Protein AF-A0A914UT90-F1 (afdb_monomer_lite)

Sequence (923 aa):
MPDKTVYLDHAGAAQPSAGQMEAVLGDLRHNLPTNPHSSHTSSRRTHDLVEQARIRVLSHFHITADEYEVIFTSGATSAFHLLADCFDFGARPSPPVSFSNQLPLAPQTFAYLNDSHTSVVGMREVVRERCGAIACLGAEQLEQSVDLSSTASESNNNNRTASLFVLTGQSNFCGRKYPLQWIEKIRRCCLGEDKWFVCLDASAWVSTSDLDLSEWQPDFVCLSFYKMFGYPTGVGALLVKRSSGCMLHKKYFGGGSVQVALPATDFFTPKPQLSDRFEDGTIDFYGVLALSKGFDDLTSFGGAMEINERTFRLAKCAFDCLSKLKHGNGRPVVEIYCHSKDFGDCRTQGAIVNFNFLRDDGSYVGYVEVDKMGELYSIELRTGCFCNQGACQNYLSLSEDDVKNNFELGKVCGDMRDLIDGRPVGSVRISFGRQSTFSDLHRFLSMVYDCFVTDPEVPFSALVLSWNVPELNECASDNSIATRSAGQCGNQIGAKFWEVISDEHGIDPTGAYAGDSDLQLERINVYYNEASGGKYVPRAVLVDLEPGTMDSVRAGPFGQLFRPDNFVFGQSGAGNNWAKGHYTEGAELVDNVLDVVRKEAESCDCLQGFQMTHSLGGGTGSGMGTLLISKIREEYPDRIMNTFSVVPSPKVSDTVVEPYNATLSVHQLVENTDETFCIDNEALYDICFRTLKLTTPTYGDLNHLVSMTMSGVTTCLRFPGQLNADLRKLAVNMVPFPRLHFFMPGFAPLTSRGSQQYRALTVPELTQQMFDAKNMMAACDPRHGRYLTVAAIFRGRMSMKEVDEQMLNVQNKNSSYFVEWIPNNVKTAVCDIPPRGVKMAATFIGNSTAIQELFKRISEQFTAMFRRKAFLHWYTGEGMDEMEFTEAESNMNDLVSEYQQYQDATADEEGEFEGDHHDQDVE

pLDDT: mean 83.71, std 11.98, range [28.41, 96.62]

Organism: NCBI:txid2011161

Foldseek 3Di:
DPPAFQEFVLLVFAAADPQLVVVLVVCVVVADQDFLVDDDPSNVVLVVLLVVLQQVVQVLQVHGPQFKGKAKFQFLLRLLVQCLQFFAQDDWDDDDAEEDQDFLDDRQEEEEELLDFLSSVVSCVSCRRHGRYYYYYYLVRLVVLLVVQPDDDDDDDDRAGEYEYEYEQARSAAQFGRDLVVQVSQQVRCSDSHGYAYEYACASVLLQAGHHCVVRPGQWYWYGLRSNRNPDNRIIIIMGGPVNLVRTHDPDAAPQQWPDDDPVDPDTHGDPDSNSNSDHDGDPSSRSSSSVSSQVVCVVLVHNVNSLVVLLVLQQLLVLLQQPDDAPVRHRQKDWQHPDPHSDDSNGGGSKTWIWGAAPVRFTDFVLVVCVLCVVLSYHWDKFASSRQSSLCVSLVPDPVNVVVCVVVPDDGPDRCQDDPRGGRMIIMGGDGSPDALLSSLSVVVSCCVPRHHPDPDDPLVSQVVSVDVRNPCSVQFEAEQEEAKEQLSLLLVLLLCVQLCVLLQAALQQARPDDDPLSVSNLNHQWDQDPPRGTAGSYAYEFQDPVSLVVSCPDRNNSRYDPLRYQYHHDHQQQALLCQAFNSLVVRLVSNVVSVVVSVVVGPHYQAYEYEAEQRGRTRQNSVLNNLVVCCVVPVPHAAEYEYEQDDVVVDPDLCRLLSNLLRLLSCLPRHLAYEYFYPVLLVLLCCPAQVDVDDDVVSSSNLSSQLVCQVCVLNSGPFPPNQRPVNCSVLQPPDRRLRYKWKFKPDSHHPVCQVPDDDDLLNQLVRLQQCSRTSQNFNLVVFAFAAKEKEKEADDDVVVNVVNVVVCCVVPVLRYAPQDPPRYHYIYYHRHRPPDRMMMMMITSILRCLVSLVVSLVSLCVCVVVCHPVCVNVVSPDDNVSSVVSSVSSVVSNVVSVVSRPDDPVPVVPPVPDPDPPDDD

Structure (mmCIF, N/CA/C/O backbone):
data_AF-A0A914UT90-F1
#
_entry.id   AF-A0A914UT90-F1
#
loop_
_atom_site.group_PDB
_atom_site.id
_atom_site.type_symbol
_atom_site.label_atom_id
_atom_site.label_alt_id
_atom_site.label_comp_id
_atom_site.label_asym_id
_atom_site.label_entity_id
_atom_site.label_seq_id
_atom_site.pdbx_PDB_ins_code
_atom_site.Cartn_x
_atom_site.Cartn_y
_atom_site.Cartn_z
_atom_site.occupancy
_atom_site.B_iso_or_equiv
_atom_site.auth_seq_id
_atom_site.auth_comp_id
_atom_site.auth_asym_id
_atom_site.auth_atom_id
_atom_site.pdbx_PDB_model_num
ATOM 1 N N . MET A 1 1 ? 10.209 -6.446 -5.199 1.00 36.94 1 MET A N 1
ATOM 2 C CA . MET A 1 1 ? 10.759 -5.067 -5.240 1.00 36.94 1 MET A CA 1
ATOM 3 C C . MET A 1 1 ? 10.796 -4.574 -3.795 1.00 36.94 1 MET A C 1
ATOM 5 O O . MET A 1 1 ? 10.138 -5.207 -2.984 1.00 36.94 1 MET A O 1
ATOM 9 N N . PRO A 1 2 ? 11.578 -3.559 -3.394 1.00 35.53 2 PRO A N 1
ATOM 10 C CA . PRO A 1 2 ? 11.474 -3.041 -2.029 1.00 35.53 2 PRO A CA 1
ATOM 11 C C . PRO A 1 2 ? 10.103 -2.349 -1.870 1.00 35.53 2 PRO A C 1
ATOM 13 O O . PRO A 1 2 ? 9.896 -1.250 -2.370 1.00 35.53 2 PRO A O 1
ATOM 16 N N . ASP A 1 3 ? 9.148 -3.033 -1.234 1.00 46.34 3 ASP A N 1
ATOM 17 C CA . ASP A 1 3 ? 7.686 -2.821 -1.328 1.00 46.34 3 ASP A CA 1
ATOM 18 C C . ASP A 1 3 ? 7.112 -1.532 -0.687 1.00 46.34 3 ASP A C 1
ATOM 20 O O . ASP A 1 3 ? 5.924 -1.470 -0.374 1.00 46.34 3 ASP A O 1
ATOM 24 N N . LYS A 1 4 ? 7.905 -0.472 -0.469 1.00 60.62 4 LYS A N 1
ATOM 25 C CA . LYS A 1 4 ? 7.402 0.768 0.171 1.00 60.62 4 LYS A CA 1
ATOM 26 C C . LYS A 1 4 ? 7.870 2.091 -0.440 1.00 60.62 4 LYS A C 1
ATOM 28 O O . LYS A 1 4 ? 7.368 3.129 0.005 1.00 60.62 4 LYS A O 1
ATOM 33 N N . THR A 1 5 ? 8.766 2.077 -1.428 1.00 80.75 5 THR A N 1
ATOM 34 C CA . THR A 1 5 ? 9.313 3.305 -2.028 1.00 80.75 5 THR A CA 1
ATOM 35 C C . THR A 1 5 ? 8.537 3.701 -3.281 1.00 80.75 5 THR A C 1
ATOM 37 O O . THR A 1 5 ? 8.431 2.920 -4.225 1.00 80.75 5 THR A O 1
ATOM 40 N N . VAL A 1 6 ? 8.016 4.928 -3.305 1.00 89.44 6 VAL A N 1
ATOM 41 C CA . VAL A 1 6 ? 7.332 5.493 -4.473 1.00 89.44 6 VAL A CA 1
ATOM 42 C C . VAL A 1 6 ? 8.379 6.053 -5.433 1.00 89.44 6 VAL A C 1
ATOM 44 O O . VAL A 1 6 ? 9.064 7.019 -5.108 1.00 89.44 6 VAL A O 1
ATOM 47 N N . TYR A 1 7 ? 8.500 5.464 -6.621 1.00 91.69 7 TYR A N 1
ATOM 48 C CA . TYR A 1 7 ? 9.466 5.891 -7.635 1.00 91.69 7 TYR A CA 1
ATOM 49 C C . TYR A 1 7 ? 8.805 6.778 -8.698 1.00 91.69 7 TYR A C 1
ATOM 51 O O . TYR A 1 7 ? 7.939 6.316 -9.438 1.00 91.69 7 TYR A O 1
ATOM 59 N N . LEU A 1 8 ? 9.222 8.046 -8.808 1.00 92.38 8 LEU A N 1
ATOM 60 C CA . LEU A 1 8 ? 8.668 9.016 -9.769 1.00 92.38 8 LEU A CA 1
ATOM 61 C C . LEU A 1 8 ? 9.712 9.545 -10.773 1.00 92.38 8 LEU A C 1
ATOM 63 O O . LEU A 1 8 ? 9.494 10.579 -11.406 1.00 92.38 8 LEU A O 1
ATOM 67 N N . ASP A 1 9 ? 10.831 8.842 -10.989 1.00 91.75 9 ASP A N 1
ATOM 68 C CA . ASP A 1 9 ? 11.857 9.195 -11.994 1.00 91.75 9 ASP A CA 1
ATOM 69 C C . ASP A 1 9 ? 11.862 8.275 -13.237 1.00 91.75 9 ASP A C 1
ATOM 71 O O . ASP A 1 9 ? 12.894 8.005 -13.857 1.00 91.75 9 ASP A O 1
ATOM 75 N N . HIS A 1 10 ? 10.684 7.821 -13.670 1.00 89.81 10 HIS A N 1
ATOM 76 C CA . HIS A 1 10 ? 10.537 6.941 -14.835 1.00 89.81 10 HIS A CA 1
ATOM 77 C C . HIS A 1 10 ? 11.060 7.523 -16.166 1.00 89.81 10 HIS A C 1
ATOM 79 O O . HIS A 1 10 ? 11.460 6.766 -17.052 1.00 89.81 10 HIS A O 1
ATOM 85 N N . ALA A 1 11 ? 11.112 8.850 -16.329 1.00 86.62 11 ALA A N 1
ATOM 86 C CA . ALA A 1 11 ? 11.722 9.490 -17.503 1.00 86.62 11 ALA A CA 1
ATOM 87 C C . ALA A 1 11 ? 13.264 9.442 -17.481 1.00 86.62 11 ALA A C 1
ATOM 89 O O . ALA A 1 11 ? 13.919 9.547 -18.529 1.00 86.62 11 ALA A O 1
ATOM 90 N N . GLY A 1 12 ? 13.859 9.325 -16.288 1.00 84.31 12 GLY A N 1
ATOM 91 C CA . GLY A 1 12 ? 15.286 9.097 -16.087 1.00 84.31 12 GLY A CA 1
ATOM 92 C C . GLY A 1 12 ? 15.659 7.666 -16.455 1.00 84.31 12 GLY A C 1
ATOM 93 O O . GLY A 1 12 ? 16.461 7.464 -17.376 1.00 84.31 12 GLY A O 1
ATOM 94 N N . ALA A 1 13 ? 15.032 6.703 -15.780 1.00 88.88 13 ALA A N 1
ATOM 95 C CA . ALA A 1 13 ? 15.135 5.271 -16.039 1.00 88.88 13 ALA A CA 1
ATOM 96 C C . ALA A 1 13 ? 13.816 4.574 -15.678 1.00 88.88 13 ALA A C 1
ATOM 98 O O . ALA A 1 13 ? 13.234 4.842 -14.633 1.00 88.88 13 ALA A O 1
ATOM 99 N N . ALA A 1 14 ? 13.347 3.647 -16.513 1.00 89.94 14 ALA A N 1
ATOM 100 C CA . ALA A 1 14 ? 12.237 2.793 -16.105 1.00 89.94 14 ALA A CA 1
ATOM 101 C C . ALA A 1 14 ? 12.732 1.735 -15.103 1.00 89.94 14 ALA A C 1
ATOM 103 O O . ALA A 1 14 ? 13.918 1.410 -15.066 1.00 89.94 14 ALA A O 1
ATOM 104 N N . GLN A 1 15 ? 11.820 1.172 -14.312 1.00 89.50 15 GLN A N 1
ATOM 105 C CA . GLN A 1 15 ? 12.127 0.044 -13.436 1.00 89.50 15 GLN A CA 1
ATOM 106 C C . GLN A 1 15 ? 11.770 -1.275 -14.145 1.00 89.50 15 GLN A C 1
ATOM 108 O O . GLN A 1 15 ? 10.734 -1.341 -14.825 1.00 89.50 15 GLN A O 1
ATOM 113 N N . PRO A 1 16 ? 12.612 -2.320 -14.036 1.00 89.81 16 PRO A N 1
ATOM 114 C CA . PRO A 1 16 ? 12.264 -3.645 -14.538 1.00 89.81 16 PRO A CA 1
ATOM 115 C C . PRO A 1 16 ? 11.086 -4.219 -13.749 1.00 89.81 16 PRO A C 1
ATOM 117 O O . PRO A 1 16 ? 10.901 -3.887 -12.584 1.00 89.81 16 PRO A O 1
ATOM 120 N N . SER A 1 17 ? 10.252 -5.064 -14.352 1.00 88.62 17 SER A N 1
ATOM 121 C CA . SER A 1 17 ? 9.228 -5.784 -13.580 1.00 88.62 17 SER A CA 1
ATOM 122 C C . SER A 1 17 ? 9.832 -7.043 -12.949 1.00 88.62 17 SER A C 1
ATOM 124 O O . SER A 1 17 ? 10.814 -7.593 -13.457 1.00 88.62 17 SER A O 1
ATOM 126 N N . ALA A 1 18 ? 9.243 -7.531 -11.852 1.00 86.62 18 ALA A N 1
ATOM 127 C CA . ALA A 1 18 ? 9.652 -8.810 -11.265 1.00 86.62 18 ALA A CA 1
ATOM 128 C C . ALA A 1 18 ? 9.520 -9.952 -12.290 1.00 86.62 18 ALA A C 1
ATOM 130 O O . ALA A 1 18 ? 10.467 -10.709 -12.497 1.00 86.62 18 ALA A O 1
ATOM 131 N N . GLY A 1 19 ? 8.403 -9.980 -13.030 1.00 87.06 19 GLY A N 1
ATOM 132 C CA . GLY A 1 19 ? 8.163 -10.957 -14.093 1.00 87.06 19 GLY A CA 1
ATOM 133 C C . GLY A 1 19 ? 9.192 -10.893 -15.226 1.00 87.06 19 GLY A C 1
ATOM 134 O O . GLY A 1 19 ? 9.641 -11.933 -15.707 1.00 87.06 19 GLY A O 1
ATOM 135 N N . GLN A 1 20 ? 9.639 -9.694 -15.619 1.00 90.56 20 GLN A N 1
ATOM 136 C CA . GLN A 1 20 ? 10.713 -9.537 -16.602 1.00 90.56 20 GLN A CA 1
ATOM 137 C C . GLN A 1 20 ? 12.015 -10.171 -16.097 1.00 90.56 20 GLN A C 1
ATOM 139 O O . GLN A 1 20 ? 12.656 -10.929 -16.828 1.00 90.56 20 GLN A O 1
ATOM 144 N N . MET A 1 21 ? 12.410 -9.875 -14.857 1.00 93.00 21 MET A N 1
ATOM 145 C CA . MET A 1 21 ? 13.659 -10.379 -14.278 1.00 93.00 21 MET A CA 1
ATOM 146 C C . MET A 1 21 ? 13.640 -11.901 -14.123 1.00 93.00 21 MET A C 1
ATOM 148 O O . MET A 1 21 ? 14.617 -12.568 -14.468 1.00 93.00 21 MET A O 1
ATOM 152 N N . GLU A 1 22 ? 12.523 -12.463 -13.667 1.00 92.50 22 GLU A N 1
ATOM 153 C CA . GLU A 1 22 ? 12.333 -13.910 -13.563 1.00 92.50 22 GLU A CA 1
ATOM 154 C C . GLU A 1 22 ? 12.383 -14.595 -14.929 1.00 92.50 22 GLU A C 1
ATOM 156 O O . GLU A 1 22 ? 13.056 -15.617 -15.076 1.00 92.50 22 GLU A O 1
ATOM 161 N N . ALA A 1 23 ? 11.749 -14.013 -15.952 1.00 89.62 23 ALA A N 1
ATOM 162 C CA . ALA A 1 23 ? 11.784 -14.544 -17.312 1.00 89.62 23 ALA A CA 1
ATOM 163 C C . ALA A 1 23 ? 13.202 -14.526 -17.903 1.00 89.62 23 ALA A C 1
ATOM 165 O O . ALA A 1 23 ? 13.629 -15.508 -18.512 1.00 89.62 23 ALA A O 1
ATOM 166 N N . VAL A 1 24 ? 13.958 -13.443 -17.692 1.00 90.75 24 VAL A N 1
ATOM 167 C CA . VAL A 1 24 ? 15.362 -13.349 -18.124 1.00 90.75 24 VAL A CA 1
ATOM 168 C C . VAL A 1 24 ? 16.219 -14.391 -17.403 1.00 90.75 24 VAL A C 1
ATOM 170 O O . VAL A 1 24 ? 16.972 -15.120 -18.048 1.00 90.75 24 VAL A O 1
ATOM 173 N N . LEU A 1 25 ? 16.094 -14.514 -16.079 1.00 90.81 25 LEU A N 1
ATOM 174 C CA . LEU A 1 25 ? 16.826 -15.518 -15.299 1.00 90.81 25 LEU A CA 1
ATOM 175 C C . LEU A 1 25 ? 16.455 -16.945 -15.717 1.00 90.81 25 LEU A C 1
ATOM 177 O O . LEU A 1 25 ? 17.329 -17.810 -15.798 1.00 90.81 25 LEU A O 1
ATOM 181 N N . GLY A 1 26 ? 15.181 -17.187 -16.019 1.00 89.94 26 GLY A N 1
ATOM 182 C CA . GLY A 1 26 ? 14.694 -18.437 -16.588 1.00 89.94 26 GLY A CA 1
ATOM 183 C C . GLY A 1 26 ? 15.395 -18.762 -17.904 1.00 89.94 26 GLY A C 1
ATOM 184 O O . GLY A 1 26 ? 15.975 -19.841 -18.036 1.00 89.94 26 GLY A O 1
ATOM 185 N N . ASP A 1 27 ? 15.428 -17.824 -18.848 1.00 86.06 27 ASP A N 1
ATOM 186 C CA . ASP A 1 27 ? 16.092 -18.016 -20.141 1.00 86.06 27 ASP A CA 1
ATOM 187 C C . ASP A 1 27 ? 17.595 -18.281 -19.992 1.00 86.06 27 ASP A C 1
ATOM 189 O O . ASP A 1 27 ? 18.132 -19.152 -20.682 1.00 86.06 27 ASP A O 1
ATOM 193 N N . LEU A 1 28 ? 18.269 -17.591 -19.068 1.00 87.25 28 LEU A N 1
ATOM 194 C CA . LEU A 1 28 ? 19.699 -17.781 -18.794 1.00 87.25 28 LEU A CA 1
ATOM 195 C C . LEU A 1 28 ? 20.014 -19.117 -18.109 1.00 87.25 28 LEU A C 1
ATOM 197 O O . LEU A 1 28 ? 21.109 -19.645 -18.282 1.00 87.25 28 LEU A O 1
ATOM 201 N N . ARG A 1 29 ? 19.076 -19.691 -17.347 1.00 87.06 29 ARG A N 1
ATOM 202 C CA . ARG A 1 29 ? 19.236 -21.031 -16.752 1.00 87.06 29 ARG A CA 1
ATOM 203 C C . ARG A 1 29 ? 19.098 -22.148 -17.786 1.00 87.06 29 ARG A C 1
ATOM 205 O O . ARG A 1 29 ? 19.764 -23.172 -17.662 1.00 87.06 29 ARG A O 1
ATOM 212 N N . HIS A 1 30 ? 18.235 -21.970 -18.787 1.00 84.00 30 HIS A N 1
ATOM 213 C CA . HIS A 1 30 ? 17.925 -23.009 -19.777 1.00 84.00 30 HIS A CA 1
ATOM 214 C C . HIS A 1 30 ? 18.772 -22.915 -21.051 1.00 84.00 30 HIS A C 1
ATOM 216 O O . HIS A 1 30 ? 18.966 -23.917 -21.745 1.00 84.00 30 HIS A O 1
ATOM 222 N N . ASN A 1 31 ? 19.284 -21.728 -21.375 1.00 81.50 31 ASN A N 1
ATOM 223 C CA . ASN A 1 31 ? 20.125 -21.497 -22.542 1.00 81.50 31 ASN A CA 1
ATOM 224 C C . ASN A 1 31 ? 21.563 -21.196 -22.114 1.00 81.50 31 ASN A C 1
ATOM 226 O O . ASN A 1 31 ? 21.791 -20.482 -21.149 1.00 81.50 31 ASN A O 1
ATOM 230 N N . LEU A 1 32 ? 22.539 -21.700 -22.876 1.00 84.62 32 LEU A N 1
ATOM 231 C CA . LEU A 1 32 ? 23.955 -21.359 -22.714 1.00 84.62 32 LEU A CA 1
ATOM 232 C C . LEU A 1 32 ? 24.364 -20.347 -23.800 1.00 84.62 32 LEU A C 1
ATOM 234 O O . LEU A 1 32 ? 24.865 -20.767 -24.851 1.00 84.62 32 LEU A O 1
ATOM 238 N N . PRO A 1 33 ? 24.110 -19.037 -23.613 1.00 83.94 33 PRO A N 1
ATOM 239 C CA . PRO A 1 33 ? 24.566 -18.019 -24.546 1.00 83.94 33 PRO A CA 1
ATOM 240 C C . PRO A 1 33 ? 26.097 -17.927 -24.521 1.00 83.94 33 PRO A C 1
ATOM 242 O O . PRO A 1 33 ? 26.738 -17.959 -23.472 1.00 83.94 33 PRO A O 1
ATOM 245 N N . THR A 1 34 ? 26.701 -17.856 -25.702 1.00 86.94 34 THR A N 1
ATOM 246 C CA . THR A 1 34 ? 28.160 -17.856 -25.890 1.00 86.94 34 THR A CA 1
ATOM 247 C C . THR A 1 34 ? 28.546 -16.817 -26.932 1.00 86.94 34 THR A C 1
ATOM 249 O O . THR A 1 34 ? 27.683 -16.331 -27.654 1.00 86.94 34 THR A O 1
ATOM 252 N N . ASN A 1 35 ? 29.836 -16.478 -27.038 1.00 84.81 35 ASN A N 1
ATOM 253 C CA . ASN A 1 35 ? 30.290 -15.470 -27.999 1.00 84.81 35 ASN A CA 1
ATOM 254 C C . ASN A 1 35 ? 29.766 -15.789 -29.423 1.00 84.81 35 ASN A C 1
ATOM 256 O O . ASN A 1 35 ? 30.079 -16.872 -29.929 1.00 84.81 35 ASN A O 1
ATOM 260 N N . PRO A 1 36 ? 28.999 -14.887 -30.070 1.00 81.00 36 PRO A N 1
ATOM 261 C CA . PRO A 1 36 ? 28.383 -15.127 -31.380 1.00 81.00 36 PRO A CA 1
ATOM 262 C C . PRO A 1 36 ? 29.390 -15.240 -32.538 1.00 81.00 36 PRO A C 1
ATOM 264 O O . PRO A 1 36 ? 29.026 -15.700 -33.614 1.00 81.00 36 PRO A O 1
ATOM 267 N N . HIS A 1 37 ? 30.658 -14.867 -32.332 1.00 78.19 37 HIS A N 1
ATOM 268 C CA . HIS A 1 37 ? 31.711 -14.963 -33.354 1.00 78.19 37 HIS A CA 1
ATOM 269 C C . HIS A 1 37 ? 32.397 -16.341 -33.419 1.00 78.19 37 HIS A C 1
ATOM 271 O O . HIS A 1 37 ? 33.259 -16.573 -34.269 1.00 78.19 37 HIS A O 1
ATOM 277 N N . SER A 1 38 ? 32.042 -17.266 -32.524 1.00 81.88 38 SER A N 1
ATOM 278 C CA . SER A 1 38 ? 32.576 -18.632 -32.493 1.00 81.88 38 SER A CA 1
ATOM 279 C C . SER A 1 38 ? 31.866 -19.568 -33.487 1.00 81.88 38 SER A C 1
ATOM 281 O O . SER A 1 38 ? 30.810 -19.276 -34.035 1.00 81.88 38 SER A O 1
ATOM 283 N N . SER A 1 39 ? 32.437 -20.750 -33.749 1.00 79.69 39 SER A N 1
ATOM 284 C CA . SER A 1 39 ? 31.909 -21.671 -34.779 1.00 79.69 39 SER A CA 1
ATOM 285 C C . SER A 1 39 ? 31.053 -22.831 -34.246 1.00 79.69 39 SER A C 1
ATOM 287 O O . SER A 1 39 ? 30.520 -23.608 -35.042 1.00 79.69 39 SER A O 1
ATOM 289 N N . HIS A 1 40 ? 30.936 -22.987 -32.923 1.00 84.81 40 HIS A N 1
ATOM 290 C CA . HIS A 1 40 ? 30.215 -24.098 -32.289 1.00 84.81 40 HIS A CA 1
ATOM 291 C C . HIS A 1 40 ? 28.695 -23.866 -32.229 1.00 84.81 40 HIS A C 1
ATOM 293 O O . HIS A 1 40 ? 28.205 -22.750 -32.389 1.00 84.81 40 HIS A O 1
ATOM 299 N N . THR A 1 41 ? 27.929 -24.931 -31.983 1.00 85.00 41 THR A N 1
ATOM 300 C CA . THR A 1 41 ? 26.453 -24.930 -32.027 1.00 85.00 41 THR A CA 1
ATOM 301 C C . THR A 1 41 ? 25.816 -23.885 -31.111 1.00 85.00 41 THR A C 1
ATOM 303 O O . THR A 1 41 ? 24.931 -23.157 -31.554 1.00 85.00 41 THR A O 1
ATOM 306 N N . SER A 1 42 ? 26.300 -23.745 -29.872 1.00 83.56 42 SER A N 1
ATOM 307 C CA . SER A 1 42 ? 25.795 -22.729 -28.934 1.00 83.56 42 SER A CA 1
ATOM 308 C C . SER A 1 42 ? 26.012 -21.295 -29.426 1.00 83.56 42 SER A C 1
ATOM 310 O O . SER A 1 42 ? 25.175 -20.439 -29.170 1.00 83.56 42 SER A O 1
ATOM 312 N N . SER A 1 43 ? 27.089 -21.044 -30.177 1.00 87.00 43 SER A N 1
ATOM 313 C CA . SER A 1 43 ? 27.412 -19.719 -30.713 1.00 87.00 43 SER A CA 1
ATOM 314 C C . SER A 1 43 ? 26.479 -19.335 -31.858 1.00 87.00 43 SER A C 1
ATOM 316 O O . SER A 1 43 ? 25.915 -18.245 -31.844 1.00 87.00 43 SER A O 1
ATOM 318 N N . ARG A 1 44 ? 26.202 -20.276 -32.776 1.00 86.88 44 ARG A N 1
ATOM 319 C CA . ARG A 1 44 ? 25.188 -20.085 -33.829 1.00 86.88 44 ARG A CA 1
ATOM 320 C C . ARG A 1 44 ? 23.814 -19.798 -33.236 1.00 86.88 44 ARG A C 1
ATOM 322 O O . ARG A 1 44 ? 23.150 -18.872 -33.669 1.00 86.88 44 ARG A O 1
ATOM 329 N N . ARG A 1 45 ? 23.436 -20.524 -32.179 1.00 87.06 45 ARG A N 1
ATOM 330 C CA . ARG A 1 45 ? 22.179 -20.273 -31.467 1.00 87.06 45 ARG A CA 1
ATOM 331 C C . ARG A 1 45 ? 22.139 -18.876 -30.840 1.00 87.06 45 ARG A C 1
ATOM 333 O O . ARG A 1 45 ? 21.102 -18.231 -30.891 1.00 87.06 45 ARG A O 1
ATOM 340 N N . THR A 1 46 ? 23.241 -18.398 -30.254 1.00 88.88 46 THR A N 1
ATOM 341 C CA . THR A 1 46 ? 23.316 -17.018 -29.740 1.00 88.88 46 THR A CA 1
ATOM 342 C C . THR A 1 46 ? 23.193 -15.991 -30.864 1.00 88.88 46 THR A C 1
ATOM 344 O O . THR A 1 46 ? 22.461 -15.023 -30.701 1.00 88.88 46 THR A O 1
ATOM 347 N N . HIS A 1 47 ? 23.839 -16.219 -32.010 1.00 88.69 47 HIS A N 1
ATOM 348 C CA . HIS A 1 47 ? 23.696 -15.366 -33.190 1.00 88.69 47 HIS A CA 1
ATOM 349 C C . HIS A 1 47 ? 22.241 -15.315 -33.690 1.00 88.69 47 HIS A C 1
ATOM 351 O O . HIS A 1 47 ? 21.698 -14.227 -33.856 1.00 88.69 47 HIS A O 1
ATOM 357 N N . ASP A 1 48 ? 21.575 -16.467 -33.822 1.00 89.50 48 ASP A N 1
ATOM 358 C CA . ASP A 1 48 ? 20.171 -16.539 -34.248 1.00 89.50 48 ASP A CA 1
ATOM 359 C C . ASP A 1 48 ? 19.241 -15.773 -33.293 1.00 89.50 48 ASP A C 1
ATOM 361 O O . ASP A 1 48 ? 18.335 -15.068 -33.732 1.00 89.50 48 ASP A O 1
ATOM 365 N N . LEU A 1 49 ? 19.470 -15.880 -31.980 1.00 89.69 49 LEU A N 1
ATOM 366 C CA . LEU A 1 49 ? 18.678 -15.165 -30.977 1.00 89.69 49 LEU A CA 1
ATOM 367 C C . LEU A 1 49 ? 18.925 -13.644 -31.001 1.00 89.69 49 LEU A C 1
ATOM 369 O O . LEU A 1 49 ? 17.995 -12.872 -30.777 1.00 89.69 49 LEU A O 1
ATOM 373 N N . VAL A 1 50 ? 20.151 -13.201 -31.296 1.00 90.88 50 VAL A N 1
ATOM 374 C CA . VAL A 1 50 ? 20.471 -11.776 -31.498 1.00 90.88 50 VAL A CA 1
ATOM 375 C C . VAL A 1 50 ? 19.742 -11.229 -32.726 1.00 90.88 50 VAL A C 1
ATOM 377 O O . VAL A 1 50 ? 19.144 -10.156 -32.657 1.00 90.88 50 VAL A O 1
ATOM 380 N N . GLU A 1 51 ? 19.728 -11.970 -33.834 1.00 90.56 51 GLU A N 1
ATOM 381 C CA . GLU A 1 51 ? 18.997 -11.562 -35.039 1.00 90.56 51 GLU A CA 1
ATOM 382 C C . GLU A 1 51 ? 17.478 -11.561 -34.813 1.00 90.56 51 GLU A C 1
ATOM 384 O O . GLU A 1 51 ? 16.785 -10.638 -35.245 1.00 90.56 51 GLU A O 1
ATOM 389 N N . GLN A 1 52 ? 16.949 -12.521 -34.047 1.00 91.50 52 GLN A N 1
ATOM 390 C CA . GLN A 1 52 ? 15.552 -12.489 -33.598 1.00 91.50 52 GLN A CA 1
ATOM 391 C C . GLN A 1 52 ? 15.248 -11.238 -32.767 1.00 91.50 52 GLN A C 1
ATOM 393 O O . GLN A 1 52 ? 14.212 -10.608 -32.982 1.00 91.50 52 GLN A O 1
ATOM 398 N N . ALA A 1 53 ? 16.153 -10.831 -31.871 1.00 92.56 53 ALA A N 1
ATOM 399 C CA . ALA A 1 53 ? 15.998 -9.598 -31.104 1.00 92.56 53 ALA A CA 1
ATOM 400 C C . ALA A 1 53 ? 15.985 -8.355 -32.014 1.00 92.56 53 ALA A C 1
ATOM 402 O O . ALA A 1 53 ? 15.152 -7.472 -31.813 1.00 92.56 53 ALA A O 1
ATOM 403 N N . ARG A 1 54 ? 16.821 -8.290 -33.065 1.00 93.25 54 ARG A N 1
ATOM 404 C CA . ARG A 1 54 ? 16.758 -7.196 -34.062 1.00 93.25 54 ARG A CA 1
ATOM 405 C C . ARG A 1 54 ? 15.411 -7.142 -34.768 1.00 93.25 54 ARG A C 1
ATOM 407 O O . ARG A 1 54 ? 14.820 -6.070 -34.872 1.00 93.25 54 ARG A O 1
ATOM 414 N N . ILE A 1 55 ? 14.914 -8.288 -35.234 1.00 93.56 55 ILE A N 1
ATOM 415 C CA . ILE A 1 55 ? 13.607 -8.377 -35.898 1.00 93.56 55 ILE A CA 1
ATOM 416 C C . ILE A 1 55 ? 12.498 -7.948 -34.935 1.00 93.56 55 ILE A C 1
ATOM 418 O O . ILE A 1 55 ? 11.594 -7.217 -35.333 1.00 93.56 55 ILE A O 1
ATOM 422 N N . ARG A 1 56 ? 12.582 -8.337 -33.657 1.00 93.81 56 ARG A N 1
ATOM 423 C CA . ARG A 1 56 ? 11.625 -7.927 -32.623 1.00 93.81 56 ARG A CA 1
ATOM 424 C C . ARG A 1 56 ? 11.618 -6.412 -32.415 1.00 93.81 56 ARG A C 1
ATOM 426 O O . ARG A 1 56 ? 10.534 -5.840 -32.335 1.00 93.81 56 ARG A O 1
ATOM 433 N N . VAL A 1 57 ? 12.790 -5.770 -32.381 1.00 94.25 57 VAL A N 1
ATOM 434 C CA . VAL A 1 57 ? 12.920 -4.302 -32.301 1.00 94.25 57 VAL A CA 1
ATOM 435 C C . VAL A 1 57 ? 12.270 -3.632 -33.512 1.00 94.25 57 VAL A C 1
ATOM 437 O O . VAL A 1 57 ? 11.471 -2.719 -33.340 1.00 94.25 57 VAL A O 1
ATOM 440 N N . LEU A 1 58 ? 12.558 -4.098 -34.731 1.00 93.81 58 LEU A N 1
ATOM 441 C CA . LEU A 1 58 ? 11.958 -3.545 -35.953 1.00 93.81 58 LEU A CA 1
ATOM 442 C C . LEU A 1 58 ? 10.433 -3.723 -35.972 1.00 93.81 58 LEU A C 1
ATOM 444 O O . LEU A 1 58 ? 9.699 -2.777 -36.246 1.00 93.81 58 LEU A O 1
ATOM 448 N N . SER A 1 59 ? 9.957 -4.910 -35.592 1.00 92.44 59 SER A N 1
ATOM 449 C CA . SER A 1 59 ? 8.529 -5.215 -35.503 1.00 92.44 59 SER A CA 1
ATOM 450 C C . SER A 1 59 ? 7.803 -4.342 -34.483 1.00 92.44 59 SER A C 1
ATOM 452 O O . SER A 1 59 ? 6.636 -4.038 -34.705 1.00 92.44 59 SER A O 1
ATOM 454 N N . HIS A 1 60 ? 8.453 -3.957 -33.381 1.00 91.94 60 HIS A N 1
ATOM 455 C CA . HIS A 1 60 ? 7.862 -3.055 -32.391 1.00 91.94 60 HIS A CA 1
ATOM 456 C C . HIS A 1 60 ? 7.602 -1.657 -32.967 1.00 91.94 60 HIS A C 1
ATOM 458 O O . HIS A 1 60 ? 6.606 -1.042 -32.620 1.00 91.94 60 HIS A O 1
ATOM 464 N N . PHE A 1 61 ? 8.452 -1.191 -33.886 1.00 93.00 61 PHE A N 1
ATOM 465 C CA . PHE A 1 61 ? 8.294 0.096 -34.571 1.00 93.00 61 PHE A CA 1
ATOM 466 C C . PHE A 1 61 ? 7.578 -0.014 -35.930 1.00 93.00 61 PHE A C 1
ATOM 468 O O . PHE A 1 61 ? 7.690 0.893 -36.755 1.00 93.00 61 PHE A O 1
ATOM 475 N N . HIS A 1 62 ? 6.865 -1.120 -36.175 1.00 91.62 62 HIS A N 1
ATOM 476 C CA . HIS A 1 62 ? 6.072 -1.372 -37.388 1.00 91.62 62 HIS A CA 1
ATOM 477 C C . HIS A 1 62 ? 6.862 -1.356 -38.711 1.00 91.62 62 HIS A C 1
ATOM 479 O O . HIS A 1 62 ? 6.313 -1.062 -39.770 1.00 91.62 62 HIS A O 1
ATOM 485 N N . ILE A 1 63 ? 8.148 -1.709 -38.673 1.00 92.69 63 ILE A N 1
ATOM 486 C CA . ILE A 1 63 ? 9.049 -1.683 -39.837 1.00 92.69 63 ILE A CA 1
ATOM 487 C C . ILE A 1 63 ? 9.718 -3.035 -40.076 1.00 92.69 63 ILE A C 1
ATOM 489 O O . ILE A 1 63 ? 9.768 -3.906 -39.205 1.00 92.69 63 ILE A O 1
ATOM 493 N N . THR A 1 64 ? 10.257 -3.210 -41.282 1.00 91.62 64 THR A N 1
ATOM 494 C CA . THR A 1 64 ? 10.938 -4.448 -41.694 1.00 91.62 64 THR A CA 1
ATOM 495 C C . THR A 1 64 ? 12.447 -4.269 -41.858 1.00 91.62 64 THR A C 1
ATOM 497 O O . THR A 1 64 ? 12.960 -3.157 -42.005 1.00 91.62 64 THR A O 1
ATOM 500 N N . ALA A 1 65 ? 13.172 -5.392 -41.886 1.00 87.81 65 ALA A N 1
ATOM 501 C CA . ALA A 1 65 ? 14.617 -5.416 -42.121 1.00 87.81 65 ALA A CA 1
ATOM 502 C C . ALA A 1 65 ? 15.023 -4.932 -43.527 1.00 87.81 65 ALA A C 1
ATOM 504 O O . ALA A 1 65 ? 16.207 -4.685 -43.764 1.00 87.81 65 ALA A O 1
ATOM 505 N N . ASP A 1 66 ? 14.071 -4.783 -44.453 1.00 87.25 66 ASP A N 1
ATOM 506 C CA . ASP A 1 66 ? 14.295 -4.225 -45.791 1.00 87.25 66 ASP A CA 1
ATOM 507 C C . ASP A 1 66 ? 14.271 -2.688 -45.795 1.00 87.25 66 ASP A C 1
ATOM 509 O O . ASP A 1 66 ? 14.843 -2.055 -46.682 1.00 87.25 66 ASP A O 1
ATOM 513 N N . GLU A 1 67 ? 13.658 -2.065 -44.788 1.00 89.56 67 GLU A N 1
ATOM 514 C CA . GLU A 1 67 ? 13.503 -0.609 -44.705 1.00 89.56 67 GLU A CA 1
ATOM 515 C C . GLU A 1 67 ? 14.555 0.023 -43.795 1.00 89.56 67 GLU A C 1
ATOM 517 O O . GLU A 1 67 ? 15.186 1.022 -44.164 1.00 89.56 67 GLU A O 1
ATOM 522 N N . TYR A 1 68 ? 14.786 -0.586 -42.631 1.00 93.56 68 TYR A N 1
ATOM 523 C CA . TYR A 1 68 ? 15.741 -0.118 -41.632 1.00 93.56 68 TYR A CA 1
ATOM 524 C C . TYR A 1 68 ? 16.649 -1.238 -41.151 1.00 93.56 68 TYR A C 1
ATOM 526 O O . TYR A 1 68 ? 16.307 -2.419 -41.158 1.00 93.56 68 TYR A O 1
ATOM 534 N N . GLU A 1 69 ? 17.816 -0.829 -40.673 1.00 93.06 69 GLU A N 1
ATOM 535 C CA . GLU A 1 69 ? 18.789 -1.703 -40.043 1.00 93.06 69 GLU A CA 1
ATOM 536 C C . GLU A 1 69 ? 19.072 -1.225 -38.615 1.00 93.06 69 GLU A C 1
ATOM 538 O O . GLU A 1 69 ? 19.222 -0.026 -38.368 1.00 93.06 69 GLU A O 1
ATOM 543 N N . VAL A 1 70 ? 19.113 -2.168 -37.670 1.00 94.75 70 VAL A N 1
ATOM 544 C CA . VAL A 1 70 ? 19.374 -1.905 -36.248 1.00 94.75 70 VAL A CA 1
ATOM 545 C C . VAL A 1 70 ? 20.871 -2.027 -35.995 1.00 94.75 70 VAL A C 1
ATOM 547 O O . VAL A 1 70 ? 21.434 -3.092 -36.243 1.00 94.75 70 VAL A O 1
ATOM 550 N N . ILE A 1 71 ? 21.497 -0.982 -35.458 1.00 93.69 71 ILE A N 1
ATOM 551 C CA . ILE A 1 71 ? 22.849 -1.038 -34.885 1.00 93.69 71 ILE A CA 1
ATOM 552 C C . ILE A 1 71 ? 22.711 -0.950 -33.366 1.00 93.69 71 ILE A C 1
ATOM 554 O O . ILE A 1 71 ? 22.232 0.065 -32.855 1.00 93.69 71 ILE A O 1
ATOM 558 N N . PHE A 1 72 ? 23.131 -1.984 -32.639 1.00 94.69 72 PHE A N 1
ATOM 559 C CA . PHE A 1 72 ? 23.154 -1.947 -31.180 1.00 94.69 72 PHE A CA 1
ATOM 560 C C . PHE A 1 72 ? 24.301 -1.066 -30.686 1.00 94.69 72 PHE A C 1
ATOM 562 O O . PHE A 1 72 ? 25.439 -1.153 -31.145 1.00 94.69 72 PHE A O 1
ATOM 569 N N . THR A 1 73 ? 23.996 -0.207 -29.724 1.00 93.00 73 THR A N 1
ATOM 570 C CA . THR A 1 73 ? 24.954 0.696 -29.081 1.00 93.00 73 THR A CA 1
ATOM 571 C C . THR A 1 73 ? 24.827 0.568 -27.569 1.00 93.00 73 THR A C 1
ATOM 573 O O . THR A 1 73 ? 23.899 -0.066 -27.073 1.00 93.00 73 THR A O 1
ATOM 576 N N . SER A 1 74 ? 25.712 1.205 -26.798 1.00 89.56 74 SER A N 1
ATOM 577 C CA . SER A 1 74 ? 25.570 1.204 -25.336 1.00 89.56 74 SER A CA 1
ATOM 578 C C . SER A 1 74 ? 24.438 2.112 -24.811 1.00 89.56 74 SER A C 1
ATOM 580 O O . SER A 1 74 ? 24.231 2.223 -23.604 1.00 89.56 74 SER A O 1
ATOM 582 N N . GLY A 1 75 ? 23.717 2.800 -25.706 1.00 91.12 75 GLY A N 1
ATOM 583 C CA . GLY A 1 75 ? 22.662 3.765 -25.391 1.00 91.12 75 GLY A CA 1
ATOM 584 C C . GLY A 1 75 ? 22.514 4.851 -26.464 1.00 91.12 75 GLY A C 1
ATOM 585 O O . GLY A 1 75 ? 23.341 4.975 -27.372 1.00 91.12 75 GLY A O 1
ATOM 586 N N . ALA A 1 76 ? 21.496 5.701 -26.323 1.00 90.12 76 ALA A N 1
ATOM 587 C CA . ALA A 1 76 ? 21.232 6.812 -27.240 1.00 90.12 76 ALA A CA 1
ATOM 588 C C . ALA A 1 76 ? 22.417 7.787 -27.374 1.00 90.12 76 ALA A C 1
ATOM 590 O O . ALA A 1 76 ? 22.734 8.217 -28.476 1.00 90.12 76 ALA A O 1
ATOM 591 N N . THR A 1 77 ? 23.133 8.094 -26.285 1.00 91.50 77 THR A N 1
ATOM 592 C CA . THR A 1 77 ? 24.329 8.960 -26.332 1.00 91.50 77 THR A CA 1
ATOM 593 C C . THR A 1 77 ? 25.408 8.397 -27.257 1.00 91.50 77 THR A C 1
ATOM 595 O O . THR A 1 77 ? 25.966 9.132 -28.070 1.00 91.50 77 THR A O 1
ATOM 598 N N . SER A 1 78 ? 25.663 7.090 -27.186 1.00 91.19 78 SER A N 1
ATOM 599 C CA . SER A 1 78 ? 26.624 6.421 -28.065 1.00 91.19 78 SER A CA 1
ATOM 600 C C . SER A 1 78 ? 26.126 6.356 -29.507 1.00 91.19 78 SER A C 1
ATOM 602 O O . SER A 1 78 ? 26.928 6.493 -30.426 1.00 91.19 78 SER A O 1
ATOM 604 N N . ALA A 1 79 ? 24.813 6.218 -29.720 1.00 93.69 79 ALA A N 1
ATOM 605 C CA . ALA A 1 79 ? 24.207 6.313 -31.049 1.00 93.69 79 ALA A CA 1
ATOM 606 C C . ALA A 1 79 ? 24.379 7.713 -31.668 1.00 93.69 79 ALA A C 1
ATOM 608 O O . ALA A 1 79 ? 24.795 7.817 -32.821 1.00 93.69 79 ALA A O 1
ATOM 609 N N . PHE A 1 80 ? 24.155 8.786 -30.899 1.00 93.94 80 PHE A N 1
ATOM 610 C CA . PHE A 1 80 ? 24.405 10.161 -31.350 1.00 93.94 80 PHE A CA 1
ATOM 611 C C . PHE A 1 80 ? 25.874 10.403 -31.677 1.00 93.94 80 PHE A C 1
ATOM 613 O O . PHE A 1 80 ? 26.178 10.989 -32.713 1.00 93.94 80 PHE A O 1
ATOM 620 N N . HIS A 1 81 ? 26.783 9.932 -30.822 1.00 92.06 81 HIS A N 1
ATOM 621 C CA . HIS A 1 81 ? 28.217 10.049 -31.068 1.00 92.06 81 HIS A CA 1
ATOM 622 C C . HIS A 1 81 ? 28.629 9.301 -32.343 1.00 92.06 81 HIS A C 1
ATOM 624 O O . HIS A 1 81 ? 29.333 9.858 -33.182 1.00 92.06 81 HIS A O 1
ATOM 630 N N . LEU A 1 82 ? 28.150 8.065 -32.522 1.00 91.25 82 LEU A N 1
ATOM 631 C CA . LEU A 1 82 ? 28.414 7.260 -33.715 1.00 91.25 82 LEU A CA 1
ATOM 632 C C . LEU A 1 82 ? 27.902 7.947 -34.986 1.00 91.25 82 LEU A C 1
ATOM 634 O O . LEU A 1 82 ? 28.624 8.014 -35.980 1.00 91.25 82 LEU A O 1
ATOM 638 N N . LEU A 1 83 ? 26.683 8.491 -34.945 1.00 92.44 83 LEU A N 1
ATOM 639 C CA . LEU A 1 83 ? 26.105 9.239 -36.057 1.00 92.44 83 LEU A CA 1
ATOM 640 C C . LEU A 1 83 ? 26.923 10.499 -36.368 1.00 92.44 83 LEU A C 1
ATOM 642 O O . LEU A 1 83 ? 27.273 10.719 -37.524 1.00 92.44 83 LEU A O 1
ATOM 646 N N . ALA A 1 84 ? 27.271 11.295 -35.354 1.00 90.06 84 ALA A N 1
ATOM 647 C CA . ALA A 1 84 ? 28.073 12.508 -35.521 1.00 90.06 84 ALA A CA 1
ATOM 648 C C . ALA A 1 84 ? 29.460 12.219 -36.115 1.00 90.06 84 ALA A C 1
ATOM 650 O O . ALA A 1 84 ? 29.943 12.972 -36.960 1.00 90.06 84 ALA A O 1
ATOM 651 N N . ASP A 1 85 ? 30.096 11.125 -35.692 1.00 89.25 85 ASP A N 1
ATOM 652 C CA . ASP A 1 85 ? 31.424 10.742 -36.169 1.00 89.25 85 ASP A CA 1
ATOM 653 C C . ASP A 1 85 ? 31.402 10.134 -37.579 1.00 89.25 85 ASP A C 1
ATOM 655 O O . ASP A 1 85 ? 32.383 10.242 -38.315 1.00 89.25 85 ASP A O 1
ATOM 659 N N . CYS A 1 86 ? 30.296 9.515 -37.994 1.00 89.19 86 CYS A N 1
ATOM 660 C CA . CYS A 1 86 ? 30.231 8.805 -39.272 1.00 89.19 86 CYS A CA 1
ATOM 661 C C . CYS A 1 86 ? 29.498 9.568 -40.381 1.00 89.19 86 CYS A C 1
ATOM 663 O O . CYS A 1 86 ? 29.681 9.225 -41.545 1.00 89.19 86 CYS A O 1
ATOM 665 N N . PHE A 1 87 ? 28.672 10.567 -40.066 1.00 90.31 87 PHE A N 1
ATOM 666 C CA . PHE A 1 87 ? 27.874 11.269 -41.073 1.00 90.31 87 PHE A CA 1
ATOM 667 C C . PHE A 1 87 ? 28.737 12.125 -42.015 1.00 90.31 87 PHE A C 1
ATOM 669 O O . PHE A 1 87 ? 29.588 12.907 -41.579 1.00 90.31 87 PHE A O 1
ATOM 676 N N . ASP A 1 88 ? 28.499 11.982 -43.318 1.00 87.44 88 ASP A N 1
ATOM 677 C CA . ASP A 1 88 ? 29.199 12.711 -44.372 1.00 87.44 88 ASP A CA 1
ATOM 678 C C . ASP A 1 88 ? 28.427 13.968 -44.810 1.00 87.44 88 ASP A C 1
ATOM 680 O O . ASP A 1 88 ? 27.383 13.885 -45.456 1.00 87.44 88 ASP A O 1
ATOM 684 N N . PHE A 1 89 ? 28.958 15.147 -44.474 1.00 84.12 89 PHE A N 1
ATOM 685 C CA . PHE A 1 89 ? 28.411 16.446 -44.893 1.00 84.12 89 PHE A CA 1
ATOM 686 C C . PHE A 1 89 ? 28.869 16.862 -46.311 1.00 84.12 89 PHE A C 1
ATOM 688 O O . PHE A 1 89 ? 28.363 17.840 -46.868 1.00 84.12 89 PHE A O 1
ATOM 695 N N . GLY A 1 90 ? 29.797 16.120 -46.931 1.00 78.44 90 GLY A N 1
ATOM 696 C CA . GLY A 1 90 ? 30.403 16.437 -48.226 1.00 78.44 90 GLY A CA 1
ATOM 697 C C . GLY A 1 90 ? 31.793 17.083 -48.122 1.00 78.44 90 GLY A C 1
ATOM 698 O O . GLY A 1 90 ? 32.496 16.968 -47.118 1.00 78.44 90 GLY A O 1
ATOM 699 N N . ALA A 1 91 ? 32.239 17.740 -49.202 1.00 68.56 91 ALA A N 1
ATOM 700 C CA . ALA A 1 91 ? 33.583 18.320 -49.282 1.00 68.56 91 ALA A CA 1
ATOM 701 C C . ALA A 1 91 ? 33.806 19.420 -48.227 1.00 68.56 91 ALA A C 1
ATOM 703 O O . ALA A 1 91 ? 32.980 20.322 -48.083 1.00 68.56 91 ALA A O 1
ATOM 704 N N . ARG A 1 92 ? 34.955 19.345 -47.536 1.00 62.59 92 ARG A N 1
ATOM 705 C CA . ARG A 1 92 ? 35.312 20.177 -46.377 1.00 62.59 92 ARG A CA 1
ATOM 706 C C . ARG A 1 92 ? 35.191 21.681 -46.689 1.00 62.59 92 ARG A C 1
ATOM 708 O O . ARG A 1 92 ? 35.930 22.165 -47.552 1.00 62.59 92 ARG A O 1
ATOM 715 N N . PRO A 1 93 ? 34.345 22.435 -45.971 1.00 60.25 93 PRO A N 1
ATOM 716 C CA . PRO A 1 93 ? 34.294 23.883 -46.099 1.00 60.25 93 PRO A CA 1
ATOM 717 C C . PRO A 1 93 ? 35.546 24.509 -45.461 1.00 60.25 93 PRO A C 1
ATOM 719 O O . PRO A 1 93 ? 36.097 24.004 -44.480 1.00 60.25 93 PRO A O 1
ATOM 722 N N . SER A 1 94 ? 36.043 25.601 -46.042 1.00 57.47 94 SER A N 1
ATOM 723 C CA . SER A 1 94 ? 37.158 26.378 -45.484 1.00 57.47 94 SER A CA 1
ATOM 724 C C . SER A 1 94 ? 36.748 27.038 -44.152 1.00 57.47 94 SER A C 1
ATOM 726 O O . SER A 1 94 ? 35.662 27.610 -44.099 1.00 57.47 94 SER A O 1
ATOM 728 N N . PRO A 1 95 ? 37.581 27.004 -43.093 1.00 64.88 95 PRO A N 1
ATOM 729 C CA . PRO A 1 95 ? 37.236 27.560 -41.778 1.00 64.88 95 PRO A CA 1
ATOM 730 C C . PRO A 1 95 ? 37.068 29.094 -41.796 1.00 64.88 95 PRO A C 1
ATOM 732 O O . PRO A 1 95 ? 37.712 29.750 -42.622 1.00 64.88 95 PRO A O 1
ATOM 735 N N . PRO A 1 96 ? 36.296 29.688 -40.853 1.00 58.25 96 PRO A N 1
ATOM 736 C CA . PRO A 1 96 ? 35.677 29.074 -39.666 1.00 58.25 96 PRO A CA 1
ATOM 737 C C . PRO A 1 96 ? 34.185 28.710 -39.825 1.00 58.25 96 PRO A C 1
ATOM 739 O O . PRO A 1 96 ? 33.459 29.344 -40.585 1.00 58.25 96 PRO A O 1
ATOM 742 N N . VAL A 1 97 ? 33.726 27.717 -39.049 1.00 67.69 97 VAL A N 1
ATOM 743 C CA . VAL A 1 97 ? 32.302 27.346 -38.922 1.00 67.69 97 VAL A CA 1
ATOM 744 C C . VAL A 1 97 ? 31.506 28.523 -38.367 1.00 67.69 97 VAL A C 1
ATOM 746 O O . VAL A 1 97 ? 31.855 29.057 -37.311 1.00 67.69 97 VAL A O 1
ATOM 749 N N . SER A 1 98 ? 30.429 28.915 -39.045 1.00 73.38 98 SER A N 1
ATOM 750 C CA . SER A 1 98 ? 29.524 29.951 -38.547 1.00 73.38 98 SER A CA 1
ATOM 751 C C . SER A 1 98 ? 28.483 29.350 -37.599 1.00 73.38 98 SER A C 1
ATOM 753 O O . SER A 1 98 ? 27.905 28.294 -37.859 1.00 73.38 98 SER A O 1
ATOM 755 N N . PHE A 1 99 ? 28.246 30.020 -36.471 1.00 79.50 99 PHE A N 1
ATOM 756 C CA . PHE A 1 99 ? 27.093 29.739 -35.622 1.00 79.50 99 PHE A CA 1
ATOM 757 C C . PHE A 1 99 ? 25.995 30.735 -35.995 1.00 79.50 99 PHE A C 1
ATOM 759 O O . PHE A 1 99 ? 26.177 31.940 -35.813 1.00 79.50 99 PHE A O 1
ATOM 766 N N . SER A 1 100 ? 24.895 30.254 -36.572 1.00 70.94 100 SER A N 1
ATOM 767 C CA . SER A 1 100 ? 23.776 31.099 -36.999 1.00 70.94 100 SER A CA 1
ATOM 768 C C . SER A 1 100 ? 22.459 30.495 -36.544 1.00 70.94 100 SER A C 1
ATOM 770 O O . SER A 1 100 ? 22.150 29.352 -36.863 1.00 70.94 100 SER A O 1
ATOM 772 N N . ASN A 1 101 ? 21.660 31.302 -35.850 1.00 71.12 101 ASN A N 1
ATOM 773 C CA . ASN A 1 101 ? 20.293 30.954 -35.461 1.00 71.12 101 ASN A CA 1
ATOM 774 C C . ASN A 1 101 ? 19.252 31.585 -36.412 1.00 71.12 101 ASN A C 1
ATOM 776 O O . ASN A 1 101 ? 18.060 31.568 -36.119 1.00 71.12 101 ASN A O 1
ATOM 780 N N . GLN A 1 102 ? 19.692 32.195 -37.523 1.00 64.88 102 GLN A N 1
ATOM 781 C CA . GLN A 1 102 ? 18.824 32.865 -38.497 1.00 64.88 102 GLN A CA 1
ATOM 782 C C . GLN A 1 102 ? 18.536 31.964 -39.702 1.00 64.88 102 GLN A C 1
ATOM 784 O O . GLN A 1 102 ? 19.437 31.320 -40.236 1.00 64.88 102 GLN A O 1
ATOM 789 N N . LEU A 1 103 ? 17.273 31.955 -40.132 1.00 64.19 103 LEU A N 1
ATOM 790 C CA . LEU A 1 103 ? 16.774 31.242 -41.310 1.00 64.19 103 LEU A CA 1
ATOM 791 C C . LEU A 1 103 ? 16.802 32.167 -42.547 1.00 64.19 103 LEU A C 1
ATOM 793 O O . LEU A 1 103 ? 16.502 33.354 -42.393 1.00 64.19 103 LEU A O 1
ATOM 797 N N . PRO A 1 104 ? 17.090 31.670 -43.770 1.00 62.22 104 PRO A N 1
ATOM 798 C CA . PRO A 1 104 ? 17.414 30.287 -44.137 1.00 62.22 104 PRO A CA 1
ATOM 799 C C . PRO A 1 104 ? 18.835 29.876 -43.720 1.00 62.22 104 PRO A C 1
ATOM 801 O O . PRO A 1 104 ? 19.727 30.709 -43.576 1.00 62.22 104 PRO A O 1
ATOM 804 N N . LEU A 1 105 ? 19.034 28.576 -43.521 1.00 70.81 105 LEU A N 1
ATOM 805 C CA . LEU A 1 105 ? 20.299 27.991 -43.087 1.00 70.81 105 LEU A CA 1
ATOM 806 C C . LEU A 1 105 ? 21.274 27.825 -44.263 1.00 70.81 105 LEU A C 1
ATOM 808 O O . LEU A 1 105 ? 20.887 27.624 -45.414 1.00 70.81 105 LEU A O 1
ATOM 812 N N . ALA A 1 106 ? 22.570 27.890 -43.960 1.00 71.44 106 ALA A N 1
ATOM 813 C CA . ALA A 1 106 ? 23.624 27.647 -44.939 1.00 71.44 106 ALA A CA 1
ATOM 814 C C . ALA A 1 106 ? 23.659 26.162 -45.373 1.00 71.44 106 ALA A C 1
ATOM 816 O O . ALA A 1 106 ? 23.178 25.291 -44.644 1.00 71.44 106 ALA A O 1
ATOM 817 N N . PRO A 1 107 ? 24.246 25.831 -46.534 1.00 74.81 107 PRO A N 1
ATOM 818 C CA . PRO A 1 107 ? 24.557 24.443 -46.869 1.00 74.81 107 PRO A CA 1
ATOM 819 C C . PRO A 1 107 ? 25.564 23.835 -45.872 1.00 74.81 107 PRO A C 1
ATOM 821 O O . PRO A 1 107 ? 26.348 24.547 -45.244 1.00 74.81 107 PRO A O 1
ATOM 824 N N . GLN A 1 108 ? 25.556 22.510 -45.749 1.00 81.06 108 GLN A N 1
ATOM 825 C CA . GLN A 1 108 ? 26.332 21.696 -44.810 1.00 81.06 108 GLN A CA 1
ATOM 826 C C . GLN A 1 108 ? 26.093 22.072 -43.342 1.00 81.06 108 GLN A C 1
ATOM 828 O O . GLN A 1 108 ? 27.038 22.178 -42.554 1.00 81.06 108 GLN A O 1
ATOM 833 N N . THR A 1 109 ? 24.835 22.301 -42.967 1.00 86.25 109 THR A N 1
ATOM 834 C CA . THR A 1 109 ? 24.474 22.709 -41.606 1.00 86.25 109 THR A CA 1
ATOM 835 C C . THR A 1 109 ? 24.153 21.509 -40.720 1.00 86.25 109 THR A C 1
ATOM 837 O O . THR A 1 109 ? 23.439 20.583 -41.114 1.00 86.25 109 THR A O 1
ATOM 840 N N . PHE A 1 110 ? 24.643 21.560 -39.481 1.00 89.94 110 PHE A N 1
ATOM 841 C CA . PHE A 1 110 ? 24.135 20.758 -38.372 1.00 89.94 110 PHE A CA 1
ATOM 842 C C . PHE A 1 110 ? 23.162 21.594 -37.533 1.00 89.94 110 PHE A C 1
ATOM 844 O O . PHE A 1 110 ? 23.556 22.593 -36.927 1.00 89.94 110 PHE A O 1
ATOM 851 N N . ALA A 1 111 ? 21.895 21.190 -37.498 1.00 89.56 111 ALA A N 1
ATOM 852 C CA . ALA A 1 111 ? 20.837 21.897 -36.784 1.00 89.56 111 ALA A CA 1
ATOM 853 C C . ALA A 1 111 ? 20.166 21.000 -35.737 1.00 89.56 111 ALA A C 1
ATOM 855 O O . ALA A 1 111 ? 20.014 19.795 -35.932 1.00 89.56 111 ALA A O 1
ATOM 856 N N . TYR A 1 112 ? 19.759 21.590 -34.619 1.00 91.31 112 TYR A N 1
ATOM 857 C CA . TYR A 1 112 ? 19.037 20.907 -33.543 1.00 91.31 112 TYR A CA 1
ATOM 858 C C . TYR A 1 112 ? 18.165 21.923 -32.784 1.00 91.31 112 TYR A C 1
ATOM 860 O O . TYR A 1 112 ? 18.327 23.142 -32.921 1.00 91.31 112 TYR A O 1
ATOM 868 N N . LEU A 1 113 ? 17.226 21.424 -31.980 1.00 89.00 113 LEU A N 1
ATOM 869 C CA . LEU A 1 113 ? 16.320 22.260 -31.187 1.00 89.00 113 LEU A CA 1
ATOM 870 C C . LEU A 1 113 ? 16.974 22.767 -29.898 1.00 89.00 113 LEU A C 1
ATOM 872 O O . LEU A 1 113 ? 17.775 22.065 -29.283 1.00 89.00 113 LEU A O 1
ATOM 876 N N . ASN A 1 114 ? 16.581 23.946 -29.424 1.00 87.88 114 ASN A N 1
ATOM 877 C CA . ASN A 1 114 ? 17.012 24.460 -28.118 1.00 87.88 114 ASN A CA 1
ATOM 878 C C . ASN A 1 114 ? 16.671 23.518 -26.942 1.00 87.88 114 ASN A C 1
ATOM 880 O O . ASN A 1 114 ? 17.417 23.471 -25.973 1.00 87.88 114 ASN A O 1
ATOM 884 N N . ASP A 1 115 ? 15.601 22.731 -27.060 1.00 87.69 115 ASP A N 1
ATOM 885 C CA . ASP A 1 115 ? 15.148 21.715 -26.096 1.00 87.69 115 ASP A CA 1
ATOM 886 C C . ASP A 1 115 ? 15.861 20.350 -26.249 1.00 87.69 115 ASP A C 1
ATOM 888 O O . ASP A 1 115 ? 15.439 19.330 -25.702 1.00 87.69 115 ASP A O 1
ATOM 892 N N . SER A 1 116 ? 16.941 20.289 -27.034 1.00 88.44 116 SER A N 1
ATOM 893 C CA . SER A 1 116 ? 17.662 19.034 -27.260 1.00 88.44 116 SER A CA 1
ATOM 894 C C . SER A 1 116 ? 18.452 18.591 -26.029 1.00 88.44 116 SER A C 1
ATOM 896 O O . SER A 1 116 ? 19.087 19.391 -25.338 1.00 88.44 116 SER A O 1
ATOM 898 N N . HIS A 1 117 ? 18.509 17.275 -25.822 1.00 89.25 117 HIS A N 1
ATOM 899 C CA . HIS A 1 117 ? 19.335 16.655 -24.791 1.00 89.25 117 HIS A CA 1
ATOM 900 C C . HIS A 1 117 ? 20.820 17.036 -24.934 1.00 89.25 117 HIS A C 1
ATOM 902 O O . HIS A 1 117 ? 21.336 17.191 -26.046 1.00 89.25 117 HIS A O 1
ATOM 908 N N . THR A 1 118 ? 21.554 17.106 -23.818 1.00 88.00 118 THR A N 1
ATOM 909 C CA . THR A 1 118 ? 22.986 17.460 -23.802 1.00 88.00 118 THR A CA 1
ATOM 910 C C . THR A 1 118 ? 23.834 16.593 -24.744 1.00 88.00 118 THR A C 1
ATOM 912 O O . THR A 1 118 ? 24.783 17.097 -25.336 1.00 88.00 118 THR A O 1
ATOM 915 N N . SER A 1 119 ? 23.479 15.322 -24.967 1.00 88.88 119 SER A N 1
ATOM 916 C CA . SER A 1 119 ? 24.177 14.455 -25.937 1.00 88.88 119 SER A CA 1
ATOM 917 C C . SER A 1 119 ? 24.101 14.975 -27.378 1.00 88.88 119 SER A C 1
ATOM 919 O O . SER A 1 119 ? 25.082 14.879 -28.110 1.00 88.88 119 SER A O 1
ATOM 921 N N . VAL A 1 120 ? 22.973 15.571 -27.778 1.00 89.62 120 VAL A N 1
ATOM 922 C CA . VAL A 1 120 ? 22.803 16.205 -29.098 1.00 89.62 120 VAL A CA 1
ATOM 923 C C . VAL A 1 120 ? 23.612 17.497 -29.171 1.00 89.62 120 VAL A C 1
ATOM 925 O O . VAL A 1 120 ? 24.278 17.767 -30.167 1.00 89.62 120 VAL A O 1
ATOM 928 N N . VAL A 1 121 ? 23.631 18.274 -28.084 1.00 89.06 121 VAL A N 1
ATOM 929 C CA . VAL A 1 121 ? 24.490 19.463 -27.962 1.00 89.06 121 VAL A CA 1
ATOM 930 C C . VAL A 1 121 ? 25.970 19.087 -28.094 1.00 89.06 121 VAL A C 1
ATOM 932 O O . VAL A 1 121 ? 26.718 19.791 -28.767 1.00 89.06 121 VAL A O 1
ATOM 935 N N . GLY A 1 122 ? 26.385 17.952 -27.529 1.00 87.81 122 GLY A N 1
ATOM 936 C CA . GLY A 1 122 ? 27.747 17.427 -27.643 1.00 87.81 122 GLY A CA 1
ATOM 937 C C . GLY A 1 122 ? 28.156 17.053 -29.072 1.00 87.81 122 GLY A C 1
ATOM 938 O O . GLY A 1 122 ? 29.330 17.183 -29.414 1.00 87.81 122 GLY A O 1
ATOM 939 N N . MET A 1 123 ? 27.206 16.681 -29.943 1.00 90.06 123 MET A N 1
ATOM 940 C CA . MET A 1 123 ? 27.501 16.397 -31.357 1.00 90.06 123 MET A CA 1
ATOM 941 C C . MET A 1 123 ? 28.153 17.593 -32.055 1.00 90.06 123 MET A C 1
ATOM 943 O O . MET A 1 123 ? 28.972 17.382 -32.946 1.00 90.06 123 MET A O 1
ATOM 947 N N . ARG A 1 124 ? 27.852 18.831 -31.621 1.00 88.75 124 ARG A N 1
ATOM 948 C CA . ARG A 1 124 ? 28.441 20.068 -32.162 1.00 88.75 124 ARG A CA 1
ATOM 949 C C . ARG A 1 124 ? 29.964 20.015 -32.200 1.00 88.75 124 ARG A C 1
ATOM 951 O O . ARG A 1 124 ? 30.547 20.452 -33.183 1.00 88.75 124 ARG A O 1
ATOM 958 N N . GLU A 1 125 ? 30.600 19.475 -31.162 1.00 87.69 125 GLU A N 1
ATOM 959 C CA . GLU A 1 125 ? 32.063 19.396 -31.084 1.00 87.69 125 GLU A CA 1
ATOM 960 C C . GLU A 1 125 ? 32.634 18.388 -32.086 1.00 87.69 125 GLU A C 1
ATOM 962 O O . GLU A 1 125 ? 33.633 18.666 -32.743 1.00 87.69 125 GLU A O 1
ATOM 967 N N . VAL A 1 126 ? 31.957 17.253 -32.277 1.00 86.44 126 VAL A N 1
ATOM 968 C CA . VAL A 1 126 ? 32.383 16.199 -33.211 1.00 86.44 126 VAL A CA 1
ATOM 969 C C . VAL A 1 126 ? 32.201 16.638 -34.668 1.00 86.44 126 VAL A C 1
ATOM 971 O O . VAL A 1 126 ? 33.063 16.390 -35.515 1.00 86.44 126 VAL A O 1
ATOM 974 N N . VAL A 1 127 ? 31.092 17.318 -34.975 1.00 87.44 127 VAL A N 1
ATOM 975 C CA . VAL A 1 127 ? 30.768 17.744 -36.347 1.00 87.44 127 VAL A CA 1
ATOM 976 C C . VAL A 1 127 ? 31.434 19.060 -36.747 1.00 87.44 127 VAL A C 1
ATOM 978 O O . VAL A 1 127 ? 31.509 19.343 -37.941 1.00 87.44 127 VAL A O 1
ATOM 981 N N . ARG A 1 128 ? 31.958 19.860 -35.803 1.00 84.25 128 ARG A N 1
ATOM 982 C CA . ARG A 1 128 ? 32.575 21.177 -36.077 1.00 84.25 128 ARG A CA 1
ATOM 983 C C . ARG A 1 128 ? 33.695 21.115 -37.118 1.00 84.25 128 ARG A C 1
ATOM 985 O O . ARG A 1 128 ? 33.878 22.058 -37.871 1.00 84.25 128 ARG A O 1
ATOM 992 N N . GLU A 1 129 ? 34.438 20.020 -37.212 1.00 77.50 129 GLU A N 1
ATOM 993 C CA . GLU A 1 129 ? 35.506 19.901 -38.217 1.00 77.50 129 GLU A CA 1
ATOM 994 C C . GLU A 1 129 ? 35.014 19.491 -39.618 1.00 77.50 129 GLU A C 1
ATOM 996 O O . GLU A 1 129 ? 35.810 19.460 -40.564 1.00 77.50 129 GLU A O 1
ATOM 1001 N N . ARG A 1 130 ? 33.723 19.151 -39.747 1.00 78.88 130 ARG A N 1
ATOM 1002 C CA . ARG A 1 130 ? 33.122 18.494 -40.920 1.00 78.88 130 ARG A CA 1
ATOM 1003 C C . ARG A 1 130 ? 31.934 19.251 -41.518 1.00 78.88 130 ARG A C 1
ATOM 1005 O O . ARG A 1 130 ? 31.675 19.078 -42.701 1.00 78.88 130 ARG A O 1
ATOM 1012 N N . CYS A 1 131 ? 31.232 20.061 -40.728 1.00 82.06 131 CYS A N 1
ATOM 1013 C CA . CYS A 1 131 ? 30.107 20.884 -41.174 1.00 82.06 131 CYS A CA 1
ATOM 1014 C C . CYS A 1 131 ? 30.540 22.325 -41.502 1.00 82.06 131 CYS A C 1
ATOM 1016 O O . CYS A 1 131 ? 31.584 22.794 -41.047 1.00 82.06 131 CYS A O 1
ATOM 1018 N N . GLY A 1 132 ? 29.735 23.030 -42.299 1.00 76.81 132 GLY A N 1
ATOM 1019 C CA . GLY A 1 132 ? 29.947 24.439 -42.647 1.00 76.81 132 GLY A CA 1
ATOM 1020 C C . GLY A 1 132 ? 29.336 25.413 -41.641 1.00 76.81 132 GLY A C 1
ATOM 1021 O O . GLY A 1 132 ? 29.892 26.488 -41.408 1.00 76.81 132 GLY A O 1
ATOM 1022 N N . ALA A 1 133 ? 28.226 25.028 -41.009 1.00 84.25 133 ALA A N 1
ATOM 1023 C CA . ALA A 1 133 ? 27.534 25.844 -40.019 1.00 84.25 133 ALA A CA 1
ATOM 1024 C C . ALA A 1 133 ? 26.845 24.992 -38.943 1.00 84.25 133 ALA A C 1
ATOM 1026 O O . ALA A 1 133 ? 26.497 23.829 -39.163 1.00 84.25 133 ALA A O 1
ATOM 1027 N N . ILE A 1 134 ? 26.625 25.596 -37.774 1.00 87.94 134 ILE A N 1
ATOM 1028 C CA . ILE A 1 134 ? 25.870 25.008 -36.661 1.00 87.94 134 ILE A CA 1
ATOM 1029 C C . ILE A 1 134 ? 24.725 25.954 -36.293 1.00 87.94 134 ILE A C 1
ATOM 1031 O O . ILE A 1 134 ? 24.947 27.157 -36.143 1.00 87.94 134 ILE A O 1
ATOM 1035 N N . ALA A 1 135 ? 23.520 25.409 -36.118 1.00 87.62 135 ALA A N 1
ATOM 1036 C CA . ALA A 1 135 ? 22.320 26.186 -35.816 1.00 87.62 135 ALA A CA 1
ATOM 1037 C C . ALA A 1 135 ? 21.535 25.631 -34.619 1.00 87.62 135 ALA A C 1
ATOM 1039 O O . ALA A 1 135 ? 21.258 24.433 -34.541 1.00 87.62 135 ALA A O 1
ATOM 1040 N N . CYS A 1 136 ? 21.136 26.526 -33.709 1.00 88.19 136 CYS A N 1
ATOM 1041 C CA . CYS A 1 136 ? 20.202 26.252 -32.618 1.00 88.19 136 CYS A CA 1
ATOM 1042 C C . CYS A 1 136 ? 18.860 26.908 -32.941 1.00 88.19 136 CYS A C 1
ATOM 1044 O O . CYS A 1 136 ? 18.796 28.137 -33.005 1.00 88.19 136 CYS A O 1
ATOM 1046 N N . LEU A 1 137 ? 17.796 26.129 -33.127 1.00 86.81 137 LEU A N 1
ATOM 1047 C CA . LEU A 1 137 ? 16.478 26.688 -33.441 1.00 86.81 137 LEU A CA 1
ATOM 1048 C C . LEU A 1 137 ? 15.507 26.543 -32.270 1.00 86.81 137 LEU A C 1
ATOM 1050 O O . LEU A 1 137 ? 15.456 25.506 -31.607 1.00 86.81 137 LEU A O 1
ATOM 1054 N N . GLY A 1 138 ? 14.703 27.579 -32.039 1.00 84.25 138 GLY A N 1
ATOM 1055 C CA . GLY A 1 138 ? 13.519 27.473 -31.192 1.00 84.25 138 GLY A CA 1
ATOM 1056 C C . GLY A 1 138 ? 12.382 26.761 -31.927 1.00 84.25 138 GLY A C 1
ATOM 1057 O O . GLY A 1 138 ? 12.216 26.920 -33.136 1.00 84.25 138 GLY A O 1
ATOM 1058 N N . ALA A 1 139 ? 11.560 26.011 -31.193 1.00 81.94 139 ALA A N 1
ATOM 1059 C CA . ALA A 1 139 ? 10.416 25.295 -31.761 1.00 81.94 139 ALA A CA 1
ATOM 1060 C C . ALA A 1 139 ? 9.440 26.210 -32.532 1.00 81.94 139 ALA A C 1
ATOM 1062 O O . ALA A 1 139 ? 9.013 25.865 -33.627 1.00 81.94 139 ALA A O 1
ATOM 1063 N N . GLU A 1 140 ? 9.147 27.402 -32.001 1.00 79.69 140 GLU A N 1
ATOM 1064 C CA . GLU A 1 140 ? 8.251 28.380 -32.644 1.00 79.69 140 GLU A CA 1
ATOM 1065 C C . GLU A 1 140 ? 8.844 28.960 -33.938 1.00 79.69 140 GLU A C 1
ATOM 1067 O O . GLU A 1 140 ? 8.131 29.186 -34.914 1.00 79.69 140 GLU A O 1
ATOM 1072 N N . GLN A 1 141 ? 10.167 29.159 -33.977 1.00 76.81 141 GLN A N 1
ATOM 1073 C CA . GLN A 1 141 ? 10.875 29.625 -35.176 1.00 76.81 141 GLN A CA 1
ATOM 1074 C C . GLN A 1 141 ? 10.844 28.565 -36.284 1.00 76.81 141 GLN A C 1
ATOM 1076 O O . GLN A 1 141 ? 10.711 28.887 -37.468 1.00 76.81 141 GLN A O 1
ATOM 1081 N N . LEU A 1 142 ? 10.954 27.290 -35.902 1.00 79.31 142 LEU A N 1
ATOM 1082 C CA . LEU A 1 142 ? 10.842 26.174 -36.831 1.00 79.31 142 LEU A CA 1
ATOM 1083 C C . LEU A 1 142 ? 9.416 26.064 -37.388 1.00 79.31 142 LEU A C 1
ATOM 1085 O O . LEU A 1 142 ? 9.246 25.959 -38.596 1.00 79.31 142 LEU A O 1
ATOM 1089 N N . GLU A 1 143 ? 8.394 26.171 -36.542 1.00 76.38 143 GLU A N 1
ATOM 1090 C CA . GLU A 1 143 ? 6.990 26.100 -36.966 1.00 76.38 143 GLU A CA 1
ATOM 1091 C C . GLU A 1 143 ? 6.630 27.206 -37.974 1.00 76.38 143 GLU A C 1
ATOM 1093 O O . GLU A 1 143 ? 6.118 26.921 -39.058 1.00 76.38 143 GLU A O 1
ATOM 1098 N N . GLN A 1 144 ? 7.017 28.454 -37.688 1.00 70.12 144 GLN A N 1
ATOM 1099 C CA . GLN A 1 144 ? 6.769 29.597 -38.577 1.00 70.12 144 GLN A CA 1
ATOM 1100 C C . GLN A 1 144 ? 7.475 29.469 -39.936 1.00 70.12 144 GLN A C 1
ATOM 1102 O O . GLN A 1 144 ? 6.919 29.838 -40.969 1.00 70.12 144 GLN A O 1
ATOM 1107 N N . SER A 1 145 ? 8.706 28.955 -39.960 1.00 66.38 145 SER A N 1
ATOM 1108 C CA . SER A 1 145 ? 9.500 28.844 -41.194 1.00 66.38 145 SER A CA 1
ATOM 1109 C C . SER A 1 145 ? 9.106 27.664 -42.078 1.00 66.38 145 SER A C 1
ATOM 1111 O O . SER A 1 145 ? 9.191 27.734 -43.309 1.00 66.38 145 SER A O 1
ATOM 1113 N N . VAL A 1 146 ? 8.627 26.591 -41.460 1.00 63.12 146 VAL A N 1
ATOM 1114 C CA . VAL A 1 146 ? 8.151 25.400 -42.154 1.00 63.12 146 VAL A CA 1
ATOM 1115 C C . VAL A 1 146 ? 6.816 25.655 -42.866 1.00 63.12 146 VAL A C 1
ATOM 1117 O O . VAL A 1 146 ? 6.606 25.137 -43.961 1.00 63.12 146 VAL A O 1
ATOM 1120 N N . ASP A 1 147 ? 5.945 26.505 -42.320 1.00 55.62 147 ASP A N 1
ATOM 1121 C CA . ASP A 1 147 ? 4.666 26.839 -42.963 1.00 55.62 147 ASP A CA 1
ATOM 1122 C C . ASP A 1 147 ? 4.806 27.855 -44.121 1.00 55.62 147 ASP A C 1
ATOM 1124 O O . ASP A 1 147 ? 4.015 27.838 -45.068 1.00 55.62 147 ASP A O 1
ATOM 1128 N N . LEU A 1 148 ? 5.856 28.688 -44.120 1.00 48.81 148 LEU A N 1
ATOM 1129 C CA . LEU A 1 148 ? 6.142 29.684 -45.170 1.00 48.81 148 LEU A CA 1
AT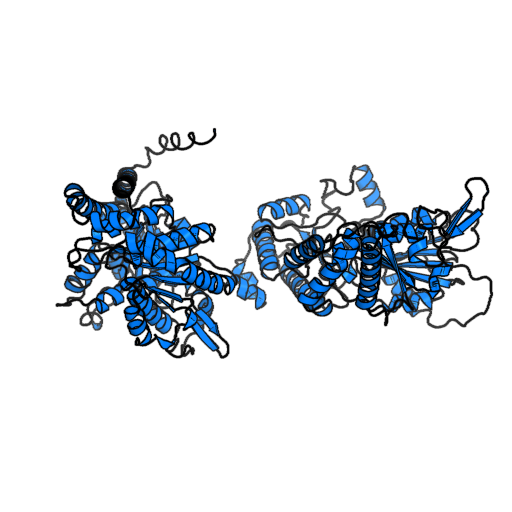OM 1130 C C . LEU A 1 148 ? 6.754 29.100 -46.461 1.00 48.81 148 LEU A C 1
ATOM 1132 O O . LEU A 1 148 ? 6.740 29.763 -47.496 1.00 48.81 148 LEU A O 1
ATOM 1136 N N . SER A 1 149 ? 7.304 27.882 -46.428 1.00 51.22 149 SER A N 1
ATOM 1137 C CA . SER A 1 149 ? 8.146 27.321 -47.504 1.00 51.22 149 SER A CA 1
ATOM 1138 C C . SER A 1 149 ? 7.455 26.277 -48.399 1.00 51.22 149 SER A C 1
ATOM 1140 O O . SER A 1 149 ? 8.115 25.590 -49.176 1.00 51.22 149 SER A O 1
ATOM 1142 N N . SER A 1 150 ? 6.118 26.205 -48.379 1.00 44.25 150 SER A N 1
ATOM 1143 C CA . SER A 1 150 ? 5.298 25.296 -49.209 1.00 44.25 150 SER A CA 1
ATOM 1144 C C . SER A 1 150 ? 5.374 25.530 -50.735 1.00 44.25 150 SER A C 1
ATOM 1146 O O . SER A 1 150 ? 4.733 24.816 -51.507 1.00 44.25 150 SER A O 1
ATOM 1148 N N . THR A 1 151 ? 6.196 26.474 -51.200 1.00 41.69 151 THR A N 1
ATOM 1149 C CA . THR A 1 151 ? 6.433 26.775 -52.620 1.00 41.69 151 THR A CA 1
ATOM 1150 C C . THR A 1 151 ? 7.928 26.826 -52.943 1.00 41.69 151 THR A C 1
ATOM 1152 O O . THR A 1 151 ? 8.527 27.899 -52.919 1.00 41.69 151 THR A O 1
ATOM 1155 N N . ALA A 1 152 ? 8.539 25.692 -53.301 1.00 42.16 152 ALA A N 1
ATOM 1156 C CA . ALA A 1 152 ? 9.836 25.673 -53.985 1.00 42.16 152 ALA A CA 1
ATOM 1157 C C . ALA A 1 152 ? 9.903 24.534 -55.018 1.00 42.16 152 ALA A C 1
ATOM 1159 O O . ALA A 1 152 ? 9.561 23.389 -54.739 1.00 42.16 152 ALA A O 1
ATOM 1160 N N . SER A 1 153 ? 10.305 24.889 -56.238 1.00 40.56 153 SER A N 1
ATOM 1161 C CA . SER A 1 153 ? 10.390 24.048 -57.436 1.00 40.56 153 SER A CA 1
ATOM 1162 C C . SER A 1 153 ? 11.639 23.160 -57.458 1.00 40.56 153 SER A C 1
ATOM 1164 O O . SER A 1 153 ? 12.738 23.645 -57.194 1.00 40.56 153 SER A O 1
ATOM 1166 N N . GLU A 1 154 ? 11.480 21.896 -57.862 1.00 40.84 154 GLU A N 1
ATOM 1167 C CA . GLU A 1 154 ? 12.563 20.924 -58.063 1.00 40.84 154 GLU A CA 1
ATOM 1168 C C . GLU A 1 154 ? 13.609 21.426 -59.076 1.00 40.84 154 GLU A C 1
ATOM 1170 O O . GLU A 1 154 ? 13.335 21.533 -60.273 1.00 40.84 154 GLU A O 1
ATOM 1175 N N . SER A 1 155 ? 14.837 21.694 -58.622 1.00 39.47 155 SER A N 1
ATOM 1176 C CA . SER A 1 155 ? 15.994 21.885 -59.501 1.00 39.47 155 SER A CA 1
ATOM 1177 C C . SER A 1 155 ? 16.943 20.677 -59.424 1.00 39.47 155 SER A C 1
ATOM 1179 O O . SER A 1 155 ? 17.390 20.230 -58.361 1.00 39.47 155 SER A O 1
ATOM 1181 N N . ASN A 1 156 ? 17.217 20.110 -60.602 1.00 39.38 156 ASN A N 1
ATOM 1182 C CA . ASN A 1 156 ? 18.169 19.027 -60.840 1.00 39.38 156 ASN A CA 1
ATOM 1183 C C . ASN A 1 156 ? 19.587 19.605 -60.925 1.00 39.38 156 ASN A C 1
ATOM 1185 O O . ASN A 1 156 ? 19.975 20.116 -61.973 1.00 39.38 156 ASN A O 1
ATOM 1189 N N . ASN A 1 157 ? 20.373 19.504 -59.851 1.00 41.59 157 ASN A N 1
ATOM 1190 C CA . ASN A 1 157 ? 21.817 19.722 -59.919 1.00 41.59 157 ASN A CA 1
ATOM 1191 C C . ASN A 1 157 ? 22.563 18.642 -59.118 1.00 41.59 157 ASN A C 1
ATOM 1193 O O . ASN A 1 157 ? 22.218 18.348 -57.976 1.00 41.59 157 ASN A O 1
ATOM 1197 N N . ASN A 1 158 ? 23.568 18.032 -59.753 1.00 41.88 158 ASN A N 1
ATOM 1198 C CA . ASN A 1 158 ? 24.211 16.764 -59.369 1.00 41.88 158 ASN A CA 1
ATOM 1199 C C . ASN A 1 158 ? 25.371 16.882 -58.353 1.00 41.88 158 ASN A C 1
ATOM 1201 O O . ASN A 1 158 ? 26.096 15.913 -58.159 1.00 41.88 158 ASN A O 1
ATOM 1205 N N . ASN A 1 159 ? 25.545 18.024 -57.681 1.00 51.06 159 ASN A N 1
ATOM 1206 C CA . ASN A 1 159 ? 26.534 18.203 -56.605 1.00 51.06 159 ASN A CA 1
ATOM 1207 C C . ASN A 1 159 ? 25.818 18.599 -55.304 1.00 51.06 159 ASN A C 1
ATOM 1209 O O . ASN A 1 159 ? 25.891 19.746 -54.877 1.00 51.06 159 ASN A O 1
ATOM 1213 N N . ARG A 1 160 ? 25.060 17.671 -54.706 1.00 59.34 160 ARG A N 1
ATOM 1214 C CA . ARG A 1 160 ? 24.279 17.953 -53.490 1.00 59.34 160 ARG A CA 1
ATOM 1215 C C . ARG A 1 160 ? 25.108 17.713 -52.230 1.00 59.34 160 ARG A C 1
ATOM 1217 O O . ARG A 1 160 ? 25.426 16.575 -51.900 1.00 59.34 160 ARG A O 1
ATOM 1224 N N . THR A 1 161 ? 25.425 18.796 -51.540 1.00 75.38 161 THR A N 1
ATOM 1225 C CA . THR A 1 161 ? 25.866 18.839 -50.144 1.00 75.38 161 THR A CA 1
ATOM 1226 C C . THR A 1 161 ? 24.748 18.374 -49.202 1.00 75.38 161 THR A C 1
ATOM 1228 O O . THR A 1 161 ? 23.561 18.424 -49.553 1.00 75.38 161 THR A O 1
ATOM 1231 N N . ALA A 1 162 ? 25.130 17.822 -48.045 1.00 85.56 162 ALA A N 1
ATOM 1232 C CA . ALA A 1 162 ? 24.209 17.191 -47.106 1.00 85.56 162 ALA A CA 1
ATOM 1233 C C . ALA A 1 162 ? 24.190 17.924 -45.764 1.00 85.56 162 ALA A C 1
ATOM 1235 O O . ALA A 1 162 ? 25.236 18.272 -45.219 1.00 85.56 162 ALA A O 1
ATOM 1236 N N . SER A 1 163 ? 22.992 18.099 -45.214 1.00 87.88 163 SER A N 1
ATOM 1237 C CA . SER A 1 163 ? 22.758 18.719 -43.909 1.00 87.88 163 SER A CA 1
ATOM 1238 C C . SER A 1 163 ? 22.020 17.754 -42.979 1.00 87.88 163 SER A C 1
ATOM 1240 O O . SER A 1 163 ? 21.243 16.911 -43.437 1.00 87.88 163 SER A O 1
ATOM 1242 N N . LEU A 1 164 ? 22.267 17.862 -41.672 1.00 90.12 164 LEU A N 1
ATOM 1243 C CA . LEU A 1 164 ? 21.704 16.974 -40.651 1.00 90.12 164 LEU A CA 1
ATOM 1244 C C . LEU A 1 164 ? 20.901 17.785 -39.636 1.00 90.12 164 LEU A C 1
ATOM 1246 O O . LEU A 1 164 ? 21.431 18.700 -39.003 1.00 90.12 164 LEU A O 1
ATOM 1250 N N . PHE A 1 165 ? 19.639 17.407 -39.450 1.00 91.12 165 PHE A N 1
ATOM 1251 C CA . PHE A 1 165 ? 18.764 17.963 -38.426 1.00 91.12 165 PHE A CA 1
ATOM 1252 C C . PHE A 1 165 ? 18.473 16.916 -37.351 1.00 91.12 165 PHE A C 1
ATOM 1254 O O . PHE A 1 165 ? 17.987 15.831 -37.670 1.00 91.12 165 PHE A O 1
ATOM 1261 N N . VAL A 1 166 ? 18.723 17.237 -36.082 1.00 93.56 166 VAL A N 1
ATOM 1262 C CA . VAL A 1 166 ? 18.321 16.389 -34.952 1.00 93.56 166 VAL A CA 1
ATOM 1263 C C . VAL A 1 166 ? 17.029 16.928 -34.352 1.00 93.56 166 VAL A C 1
ATOM 1265 O O . VAL A 1 166 ? 17.006 17.997 -33.742 1.00 93.56 166 VAL A O 1
ATOM 1268 N N . LEU A 1 167 ? 15.946 16.181 -34.545 1.00 92.44 167 LEU A N 1
ATOM 1269 C CA . LEU A 1 167 ? 14.629 16.483 -34.010 1.00 92.44 167 LEU A CA 1
ATOM 1270 C C . LEU A 1 167 ? 14.448 15.779 -32.665 1.00 92.44 167 LEU A C 1
ATOM 1272 O O . LEU A 1 167 ? 14.514 14.553 -32.579 1.00 92.44 167 LEU A O 1
ATOM 1276 N N . THR A 1 168 ? 14.180 16.550 -31.618 1.00 92.31 168 THR A N 1
ATOM 1277 C CA . THR A 1 168 ? 13.762 16.008 -30.322 1.00 92.31 168 THR A CA 1
ATOM 1278 C C . THR A 1 168 ? 12.322 15.527 -30.428 1.00 92.31 168 THR A C 1
ATOM 1280 O O . THR A 1 168 ? 11.447 16.327 -30.738 1.00 92.31 168 THR A O 1
ATOM 1283 N N . GLY A 1 169 ? 12.058 14.240 -30.182 1.00 90.62 169 GLY A N 1
ATOM 1284 C CA . GLY A 1 169 ? 10.687 13.722 -30.184 1.00 90.62 169 GLY A CA 1
ATOM 1285 C C . GLY A 1 169 ? 9.893 14.232 -28.981 1.00 90.62 169 GLY A C 1
ATOM 1286 O O . GLY A 1 169 ? 8.835 14.837 -29.135 1.00 90.62 169 GLY A O 1
ATOM 1287 N N . GLN A 1 170 ? 10.423 14.022 -27.774 1.00 91.69 170 GLN A N 1
ATOM 1288 C CA . GLN A 1 170 ? 9.808 14.466 -26.522 1.00 91.69 170 GLN A CA 1
ATOM 1289 C C . GLN A 1 170 ? 10.833 15.171 -25.629 1.00 91.69 170 GLN A C 1
ATOM 1291 O O . GLN A 1 170 ? 11.944 14.674 -25.440 1.00 91.69 170 GLN A O 1
ATOM 1296 N N . SER A 1 171 ? 10.444 16.303 -25.043 1.00 89.94 171 SER A N 1
ATOM 1297 C CA . SER A 1 171 ? 11.251 17.031 -24.067 1.00 89.94 171 SER A CA 1
ATOM 1298 C C . SER A 1 171 ? 11.491 16.184 -22.823 1.00 89.94 171 SER A C 1
ATOM 1300 O O . SER A 1 171 ? 10.548 15.762 -22.150 1.00 89.94 171 SER A O 1
ATOM 1302 N N . ASN A 1 172 ? 12.758 16.002 -22.450 1.00 87.00 172 ASN A N 1
ATOM 1303 C CA . ASN A 1 172 ? 13.115 15.369 -21.177 1.00 87.00 172 ASN A CA 1
ATOM 1304 C C . ASN A 1 172 ? 12.834 16.288 -19.965 1.00 87.00 172 ASN A C 1
ATOM 1306 O O . ASN A 1 172 ? 12.872 15.826 -18.826 1.00 87.00 172 ASN A O 1
ATOM 1310 N N . PHE A 1 173 ? 12.584 17.585 -20.198 1.00 87.06 173 PHE A N 1
ATOM 1311 C CA . PHE A 1 173 ? 12.366 18.578 -19.144 1.00 87.06 173 PHE A CA 1
ATOM 1312 C C . PHE A 1 173 ? 10.881 18.724 -18.804 1.00 87.06 173 PHE A C 1
ATOM 1314 O O . PHE A 1 173 ? 10.497 18.478 -17.667 1.00 87.06 173 PHE A O 1
ATOM 1321 N N . CYS A 1 174 ? 10.044 19.097 -19.774 1.00 85.75 174 CYS A N 1
ATOM 1322 C CA . CYS A 1 174 ? 8.618 19.364 -19.544 1.00 85.75 174 CYS A CA 1
ATOM 1323 C C . CYS A 1 174 ? 7.684 18.287 -20.108 1.00 85.75 174 CYS A C 1
ATOM 1325 O O . CYS A 1 174 ? 6.477 18.408 -19.959 1.00 85.75 174 CYS A O 1
ATOM 1327 N N . GLY A 1 175 ? 8.201 17.260 -20.793 1.00 88.00 175 GLY A N 1
ATOM 1328 C CA . GLY A 1 175 ? 7.375 16.216 -21.408 1.00 88.00 175 GLY A CA 1
ATOM 1329 C C . GLY A 1 175 ? 6.665 16.613 -22.700 1.00 88.00 175 GLY A C 1
ATOM 1330 O O . GLY A 1 175 ? 5.927 15.789 -23.236 1.00 88.00 175 GLY A O 1
ATOM 1331 N N . ARG A 1 176 ? 6.887 17.822 -23.233 1.00 90.19 176 ARG A N 1
ATOM 1332 C CA . ARG A 1 176 ? 6.295 18.256 -24.506 1.00 90.19 176 ARG A CA 1
ATOM 1333 C C . ARG A 1 176 ? 6.689 17.311 -25.637 1.00 90.19 176 ARG A C 1
ATOM 1335 O O . ARG A 1 176 ? 7.874 17.061 -25.847 1.00 90.19 176 ARG A O 1
ATOM 1342 N N . LYS A 1 177 ? 5.705 16.848 -26.398 1.00 90.38 177 LYS A N 1
ATOM 1343 C CA . LYS A 1 177 ? 5.890 16.061 -27.618 1.00 90.38 177 LYS A CA 1
ATOM 1344 C C . LYS A 1 177 ? 5.885 16.986 -28.830 1.00 90.38 177 LYS A C 1
ATOM 1346 O O . LYS A 1 177 ? 4.947 17.760 -29.025 1.00 90.38 177 LYS A O 1
ATOM 1351 N N . TYR A 1 178 ? 6.943 16.931 -29.630 1.00 89.69 178 TYR A N 1
ATOM 1352 C CA . TYR A 1 178 ? 7.042 17.712 -30.858 1.00 89.69 178 TYR A CA 1
ATOM 1353 C C . TYR A 1 178 ? 6.352 16.988 -32.021 1.00 89.69 178 TYR A C 1
ATOM 1355 O O . TYR A 1 178 ? 6.422 15.759 -32.102 1.00 89.69 178 TYR A O 1
ATOM 1363 N N . PRO A 1 179 ? 5.690 17.714 -32.942 1.00 88.31 179 PRO A N 1
ATOM 1364 C CA . PRO A 1 179 ? 4.995 17.087 -34.062 1.00 88.31 179 PRO A CA 1
ATOM 1365 C C . PRO A 1 179 ? 5.951 16.307 -34.974 1.00 88.31 179 PRO A C 1
ATOM 1367 O O . PRO A 1 179 ? 6.815 16.887 -35.632 1.00 88.31 179 PRO A O 1
ATOM 1370 N N . LEU A 1 180 ? 5.745 14.993 -35.099 1.00 89.06 180 LEU A N 1
ATOM 1371 C CA . LEU A 1 180 ? 6.541 14.137 -35.993 1.00 89.06 180 LEU A CA 1
ATOM 1372 C C . LEU A 1 180 ? 6.350 14.480 -37.483 1.00 89.06 180 LEU A C 1
ATOM 1374 O O . LEU A 1 180 ? 7.234 14.218 -38.297 1.00 89.06 180 LEU A O 1
ATOM 1378 N N . GLN A 1 181 ? 5.268 15.187 -37.830 1.00 86.50 181 GLN A N 1
ATOM 1379 C CA . GLN A 1 181 ? 5.046 15.795 -39.151 1.00 86.50 181 GLN A CA 1
ATOM 1380 C C . GLN A 1 181 ? 6.203 16.695 -39.605 1.00 86.50 181 GLN A C 1
ATOM 1382 O O . GLN A 1 181 ? 6.419 16.885 -40.807 1.00 86.50 181 GLN A O 1
ATOM 1387 N N . TRP A 1 182 ? 6.970 17.248 -38.660 1.00 86.94 182 TRP A N 1
ATOM 1388 C CA . TRP A 1 182 ? 8.158 18.034 -38.970 1.00 86.94 182 TRP A CA 1
ATOM 1389 C C . TRP A 1 182 ? 9.237 17.216 -39.679 1.00 86.94 182 TRP A C 1
ATOM 1391 O O . TRP A 1 182 ? 10.011 17.796 -40.427 1.00 86.94 182 TRP A O 1
ATOM 1401 N N . ILE A 1 183 ? 9.264 15.886 -39.543 1.00 87.56 183 ILE A N 1
ATOM 1402 C CA . ILE A 1 183 ? 10.225 15.026 -40.249 1.00 87.56 183 ILE A CA 1
ATOM 1403 C C . ILE A 1 183 ? 10.050 15.158 -41.765 1.00 87.56 183 ILE A C 1
ATOM 1405 O O . ILE A 1 183 ? 11.011 15.450 -42.475 1.00 87.56 183 ILE A O 1
ATOM 1409 N N . GLU A 1 184 ? 8.831 14.976 -42.280 1.00 83.31 184 GLU A N 1
ATOM 1410 C CA . GLU A 1 184 ? 8.577 15.125 -43.717 1.00 83.31 184 GLU A CA 1
ATOM 1411 C C . GLU A 1 184 ? 8.790 16.561 -44.176 1.00 83.31 184 GLU A C 1
ATOM 1413 O O . GLU A 1 184 ? 9.378 16.800 -45.233 1.00 83.31 184 GLU A O 1
ATOM 1418 N N . LYS A 1 185 ? 8.319 17.512 -43.366 1.00 80.62 185 LYS A N 1
ATOM 1419 C CA . LYS A 1 185 ? 8.446 18.935 -43.648 1.00 80.62 185 LYS A CA 1
ATOM 1420 C C . LYS A 1 185 ? 9.918 19.336 -43.751 1.00 80.62 185 LYS A C 1
ATOM 1422 O O . LYS A 1 185 ? 10.284 19.862 -44.780 1.00 80.62 185 LYS A O 1
ATOM 1427 N N . ILE A 1 186 ? 10.793 18.998 -42.806 1.00 81.69 186 ILE A N 1
ATOM 1428 C CA . ILE A 1 186 ? 12.235 19.322 -42.857 1.00 81.69 186 ILE A CA 1
ATOM 1429 C C . ILE A 1 186 ? 12.930 18.652 -44.050 1.00 81.69 186 ILE A C 1
ATOM 1431 O O . ILE A 1 186 ? 13.807 19.248 -44.666 1.00 81.69 186 ILE A O 1
ATOM 1435 N N . ARG A 1 187 ? 12.525 17.433 -44.427 1.00 77.38 187 ARG A N 1
ATOM 1436 C CA . ARG A 1 187 ? 13.085 16.747 -45.607 1.00 77.38 187 ARG A CA 1
ATOM 1437 C C . ARG A 1 187 ? 12.671 17.400 -46.928 1.00 77.38 187 ARG A C 1
ATOM 1439 O O . ARG A 1 187 ? 13.429 17.326 -47.893 1.00 77.38 187 ARG A O 1
ATOM 1446 N N . ARG A 1 188 ? 11.474 17.998 -46.985 1.00 70.75 188 ARG A N 1
ATOM 1447 C CA . ARG A 1 188 ? 10.940 18.717 -48.161 1.00 70.75 188 ARG A CA 1
ATOM 1448 C C . ARG A 1 188 ? 11.342 20.194 -48.183 1.00 70.75 188 ARG A C 1
ATOM 1450 O O . ARG A 1 188 ? 11.589 20.741 -49.253 1.00 70.75 188 ARG A O 1
ATOM 1457 N N . CYS A 1 189 ? 11.390 20.835 -47.021 1.00 62.72 189 CYS A N 1
ATOM 1458 C CA . CYS A 1 189 ? 11.778 22.219 -46.821 1.00 62.72 189 CYS A CA 1
ATOM 1459 C C . CYS A 1 189 ? 13.280 22.321 -47.058 1.00 62.72 189 CYS A C 1
ATOM 1461 O O . CYS A 1 189 ? 14.098 22.013 -46.195 1.00 62.72 189 CYS A O 1
ATOM 1463 N N . CYS A 1 190 ? 13.637 22.795 -48.244 1.00 55.88 190 CYS A N 1
ATOM 1464 C CA . CYS A 1 190 ? 14.954 23.320 -48.544 1.00 55.88 190 CYS A CA 1
ATOM 1465 C C . CYS A 1 190 ? 15.224 24.535 -47.638 1.00 55.88 190 CYS A C 1
ATOM 1467 O O . CYS A 1 190 ? 15.114 25.677 -48.074 1.00 55.88 190 CYS A O 1
ATOM 1469 N N . LEU A 1 191 ? 15.613 24.306 -46.377 1.00 59.31 191 LEU A N 1
ATOM 1470 C CA . LEU A 1 191 ? 16.160 25.344 -45.491 1.00 59.31 191 LEU A CA 1
ATOM 1471 C C . LEU A 1 191 ? 17.459 25.959 -46.069 1.00 59.31 191 LEU A C 1
ATOM 1473 O O . LEU A 1 191 ? 18.006 26.860 -45.452 1.00 59.31 191 LEU A O 1
ATOM 1477 N N . GLY A 1 192 ? 17.910 25.487 -47.241 1.00 57.44 192 GLY A N 1
ATOM 1478 C CA . GLY A 1 192 ? 18.982 25.959 -48.122 1.00 57.44 192 GLY A CA 1
ATOM 1479 C C . GLY A 1 192 ? 19.003 25.108 -49.414 1.00 57.44 192 GLY A C 1
ATOM 1480 O O . GLY A 1 192 ? 18.092 24.314 -49.632 1.00 57.44 192 GLY A O 1
ATOM 1481 N N . GLU A 1 193 ? 20.043 25.200 -50.251 1.00 59.38 193 GLU A N 1
ATOM 1482 C CA . GLU A 1 193 ? 20.190 24.407 -51.502 1.00 59.38 193 GLU A CA 1
ATOM 1483 C C . GLU A 1 193 ? 20.548 22.907 -51.284 1.00 59.38 193 GLU A C 1
ATOM 1485 O O . GLU A 1 193 ? 20.784 22.162 -52.238 1.00 59.38 193 GLU A O 1
ATOM 1490 N N . ASP A 1 194 ? 20.565 22.453 -50.026 1.00 71.44 194 ASP A N 1
ATOM 1491 C CA . ASP A 1 194 ? 21.081 21.157 -49.567 1.00 71.44 194 ASP A CA 1
ATOM 1492 C C . ASP A 1 194 ? 20.044 20.035 -49.463 1.00 71.44 194 ASP A C 1
ATOM 1494 O O . ASP A 1 194 ? 18.847 20.268 -49.278 1.00 71.44 194 ASP A O 1
ATOM 1498 N N . LYS A 1 195 ? 20.524 18.782 -49.478 1.00 82.38 195 LYS A N 1
ATOM 1499 C CA . LYS A 1 195 ? 19.712 17.622 -49.084 1.00 82.38 195 LYS A CA 1
ATOM 1500 C C . LYS A 1 195 ? 19.725 17.470 -47.559 1.00 82.38 195 LYS A C 1
ATOM 1502 O O . LYS A 1 195 ? 20.777 17.225 -46.970 1.00 82.38 195 LYS A O 1
ATOM 1507 N N . TRP A 1 196 ? 18.552 17.558 -46.938 1.00 85.56 196 TRP A N 1
ATOM 1508 C CA . TRP A 1 196 ? 18.383 17.431 -45.490 1.00 85.56 196 TRP A CA 1
ATOM 1509 C C . TRP A 1 196 ? 18.082 15.993 -45.060 1.00 85.56 196 TRP A C 1
ATOM 1511 O O . TRP A 1 196 ? 17.210 15.331 -45.626 1.00 85.56 196 TRP A O 1
ATOM 1521 N N . PHE A 1 197 ? 18.794 15.537 -44.032 1.00 90.19 197 PHE A N 1
ATOM 1522 C CA . PHE A 1 197 ? 18.566 14.272 -43.339 1.00 90.19 197 PHE A CA 1
ATOM 1523 C C . PHE A 1 197 ? 18.082 14.543 -41.918 1.00 90.19 197 PHE A C 1
ATOM 1525 O O . PHE A 1 197 ? 18.553 15.479 -41.269 1.00 90.19 197 PHE A O 1
ATOM 1532 N N . VAL A 1 198 ? 17.159 13.716 -41.427 1.00 92.62 198 VAL A N 1
ATOM 1533 C CA . VAL A 1 198 ? 16.567 13.894 -40.093 1.00 92.62 198 VAL A CA 1
ATOM 1534 C C . VAL A 1 198 ? 16.943 12.736 -39.179 1.00 92.62 198 VAL A C 1
ATOM 1536 O O . VAL A 1 198 ? 16.688 11.574 -39.496 1.00 92.62 198 VAL A O 1
ATOM 1539 N N . CYS A 1 199 ? 17.521 13.067 -38.028 1.00 95.12 199 CYS A N 1
ATOM 1540 C CA . CYS A 1 199 ? 17.727 12.160 -36.909 1.00 95.12 199 CYS A CA 1
ATOM 1541 C C . CYS A 1 199 ? 16.684 12.442 -35.825 1.00 95.12 199 CYS A C 1
ATOM 1543 O O . CYS A 1 199 ? 16.566 13.577 -35.370 1.00 95.12 199 CYS A O 1
ATOM 1545 N N . LEU A 1 200 ? 15.930 11.426 -35.413 1.00 95.75 200 LEU A N 1
ATOM 1546 C CA . LEU A 1 200 ? 14.944 11.525 -34.342 1.00 95.75 200 LEU A CA 1
ATOM 1547 C C . LEU A 1 200 ? 15.559 11.064 -33.012 1.00 95.75 200 LEU A C 1
ATOM 1549 O O . LEU A 1 200 ? 15.975 9.910 -32.884 1.00 95.75 200 LEU A O 1
ATOM 1553 N N . ASP A 1 201 ? 15.566 11.940 -32.005 1.00 95.06 201 ASP A N 1
ATOM 1554 C CA . ASP A 1 201 ? 15.765 11.529 -30.611 1.00 95.06 201 ASP A CA 1
ATOM 1555 C C . ASP A 1 201 ? 14.454 10.961 -30.066 1.00 95.06 201 ASP A C 1
ATOM 1557 O O . ASP A 1 201 ? 13.562 11.699 -29.633 1.00 95.06 201 ASP A O 1
ATOM 1561 N N . ALA A 1 202 ? 14.336 9.636 -30.114 1.00 93.62 202 ALA A N 1
ATOM 1562 C CA . ALA A 1 202 ? 13.155 8.912 -29.666 1.00 93.62 202 ALA A CA 1
ATOM 1563 C C . ALA A 1 202 ? 13.238 8.510 -28.185 1.00 93.62 202 ALA A C 1
ATOM 1565 O O . ALA A 1 202 ? 12.254 8.031 -27.629 1.00 93.62 202 ALA A O 1
ATOM 1566 N N . SER A 1 203 ? 14.375 8.731 -27.517 1.00 90.19 203 SER A N 1
ATOM 1567 C CA . SER A 1 203 ? 14.688 8.161 -26.197 1.00 90.19 203 SER A CA 1
ATOM 1568 C C . SER A 1 203 ? 13.656 8.474 -25.112 1.00 90.19 203 SER A C 1
ATOM 1570 O O . SER A 1 203 ? 13.355 7.616 -24.288 1.00 90.19 203 SER A O 1
ATOM 1572 N N . ALA A 1 204 ? 13.147 9.708 -25.074 1.00 89.94 204 ALA A N 1
ATOM 1573 C CA . ALA A 1 204 ? 12.118 10.113 -24.116 1.00 89.94 204 ALA A CA 1
ATOM 1574 C C . ALA A 1 204 ? 10.698 9.753 -24.592 1.00 89.94 204 ALA A C 1
ATOM 1576 O O . ALA A 1 204 ? 9.827 9.522 -23.760 1.00 89.94 204 ALA A O 1
ATOM 1577 N N . TRP A 1 205 ? 10.480 9.647 -25.906 1.00 92.00 205 TRP A N 1
ATOM 1578 C CA . TRP A 1 205 ? 9.181 9.345 -26.515 1.00 92.00 205 TRP A CA 1
ATOM 1579 C C . TRP A 1 205 ? 8.766 7.893 -26.273 1.00 92.00 205 TRP A C 1
ATOM 1581 O O . TRP A 1 205 ? 7.697 7.629 -25.726 1.00 92.00 205 TRP A O 1
ATOM 1591 N N . VAL A 1 206 ? 9.656 6.950 -26.601 1.00 91.56 206 VAL A N 1
ATOM 1592 C CA . VAL A 1 206 ? 9.386 5.499 -26.544 1.00 91.56 206 VAL A CA 1
ATOM 1593 C C . VAL A 1 206 ? 9.226 4.958 -25.122 1.00 91.56 206 VAL A C 1
ATOM 1595 O O . VAL A 1 206 ? 8.863 3.803 -24.940 1.00 91.56 206 VAL A O 1
ATOM 1598 N N . SER A 1 207 ? 9.494 5.780 -24.103 1.00 89.00 207 SER A N 1
ATOM 1599 C CA . SER A 1 207 ? 9.309 5.406 -22.695 1.00 89.00 207 SER A CA 1
ATOM 1600 C C . SER A 1 207 ? 7.842 5.139 -22.348 1.00 89.00 207 SER A C 1
ATOM 1602 O O . SER A 1 207 ? 7.533 4.262 -21.548 1.00 89.00 207 SER A O 1
ATOM 1604 N N . THR A 1 208 ? 6.937 5.911 -22.950 1.00 87.50 208 THR A N 1
ATOM 1605 C CA . THR A 1 208 ? 5.509 5.946 -22.597 1.00 87.50 208 THR A CA 1
ATOM 1606 C C . THR A 1 208 ? 4.610 6.122 -23.813 1.00 87.50 208 THR A C 1
ATOM 1608 O O . THR A 1 208 ? 3.408 6.286 -23.650 1.00 87.50 208 THR A O 1
ATOM 1611 N N . SER A 1 209 ? 5.159 6.157 -25.029 1.00 89.06 209 SER A N 1
ATOM 1612 C CA . SER A 1 209 ? 4.406 6.458 -26.249 1.00 89.06 209 SER A CA 1
ATOM 1613 C C . SER A 1 209 ? 4.811 5.530 -27.377 1.00 89.06 209 SER A C 1
ATOM 1615 O O . SER A 1 209 ? 5.988 5.197 -27.516 1.00 89.06 209 SER A O 1
ATOM 1617 N N . ASP A 1 210 ? 3.836 5.171 -28.205 1.00 88.94 210 ASP A N 1
ATOM 1618 C CA . ASP A 1 210 ? 4.092 4.386 -29.403 1.00 88.94 210 ASP A CA 1
ATOM 1619 C C . ASP A 1 210 ? 4.767 5.234 -30.492 1.00 88.94 210 ASP A C 1
ATOM 1621 O O . ASP A 1 210 ? 4.524 6.443 -30.602 1.00 88.94 210 ASP A O 1
ATOM 1625 N N . LEU A 1 211 ? 5.640 4.611 -31.279 1.00 90.81 211 LEU A N 1
ATOM 1626 C CA . LEU A 1 211 ? 6.337 5.247 -32.394 1.00 90.81 211 LEU A CA 1
ATOM 1627 C C . LEU A 1 211 ? 6.184 4.378 -33.640 1.00 90.81 211 LEU A C 1
ATOM 1629 O O . LEU A 1 211 ? 6.872 3.374 -33.801 1.00 90.81 211 LEU A O 1
ATOM 1633 N N . ASP A 1 212 ? 5.316 4.808 -34.548 1.00 90.44 212 ASP A N 1
ATOM 1634 C CA . ASP A 1 212 ? 5.131 4.145 -35.831 1.00 90.44 212 ASP A CA 1
ATOM 1635 C C . ASP A 1 212 ? 6.087 4.728 -36.883 1.00 90.44 212 ASP A C 1
ATOM 1637 O O . ASP A 1 212 ? 5.904 5.843 -37.386 1.00 90.44 212 ASP A O 1
ATOM 1641 N N . LEU A 1 213 ? 7.135 3.963 -37.206 1.00 91.56 213 LEU A N 1
ATOM 1642 C CA . LEU A 1 213 ? 8.116 4.341 -38.223 1.00 91.56 213 LEU A CA 1
ATOM 1643 C C . LEU A 1 213 ? 7.660 4.004 -39.648 1.00 91.56 213 LEU A C 1
ATOM 1645 O O . LEU A 1 213 ? 8.344 4.395 -40.596 1.00 91.56 213 LEU A O 1
ATOM 1649 N N . SER A 1 214 ? 6.529 3.315 -39.825 1.00 89.00 214 SER A N 1
ATOM 1650 C CA . SER A 1 214 ? 5.907 3.132 -41.139 1.00 89.00 214 SER A CA 1
ATOM 1651 C C . SER A 1 214 ? 5.236 4.426 -41.612 1.00 89.00 214 SER A C 1
ATOM 1653 O O . SER A 1 214 ? 5.374 4.789 -42.786 1.00 89.00 214 SER A O 1
ATOM 1655 N N . GLU A 1 215 ? 4.613 5.165 -40.684 1.00 87.62 215 GLU A N 1
ATOM 1656 C CA . GLU A 1 215 ? 3.980 6.468 -40.916 1.00 87.62 215 GLU A CA 1
ATOM 1657 C C . GLU A 1 215 ? 5.022 7.594 -41.007 1.00 87.62 215 GLU A C 1
ATOM 1659 O O . GLU A 1 215 ? 5.084 8.316 -42.004 1.00 87.62 215 GLU A O 1
ATOM 1664 N N . TRP A 1 216 ? 5.892 7.723 -39.998 1.00 89.88 216 TRP A N 1
ATOM 1665 C CA . TRP A 1 216 ? 6.908 8.778 -39.940 1.00 89.88 216 TRP A CA 1
ATOM 1666 C C . TRP A 1 216 ? 8.293 8.181 -40.159 1.00 89.88 216 TRP A C 1
ATOM 1668 O O . TRP A 1 216 ? 8.822 7.496 -39.293 1.00 89.88 216 TRP A O 1
ATOM 1678 N N . GLN A 1 217 ? 8.912 8.471 -41.308 1.00 89.38 217 GLN A N 1
ATOM 1679 C CA . GLN A 1 217 ? 10.151 7.804 -41.734 1.00 89.38 217 GLN A CA 1
ATOM 1680 C C . GLN A 1 217 ? 11.408 8.700 -41.648 1.00 89.38 217 GLN A C 1
ATOM 1682 O O . GLN A 1 217 ? 11.882 9.165 -42.698 1.00 89.38 217 GLN A O 1
ATOM 1687 N N . PRO A 1 218 ? 11.973 8.965 -40.453 1.00 93.00 218 PRO A N 1
ATOM 1688 C CA . PRO A 1 218 ? 13.252 9.662 -40.303 1.00 93.00 218 PRO A CA 1
ATOM 1689 C C . PRO A 1 218 ? 14.415 8.856 -40.905 1.00 93.00 218 PRO A C 1
ATOM 1691 O O . PRO A 1 218 ? 14.313 7.664 -41.167 1.00 93.00 218 PRO A O 1
ATOM 1694 N N . ASP A 1 219 ? 15.547 9.503 -41.164 1.00 93.75 219 ASP A N 1
ATOM 1695 C CA . ASP A 1 219 ? 16.718 8.813 -41.722 1.00 93.75 219 ASP A CA 1
ATOM 1696 C C . ASP A 1 219 ? 17.475 8.017 -40.651 1.00 93.75 219 ASP A C 1
ATOM 1698 O O . ASP A 1 219 ? 18.008 6.939 -40.934 1.00 93.75 219 ASP A O 1
ATOM 1702 N N . PHE A 1 220 ? 17.479 8.538 -39.422 1.00 95.88 220 PHE A N 1
ATOM 1703 C CA . PHE A 1 220 ? 18.132 7.942 -38.262 1.00 95.88 220 PHE A CA 1
ATOM 1704 C C . PHE A 1 220 ? 17.226 8.042 -37.028 1.00 95.88 220 PHE A C 1
ATOM 1706 O O . PHE A 1 220 ? 16.552 9.057 -36.845 1.00 95.88 220 PHE A O 1
ATOM 1713 N N . VAL A 1 221 ? 17.225 7.027 -36.162 1.00 96.62 221 VAL A N 1
ATOM 1714 C CA . VAL A 1 221 ? 16.509 7.054 -34.873 1.00 96.62 221 VAL A CA 1
ATOM 1715 C C . VAL A 1 221 ? 17.435 6.580 -33.766 1.00 96.62 221 VAL A C 1
ATOM 1717 O O . VAL A 1 221 ? 17.985 5.483 -33.847 1.00 96.62 221 VAL A O 1
ATOM 1720 N N . CYS A 1 222 ? 17.582 7.390 -32.722 1.00 95.75 222 CYS A N 1
ATOM 1721 C CA . CYS A 1 222 ? 18.375 7.060 -31.542 1.00 95.75 222 CYS A CA 1
ATOM 1722 C C . CYS A 1 222 ? 17.454 6.753 -30.358 1.00 95.75 222 CYS A C 1
ATOM 1724 O O . CYS A 1 222 ? 16.552 7.540 -30.057 1.00 95.75 222 CYS A O 1
ATOM 1726 N N . LEU A 1 223 ? 17.699 5.638 -29.664 1.00 94.69 223 LEU A N 1
ATOM 1727 C CA . LEU A 1 223 ? 16.924 5.242 -28.484 1.00 94.69 223 LEU A CA 1
ATOM 1728 C C . LEU A 1 223 ? 17.741 4.425 -27.470 1.00 94.69 223 LEU A C 1
ATOM 1730 O O . LEU A 1 223 ? 18.778 3.839 -27.790 1.00 94.69 223 LEU A O 1
ATOM 1734 N N . SER A 1 224 ? 17.237 4.376 -26.236 1.00 94.25 224 SER A N 1
ATOM 1735 C CA . SER A 1 224 ? 17.785 3.589 -25.124 1.00 94.25 224 SER A CA 1
ATOM 1736 C C . SER A 1 224 ? 16.703 2.681 -24.546 1.00 94.25 224 SER A C 1
ATOM 1738 O O . SER A 1 224 ? 15.666 3.176 -24.108 1.00 94.25 224 SER A O 1
ATOM 1740 N N . PHE A 1 225 ? 16.956 1.374 -24.469 1.00 94.31 225 PHE A N 1
ATOM 1741 C CA . PHE A 1 225 ? 15.937 0.404 -24.048 1.00 94.31 225 PHE A CA 1
ATOM 1742 C C . PHE A 1 225 ? 15.632 0.445 -22.546 1.00 94.31 225 PHE A C 1
ATOM 1744 O O . PHE A 1 225 ? 14.489 0.247 -22.138 1.00 94.31 225 PHE A O 1
ATOM 1751 N N . TYR A 1 226 ? 16.612 0.803 -21.711 1.00 92.25 226 TYR A N 1
ATOM 1752 C CA . TYR A 1 226 ? 16.402 0.947 -20.264 1.00 92.25 226 TYR A CA 1
ATOM 1753 C C . TYR A 1 226 ? 15.360 2.030 -19.910 1.00 92.25 226 TYR A C 1
ATOM 1755 O O . TYR A 1 226 ? 14.760 1.991 -18.841 1.00 92.25 226 TYR A O 1
ATOM 1763 N N . LYS A 1 227 ? 15.093 2.989 -20.808 1.00 90.56 227 LYS A N 1
ATOM 1764 C CA . LYS A 1 227 ? 14.017 3.976 -20.619 1.00 90.56 227 LYS A CA 1
ATOM 1765 C C . LYS A 1 227 ? 12.622 3.420 -20.914 1.00 90.56 227 LYS A C 1
ATOM 1767 O O . LYS A 1 227 ? 11.644 4.023 -20.496 1.00 90.56 227 LYS A O 1
ATOM 1772 N N . MET A 1 228 ? 12.526 2.297 -21.626 1.00 90.75 228 MET A N 1
ATOM 1773 C CA . MET A 1 228 ? 11.256 1.644 -21.961 1.00 90.75 228 MET A CA 1
ATOM 1774 C C . MET A 1 228 ? 10.834 0.665 -20.861 1.00 90.75 228 MET A C 1
ATOM 1776 O O . MET A 1 228 ? 9.698 0.691 -20.399 1.00 90.75 228 MET A O 1
ATOM 1780 N N . PHE A 1 229 ? 11.757 -0.189 -20.414 1.00 89.69 229 PHE A N 1
ATOM 1781 C CA . PHE A 1 229 ? 11.448 -1.263 -19.460 1.00 89.69 229 PHE A CA 1
ATOM 1782 C C . PHE A 1 229 ? 12.520 -1.487 -18.378 1.00 89.69 229 PHE A C 1
ATOM 1784 O O . PHE A 1 229 ? 12.425 -2.438 -17.619 1.00 89.69 229 PHE A O 1
ATOM 1791 N N . GLY A 1 230 ? 13.530 -0.622 -18.259 1.00 89.44 230 GLY A N 1
ATOM 1792 C CA . GLY A 1 230 ? 14.480 -0.609 -17.136 1.00 89.44 230 GLY A CA 1
ATOM 1793 C C . GLY A 1 230 ? 15.702 -1.508 -17.283 1.00 89.44 230 GLY A C 1
ATOM 1794 O O . GLY A 1 230 ? 16.825 -1.044 -17.104 1.00 89.44 230 GLY A O 1
ATOM 1795 N N . TYR A 1 231 ? 15.515 -2.767 -17.677 1.00 91.50 231 TYR A N 1
ATOM 1796 C CA . TYR A 1 231 ? 16.612 -3.723 -17.882 1.00 91.50 231 TYR A CA 1
ATOM 1797 C C . TYR A 1 231 ? 16.602 -4.300 -19.308 1.00 91.50 231 TYR A C 1
ATOM 1799 O O . TYR A 1 231 ? 15.538 -4.713 -19.758 1.00 91.50 231 TYR A O 1
ATOM 1807 N N . PRO A 1 232 ? 17.737 -4.387 -20.029 1.00 91.88 232 PRO A N 1
ATOM 1808 C CA . PRO A 1 232 ? 19.107 -4.150 -19.573 1.00 91.88 232 PRO A CA 1
ATOM 1809 C C . PRO A 1 232 ? 19.519 -2.674 -19.596 1.00 91.88 232 PRO A C 1
ATOM 1811 O O . PRO A 1 232 ? 19.176 -1.911 -20.504 1.00 91.88 232 PRO A O 1
ATOM 1814 N N . THR A 1 233 ? 20.332 -2.287 -18.616 1.00 86.19 233 THR A N 1
ATOM 1815 C CA . THR A 1 233 ? 21.073 -1.025 -18.641 1.00 86.19 233 THR A CA 1
ATOM 1816 C C . THR A 1 233 ? 22.325 -1.193 -19.505 1.00 86.19 233 THR A C 1
ATOM 1818 O O . THR A 1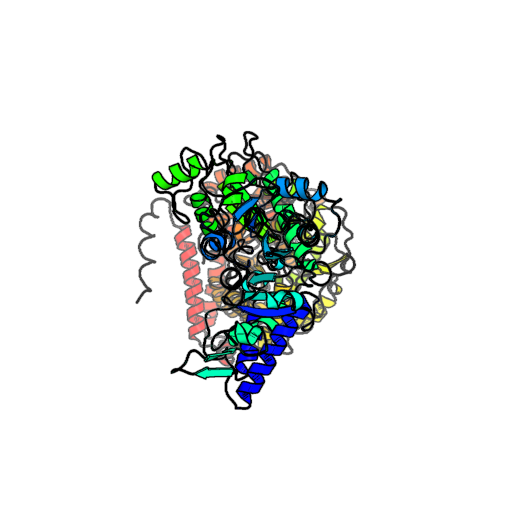 233 ? 23.019 -2.200 -19.416 1.00 86.19 233 THR A O 1
ATOM 1821 N N . GLY A 1 234 ? 22.610 -0.220 -20.375 1.00 85.00 234 GLY A N 1
ATOM 1822 C CA . GLY A 1 234 ? 23.782 -0.277 -21.261 1.00 85.00 234 GLY A CA 1
ATOM 1823 C C . GLY A 1 234 ? 23.542 -0.883 -22.647 1.00 85.00 234 GLY A C 1
ATOM 1824 O O . GLY A 1 234 ? 24.512 -1.108 -23.364 1.00 85.00 234 GLY A O 1
ATOM 1825 N N . VAL A 1 235 ? 22.283 -1.088 -23.057 1.00 92.88 235 VAL A N 1
ATOM 1826 C CA . VAL A 1 235 ? 21.916 -1.397 -24.450 1.00 92.88 235 VAL A CA 1
ATOM 1827 C C . VAL A 1 235 ? 20.976 -0.319 -24.997 1.00 92.88 235 VAL A C 1
ATOM 1829 O O . VAL A 1 235 ? 19.973 0.054 -24.382 1.00 92.88 235 VAL A O 1
ATOM 1832 N N . GLY A 1 236 ? 21.294 0.185 -26.181 1.00 94.25 236 GLY A N 1
ATOM 1833 C CA . GLY A 1 236 ? 20.479 1.087 -26.987 1.00 94.25 236 GLY A CA 1
ATOM 1834 C C . GLY A 1 236 ? 20.582 0.732 -28.463 1.00 94.25 236 GLY A C 1
ATOM 1835 O O . GLY A 1 236 ? 21.183 -0.280 -28.832 1.00 94.25 236 GLY A O 1
ATOM 1836 N N . ALA A 1 237 ? 19.983 1.560 -29.312 1.00 94.94 237 ALA A N 1
ATOM 1837 C CA . ALA A 1 237 ? 20.006 1.334 -30.748 1.00 94.94 237 ALA A CA 1
ATOM 1838 C C . ALA A 1 237 ? 20.100 2.634 -31.550 1.00 94.94 237 ALA A C 1
ATOM 1840 O O . ALA A 1 237 ? 19.537 3.667 -31.176 1.00 94.94 237 ALA A O 1
ATOM 1841 N N . LEU A 1 238 ? 20.796 2.533 -32.681 1.00 96.06 238 LEU A N 1
ATOM 1842 C CA . LEU A 1 238 ? 20.703 3.442 -33.814 1.00 96.06 238 LEU A CA 1
ATOM 1843 C C . LEU A 1 238 ? 19.972 2.706 -34.941 1.00 96.06 238 LEU A C 1
ATOM 1845 O O . LEU A 1 238 ? 20.521 1.773 -35.530 1.00 96.06 238 LEU A O 1
ATOM 1849 N N . LEU A 1 239 ? 18.740 3.112 -35.238 1.00 95.56 239 LEU A N 1
ATOM 1850 C CA . LEU A 1 239 ? 18.019 2.631 -36.415 1.00 95.56 239 LEU A CA 1
ATOM 1851 C C . LEU A 1 239 ? 18.425 3.488 -37.607 1.00 95.56 239 LEU A C 1
ATOM 1853 O O . LEU A 1 239 ? 18.326 4.715 -37.550 1.00 95.56 239 LEU A O 1
ATOM 1857 N N . VAL A 1 240 ? 18.876 2.851 -38.682 1.00 94.94 240 VAL A N 1
ATOM 1858 C CA . VAL A 1 240 ? 19.312 3.538 -39.900 1.00 94.94 240 VAL A CA 1
ATOM 1859 C C . VAL A 1 240 ? 18.430 3.119 -41.056 1.00 94.94 240 VAL A C 1
ATOM 1861 O O . VAL A 1 240 ? 18.336 1.931 -41.370 1.00 94.94 240 VAL A O 1
ATOM 1864 N N . LYS A 1 241 ? 17.820 4.092 -41.735 1.00 93.19 241 LYS A N 1
ATOM 1865 C CA . LYS A 1 241 ? 17.074 3.822 -42.963 1.00 93.19 241 LYS A CA 1
ATOM 1866 C C . LYS A 1 241 ? 18.038 3.327 -44.037 1.00 93.19 241 LYS A C 1
ATOM 1868 O O . LYS A 1 241 ? 19.032 4.000 -44.328 1.00 93.19 241 LYS A O 1
ATOM 1873 N N . ARG A 1 242 ? 17.755 2.190 -44.684 1.00 89.75 242 ARG A N 1
ATOM 1874 C CA . ARG A 1 242 ? 18.672 1.589 -45.677 1.00 89.75 242 ARG A CA 1
ATOM 1875 C C . ARG A 1 242 ? 19.042 2.553 -46.804 1.00 89.75 242 ARG A C 1
ATOM 1877 O O . ARG A 1 242 ? 20.199 2.590 -47.215 1.00 89.75 242 ARG A O 1
ATOM 1884 N N . SER A 1 243 ? 18.098 3.387 -47.248 1.00 87.81 243 SER A N 1
ATOM 1885 C CA . SER A 1 243 ? 18.328 4.417 -48.275 1.00 87.81 243 SER A CA 1
ATOM 1886 C C . SER A 1 243 ? 19.354 5.483 -47.880 1.00 87.81 243 SER A C 1
ATOM 1888 O O . SER A 1 243 ? 19.903 6.155 -48.749 1.00 87.81 243 SER A O 1
ATOM 1890 N N . SER A 1 244 ? 19.578 5.664 -46.580 1.00 88.50 244 SER A N 1
ATOM 1891 C CA . SER A 1 244 ? 20.410 6.725 -46.003 1.00 88.50 244 SER A CA 1
ATOM 1892 C C . SER A 1 244 ? 21.711 6.173 -45.404 1.00 88.50 244 SER A C 1
ATOM 1894 O O . SER A 1 244 ? 22.608 6.941 -45.064 1.00 88.50 244 SER A O 1
ATOM 1896 N N . GLY A 1 245 ? 21.880 4.845 -45.363 1.00 83.50 245 GLY A N 1
ATOM 1897 C CA . GLY A 1 245 ? 23.089 4.183 -44.864 1.00 83.50 245 GLY A CA 1
ATOM 1898 C C . GLY A 1 245 ? 24.362 4.478 -45.669 1.00 83.50 245 GLY A C 1
ATOM 1899 O O . GLY A 1 245 ? 25.457 4.346 -45.132 1.00 83.50 245 GLY A O 1
ATOM 1900 N N . CYS A 1 246 ? 24.247 4.927 -46.927 1.00 83.06 246 CYS A N 1
ATOM 1901 C CA . CYS A 1 246 ? 25.395 5.370 -47.729 1.00 83.06 246 CYS A CA 1
ATOM 1902 C C . CYS A 1 246 ? 26.030 6.676 -47.227 1.00 83.06 246 CYS A C 1
ATOM 1904 O O . CYS A 1 246 ? 27.127 7.006 -47.652 1.00 83.06 246 CYS A O 1
ATOM 1906 N N . MET A 1 247 ? 25.351 7.416 -46.345 1.00 86.06 247 MET A N 1
ATOM 1907 C CA . MET A 1 247 ? 25.872 8.651 -45.752 1.00 86.06 247 MET A CA 1
ATOM 1908 C C . MET A 1 247 ? 26.770 8.396 -44.535 1.00 86.06 247 MET A C 1
ATOM 1910 O O . MET A 1 247 ? 27.359 9.337 -44.010 1.00 86.06 247 MET A O 1
ATOM 1914 N N . LEU A 1 248 ? 26.845 7.149 -44.050 1.00 86.75 248 LEU A N 1
ATOM 1915 C CA . LEU A 1 248 ? 27.636 6.780 -42.880 1.00 86.75 248 LEU A CA 1
ATOM 1916 C C . LEU A 1 248 ? 28.981 6.183 -43.309 1.00 86.75 248 LEU A C 1
ATOM 1918 O O . LEU A 1 248 ? 29.067 5.037 -43.756 1.00 86.75 248 LEU A O 1
ATOM 1922 N N . HIS A 1 249 ? 30.047 6.954 -43.115 1.00 84.06 249 HIS A N 1
ATOM 1923 C CA . HIS A 1 249 ? 31.425 6.587 -43.418 1.00 84.06 249 HIS A CA 1
ATOM 1924 C C . HIS A 1 249 ? 32.251 6.483 -42.133 1.00 84.06 249 HIS A C 1
ATOM 1926 O O . HIS A 1 249 ? 32.753 7.471 -41.595 1.00 84.06 249 HIS A O 1
ATOM 1932 N N . LYS A 1 250 ? 32.418 5.252 -41.643 1.00 80.69 250 LYS A N 1
ATOM 1933 C CA . LYS A 1 250 ? 33.221 4.963 -40.453 1.00 80.69 250 LYS A CA 1
ATOM 1934 C C . LYS A 1 250 ? 34.715 4.965 -40.797 1.00 80.69 250 LYS A C 1
ATOM 1936 O O . LYS A 1 250 ? 35.145 4.231 -41.684 1.00 80.69 250 LYS A O 1
ATOM 1941 N N . LYS A 1 251 ? 35.508 5.777 -40.089 1.00 74.25 251 LYS A N 1
ATOM 1942 C CA . LYS A 1 251 ? 36.974 5.866 -40.275 1.00 74.25 251 LYS A CA 1
ATOM 1943 C C . LYS A 1 251 ? 37.757 4.835 -39.457 1.00 74.25 251 LYS A C 1
ATOM 1945 O O . LYS A 1 251 ? 38.873 4.486 -39.821 1.00 74.25 251 LYS A O 1
ATOM 1950 N N . TYR A 1 252 ? 37.176 4.372 -38.354 1.00 80.00 252 TYR A N 1
ATOM 1951 C CA . TYR A 1 252 ? 37.756 3.383 -37.447 1.00 80.00 252 TYR A CA 1
ATOM 1952 C C . TYR A 1 252 ? 37.162 1.990 -37.703 1.00 80.00 252 TYR A C 1
ATOM 1954 O O . TYR A 1 252 ? 35.969 1.875 -37.979 1.00 80.00 252 TYR A O 1
ATOM 1962 N N . PHE A 1 253 ? 37.961 0.928 -37.573 1.00 77.62 253 PHE A N 1
ATOM 1963 C CA . PHE A 1 253 ? 37.470 -0.450 -37.629 1.00 77.62 253 PHE A CA 1
ATOM 1964 C C . PHE A 1 253 ? 37.998 -1.283 -36.456 1.00 77.62 253 PHE A C 1
ATOM 1966 O O . PHE A 1 253 ? 39.187 -1.243 -36.139 1.00 77.62 253 PHE A O 1
ATOM 1973 N N . GLY A 1 254 ? 37.106 -2.046 -35.823 1.00 76.75 254 GLY A N 1
ATOM 1974 C CA . GLY A 1 254 ? 37.435 -3.022 -34.788 1.00 76.75 254 GLY A CA 1
ATOM 1975 C C . GLY A 1 254 ? 37.483 -4.466 -35.301 1.00 76.75 254 GLY A C 1
ATOM 1976 O O . GLY A 1 254 ? 37.288 -4.757 -36.485 1.00 76.75 254 GLY A O 1
ATOM 1977 N N . GLY A 1 255 ? 37.734 -5.400 -34.380 1.00 72.06 255 GLY A N 1
ATOM 1978 C CA . GLY A 1 255 ? 37.589 -6.831 -34.656 1.00 72.06 255 GLY A CA 1
ATOM 1979 C C . GLY A 1 255 ? 36.128 -7.174 -34.957 1.00 72.06 255 GLY A C 1
ATOM 1980 O O . GLY A 1 255 ? 35.242 -6.738 -34.234 1.00 72.06 255 GLY A O 1
ATOM 1981 N N . GLY A 1 256 ? 35.876 -7.940 -36.020 1.00 72.38 256 GLY A N 1
ATOM 1982 C CA . GLY A 1 256 ? 34.518 -8.298 -36.451 1.00 72.38 256 GLY A CA 1
ATOM 1983 C C . GLY A 1 256 ? 33.892 -7.357 -37.490 1.00 72.38 256 GLY A C 1
ATOM 1984 O O . GLY A 1 256 ? 32.976 -7.800 -38.181 1.00 72.38 256 GLY A O 1
ATOM 1985 N N . SER A 1 257 ? 34.432 -6.144 -37.681 1.00 74.94 257 SER A N 1
ATOM 1986 C CA . SER A 1 257 ? 33.866 -5.094 -38.558 1.00 74.94 257 SER A CA 1
ATOM 1987 C C . SER A 1 257 ? 34.385 -5.119 -40.008 1.00 74.94 257 SER A C 1
ATOM 1989 O O . SER A 1 257 ? 33.791 -4.538 -40.922 1.00 74.94 257 SER A O 1
ATOM 1991 N N . VAL A 1 258 ? 35.501 -5.816 -40.243 1.00 79.75 258 VAL A N 1
ATOM 1992 C CA . VAL A 1 258 ? 36.175 -5.947 -41.548 1.00 79.75 258 VAL A CA 1
ATOM 1993 C C . VAL A 1 258 ? 36.231 -7.401 -42.003 1.00 79.75 258 VAL A C 1
ATOM 1995 O O . VAL A 1 258 ? 36.358 -8.311 -41.186 1.00 79.75 258 VAL A O 1
ATOM 1998 N N . GLN A 1 259 ? 36.150 -7.628 -43.316 1.00 78.62 259 GLN A N 1
ATOM 1999 C CA . GLN A 1 259 ? 36.372 -8.954 -43.906 1.00 78.62 259 GLN A CA 1
ATOM 2000 C C . GLN A 1 259 ? 37.860 -9.289 -43.964 1.00 78.62 259 GLN A C 1
ATOM 2002 O O . GLN A 1 259 ? 38.262 -10.410 -43.666 1.00 78.62 259 GLN A O 1
ATOM 2007 N N . VAL A 1 260 ? 38.671 -8.308 -44.361 1.00 81.31 260 VAL A N 1
ATOM 2008 C CA . VAL A 1 260 ? 40.125 -8.420 -44.483 1.00 81.31 260 VAL A CA 1
ATOM 2009 C C . VAL A 1 260 ? 40.734 -7.062 -44.151 1.00 81.31 260 VAL A C 1
ATOM 2011 O O . VAL A 1 260 ? 40.248 -6.034 -44.620 1.00 81.31 260 VAL A O 1
ATOM 2014 N N . ALA A 1 261 ? 41.816 -7.062 -43.377 1.00 83.31 261 ALA A N 1
ATOM 2015 C CA . ALA A 1 261 ? 42.686 -5.910 -43.177 1.00 83.31 261 ALA A CA 1
ATOM 2016 C C . ALA A 1 261 ? 44.140 -6.385 -43.238 1.00 83.31 261 ALA A C 1
ATOM 2018 O O . ALA A 1 261 ? 44.491 -7.398 -42.627 1.00 83.31 261 ALA A O 1
ATOM 2019 N N . LEU A 1 262 ? 44.977 -5.685 -44.002 1.00 84.12 262 LEU A N 1
ATOM 2020 C CA . LEU A 1 262 ? 46.399 -5.998 -44.103 1.00 84.12 262 LEU A CA 1
ATOM 2021 C C . LEU A 1 262 ? 47.184 -5.117 -43.121 1.00 84.12 262 LEU A C 1
ATOM 2023 O O . LEU A 1 262 ? 47.072 -3.899 -43.185 1.00 84.12 262 LEU A O 1
ATOM 2027 N N . PRO A 1 263 ? 48.013 -5.685 -42.228 1.00 80.56 263 PRO A N 1
ATOM 2028 C CA . PRO A 1 263 ? 48.728 -4.888 -41.229 1.00 80.56 263 PRO A CA 1
ATOM 2029 C C . PRO A 1 263 ? 49.903 -4.092 -41.815 1.00 80.56 263 PRO A C 1
ATOM 2031 O O . PRO A 1 263 ? 50.338 -3.109 -41.228 1.00 80.56 263 PRO A O 1
ATOM 2034 N N . ALA A 1 264 ? 50.445 -4.535 -42.952 1.00 82.94 264 ALA A N 1
ATOM 2035 C CA . ALA A 1 264 ? 51.648 -3.966 -43.560 1.00 82.94 264 ALA A CA 1
ATOM 2036 C C . ALA A 1 264 ? 51.363 -3.000 -44.726 1.00 82.94 264 ALA A C 1
ATOM 2038 O O . ALA A 1 264 ? 52.294 -2.403 -45.261 1.00 82.94 264 ALA A O 1
ATOM 2039 N N . THR A 1 265 ? 50.104 -2.861 -45.148 1.00 80.75 265 THR A N 1
ATOM 2040 C CA . THR A 1 265 ? 49.695 -2.026 -46.288 1.00 80.75 265 THR A CA 1
ATOM 2041 C C . THR A 1 265 ? 48.361 -1.361 -45.989 1.00 80.75 265 THR A C 1
ATOM 2043 O O . THR A 1 265 ? 47.517 -1.982 -45.354 1.00 80.75 265 THR A O 1
ATOM 2046 N N . ASP A 1 266 ? 48.140 -0.154 -46.506 1.00 78.94 266 ASP A N 1
ATOM 2047 C CA . ASP A 1 266 ? 46.886 0.591 -46.343 1.00 78.94 266 ASP A CA 1
ATOM 2048 C C . ASP A 1 266 ? 45.758 -0.005 -47.209 1.00 78.94 266 ASP A C 1
ATOM 2050 O O . ASP A 1 266 ? 45.388 0.514 -48.261 1.00 78.94 266 ASP A O 1
ATOM 2054 N N . PHE A 1 267 ? 45.291 -1.190 -46.814 1.00 81.62 267 PHE A N 1
ATOM 2055 C CA . PHE A 1 267 ? 44.209 -1.917 -47.462 1.00 81.62 267 PHE A CA 1
ATOM 2056 C C . PHE A 1 267 ? 43.354 -2.623 -46.413 1.00 81.62 267 PHE A C 1
ATOM 2058 O O . PHE A 1 267 ? 43.819 -3.513 -45.691 1.00 81.62 267 PHE A O 1
ATOM 2065 N N . PHE A 1 268 ? 42.073 -2.275 -46.388 1.00 82.56 268 PHE A N 1
ATOM 2066 C CA . PHE A 1 268 ? 41.053 -3.014 -45.661 1.00 82.56 268 PHE A CA 1
ATOM 2067 C C . PHE A 1 268 ? 39.754 -3.039 -46.467 1.00 82.56 268 PHE A C 1
ATOM 2069 O O . PHE A 1 268 ? 39.505 -2.184 -47.315 1.00 82.56 268 PHE A O 1
ATOM 2076 N N . THR A 1 269 ? 38.923 -4.047 -46.223 1.00 81.81 269 THR A N 1
ATOM 2077 C CA . THR A 1 269 ? 37.586 -4.161 -46.813 1.00 81.81 269 THR A CA 1
ATOM 2078 C C . THR A 1 269 ? 36.566 -4.342 -45.689 1.00 81.81 269 THR A C 1
ATOM 2080 O O . THR A 1 269 ? 36.649 -5.337 -44.957 1.00 81.81 269 THR A O 1
ATOM 2083 N N . PRO A 1 270 ? 35.623 -3.399 -45.506 1.00 80.56 270 PRO A N 1
ATOM 2084 C CA . PRO A 1 270 ? 34.581 -3.517 -44.493 1.00 80.56 270 PRO A CA 1
ATOM 2085 C C . PRO A 1 270 ? 33.597 -4.636 -44.850 1.00 80.56 270 PRO A C 1
ATOM 2087 O O . PRO A 1 270 ? 33.455 -5.011 -46.015 1.00 80.56 270 PRO A O 1
ATOM 2090 N N . LYS A 1 271 ? 32.897 -5.177 -43.851 1.00 80.94 271 LYS A N 1
ATOM 2091 C CA . LYS A 1 271 ? 31.807 -6.129 -44.102 1.00 80.94 271 LYS A CA 1
ATOM 2092 C C . LYS A 1 271 ? 30.647 -5.493 -44.892 1.00 80.94 271 LYS A C 1
ATOM 2094 O O . LYS A 1 271 ? 30.462 -4.282 -44.831 1.00 80.94 271 LYS A O 1
ATOM 2099 N N . PRO A 1 272 ? 29.860 -6.283 -45.646 1.00 77.69 272 PRO A N 1
ATOM 2100 C CA . PRO A 1 272 ? 28.795 -5.752 -46.499 1.00 77.69 272 PRO A CA 1
ATOM 2101 C C . PRO A 1 272 ? 27.572 -5.262 -45.709 1.00 77.69 272 PRO A C 1
ATOM 2103 O O . PRO A 1 272 ? 26.948 -4.278 -46.100 1.00 77.69 272 PRO A O 1
ATOM 2106 N N . GLN A 1 273 ? 27.237 -5.921 -44.597 1.00 81.00 273 GLN A N 1
ATOM 2107 C CA . GLN A 1 273 ? 26.097 -5.570 -43.748 1.00 81.00 273 GLN A CA 1
ATOM 2108 C C . GLN A 1 273 ? 26.406 -4.318 -42.903 1.00 81.00 273 GLN A C 1
ATOM 2110 O O . GLN A 1 273 ? 27.548 -4.112 -42.489 1.00 81.00 273 GLN A O 1
ATOM 2115 N N . LEU A 1 274 ? 25.432 -3.422 -42.702 1.00 82.75 274 LEU A N 1
ATOM 2116 C CA . LEU A 1 274 ? 25.650 -2.166 -41.972 1.00 82.75 274 LEU A CA 1
ATOM 2117 C C . LEU A 1 274 ? 25.795 -2.430 -40.467 1.00 82.75 274 LEU A C 1
ATOM 2119 O O . LEU A 1 274 ? 26.719 -1.886 -39.878 1.00 82.75 274 LEU A O 1
ATOM 2123 N N . SER A 1 275 ? 24.982 -3.295 -39.859 1.00 83.25 275 SER A N 1
ATOM 2124 C CA . SER A 1 275 ? 25.097 -3.652 -38.434 1.00 83.25 275 SER A CA 1
ATOM 2125 C C . SER A 1 275 ? 26.502 -4.152 -38.093 1.00 83.25 275 SER A C 1
ATOM 2127 O O . SER A 1 275 ? 27.179 -3.586 -37.238 1.00 83.25 275 SER A O 1
ATOM 2129 N N . ASP A 1 276 ? 27.000 -5.107 -38.876 1.00 81.69 276 ASP A N 1
ATOM 2130 C CA . ASP A 1 276 ? 28.326 -5.706 -38.719 1.00 81.69 276 ASP A CA 1
ATOM 2131 C C . ASP A 1 276 ? 29.482 -4.709 -38.861 1.00 81.69 276 ASP A C 1
ATOM 2133 O O . ASP A 1 276 ? 30.534 -4.893 -38.260 1.00 81.69 276 ASP A O 1
ATOM 2137 N N . ARG A 1 277 ? 29.330 -3.661 -39.680 1.00 82.69 277 ARG A N 1
ATOM 2138 C CA . ARG A 1 277 ? 30.369 -2.631 -39.862 1.00 82.69 277 ARG A CA 1
ATOM 2139 C C . ARG A 1 277 ? 30.495 -1.704 -38.658 1.00 82.69 277 ARG A C 1
ATOM 2141 O O . ARG A 1 277 ? 31.563 -1.131 -38.428 1.00 82.69 277 ARG A O 1
ATOM 2148 N N . PHE A 1 278 ? 29.392 -1.484 -37.953 1.00 84.19 278 PHE A N 1
ATOM 2149 C CA . PHE A 1 278 ? 29.291 -0.446 -36.933 1.00 84.19 278 PHE A CA 1
ATOM 2150 C C . PHE A 1 278 ? 29.342 -1.012 -35.509 1.00 84.19 278 PHE A C 1
ATOM 2152 O O . PHE A 1 278 ? 29.762 -0.282 -34.613 1.00 84.19 278 PHE A O 1
ATOM 2159 N N . GLU A 1 279 ? 29.053 -2.300 -35.323 1.00 84.19 279 GLU A N 1
ATOM 2160 C CA . GLU A 1 279 ? 29.192 -3.034 -34.061 1.00 84.19 279 GLU A CA 1
ATOM 2161 C C . GLU A 1 279 ? 30.604 -3.613 -33.904 1.00 84.19 279 GLU A C 1
ATOM 2163 O O . GLU A 1 279 ? 30.901 -4.724 -34.343 1.00 84.19 279 GLU A O 1
ATOM 2168 N N . ASP A 1 280 ? 31.503 -2.843 -33.288 1.00 76.44 280 ASP A N 1
ATOM 2169 C CA . ASP A 1 280 ? 32.871 -3.309 -33.062 1.00 76.44 280 ASP A CA 1
ATOM 2170 C C . ASP A 1 280 ? 32.935 -4.379 -31.964 1.00 76.44 280 ASP A C 1
ATOM 2172 O O . ASP A 1 280 ? 32.425 -4.204 -30.857 1.00 76.44 280 ASP A O 1
ATOM 2176 N N . GLY A 1 281 ? 33.662 -5.461 -32.235 1.00 79.88 281 GLY A N 1
ATOM 2177 C CA . GLY A 1 281 ? 33.966 -6.492 -31.253 1.00 79.88 281 GLY A CA 1
ATOM 2178 C C . GLY A 1 281 ? 32.794 -7.426 -30.950 1.00 79.88 281 GLY A C 1
ATOM 2179 O O . GLY A 1 281 ? 32.022 -7.822 -31.822 1.00 79.88 281 GLY A O 1
ATOM 2180 N N . THR A 1 282 ? 32.725 -7.875 -29.697 1.00 82.25 282 THR A N 1
ATOM 2181 C CA . THR A 1 282 ? 31.621 -8.716 -29.217 1.00 82.25 282 THR A CA 1
ATOM 2182 C C . THR A 1 282 ? 30.559 -7.810 -28.610 1.00 82.25 282 THR A C 1
ATOM 2184 O O . THR A 1 282 ? 30.846 -7.105 -27.646 1.00 82.25 282 THR A O 1
ATOM 2187 N N . ILE A 1 283 ? 29.351 -7.833 -29.173 1.00 86.38 283 ILE A N 1
ATOM 2188 C CA . ILE A 1 283 ? 28.195 -7.107 -28.637 1.00 86.38 283 ILE A CA 1
ATOM 2189 C C . ILE A 1 283 ? 27.806 -7.631 -27.250 1.00 86.38 283 ILE A C 1
ATOM 2191 O O . ILE A 1 283 ? 28.097 -8.784 -26.919 1.00 86.38 283 ILE A O 1
ATOM 2195 N N . ASP A 1 284 ? 27.093 -6.820 -26.465 1.00 88.56 284 ASP A N 1
ATOM 2196 C CA . ASP A 1 284 ? 26.446 -7.281 -25.232 1.00 88.56 284 ASP A CA 1
ATOM 2197 C C . ASP A 1 284 ? 25.268 -8.209 -25.564 1.00 88.56 284 ASP A C 1
ATOM 2199 O O . ASP A 1 284 ? 24.097 -7.829 -25.544 1.00 88.56 284 ASP A O 1
ATOM 2203 N N . PHE A 1 285 ? 25.590 -9.449 -25.926 1.00 88.69 285 PHE A N 1
ATOM 2204 C CA . PHE A 1 285 ? 24.596 -10.442 -26.304 1.00 88.69 285 PHE A CA 1
ATOM 2205 C C . PHE A 1 285 ? 23.699 -10.823 -25.121 1.00 88.69 285 PHE A C 1
ATOM 2207 O O . PHE A 1 285 ? 22.550 -11.172 -25.351 1.00 88.69 285 PHE A O 1
ATOM 2214 N N . TYR A 1 286 ? 24.158 -10.717 -23.867 1.00 90.00 286 TYR A N 1
ATOM 2215 C CA . TYR A 1 286 ? 23.298 -10.947 -22.701 1.00 90.00 286 TYR A CA 1
ATOM 2216 C C . TYR A 1 286 ? 22.210 -9.879 -22.597 1.00 90.00 286 TYR A C 1
ATOM 2218 O O . TYR A 1 286 ? 21.030 -10.217 -22.479 1.00 90.00 286 TYR A O 1
ATOM 2226 N N . GLY A 1 287 ? 22.588 -8.604 -22.713 1.00 90.69 287 GLY A N 1
ATOM 2227 C CA . GLY A 1 287 ? 21.632 -7.506 -22.749 1.00 90.69 287 GLY A CA 1
ATOM 2228 C C . GLY A 1 287 ? 20.687 -7.608 -23.950 1.00 90.69 287 GLY A C 1
ATOM 2229 O O . GLY A 1 287 ? 19.469 -7.552 -23.787 1.00 90.69 287 GLY A O 1
ATOM 2230 N N . VAL A 1 288 ? 21.210 -7.847 -25.155 1.00 91.94 288 VAL A N 1
ATOM 2231 C CA . VAL A 1 2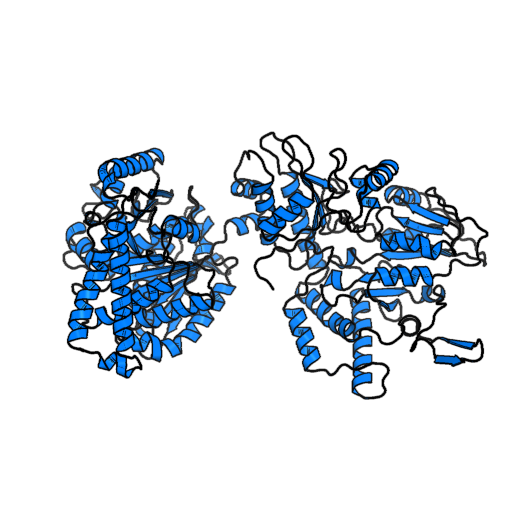88 ? 20.380 -7.959 -26.372 1.00 91.94 288 VAL A CA 1
ATOM 2232 C C . VAL A 1 288 ? 19.335 -9.076 -26.258 1.00 91.94 288 VAL A C 1
ATOM 2234 O O . VAL A 1 288 ? 18.189 -8.882 -26.660 1.00 91.94 288 VAL A O 1
ATOM 2237 N N . LEU A 1 289 ? 19.683 -10.220 -25.659 1.00 90.62 289 LEU A N 1
ATOM 2238 C CA . LEU A 1 289 ? 18.732 -11.311 -25.413 1.00 90.62 289 LEU A CA 1
ATOM 2239 C C . LEU A 1 289 ? 17.598 -10.892 -24.468 1.00 90.62 289 LEU A C 1
ATOM 2241 O O . LEU A 1 289 ? 16.435 -11.223 -24.714 1.00 90.62 289 LEU A O 1
ATOM 2245 N N . ALA A 1 290 ? 17.918 -10.125 -23.423 1.00 92.50 290 ALA A N 1
ATOM 2246 C CA . ALA A 1 290 ? 16.941 -9.647 -22.450 1.00 92.50 290 ALA A CA 1
ATOM 2247 C C . ALA A 1 290 ? 15.901 -8.681 -23.051 1.00 92.50 290 ALA A C 1
ATOM 2249 O O . ALA A 1 290 ? 14.791 -8.582 -22.523 1.00 92.50 290 ALA A O 1
ATOM 2250 N N . LEU A 1 291 ? 16.207 -8.021 -24.179 1.00 93.44 291 LEU A N 1
ATOM 2251 C CA . LEU A 1 291 ? 15.278 -7.105 -24.859 1.00 93.44 291 LEU A CA 1
ATOM 2252 C C . LEU A 1 291 ? 13.958 -7.784 -25.224 1.00 93.44 291 LEU A C 1
ATOM 2254 O O . LEU A 1 291 ? 12.899 -7.188 -25.047 1.00 93.44 291 LEU A O 1
ATOM 2258 N N . SER A 1 292 ? 14.007 -9.036 -25.692 1.00 91.25 292 SER A N 1
ATOM 2259 C CA . SER A 1 292 ? 12.798 -9.772 -26.086 1.00 91.25 292 SER A CA 1
ATOM 2260 C C . SER A 1 292 ? 11.812 -9.877 -24.921 1.00 91.25 292 SER A C 1
ATOM 2262 O O . SER A 1 292 ? 10.631 -9.587 -25.090 1.00 91.25 292 SER A O 1
ATOM 2264 N N . LYS A 1 293 ? 12.315 -10.176 -23.714 1.00 92.06 293 LYS A N 1
ATOM 2265 C CA . LYS A 1 293 ? 11.497 -10.243 -22.494 1.00 92.06 293 LYS A CA 1
ATOM 2266 C C . LYS A 1 293 ? 11.009 -8.877 -22.033 1.00 92.06 293 LYS A C 1
ATOM 2268 O O . LYS A 1 293 ? 9.897 -8.785 -21.532 1.00 92.06 293 LYS A O 1
ATOM 2273 N N . GLY A 1 294 ? 11.790 -7.819 -22.253 1.00 91.56 294 GLY A N 1
ATOM 2274 C CA . GLY A 1 294 ? 11.335 -6.444 -22.026 1.00 91.56 294 GLY A CA 1
ATOM 2275 C C . GLY A 1 294 ? 10.137 -6.061 -22.904 1.00 91.56 294 GLY A C 1
ATOM 2276 O O . GLY A 1 294 ? 9.181 -5.464 -22.415 1.00 91.56 294 GLY A O 1
ATOM 2277 N N . PHE A 1 295 ? 10.135 -6.448 -24.184 1.00 92.44 295 PHE A N 1
ATOM 2278 C CA . PHE A 1 295 ? 8.991 -6.209 -25.077 1.00 92.44 295 PHE A CA 1
ATOM 2279 C C . PHE A 1 295 ? 7.765 -7.062 -24.733 1.00 92.44 295 PHE A C 1
ATOM 2281 O O . PHE A 1 295 ? 6.633 -6.589 -24.861 1.00 92.44 295 PHE A O 1
ATOM 2288 N N . ASP A 1 296 ? 7.969 -8.304 -24.300 1.00 91.19 296 ASP A N 1
ATOM 2289 C CA . ASP A 1 296 ? 6.878 -9.167 -23.835 1.00 91.19 296 ASP A CA 1
ATOM 2290 C C . ASP A 1 296 ? 6.240 -8.593 -22.561 1.00 91.19 296 ASP A C 1
ATOM 2292 O O . ASP A 1 296 ? 5.016 -8.529 -22.456 1.00 91.19 296 ASP A O 1
ATOM 2296 N N . ASP A 1 297 ? 7.061 -8.071 -21.647 1.00 90.12 297 ASP A N 1
ATOM 2297 C CA . ASP A 1 297 ? 6.604 -7.356 -20.456 1.00 90.12 297 ASP A CA 1
ATOM 2298 C C . ASP A 1 297 ? 5.836 -6.077 -20.824 1.00 90.12 297 ASP A C 1
ATOM 2300 O O . ASP A 1 297 ? 4.752 -5.860 -20.315 1.00 90.12 297 ASP A O 1
ATOM 2304 N N . LEU A 1 298 ? 6.283 -5.263 -21.785 1.00 88.38 298 LEU A N 1
ATOM 2305 C CA . LEU A 1 298 ? 5.469 -4.128 -22.262 1.00 88.38 298 LEU A CA 1
ATOM 2306 C C . LEU A 1 298 ? 4.102 -4.562 -22.814 1.00 88.38 298 LEU A C 1
ATOM 2308 O O . LEU A 1 298 ? 3.105 -3.860 -22.643 1.00 88.38 298 LEU A O 1
ATOM 2312 N N . THR A 1 299 ? 4.054 -5.720 -23.473 1.00 88.88 299 THR A N 1
ATOM 2313 C CA . THR A 1 299 ? 2.815 -6.266 -24.041 1.00 88.88 299 THR A CA 1
ATOM 2314 C C . THR A 1 299 ? 1.860 -6.745 -22.942 1.00 88.88 299 THR A C 1
ATOM 2316 O O . THR A 1 299 ? 0.649 -6.590 -23.089 1.00 88.88 299 THR A O 1
ATOM 2319 N N . SER A 1 300 ? 2.374 -7.262 -21.818 1.00 86.88 300 SER A N 1
ATOM 2320 C CA . SER A 1 300 ? 1.550 -7.705 -20.680 1.00 86.88 300 SER A CA 1
ATOM 2321 C C . SER A 1 300 ? 0.781 -6.555 -20.012 1.00 86.88 300 SER A C 1
ATOM 2323 O O . SER A 1 300 ? -0.314 -6.770 -19.501 1.00 86.88 300 SER A O 1
ATOM 2325 N N . PHE A 1 301 ? 1.297 -5.324 -20.103 1.00 82.44 301 PHE A N 1
ATOM 2326 C CA . PHE A 1 301 ? 0.642 -4.097 -19.629 1.00 82.44 301 PHE A CA 1
ATOM 2327 C C . PHE A 1 301 ? -0.332 -3.474 -20.654 1.00 82.44 301 PHE A C 1
ATOM 2329 O O . PHE A 1 301 ? -0.745 -2.330 -20.482 1.00 82.44 301 PHE A O 1
ATOM 2336 N N . GLY A 1 302 ? -0.698 -4.192 -21.723 1.00 79.75 302 GLY A N 1
ATOM 2337 C CA . GLY A 1 302 ? -1.625 -3.703 -22.756 1.00 79.75 302 GLY A CA 1
ATOM 2338 C C . GLY A 1 302 ? -0.956 -2.963 -23.922 1.00 79.75 302 GLY A C 1
ATOM 2339 O O . GLY A 1 302 ? -1.644 -2.495 -24.827 1.00 79.75 302 GLY A O 1
ATOM 2340 N N . GLY A 1 303 ? 0.380 -2.894 -23.951 1.00 84.94 303 GLY A N 1
ATOM 2341 C CA . GLY A 1 303 ? 1.149 -2.263 -25.027 1.00 84.94 303 GLY A CA 1
ATOM 2342 C C . GLY A 1 303 ? 1.325 -0.746 -24.878 1.00 84.94 303 GLY A C 1
ATOM 2343 O O . GLY A 1 303 ? 0.897 -0.127 -23.906 1.00 84.94 303 GLY A O 1
ATOM 2344 N N . ALA A 1 304 ? 1.998 -0.128 -25.854 1.00 81.88 304 ALA A N 1
ATOM 2345 C CA . ALA A 1 304 ? 2.442 1.267 -25.764 1.00 81.88 304 ALA A CA 1
ATOM 2346 C C . ALA A 1 304 ? 1.291 2.294 -25.720 1.00 81.88 304 ALA A C 1
ATOM 2348 O O . ALA A 1 304 ? 1.443 3.343 -25.096 1.00 81.88 304 ALA A O 1
ATOM 2349 N N . MET A 1 305 ? 0.141 1.994 -26.336 1.00 84.56 305 MET A N 1
ATOM 2350 C CA . MET A 1 305 ? -1.030 2.881 -26.344 1.00 84.56 305 MET A CA 1
ATOM 2351 C C . MET A 1 305 ? -1.712 2.951 -24.969 1.00 84.56 305 MET A C 1
ATOM 2353 O O . MET A 1 305 ? -1.909 4.045 -24.446 1.00 84.56 305 MET A O 1
ATOM 2357 N N . GLU A 1 306 ? -1.986 1.802 -24.345 1.00 85.81 306 GLU A N 1
ATOM 2358 C CA . GLU A 1 306 ? -2.600 1.739 -23.010 1.00 85.81 306 GLU A CA 1
ATOM 2359 C C . GLU A 1 306 ? -1.682 2.363 -21.947 1.00 85.81 306 GLU A C 1
ATOM 2361 O O . GLU A 1 306 ? -2.118 3.146 -21.097 1.00 85.81 306 GLU A O 1
ATOM 2366 N N . ILE A 1 307 ? -0.371 2.095 -22.042 1.00 89.62 307 ILE A N 1
ATOM 2367 C CA . ILE A 1 307 ? 0.639 2.735 -21.189 1.00 89.62 307 ILE A CA 1
ATOM 2368 C C . ILE A 1 307 ? 0.599 4.256 -21.372 1.00 89.62 307 ILE A C 1
ATOM 2370 O O . ILE A 1 307 ? 0.651 4.986 -20.378 1.00 89.62 307 ILE A O 1
ATOM 2374 N N . ASN A 1 308 ? 0.482 4.749 -22.610 1.00 89.88 308 ASN A N 1
ATOM 2375 C CA . ASN A 1 308 ? 0.407 6.181 -22.877 1.00 89.88 308 ASN A CA 1
ATOM 2376 C C . ASN A 1 308 ? -0.811 6.824 -22.211 1.00 89.88 308 ASN A C 1
ATOM 2378 O O . ASN A 1 308 ? -0.661 7.822 -21.508 1.00 89.88 308 ASN A O 1
ATOM 2382 N N . GLU A 1 309 ? -1.996 6.242 -22.384 1.00 88.06 309 GLU A N 1
ATOM 2383 C CA . GLU A 1 309 ? -3.235 6.778 -21.819 1.00 88.06 309 GLU A CA 1
ATOM 2384 C C . GLU A 1 309 ? -3.229 6.747 -20.289 1.00 88.06 309 GLU A C 1
ATOM 2386 O O . GLU A 1 309 ? -3.575 7.741 -19.645 1.00 88.06 309 GLU A O 1
ATOM 2391 N N . ARG A 1 310 ? -2.789 5.639 -19.680 1.00 89.00 310 ARG A N 1
ATOM 2392 C CA . ARG A 1 310 ? -2.721 5.501 -18.218 1.00 89.00 310 ARG A CA 1
ATOM 2393 C C . ARG A 1 310 ? -1.720 6.471 -17.596 1.00 89.00 310 ARG A C 1
ATOM 2395 O O . ARG A 1 310 ? -2.054 7.173 -16.643 1.00 89.00 310 ARG A O 1
ATOM 2402 N N . THR A 1 311 ? -0.501 6.529 -18.128 1.00 90.88 311 THR A N 1
ATOM 2403 C CA . THR A 1 311 ? 0.542 7.421 -17.592 1.00 90.88 311 THR A CA 1
ATOM 2404 C C . THR A 1 311 ? 0.200 8.893 -17.825 1.00 90.88 311 THR A C 1
ATOM 2406 O O . THR A 1 311 ? 0.454 9.724 -16.952 1.00 90.88 311 THR A O 1
ATOM 2409 N N . PHE A 1 312 ? -0.458 9.220 -18.942 1.00 90.81 312 PHE A N 1
ATOM 2410 C CA . PHE A 1 312 ? -0.992 10.556 -19.190 1.00 90.81 312 PHE A CA 1
ATOM 2411 C C . PHE A 1 312 ? -2.105 10.930 -18.207 1.00 90.81 312 PHE A C 1
ATOM 2413 O O . PHE A 1 312 ? -2.089 12.046 -17.694 1.00 90.81 312 PHE A O 1
ATOM 2420 N N . ARG A 1 313 ? -3.041 10.021 -17.894 1.00 88.62 313 ARG A N 1
ATOM 2421 C CA . ARG A 1 313 ? -4.088 10.268 -16.884 1.00 88.62 313 ARG A CA 1
ATOM 2422 C C . ARG A 1 313 ? -3.496 10.589 -15.512 1.00 88.62 313 ARG A C 1
ATOM 2424 O O . ARG A 1 313 ? -3.916 11.569 -14.902 1.00 88.62 313 ARG A O 1
ATOM 2431 N N . LEU A 1 314 ? -2.492 9.829 -15.068 1.00 91.06 314 LEU A N 1
ATOM 2432 C CA . LEU A 1 314 ? -1.775 10.099 -13.814 1.00 91.06 314 LEU A CA 1
ATOM 2433 C C . LEU A 1 314 ? -1.090 11.469 -13.836 1.00 91.06 314 LEU A C 1
ATOM 2435 O O . LEU A 1 314 ? -1.271 12.265 -12.917 1.00 91.06 314 LEU A O 1
ATOM 2439 N N . ALA A 1 315 ? -0.358 11.778 -14.909 1.00 90.62 315 ALA A N 1
ATOM 2440 C CA . ALA A 1 315 ? 0.333 13.056 -15.053 1.00 90.62 315 ALA A CA 1
ATOM 2441 C C . ALA A 1 315 ? -0.636 14.249 -15.118 1.00 90.62 315 ALA A C 1
ATOM 2443 O O . ALA A 1 315 ? -0.393 15.274 -14.485 1.00 90.62 315 ALA A O 1
ATOM 2444 N N . LYS A 1 316 ? -1.760 14.102 -15.827 1.00 89.69 316 LYS A N 1
ATOM 2445 C CA . LYS A 1 316 ? -2.824 15.109 -15.896 1.00 89.69 316 LYS A CA 1
ATOM 2446 C C . LYS A 1 316 ? -3.459 15.337 -14.529 1.00 89.69 316 LYS A C 1
ATOM 2448 O O . LYS A 1 316 ? -3.607 16.480 -14.115 1.00 89.69 316 LYS A O 1
ATOM 2453 N N . CYS A 1 317 ? -3.780 14.262 -13.814 1.00 88.06 317 CYS A N 1
ATOM 2454 C CA . CYS A 1 317 ? -4.315 14.354 -12.462 1.00 88.06 317 CYS A CA 1
ATOM 2455 C C . CYS A 1 317 ? -3.328 15.068 -11.529 1.00 88.06 317 CYS A C 1
ATOM 2457 O O . CYS A 1 317 ? -3.715 15.988 -10.816 1.00 88.06 317 CYS A O 1
ATOM 2459 N N . ALA A 1 318 ? -2.043 14.708 -11.585 1.00 90.50 318 ALA A N 1
ATOM 2460 C CA . ALA A 1 318 ? -0.999 15.378 -10.819 1.00 90.50 318 ALA A CA 1
ATOM 2461 C C . ALA A 1 318 ? -0.929 16.877 -11.146 1.00 90.50 318 ALA A C 1
ATOM 2463 O O . ALA A 1 318 ? -0.914 17.698 -10.234 1.00 90.50 318 ALA A O 1
ATOM 2464 N N . PHE A 1 319 ? -0.945 17.240 -12.432 1.00 90.50 319 PHE A N 1
ATOM 2465 C CA . PHE A 1 319 ? -0.967 18.630 -12.890 1.00 90.50 319 PHE A CA 1
ATOM 2466 C C . PHE A 1 319 ? -2.186 19.400 -12.358 1.00 90.50 319 PHE A C 1
ATOM 2468 O O . PHE A 1 319 ? -2.029 20.500 -11.822 1.00 90.50 319 PHE A O 1
ATOM 2475 N N . ASP A 1 320 ? -3.386 18.828 -12.465 1.00 87.88 320 ASP A N 1
ATOM 2476 C CA . ASP A 1 320 ? -4.634 19.459 -12.026 1.00 87.88 320 ASP A CA 1
ATOM 2477 C C . ASP A 1 320 ? -4.672 19.649 -10.500 1.00 87.88 320 ASP A C 1
ATOM 2479 O O . ASP A 1 320 ? -5.091 20.706 -10.021 1.00 87.88 320 ASP A O 1
ATOM 2483 N N . CYS A 1 321 ? -4.217 18.657 -9.729 1.00 87.62 321 CYS A N 1
ATOM 2484 C CA . CYS A 1 321 ? -4.130 18.728 -8.267 1.00 87.62 321 CYS A CA 1
ATOM 2485 C C . CYS A 1 321 ? -3.095 19.768 -7.816 1.00 87.62 321 CYS A C 1
ATOM 2487 O O . CYS A 1 321 ? -3.410 20.652 -7.018 1.00 87.62 321 CYS A O 1
ATOM 2489 N N . LEU A 1 322 ? -1.885 19.715 -8.381 1.00 88.94 322 LEU A N 1
ATOM 2490 C CA . LEU A 1 322 ? -0.801 20.655 -8.091 1.00 88.94 322 LEU A CA 1
ATOM 2491 C C . LEU A 1 322 ? -1.181 22.101 -8.443 1.00 88.94 322 LEU A C 1
ATOM 2493 O O . LEU A 1 322 ? -0.927 23.010 -7.659 1.00 88.94 322 LEU A O 1
ATOM 2497 N N . SER A 1 323 ? -1.877 22.323 -9.560 1.00 87.94 323 SER A N 1
ATOM 2498 C CA . SER A 1 323 ? -2.330 23.662 -9.976 1.00 87.94 323 SER A CA 1
ATOM 2499 C C . SER A 1 323 ? -3.394 24.265 -9.050 1.00 87.94 323 SER A C 1
ATOM 2501 O O . SER A 1 323 ? -3.545 25.487 -8.982 1.00 87.94 323 SER A O 1
ATOM 2503 N N . LYS A 1 324 ? -4.166 23.421 -8.353 1.00 87.25 324 LYS A N 1
ATOM 2504 C CA . LYS A 1 324 ? -5.215 23.844 -7.411 1.00 87.25 324 LYS A CA 1
ATOM 2505 C C . LYS A 1 324 ? -4.685 24.091 -5.996 1.00 87.25 324 LYS A C 1
ATOM 2507 O O . LYS A 1 324 ? -5.381 24.749 -5.222 1.00 87.25 324 LYS A O 1
ATOM 2512 N N . LEU A 1 325 ? -3.495 23.591 -5.655 1.00 87.25 325 LEU A N 1
ATOM 2513 C CA . LEU A 1 325 ? -2.898 23.736 -4.326 1.00 87.25 325 LEU A CA 1
ATOM 2514 C C . LEU A 1 325 ? -2.491 25.188 -4.037 1.00 87.25 325 LEU A C 1
ATOM 2516 O O . LEU A 1 325 ? -1.764 25.830 -4.802 1.00 87.25 325 LEU A O 1
ATOM 2520 N N . LYS A 1 326 ? -2.961 25.702 -2.897 1.00 88.62 326 LYS A N 1
ATOM 2521 C CA . LYS A 1 326 ? -2.711 27.066 -2.417 1.00 88.62 326 LYS A CA 1
ATOM 2522 C C . LYS A 1 326 ? -2.379 27.059 -0.927 1.00 88.62 326 LYS A C 1
ATOM 2524 O O . LYS A 1 326 ? -2.909 26.235 -0.188 1.00 88.62 326 LYS A O 1
ATOM 2529 N N . HIS A 1 327 ? -1.545 28.001 -0.501 1.00 87.81 327 HIS A N 1
ATOM 2530 C CA . HIS A 1 327 ? -1.325 28.300 0.916 1.00 87.81 327 HIS A CA 1
ATOM 2531 C C . HIS A 1 327 ? -2.569 28.970 1.524 1.00 87.81 327 HIS A C 1
ATOM 2533 O O . HIS A 1 327 ? -3.403 29.507 0.788 1.00 87.81 327 HIS A O 1
ATOM 2539 N N . GLY A 1 328 ? -2.652 29.049 2.857 1.00 81.38 328 GLY A N 1
ATOM 2540 C CA . GLY A 1 328 ? -3.732 29.759 3.564 1.00 81.38 328 GLY A CA 1
ATOM 2541 C C . GLY A 1 328 ? -3.891 31.238 3.189 1.00 81.38 328 GLY A C 1
ATOM 2542 O O . GLY A 1 328 ? -4.953 31.825 3.361 1.00 81.38 328 GLY A O 1
ATOM 2543 N N . ASN A 1 329 ? -2.855 31.856 2.612 1.00 83.31 329 ASN A N 1
ATOM 2544 C CA . ASN A 1 329 ? -2.899 33.230 2.102 1.00 83.31 329 ASN A CA 1
ATOM 2545 C C . ASN A 1 329 ? -3.408 33.350 0.645 1.00 83.31 329 ASN A C 1
ATOM 2547 O O . ASN A 1 329 ? -3.403 34.444 0.073 1.00 83.31 329 ASN A O 1
ATOM 2551 N N . GLY A 1 330 ? -3.815 32.238 0.024 1.00 81.88 330 GLY A N 1
ATOM 2552 C CA . GLY A 1 330 ? -4.351 32.169 -1.335 1.00 81.88 330 GLY A CA 1
ATOM 2553 C C . GLY A 1 330 ? -3.310 32.149 -2.462 1.00 81.88 330 GLY A C 1
ATOM 2554 O O . GLY A 1 330 ? -3.702 32.098 -3.634 1.00 81.88 330 GLY A O 1
ATOM 2555 N N . ARG A 1 331 ? -2.005 32.184 -2.154 1.00 86.94 331 ARG A N 1
ATOM 2556 C CA . ARG A 1 331 ? -0.925 32.062 -3.151 1.00 86.94 331 ARG A CA 1
ATOM 2557 C C . ARG A 1 331 ? -0.709 30.605 -3.576 1.00 86.94 331 ARG A C 1
ATOM 2559 O O . ARG A 1 331 ? -0.954 29.709 -2.769 1.00 86.94 331 ARG A O 1
ATOM 2566 N N . PRO A 1 332 ? -0.269 30.355 -4.822 1.00 89.44 332 PRO A N 1
ATOM 2567 C CA . PRO A 1 332 ? 0.016 29.002 -5.294 1.00 89.44 332 PRO A CA 1
ATOM 2568 C C . PRO A 1 332 ? 1.221 28.401 -4.563 1.00 89.44 332 PRO A C 1
ATOM 2570 O O . PRO A 1 332 ? 2.186 29.108 -4.289 1.00 89.44 332 PRO A O 1
ATOM 2573 N N . VAL A 1 333 ? 1.157 27.096 -4.294 1.00 90.25 333 VAL A N 1
ATOM 2574 C CA . VAL A 1 333 ? 2.234 26.327 -3.633 1.00 90.25 333 VAL A CA 1
ATOM 2575 C C . VAL A 1 333 ? 3.324 25.916 -4.624 1.00 90.25 333 VAL A C 1
ATOM 2577 O O . VAL A 1 333 ? 4.468 25.677 -4.251 1.00 90.25 333 VAL A O 1
ATOM 2580 N N . VAL A 1 334 ? 2.980 25.835 -5.910 1.00 91.44 334 VAL A N 1
ATOM 2581 C CA . VAL A 1 334 ? 3.887 25.395 -6.971 1.00 91.44 334 VAL A CA 1
ATOM 2582 C C . VAL A 1 334 ? 3.814 26.299 -8.192 1.00 91.44 334 VAL A C 1
ATOM 2584 O O . VAL A 1 334 ? 2.750 26.788 -8.573 1.00 91.44 334 VAL A O 1
ATOM 2587 N N . GLU A 1 335 ? 4.957 26.460 -8.847 1.00 90.31 335 GLU A N 1
ATOM 2588 C CA . GLU A 1 335 ? 5.071 26.991 -10.198 1.00 90.31 335 GLU A CA 1
ATOM 2589 C C . GLU A 1 335 ? 5.366 25.834 -11.157 1.00 90.31 335 GLU A C 1
ATOM 2591 O O . GLU A 1 335 ? 6.420 25.206 -11.078 1.00 90.31 335 GLU A O 1
ATOM 2596 N N . ILE A 1 336 ? 4.422 25.526 -12.049 1.00 89.25 336 ILE A N 1
ATOM 2597 C CA . ILE A 1 336 ? 4.525 24.396 -12.981 1.00 89.25 336 ILE A CA 1
ATOM 2598 C C . ILE A 1 336 ? 5.047 24.873 -14.342 1.00 89.25 336 ILE A C 1
ATOM 2600 O O . ILE A 1 336 ? 4.498 25.792 -14.951 1.00 89.25 336 ILE A O 1
ATOM 2604 N N . TYR A 1 337 ? 6.064 24.188 -14.865 1.00 87.44 337 TYR A N 1
ATOM 2605 C CA . TYR A 1 337 ? 6.675 24.455 -16.166 1.00 87.44 337 TYR A CA 1
ATOM 2606 C C . TYR A 1 337 ? 6.078 23.544 -17.247 1.00 87.44 337 TYR A C 1
ATOM 2608 O O . TYR A 1 337 ? 6.578 22.452 -17.524 1.00 87.44 337 TYR A O 1
ATOM 2616 N N . CYS A 1 338 ? 5.008 24.013 -17.891 1.00 81.69 338 CYS A N 1
ATOM 2617 C CA . CYS A 1 338 ? 4.366 23.349 -19.029 1.00 81.69 338 CYS A CA 1
ATOM 2618 C C . CYS A 1 338 ? 4.298 24.290 -20.242 1.00 81.69 338 CYS A C 1
ATOM 2620 O O . CYS A 1 338 ? 4.172 25.503 -20.088 1.00 81.69 338 CYS A O 1
ATOM 2622 N N . HIS A 1 339 ? 4.400 23.753 -21.465 1.00 70.25 339 HIS A N 1
ATOM 2623 C CA . HIS A 1 339 ? 4.274 24.572 -22.678 1.00 70.25 339 HIS A CA 1
ATOM 2624 C C . HIS A 1 339 ? 2.820 24.964 -22.981 1.00 70.25 339 HIS A C 1
ATOM 2626 O O . HIS A 1 339 ? 2.556 26.103 -23.358 1.00 70.25 339 HIS A O 1
ATOM 2632 N N . SER A 1 340 ? 1.875 24.034 -22.827 1.00 63.97 340 SER A N 1
ATOM 2633 C CA . SER A 1 340 ? 0.447 24.318 -22.945 1.00 63.97 340 SER A CA 1
ATOM 2634 C C . SER A 1 340 ? -0.115 24.678 -21.572 1.00 63.97 340 SER A C 1
ATOM 2636 O O . SER A 1 340 ? 0.199 24.033 -20.574 1.00 63.97 340 SER A O 1
ATOM 2638 N N . LYS A 1 341 ? -0.977 25.702 -21.510 1.00 60.84 341 LYS A N 1
ATOM 2639 C CA . LYS A 1 341 ? -1.694 26.056 -20.270 1.00 60.84 341 LYS A CA 1
ATOM 2640 C C . LYS A 1 341 ? -2.636 24.944 -19.791 1.00 60.84 341 LYS A C 1
ATOM 2642 O O . LYS A 1 341 ? -3.001 24.944 -18.624 1.00 60.84 341 LYS A O 1
ATOM 2647 N N . ASP A 1 342 ? -2.948 23.997 -20.677 1.00 60.91 342 ASP A N 1
ATOM 2648 C CA . ASP A 1 342 ? -3.792 22.842 -20.410 1.00 60.91 342 ASP A CA 1
ATOM 2649 C C . ASP A 1 342 ? -3.026 21.542 -20.713 1.00 60.91 342 ASP A C 1
ATOM 2651 O O . ASP A 1 342 ? -2.464 21.372 -21.801 1.00 60.91 342 ASP A O 1
ATOM 2655 N N . PHE A 1 343 ? -3.030 20.597 -19.770 1.00 74.50 343 PHE A N 1
ATOM 2656 C CA . PHE A 1 343 ? -2.498 19.233 -19.919 1.00 74.50 343 PHE A CA 1
ATOM 2657 C C . PHE A 1 343 ? -3.520 18.360 -20.683 1.00 74.50 343 PHE A C 1
ATOM 2659 O O . PHE A 1 343 ? -4.084 17.397 -20.163 1.00 74.50 343 PHE A O 1
ATOM 2666 N N . GLY A 1 344 ? -3.886 18.806 -21.890 1.00 66.12 344 GLY A N 1
ATOM 2667 C CA . GLY A 1 344 ? -5.139 18.420 -22.550 1.00 66.12 344 GLY A CA 1
ATOM 2668 C C . GLY A 1 344 ? -5.097 17.152 -23.407 1.00 66.12 344 GLY A C 1
ATOM 2669 O O . GLY A 1 344 ? -6.068 16.399 -23.391 1.00 66.12 344 GLY A O 1
ATOM 2670 N N . ASP A 1 345 ? -4.003 16.904 -24.136 1.00 81.06 345 ASP A N 1
ATOM 2671 C CA . ASP A 1 345 ? -3.897 15.815 -25.124 1.00 81.06 345 ASP A CA 1
ATOM 2672 C C . ASP A 1 345 ? -2.626 14.972 -24.900 1.00 81.06 345 ASP A C 1
ATOM 2674 O O . ASP A 1 345 ? -1.510 15.499 -24.827 1.00 81.06 345 ASP A O 1
ATOM 2678 N N . CYS A 1 346 ? -2.800 13.649 -24.835 1.00 81.81 346 CYS A N 1
ATOM 2679 C CA . CYS A 1 346 ? -1.730 12.665 -24.659 1.00 81.81 346 CYS A CA 1
ATOM 2680 C C . CYS A 1 346 ? -0.759 12.607 -25.850 1.00 81.81 346 CYS A C 1
ATOM 2682 O O . CYS A 1 346 ? 0.383 12.153 -25.717 1.00 81.81 346 CYS A O 1
ATOM 2684 N N . ARG A 1 347 ? -1.168 13.117 -27.018 1.00 82.25 347 ARG A N 1
ATOM 2685 C CA . ARG A 1 347 ? -0.328 13.201 -28.224 1.00 82.25 347 ARG A CA 1
ATOM 2686 C C . ARG A 1 347 ? 0.658 14.362 -28.183 1.00 82.25 347 ARG A C 1
ATOM 2688 O O . ARG A 1 347 ? 1.722 14.266 -28.786 1.00 82.25 347 ARG A O 1
ATOM 2695 N N . THR A 1 348 ? 0.331 15.441 -27.475 1.00 85.31 348 THR A N 1
ATOM 2696 C CA . THR A 1 348 ? 1.172 16.650 -27.385 1.00 85.31 348 THR A CA 1
ATOM 2697 C C . THR A 1 348 ? 1.960 16.737 -26.083 1.00 85.31 348 THR A C 1
ATOM 2699 O O . THR A 1 348 ? 2.939 17.479 -26.011 1.00 85.31 348 THR A O 1
ATOM 2702 N N . GLN A 1 349 ? 1.561 15.974 -25.065 1.00 89.56 349 GLN A N 1
ATOM 2703 C CA . GLN A 1 349 ? 2.164 15.998 -23.739 1.00 89.56 349 GLN A CA 1
ATOM 2704 C C . GLN A 1 349 ? 2.395 14.571 -23.221 1.00 89.56 349 GLN A C 1
ATOM 2706 O O . GLN A 1 349 ? 1.513 13.718 -23.282 1.00 89.56 349 GLN A O 1
ATOM 2711 N N . GLY A 1 350 ? 3.609 14.301 -22.743 1.00 87.25 350 GLY A N 1
ATOM 2712 C CA . GLY A 1 350 ? 3.998 13.033 -22.127 1.00 87.25 350 GLY A CA 1
ATOM 2713 C C . GLY A 1 350 ? 3.718 12.979 -20.624 1.00 87.25 350 GLY A C 1
ATOM 2714 O O . GLY A 1 350 ? 3.202 13.920 -20.029 1.00 87.25 350 GLY A O 1
ATOM 2715 N N . ALA A 1 351 ? 4.118 11.879 -19.988 1.00 90.25 351 ALA A N 1
ATOM 2716 C CA . ALA A 1 351 ? 3.859 11.602 -18.573 1.00 90.25 351 ALA A CA 1
ATOM 2717 C C . ALA A 1 351 ? 4.809 12.322 -17.587 1.00 90.25 351 ALA A C 1
ATOM 2719 O O . ALA A 1 351 ? 5.147 11.776 -16.537 1.00 90.25 351 ALA A O 1
ATOM 2720 N N . ILE A 1 352 ? 5.286 13.519 -17.938 1.00 92.19 352 ILE A N 1
ATOM 2721 C CA . ILE A 1 352 ? 6.238 14.305 -17.140 1.00 92.19 352 ILE A CA 1
ATOM 2722 C C . ILE A 1 352 ? 5.541 15.570 -16.641 1.00 92.19 352 ILE A C 1
ATOM 2724 O O . ILE A 1 352 ? 4.931 16.293 -17.430 1.00 92.19 352 ILE A O 1
ATOM 2728 N N . VAL A 1 353 ? 5.686 15.858 -15.347 1.00 92.19 353 VAL A N 1
ATOM 2729 C CA . VAL A 1 353 ? 5.276 17.121 -14.726 1.00 92.19 353 VAL A CA 1
ATOM 2730 C C . VAL A 1 353 ? 6.495 17.716 -14.033 1.00 92.19 353 VAL A C 1
ATOM 2732 O O . VAL A 1 353 ? 7.176 17.051 -13.253 1.00 92.19 353 VAL A O 1
ATOM 2735 N N . ASN A 1 354 ? 6.804 18.965 -14.357 1.00 92.25 354 ASN A N 1
ATOM 2736 C CA . ASN A 1 354 ? 7.994 19.650 -13.872 1.00 92.25 354 ASN A CA 1
ATOM 2737 C C . ASN A 1 354 ? 7.594 20.971 -13.222 1.00 92.25 354 ASN A C 1
ATOM 2739 O O . ASN A 1 354 ? 6.786 21.705 -13.790 1.00 92.25 354 ASN A O 1
ATOM 2743 N N . PHE A 1 355 ? 8.118 21.254 -12.036 1.00 92.50 355 PHE A N 1
ATOM 2744 C CA . PHE A 1 355 ? 7.697 22.385 -11.218 1.00 92.50 355 PHE A CA 1
ATOM 2745 C C . PHE A 1 355 ? 8.775 22.793 -10.207 1.00 92.50 355 PHE A C 1
ATOM 2747 O O . PHE A 1 355 ? 9.762 22.089 -9.992 1.00 92.50 355 PHE A O 1
ATOM 2754 N N . ASN A 1 356 ? 8.563 23.940 -9.570 1.00 93.06 356 ASN A N 1
ATOM 2755 C CA . ASN A 1 356 ? 9.269 24.369 -8.367 1.00 93.06 356 ASN A CA 1
ATOM 2756 C C . ASN A 1 356 ? 8.263 24.727 -7.271 1.00 93.06 356 ASN A C 1
ATOM 2758 O O . ASN A 1 356 ? 7.178 25.229 -7.563 1.00 93.06 356 ASN A O 1
ATOM 2762 N N . PHE A 1 357 ? 8.622 24.475 -6.013 1.00 92.31 357 PHE A N 1
ATOM 2763 C CA . PHE A 1 357 ? 7.799 24.864 -4.870 1.00 92.31 357 PHE A CA 1
ATOM 2764 C C . PHE A 1 357 ? 8.041 26.325 -4.495 1.00 92.31 357 PHE A C 1
ATOM 2766 O O . PHE A 1 357 ? 9.169 26.826 -4.552 1.00 92.31 357 PHE A O 1
ATOM 2773 N N . LEU A 1 358 ? 6.969 26.987 -4.081 1.00 91.25 358 LEU A N 1
ATOM 2774 C CA . LEU A 1 358 ? 6.960 28.341 -3.554 1.00 91.25 358 LEU A CA 1
ATOM 2775 C C . LEU A 1 358 ? 6.628 28.287 -2.063 1.00 91.25 358 LE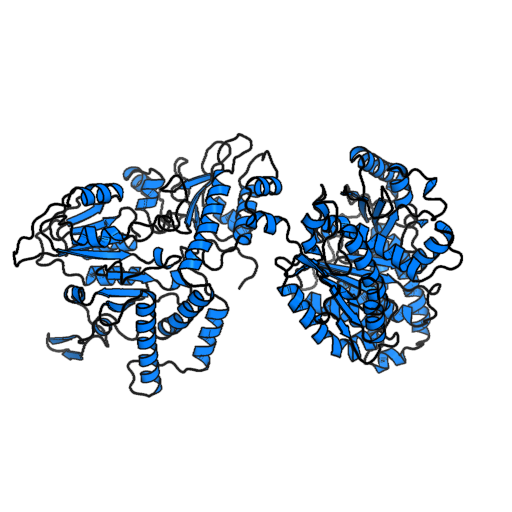U A C 1
ATOM 2777 O O . LEU A 1 358 ? 5.885 27.419 -1.609 1.00 91.25 358 LEU A O 1
ATOM 2781 N N . ARG A 1 359 ? 7.193 29.215 -1.296 1.00 89.12 359 ARG A N 1
ATOM 2782 C CA . ARG A 1 359 ? 6.784 29.468 0.087 1.00 89.12 359 ARG A CA 1
ATOM 2783 C C . ARG A 1 359 ? 5.604 30.438 0.115 1.00 89.12 359 ARG A C 1
ATOM 2785 O O . ARG A 1 359 ? 5.275 31.094 -0.876 1.00 89.12 359 ARG A O 1
ATOM 2792 N N . ASP A 1 360 ? 5.006 30.591 1.289 1.00 86.50 360 ASP A N 1
ATOM 2793 C CA . ASP A 1 360 ? 3.921 31.540 1.542 1.00 86.50 360 ASP A CA 1
ATOM 2794 C C . ASP A 1 360 ? 4.297 33.000 1.196 1.00 86.50 360 ASP A C 1
ATOM 2796 O O . ASP A 1 360 ? 3.457 33.765 0.709 1.00 86.50 360 ASP A O 1
ATOM 2800 N N . ASP A 1 361 ? 5.564 33.384 1.356 1.00 85.06 361 ASP A N 1
ATOM 2801 C CA . ASP A 1 361 ? 6.114 34.693 0.984 1.00 85.06 361 ASP A CA 1
ATOM 2802 C C . ASP A 1 361 ? 6.388 34.868 -0.525 1.00 85.06 361 ASP A C 1
ATOM 2804 O O . ASP A 1 361 ? 6.607 35.995 -0.986 1.00 85.06 361 ASP A O 1
ATOM 2808 N N . GLY A 1 362 ? 6.242 33.802 -1.319 1.00 83.00 362 GLY A N 1
ATOM 2809 C CA . GLY A 1 362 ? 6.489 33.769 -2.763 1.00 83.00 362 GLY A CA 1
ATOM 2810 C C . GLY A 1 362 ? 7.952 33.541 -3.153 1.00 83.00 362 GLY A C 1
ATOM 2811 O O . GLY A 1 362 ? 8.273 33.625 -4.338 1.00 83.00 362 GLY A O 1
ATOM 2812 N N . SER A 1 363 ? 8.840 33.274 -2.192 1.00 88.31 363 SER A N 1
ATOM 2813 C CA . SER A 1 363 ? 10.204 32.814 -2.458 1.00 88.31 363 SER A CA 1
ATOM 2814 C C . SER A 1 363 ? 10.218 31.345 -2.891 1.00 88.31 363 SER A C 1
ATOM 2816 O O . SER A 1 363 ? 9.298 30.583 -2.594 1.00 88.31 363 SER A O 1
ATOM 2818 N N . TYR A 1 364 ? 11.264 30.936 -3.608 1.00 89.56 364 TYR A N 1
ATOM 2819 C CA . TYR A 1 364 ? 11.423 29.548 -4.037 1.00 89.56 364 TYR A CA 1
ATOM 2820 C C . TYR A 1 364 ? 11.956 28.669 -2.906 1.00 89.56 364 TYR A C 1
ATOM 2822 O O . TYR A 1 364 ? 12.861 29.058 -2.162 1.00 89.56 364 TYR A O 1
ATOM 2830 N N . VAL A 1 365 ? 11.438 27.448 -2.824 1.00 88.12 365 VAL A N 1
ATOM 2831 C CA . VAL A 1 365 ? 12.036 26.374 -2.028 1.00 88.12 365 VAL A CA 1
ATOM 2832 C C . VAL A 1 365 ? 13.158 25.738 -2.846 1.00 88.12 365 VAL A C 1
ATOM 2834 O O . VAL A 1 365 ? 12.998 25.464 -4.037 1.00 88.12 365 VAL A O 1
ATOM 2837 N N . GLY A 1 366 ? 14.305 25.509 -2.212 1.00 87.31 366 GLY A N 1
ATOM 2838 C CA . GLY A 1 366 ? 15.437 24.859 -2.861 1.00 87.31 366 GLY A CA 1
ATOM 2839 C C . GLY A 1 366 ? 15.119 23.404 -3.213 1.00 87.31 366 GLY A C 1
ATOM 2840 O O . GLY A 1 366 ? 14.566 22.669 -2.395 1.00 87.31 366 GLY A O 1
ATOM 2841 N N . TYR A 1 367 ? 15.470 22.953 -4.421 1.00 87.31 367 TYR A N 1
ATOM 2842 C CA . TYR A 1 367 ? 15.181 21.577 -4.836 1.00 87.31 367 TYR A CA 1
ATOM 2843 C C . TYR A 1 367 ? 15.936 20.526 -3.999 1.00 87.31 367 TYR A C 1
ATOM 2845 O O . TYR A 1 367 ? 15.509 19.377 -3.966 1.00 87.31 367 TYR A O 1
ATOM 2853 N N . VAL A 1 368 ? 17.014 20.888 -3.288 1.00 86.81 368 VAL A N 1
ATOM 2854 C CA . VAL A 1 368 ? 17.721 19.980 -2.360 1.00 86.81 368 VAL A CA 1
ATOM 2855 C C . VAL A 1 368 ? 16.903 19.727 -1.093 1.00 86.81 368 VAL A C 1
ATOM 2857 O O . VAL A 1 368 ? 16.931 18.629 -0.542 1.00 86.81 368 VAL A O 1
ATOM 2860 N N . GLU A 1 369 ? 16.176 20.736 -0.611 1.00 88.25 369 GLU A N 1
ATOM 2861 C CA . GLU A 1 369 ? 15.249 20.588 0.518 1.00 88.25 369 GLU A CA 1
ATOM 2862 C C . GLU A 1 369 ? 14.120 19.624 0.151 1.00 88.25 369 GLU A C 1
ATOM 2864 O O . GLU A 1 369 ? 13.796 18.727 0.923 1.00 88.25 369 GLU A O 1
ATOM 2869 N N . VAL A 1 370 ? 13.587 19.758 -1.065 1.00 89.56 370 VAL A N 1
ATOM 2870 C CA . VAL A 1 370 ? 12.531 18.888 -1.596 1.00 89.56 370 VAL A CA 1
ATOM 2871 C C . VAL A 1 370 ? 12.997 17.440 -1.715 1.00 89.56 370 VAL A C 1
ATOM 2873 O O . VAL A 1 370 ? 12.268 16.540 -1.315 1.00 89.56 370 VAL A O 1
ATOM 2876 N N . ASP A 1 371 ? 14.208 17.220 -2.228 1.00 88.50 371 ASP A N 1
ATOM 2877 C CA . ASP A 1 371 ? 14.800 15.885 -2.381 1.00 88.50 371 ASP A CA 1
ATOM 2878 C C . ASP A 1 371 ? 14.910 15.163 -1.028 1.00 88.50 371 ASP A C 1
ATOM 2880 O O . ASP A 1 371 ? 14.427 14.045 -0.864 1.00 88.50 371 ASP A O 1
ATOM 2884 N N . LYS A 1 372 ? 15.418 15.864 -0.005 1.00 88.19 372 LYS A N 1
ATOM 2885 C CA . LYS A 1 372 ? 15.522 15.339 1.368 1.00 88.19 372 LYS A CA 1
ATOM 2886 C C . LYS A 1 372 ? 14.165 15.048 2.006 1.00 88.19 372 LYS A C 1
ATOM 2888 O O . LYS A 1 372 ? 14.035 14.081 2.751 1.00 88.19 372 LYS A O 1
ATOM 2893 N N . MET A 1 373 ? 13.155 15.880 1.745 1.00 87.69 373 MET A N 1
ATOM 2894 C CA . MET A 1 373 ? 11.794 15.607 2.217 1.00 87.69 373 MET A CA 1
ATOM 2895 C C . MET A 1 373 ? 11.197 14.390 1.504 1.00 87.69 373 MET A C 1
ATOM 2897 O O . MET A 1 373 ? 10.563 13.563 2.153 1.00 87.69 373 MET A O 1
ATOM 2901 N N . GLY A 1 374 ? 11.460 14.227 0.204 1.00 87.19 374 GLY A N 1
ATOM 2902 C CA . GLY A 1 374 ? 11.105 13.021 -0.545 1.00 87.19 374 GLY A CA 1
ATOM 2903 C C . GLY A 1 374 ? 11.683 11.758 0.093 1.00 87.19 374 GLY A C 1
ATOM 2904 O O . GLY A 1 374 ? 10.935 10.823 0.380 1.00 87.19 374 GLY A O 1
ATOM 2905 N N . GLU A 1 375 ? 12.979 11.761 0.422 1.00 86.00 375 GLU A N 1
ATOM 2906 C CA . GLU A 1 375 ? 13.648 10.637 1.098 1.00 86.00 375 GLU A CA 1
ATOM 2907 C C . GLU A 1 375 ? 12.959 10.251 2.420 1.00 86.00 375 GLU A C 1
ATOM 2909 O O . GLU A 1 375 ? 12.695 9.069 2.652 1.00 86.00 375 GLU A O 1
ATOM 2914 N N . LEU A 1 376 ? 12.587 11.231 3.255 1.00 86.00 376 LEU A N 1
ATOM 2915 C CA . LEU A 1 376 ? 11.895 10.986 4.532 1.00 86.00 376 LEU A CA 1
ATOM 2916 C C . LEU A 1 376 ? 10.529 10.307 4.357 1.00 86.00 376 LEU A C 1
ATOM 2918 O O . LEU A 1 376 ? 10.138 9.491 5.190 1.00 86.00 376 LEU A O 1
ATOM 2922 N N . TYR A 1 377 ? 9.816 10.602 3.269 1.00 84.75 377 TYR A N 1
ATOM 2923 C CA . TYR A 1 377 ? 8.516 9.996 2.954 1.00 84.75 377 TYR A CA 1
ATOM 2924 C C . TYR A 1 377 ? 8.629 8.728 2.087 1.00 84.75 377 TYR A C 1
ATOM 2926 O O . TYR A 1 377 ? 7.605 8.122 1.739 1.00 84.75 377 TYR A O 1
ATOM 2934 N N . SER A 1 378 ? 9.859 8.290 1.784 1.00 89.69 378 SER A N 1
ATOM 2935 C CA . SER A 1 378 ? 10.175 7.196 0.852 1.00 89.69 378 SER A CA 1
ATOM 2936 C C . SER A 1 378 ? 9.646 7.453 -0.564 1.00 89.69 378 SER A C 1
ATOM 2938 O O . SER A 1 378 ? 9.043 6.575 -1.184 1.00 89.69 378 SER A O 1
ATOM 2940 N N . ILE A 1 379 ? 9.839 8.674 -1.064 1.00 91.56 379 ILE A N 1
ATOM 2941 C CA . ILE A 1 379 ? 9.471 9.105 -2.413 1.00 91.56 379 ILE A CA 1
ATOM 2942 C C . ILE A 1 379 ? 10.733 9.539 -3.156 1.00 91.56 379 ILE A C 1
ATOM 2944 O O . ILE A 1 379 ? 11.387 10.510 -2.783 1.00 91.56 379 ILE A O 1
ATOM 2948 N N . GLU A 1 380 ? 11.056 8.837 -4.237 1.00 90.88 380 GLU A N 1
ATOM 2949 C CA . GLU A 1 380 ? 12.217 9.128 -5.074 1.00 90.88 380 GLU A CA 1
ATOM 2950 C C . GLU A 1 380 ? 11.828 10.059 -6.226 1.00 90.88 380 GLU A C 1
ATOM 2952 O O . GLU A 1 380 ? 11.042 9.706 -7.115 1.00 90.88 380 GLU A O 1
ATOM 2957 N N . LEU A 1 381 ? 12.399 11.263 -6.199 1.00 90.69 381 LEU A N 1
ATOM 2958 C CA . LEU A 1 381 ? 12.172 12.334 -7.163 1.00 90.69 381 LEU A CA 1
ATOM 2959 C C . LEU A 1 381 ? 13.451 12.620 -7.957 1.00 90.69 381 LEU A C 1
ATOM 2961 O O . LEU A 1 381 ? 14.542 12.166 -7.616 1.00 90.69 381 LEU A O 1
ATOM 2965 N N . ARG A 1 382 ? 13.336 13.413 -9.028 1.00 88.94 382 ARG A N 1
ATOM 2966 C CA . ARG A 1 382 ? 14.502 13.899 -9.773 1.00 88.94 382 ARG A CA 1
ATOM 2967 C C . ARG A 1 382 ? 14.589 15.411 -9.702 1.00 88.94 382 ARG A C 1
ATOM 2969 O O . ARG A 1 382 ? 13.628 16.107 -10.024 1.00 88.94 382 ARG A O 1
ATOM 2976 N N . THR A 1 383 ? 15.776 15.920 -9.384 1.00 89.00 383 THR A N 1
ATOM 2977 C CA . THR A 1 383 ? 16.043 17.360 -9.271 1.00 89.00 383 THR A CA 1
ATOM 2978 C C . THR A 1 383 ? 17.164 17.823 -10.215 1.00 89.00 383 THR A C 1
ATOM 2980 O O . THR A 1 383 ? 17.986 17.030 -10.689 1.00 89.00 383 THR A O 1
ATOM 2983 N N . GLY A 1 384 ? 17.170 19.114 -10.562 1.00 85.06 384 GLY A N 1
ATOM 2984 C CA . GLY A 1 384 ? 18.194 19.758 -11.396 1.00 85.06 384 GLY A CA 1
ATOM 2985 C C . GLY A 1 384 ? 17.727 20.095 -12.817 1.00 85.06 384 GLY A C 1
ATOM 2986 O O . GLY A 1 384 ? 16.586 20.486 -13.032 1.00 85.06 384 GLY A O 1
ATOM 2987 N N . CYS A 1 385 ? 18.630 20.000 -13.803 1.00 77.56 385 CYS A N 1
ATOM 2988 C CA . CYS A 1 385 ? 18.364 20.397 -15.200 1.00 77.56 385 CYS A CA 1
ATOM 2989 C C . CYS A 1 385 ? 18.107 19.214 -16.158 1.00 77.56 385 CYS A C 1
ATOM 2991 O O . CYS A 1 385 ? 18.074 19.410 -17.370 1.00 77.56 385 CYS A O 1
ATOM 2993 N N . PHE A 1 386 ? 18.017 17.977 -15.651 1.00 82.00 386 PHE A N 1
ATOM 2994 C CA . PHE A 1 386 ? 17.672 16.744 -16.398 1.00 82.00 386 PHE A CA 1
ATOM 2995 C C . PHE A 1 386 ? 18.421 16.514 -17.724 1.00 82.00 386 PHE A C 1
ATOM 2997 O O . PHE A 1 386 ? 17.859 15.976 -18.682 1.00 82.00 386 PHE A O 1
ATOM 3004 N N . CYS A 1 387 ? 19.691 16.930 -17.793 1.00 77.25 387 CYS A N 1
ATOM 3005 C CA . CYS A 1 387 ? 20.502 16.877 -19.017 1.00 77.25 387 CYS A CA 1
ATOM 3006 C C . CYS A 1 387 ? 19.858 17.624 -20.208 1.00 77.25 387 CYS A C 1
ATOM 3008 O O . CYS A 1 387 ? 20.021 17.235 -21.366 1.00 77.25 387 CYS A O 1
ATOM 3010 N N . ASN A 1 388 ? 19.113 18.694 -19.919 1.00 81.56 388 ASN A N 1
ATOM 3011 C CA . ASN A 1 388 ? 18.461 19.569 -20.886 1.00 81.56 388 ASN A CA 1
ATOM 3012 C C . ASN A 1 388 ? 18.564 21.037 -20.438 1.00 81.56 388 ASN A C 1
ATOM 3014 O O . ASN A 1 388 ? 17.629 21.649 -19.921 1.00 81.56 388 ASN A O 1
ATOM 3018 N N . GLN A 1 389 ? 19.762 21.595 -20.607 1.00 80.38 389 GLN A N 1
ATOM 3019 C CA . GLN A 1 389 ? 20.072 22.955 -20.165 1.00 80.38 389 GLN A CA 1
ATOM 3020 C C . GLN A 1 389 ? 19.295 24.021 -20.945 1.00 80.38 389 GLN A C 1
ATOM 3022 O O . GLN A 1 389 ? 18.940 25.041 -20.364 1.00 80.38 389 GLN A O 1
ATOM 3027 N N . GLY A 1 390 ? 19.007 23.793 -22.230 1.00 80.19 390 GLY A N 1
ATOM 3028 C CA . GLY A 1 390 ? 18.329 24.784 -23.065 1.00 80.19 390 GLY A CA 1
ATOM 3029 C C . GLY A 1 390 ? 16.862 24.984 -22.680 1.00 80.19 390 GLY A C 1
ATOM 3030 O O . GLY A 1 390 ? 16.423 26.127 -22.552 1.00 80.19 390 GLY A O 1
ATOM 3031 N N . ALA A 1 391 ? 16.119 23.910 -22.387 1.00 80.94 391 ALA A N 1
ATOM 3032 C CA . ALA A 1 391 ? 14.782 24.063 -21.809 1.00 80.94 391 ALA A CA 1
ATOM 3033 C C . ALA A 1 391 ? 14.818 24.633 -20.396 1.00 80.94 391 ALA A C 1
ATOM 3035 O O . ALA A 1 391 ? 14.014 25.508 -20.090 1.00 80.94 391 ALA A O 1
ATOM 3036 N N . CYS A 1 392 ? 15.765 24.201 -19.561 1.00 83.06 392 CYS A N 1
ATOM 3037 C CA . CYS A 1 392 ? 15.909 24.747 -18.215 1.00 83.06 392 CYS A CA 1
ATOM 3038 C C . CYS A 1 392 ? 16.117 26.273 -18.244 1.00 83.06 392 CYS A C 1
ATOM 3040 O O . CYS A 1 392 ? 15.460 26.989 -17.499 1.00 83.06 392 CYS A O 1
ATOM 3042 N N . GLN A 1 393 ? 16.971 26.782 -19.139 1.00 83.31 393 GLN A N 1
ATOM 3043 C CA . GLN A 1 393 ? 17.188 28.223 -19.319 1.00 83.31 393 GLN A CA 1
ATOM 3044 C C . GLN A 1 393 ? 15.919 28.945 -19.774 1.00 83.31 393 GLN A C 1
ATOM 3046 O O . GLN A 1 393 ? 15.574 29.987 -19.222 1.00 83.31 393 GLN A O 1
ATOM 3051 N N . ASN A 1 394 ? 15.210 28.376 -20.752 1.00 83.44 394 ASN A N 1
ATOM 3052 C CA . ASN A 1 394 ? 14.015 28.991 -21.318 1.00 83.44 394 ASN A CA 1
ATOM 3053 C C . ASN A 1 394 ? 12.859 29.058 -20.302 1.00 83.44 394 ASN A C 1
ATOM 3055 O O . ASN A 1 394 ? 12.255 30.110 -20.126 1.00 83.44 394 ASN A O 1
ATOM 3059 N N . TYR A 1 395 ? 12.577 27.958 -19.595 1.00 83.00 395 TYR A N 1
ATOM 3060 C CA . TYR A 1 395 ? 11.486 27.902 -18.615 1.00 83.00 395 TYR A CA 1
ATOM 3061 C C . TYR A 1 395 ? 11.785 28.692 -17.338 1.00 83.00 395 TYR A C 1
ATOM 3063 O O . TYR A 1 395 ? 10.879 29.325 -16.805 1.00 83.00 395 TYR A O 1
ATOM 3071 N N . LEU A 1 396 ? 13.043 28.725 -16.884 1.00 82.81 396 LEU A N 1
ATOM 3072 C CA . LEU A 1 396 ? 13.456 29.535 -15.729 1.00 82.81 396 LEU A CA 1
ATOM 3073 C C . LEU A 1 396 ? 13.738 31.005 -16.090 1.00 82.81 396 LEU A C 1
ATOM 3075 O O . LEU A 1 396 ? 14.103 31.791 -15.217 1.00 82.81 396 LEU A O 1
ATOM 3079 N N . SER A 1 397 ? 13.582 31.392 -17.364 1.00 82.69 397 SER A N 1
ATOM 3080 C CA . SER A 1 397 ? 13.873 32.743 -17.869 1.00 82.69 397 SER A CA 1
ATOM 3081 C C . SER A 1 397 ? 15.283 33.244 -17.503 1.00 82.69 397 SER A C 1
ATOM 3083 O O . SER A 1 397 ? 15.471 34.414 -17.162 1.00 82.69 397 SER A O 1
ATOM 3085 N N . LEU A 1 398 ? 16.277 32.350 -17.555 1.00 81.12 398 LEU A N 1
ATOM 3086 C CA . LEU A 1 398 ? 17.684 32.668 -17.294 1.00 81.12 398 LEU A CA 1
ATOM 3087 C C . LEU A 1 398 ? 18.355 33.158 -18.580 1.00 81.12 398 LEU A C 1
ATOM 3089 O O . LEU A 1 398 ? 18.285 32.487 -19.612 1.00 81.12 398 LEU A O 1
ATOM 3093 N N . SER A 1 399 ? 19.033 34.306 -18.523 1.00 81.19 399 SER A N 1
ATOM 3094 C CA . SER A 1 399 ? 19.821 34.794 -19.658 1.00 81.19 399 SER A CA 1
ATOM 3095 C C . SER A 1 399 ? 21.152 34.042 -19.791 1.00 81.19 399 SER A C 1
ATOM 3097 O O . SER A 1 399 ? 21.636 33.416 -18.846 1.00 81.19 399 SER A O 1
ATOM 3099 N N . GLU A 1 400 ? 21.780 34.110 -20.968 1.00 80.94 400 GLU A N 1
ATOM 3100 C CA . GLU A 1 400 ? 23.102 33.501 -21.183 1.00 80.94 400 GLU A CA 1
ATOM 3101 C C . GLU A 1 400 ? 24.170 34.062 -20.232 1.00 80.94 400 GLU A C 1
ATOM 3103 O O . GLU A 1 400 ? 25.074 33.332 -19.817 1.00 80.94 400 GLU A O 1
ATOM 3108 N N . ASP A 1 401 ? 24.063 35.344 -19.876 1.00 80.25 401 ASP A N 1
ATOM 3109 C CA . ASP A 1 401 ? 24.980 35.999 -18.946 1.00 80.25 401 ASP A CA 1
ATOM 3110 C C . ASP A 1 401 ? 24.717 35.555 -17.503 1.00 80.25 401 ASP A C 1
ATOM 3112 O O . ASP A 1 401 ? 25.672 35.290 -16.777 1.00 80.25 401 ASP A O 1
ATOM 3116 N N . ASP A 1 402 ? 23.455 35.342 -17.112 1.00 79.50 402 ASP A N 1
ATOM 3117 C CA . ASP A 1 402 ? 23.118 34.774 -15.797 1.00 79.50 402 ASP A CA 1
ATOM 3118 C C . ASP A 1 402 ? 23.720 33.375 -15.624 1.00 79.50 402 ASP A C 1
ATOM 3120 O O . ASP A 1 402 ? 24.263 33.051 -14.573 1.00 79.50 402 ASP A O 1
ATOM 3124 N N . VAL A 1 403 ? 23.688 32.539 -16.665 1.00 79.31 403 VAL A N 1
ATOM 3125 C CA . VAL A 1 403 ? 24.265 31.185 -16.617 1.00 79.31 403 VAL A CA 1
ATOM 3126 C C . VAL A 1 403 ? 25.788 31.228 -16.456 1.00 79.31 403 VAL A C 1
ATOM 3128 O O . VAL A 1 403 ? 26.342 30.438 -15.687 1.00 79.31 403 VAL A O 1
ATOM 3131 N N . LYS A 1 404 ? 26.472 32.151 -17.143 1.00 81.38 404 LYS A N 1
ATOM 3132 C CA . LYS A 1 404 ? 27.924 32.352 -16.991 1.00 81.38 404 LYS A CA 1
ATOM 3133 C C . LYS A 1 404 ? 28.265 32.890 -15.603 1.00 81.38 404 LYS A C 1
ATOM 3135 O O . LYS A 1 404 ? 29.157 32.347 -14.959 1.00 81.38 404 LYS A O 1
ATOM 3140 N N . ASN A 1 405 ? 27.513 33.873 -15.113 1.00 81.19 405 ASN A N 1
ATOM 3141 C CA . ASN A 1 405 ? 27.679 34.433 -13.771 1.00 81.19 405 ASN A CA 1
ATOM 3142 C C . ASN A 1 405 ? 27.457 33.363 -12.690 1.00 81.19 405 ASN A C 1
ATOM 3144 O O . ASN A 1 405 ? 28.250 33.245 -11.760 1.00 81.19 405 ASN A O 1
ATOM 3148 N N . ASN A 1 406 ? 26.436 32.514 -12.843 1.00 80.50 406 ASN A N 1
ATOM 3149 C CA . ASN A 1 406 ? 26.184 31.387 -11.943 1.00 80.50 406 ASN A CA 1
ATOM 3150 C C . ASN A 1 406 ? 27.376 30.419 -11.909 1.00 80.50 406 ASN A C 1
ATOM 3152 O O . ASN A 1 406 ? 27.772 29.961 -10.835 1.00 80.50 406 ASN A O 1
ATOM 3156 N N . PHE A 1 407 ? 27.979 30.126 -13.066 1.00 78.56 407 PHE A N 1
ATOM 3157 C CA . PHE A 1 407 ? 29.188 29.304 -13.144 1.00 78.56 407 PHE A CA 1
ATOM 3158 C C . PHE A 1 407 ? 30.397 29.973 -12.472 1.00 78.56 407 PHE A C 1
ATOM 3160 O O . PHE A 1 407 ? 31.125 29.306 -11.740 1.00 78.56 407 PHE A O 1
ATOM 3167 N N . GLU A 1 408 ? 30.592 31.283 -12.647 1.00 79.44 408 GLU A N 1
ATOM 3168 C CA . GLU A 1 408 ? 31.649 32.050 -11.965 1.00 79.44 408 GLU A CA 1
ATOM 3169 C C . GLU A 1 408 ? 31.468 32.073 -10.438 1.00 79.44 408 GLU A C 1
ATOM 3171 O O . GLU A 1 408 ? 32.445 32.002 -9.693 1.00 79.44 408 GLU A O 1
ATOM 3176 N N . LEU A 1 409 ? 30.220 32.060 -9.960 1.00 74.88 409 LEU A N 1
ATOM 3177 C CA . LEU A 1 409 ? 29.867 31.862 -8.547 1.00 74.88 409 LEU A CA 1
ATOM 3178 C C . LEU A 1 409 ? 30.068 30.405 -8.073 1.00 74.88 409 LEU A C 1
ATOM 3180 O O . LEU A 1 409 ? 29.890 30.088 -6.891 1.00 74.88 409 LEU A O 1
ATOM 3184 N N . GLY A 1 410 ? 30.494 29.518 -8.976 1.00 71.00 410 GLY A N 1
ATOM 3185 C CA . GLY A 1 410 ? 30.878 28.134 -8.726 1.00 71.00 410 GLY A CA 1
ATOM 3186 C C . GLY A 1 410 ? 29.743 27.118 -8.863 1.00 71.00 410 GLY A C 1
ATOM 3187 O O . GLY A 1 410 ? 29.865 26.031 -8.293 1.00 71.00 410 GLY A O 1
ATOM 3188 N N . LYS A 1 411 ? 28.647 27.451 -9.561 1.00 76.31 411 LYS A N 1
ATOM 3189 C CA . LYS A 1 411 ? 27.569 26.503 -9.886 1.00 76.31 411 LYS A CA 1
ATOM 3190 C C . LYS A 1 411 ? 28.053 25.461 -10.891 1.00 76.31 411 LYS A C 1
ATOM 3192 O O . LYS A 1 411 ? 28.499 25.803 -11.985 1.00 76.31 411 LYS A O 1
ATOM 3197 N N . VAL A 1 412 ? 27.890 24.185 -10.558 1.00 73.88 412 VAL A N 1
ATOM 3198 C CA . VAL A 1 412 ? 28.174 23.048 -11.446 1.00 73.88 412 VAL A CA 1
ATOM 3199 C C . VAL A 1 412 ? 26.958 22.119 -11.512 1.00 73.88 412 VAL A C 1
ATOM 3201 O O . VAL A 1 412 ? 26.139 22.052 -10.596 1.00 73.88 412 VAL A O 1
ATOM 3204 N N . CYS A 1 413 ? 26.797 21.404 -12.627 1.00 66.50 413 CYS A N 1
ATOM 3205 C CA . CYS A 1 413 ? 25.736 20.408 -12.766 1.00 66.50 413 CYS A CA 1
ATOM 3206 C C . CYS A 1 413 ? 25.886 19.314 -11.694 1.00 66.50 413 CYS A C 1
ATOM 3208 O O . CYS A 1 413 ? 26.933 18.676 -11.619 1.00 66.50 413 CYS A O 1
ATOM 3210 N N . GLY A 1 414 ? 24.833 19.085 -10.904 1.00 64.88 414 GLY A N 1
ATOM 3211 C CA . GLY A 1 414 ? 24.825 18.090 -9.824 1.00 64.88 414 GLY A CA 1
ATOM 3212 C C . GLY A 1 414 ? 25.387 18.576 -8.484 1.00 64.88 414 GLY A C 1
ATOM 3213 O O . GLY A 1 414 ? 25.554 17.761 -7.584 1.00 64.88 414 GLY A O 1
ATOM 3214 N N . ASP A 1 415 ? 25.689 19.869 -8.333 1.00 71.44 415 ASP A N 1
ATOM 3215 C CA . ASP A 1 415 ? 26.024 20.426 -7.021 1.00 71.44 415 ASP A CA 1
ATOM 3216 C C . ASP A 1 415 ? 24.774 20.717 -6.159 1.00 71.44 415 ASP A C 1
ATOM 3218 O O . ASP A 1 415 ? 23.634 20.728 -6.635 1.00 71.44 415 ASP A O 1
ATOM 3222 N N . MET A 1 416 ? 25.016 20.990 -4.874 1.00 71.56 416 MET A N 1
ATOM 3223 C CA . MET A 1 416 ? 23.980 21.266 -3.869 1.00 71.56 416 MET A CA 1
ATOM 3224 C C . MET A 1 416 ? 23.494 22.727 -3.875 1.00 71.56 416 MET A C 1
ATOM 3226 O O . MET A 1 416 ? 22.711 23.106 -3.010 1.00 71.56 416 MET A O 1
ATOM 3230 N N . ARG A 1 417 ? 23.984 23.578 -4.790 1.00 75.19 417 ARG A N 1
ATOM 3231 C CA . ARG A 1 417 ? 23.588 24.993 -4.853 1.00 75.19 417 ARG A CA 1
ATOM 3232 C C . ARG A 1 417 ? 22.373 25.139 -5.751 1.00 75.19 417 ARG A C 1
ATOM 3234 O O . ARG A 1 417 ? 22.500 25.155 -6.972 1.00 75.19 417 ARG A O 1
ATOM 3241 N N . ASP A 1 418 ? 21.203 25.221 -5.148 1.00 80.06 418 ASP A N 1
ATOM 3242 C CA . ASP A 1 418 ? 19.904 25.190 -5.820 1.00 80.06 418 ASP A CA 1
ATOM 3243 C C . ASP A 1 418 ? 19.251 26.564 -6.019 1.00 80.06 418 ASP A C 1
ATOM 3245 O O . ASP A 1 418 ? 18.472 26.729 -6.962 1.00 80.06 418 ASP A O 1
ATOM 3249 N N . LEU A 1 419 ? 19.626 27.559 -5.210 1.00 80.81 419 LEU A N 1
ATOM 3250 C CA . LEU A 1 419 ? 19.174 28.949 -5.314 1.00 80.81 419 LEU A CA 1
ATOM 3251 C C . LEU A 1 419 ? 20.367 29.913 -5.426 1.00 80.81 419 LEU A C 1
ATOM 3253 O O . LEU A 1 419 ? 21.269 29.896 -4.587 1.00 80.81 419 LEU A O 1
ATOM 3257 N N . ILE A 1 420 ? 20.359 30.785 -6.439 1.00 78.19 420 ILE A N 1
ATOM 3258 C CA . ILE A 1 420 ? 21.319 31.893 -6.594 1.00 78.19 420 ILE A CA 1
ATOM 3259 C C . ILE A 1 420 ? 20.521 33.188 -6.717 1.00 78.19 420 ILE A C 1
ATOM 3261 O O . ILE A 1 420 ? 19.603 33.276 -7.529 1.00 78.19 420 ILE A O 1
ATOM 3265 N N . ASP A 1 421 ? 20.818 34.166 -5.858 1.00 76.19 421 ASP A N 1
ATOM 3266 C CA . ASP A 1 421 ? 20.086 35.439 -5.761 1.00 76.19 421 ASP A CA 1
ATOM 3267 C C . ASP A 1 421 ? 18.556 35.269 -5.642 1.00 76.19 421 ASP A C 1
ATOM 3269 O O . ASP A 1 421 ? 17.768 36.049 -6.177 1.00 76.19 421 ASP A O 1
ATOM 3273 N N . GLY A 1 422 ? 18.121 34.212 -4.943 1.00 74.31 422 GLY A N 1
ATOM 3274 C CA . GLY A 1 422 ? 16.705 33.886 -4.743 1.00 74.31 422 GLY A CA 1
ATOM 3275 C C . GLY A 1 422 ? 15.999 33.294 -5.968 1.00 74.31 422 GLY A C 1
ATOM 3276 O O . GLY A 1 422 ? 14.789 33.083 -5.911 1.00 74.31 422 GLY A O 1
ATOM 3277 N N . ARG A 1 423 ? 16.723 33.008 -7.061 1.00 82.25 423 ARG A N 1
ATOM 3278 C CA . ARG A 1 423 ? 16.199 32.312 -8.244 1.00 82.25 423 ARG A CA 1
ATOM 3279 C C . ARG A 1 423 ? 16.666 30.855 -8.286 1.00 82.25 423 ARG A C 1
ATOM 3281 O O . ARG A 1 423 ? 17.835 30.585 -7.994 1.00 82.25 423 ARG A O 1
ATOM 3288 N N . PRO A 1 424 ? 15.792 29.919 -8.685 1.00 84.56 424 PRO A N 1
ATOM 3289 C CA . PRO A 1 424 ? 16.168 28.527 -8.857 1.00 84.56 424 PRO A CA 1
ATOM 3290 C C . PRO A 1 424 ? 17.081 28.364 -10.073 1.00 84.56 424 PRO A C 1
ATOM 3292 O O . PRO A 1 424 ? 16.864 28.962 -11.126 1.00 84.56 424 PRO A O 1
ATOM 3295 N N . VAL A 1 425 ? 18.107 27.526 -9.930 1.00 83.69 425 VAL A N 1
ATOM 3296 C CA . VAL A 1 425 ? 19.027 27.155 -11.027 1.00 83.69 425 VAL A CA 1
ATOM 3297 C C . VAL A 1 425 ? 18.725 25.772 -11.617 1.00 83.69 425 VAL A C 1
ATOM 3299 O O . VAL A 1 425 ? 19.489 25.252 -12.428 1.00 83.69 425 VAL A O 1
ATOM 3302 N N . GLY A 1 426 ? 17.613 25.170 -11.201 1.00 85.56 426 GLY A N 1
ATOM 3303 C CA . GLY A 1 426 ? 17.107 23.873 -11.638 1.00 85.56 426 GLY A CA 1
ATOM 3304 C C . GLY A 1 426 ? 15.645 23.716 -11.226 1.00 85.56 426 GLY A C 1
ATOM 3305 O O . GLY A 1 426 ? 15.039 24.664 -10.725 1.00 85.56 426 GLY A O 1
ATOM 3306 N N . SER A 1 427 ? 15.074 22.535 -11.438 1.00 89.88 427 SER A N 1
ATOM 3307 C CA . SER A 1 427 ? 13.695 22.269 -11.033 1.00 89.88 427 SER A CA 1
ATOM 3308 C C . SER A 1 427 ? 13.492 20.859 -10.484 1.00 89.88 427 SER A C 1
ATOM 3310 O O . SER A 1 427 ? 14.435 20.062 -10.444 1.00 89.88 427 SER A O 1
ATOM 3312 N N . VAL A 1 428 ? 12.275 20.563 -10.022 1.00 91.88 428 VAL A N 1
ATOM 3313 C CA . VAL A 1 428 ? 11.851 19.244 -9.536 1.00 91.88 428 VAL A CA 1
ATOM 3314 C C . VAL A 1 428 ? 10.944 18.604 -10.581 1.00 91.88 428 VAL A C 1
ATOM 3316 O O . VAL A 1 428 ? 9.975 19.209 -11.040 1.00 91.88 428 VAL A O 1
ATOM 3319 N N . ARG A 1 429 ? 11.243 17.363 -10.965 1.00 92.19 429 ARG A N 1
ATOM 3320 C CA . ARG A 1 429 ? 10.484 16.620 -11.973 1.00 92.19 429 ARG A CA 1
ATOM 3321 C C . ARG A 1 429 ? 9.934 15.330 -11.396 1.00 92.19 429 ARG A C 1
ATOM 3323 O O . ARG A 1 429 ? 10.688 14.511 -10.873 1.00 92.19 429 ARG A O 1
ATOM 3330 N N . ILE A 1 430 ? 8.642 15.126 -11.628 1.00 94.00 430 ILE A N 1
ATOM 3331 C CA . ILE A 1 430 ? 7.975 13.835 -11.479 1.00 94.00 430 ILE A CA 1
ATOM 3332 C C . ILE A 1 430 ? 7.637 13.277 -12.856 1.00 94.00 430 ILE A C 1
ATOM 3334 O O . ILE A 1 430 ? 7.292 14.001 -13.795 1.00 94.00 430 ILE A O 1
ATOM 3338 N N . SER A 1 431 ? 7.761 11.970 -12.991 1.00 93.06 431 SER A N 1
ATOM 3339 C CA . SER A 1 431 ? 7.492 11.249 -14.221 1.00 93.06 431 SER A CA 1
ATOM 3340 C C . SER A 1 431 ? 6.886 9.895 -13.904 1.00 93.06 431 SER A C 1
ATOM 3342 O O . SER A 1 431 ? 7.447 9.122 -13.130 1.00 93.06 431 SER A O 1
ATOM 3344 N N . PHE A 1 432 ? 5.740 9.621 -14.516 1.00 92.88 432 PHE A N 1
ATOM 3345 C CA . PHE A 1 432 ? 4.991 8.390 -14.298 1.00 92.88 432 PHE A CA 1
ATOM 3346 C C . PHE A 1 432 ? 5.355 7.359 -15.363 1.00 92.88 432 PHE A C 1
ATOM 3348 O O . PHE A 1 432 ? 5.485 7.681 -16.545 1.00 92.88 432 PHE A O 1
ATOM 3355 N N . GLY A 1 433 ? 5.524 6.114 -14.935 1.00 89.25 433 GLY A N 1
ATOM 3356 C CA . GLY A 1 433 ? 5.807 4.977 -15.799 1.00 89.25 433 GLY A CA 1
ATOM 3357 C C . GLY A 1 433 ? 4.679 3.957 -15.766 1.00 89.25 433 GLY A C 1
ATOM 3358 O O . GLY A 1 433 ? 3.701 4.090 -15.036 1.00 89.25 433 GLY A O 1
ATOM 3359 N N . ARG A 1 434 ? 4.838 2.882 -16.538 1.00 86.19 434 ARG A N 1
ATOM 3360 C CA . ARG A 1 434 ? 3.861 1.781 -16.635 1.00 86.19 434 ARG A CA 1
ATOM 3361 C C . ARG A 1 434 ? 3.502 1.115 -15.293 1.00 86.19 434 ARG A C 1
ATOM 3363 O O . ARG A 1 434 ? 2.433 0.529 -15.179 1.00 86.19 434 ARG A O 1
ATOM 3370 N N . GLN A 1 435 ? 4.401 1.185 -14.308 1.00 84.94 435 GLN A N 1
ATOM 3371 C CA . GLN A 1 435 ? 4.209 0.618 -12.969 1.00 84.94 435 GLN A CA 1
ATOM 3372 C C . GLN A 1 435 ? 3.532 1.598 -12.003 1.00 84.94 435 GLN A C 1
ATOM 3374 O O . GLN A 1 435 ? 3.030 1.162 -10.975 1.00 84.94 435 GLN A O 1
ATOM 3379 N N . SER A 1 436 ? 3.481 2.893 -12.332 1.00 89.25 436 SER A N 1
ATOM 3380 C CA . SER A 1 436 ? 2.922 3.907 -11.442 1.00 89.25 436 SER A CA 1
ATOM 3381 C C . SER A 1 436 ? 1.405 3.756 -11.286 1.00 89.25 436 SER A C 1
ATOM 3383 O O . SER A 1 436 ? 0.675 3.388 -12.219 1.00 89.25 436 SER A O 1
ATOM 3385 N N . THR A 1 437 ? 0.920 4.072 -10.095 1.00 88.50 437 THR A N 1
ATOM 3386 C CA . THR A 1 437 ? -0.479 3.937 -9.677 1.00 88.50 437 THR A CA 1
ATOM 3387 C C . THR A 1 437 ? -1.034 5.258 -9.139 1.00 88.50 437 THR A C 1
ATOM 3389 O O . THR A 1 437 ? -0.296 6.211 -8.889 1.00 88.50 437 THR A O 1
ATOM 3392 N N . PHE A 1 438 ? -2.355 5.334 -8.951 1.00 84.69 438 PHE A N 1
ATOM 3393 C CA . PHE A 1 438 ? -2.978 6.485 -8.285 1.00 84.69 438 PHE A CA 1
ATOM 3394 C C . PHE A 1 438 ? -2.620 6.559 -6.793 1.00 84.69 438 PHE A C 1
ATOM 3396 O O . PHE A 1 438 ? -2.554 7.658 -6.248 1.00 84.69 438 PHE A O 1
ATOM 3403 N N . SER A 1 439 ? -2.293 5.425 -6.164 1.00 81.69 439 SER A N 1
ATOM 3404 C CA . SER A 1 439 ? -1.776 5.372 -4.791 1.00 81.69 439 SER A CA 1
ATOM 3405 C C . SER A 1 439 ? -0.424 6.088 -4.665 1.00 81.69 439 SER A C 1
ATOM 3407 O O . SER A 1 439 ? -0.229 6.902 -3.759 1.00 81.69 439 SER A O 1
ATOM 3409 N N . ASP A 1 440 ? 0.472 5.889 -5.640 1.00 88.75 440 ASP A N 1
ATOM 3410 C CA . ASP A 1 440 ? 1.760 6.596 -5.711 1.00 88.75 440 ASP A CA 1
ATOM 3411 C C . ASP A 1 440 ? 1.563 8.115 -5.792 1.00 88.75 440 ASP A C 1
ATOM 3413 O O . ASP A 1 440 ? 2.212 8.885 -5.077 1.00 88.75 440 ASP A O 1
ATOM 3417 N N . LEU A 1 441 ? 0.620 8.551 -6.635 1.00 88.69 441 LEU A N 1
ATOM 3418 C CA . LEU A 1 441 ? 0.254 9.958 -6.766 1.00 88.69 441 LEU A CA 1
ATOM 3419 C C . LEU A 1 441 ? -0.349 10.510 -5.467 1.00 88.69 441 LEU A C 1
ATOM 3421 O O . LEU A 1 441 ? 0.024 11.601 -5.040 1.00 88.69 441 LEU A O 1
ATOM 3425 N N . HIS A 1 442 ? -1.251 9.770 -4.824 1.00 85.25 442 HIS A N 1
ATOM 3426 C CA . HIS A 1 442 ? -1.869 10.178 -3.564 1.00 85.25 442 HIS A CA 1
ATOM 3427 C C . HIS A 1 442 ? -0.818 10.372 -2.463 1.00 85.25 442 HIS A C 1
ATOM 3429 O O . HIS A 1 442 ? -0.819 11.395 -1.777 1.00 85.25 442 HIS A O 1
ATOM 3435 N N . ARG A 1 443 ? 0.129 9.436 -2.328 1.00 85.75 443 ARG A N 1
ATOM 3436 C CA . ARG A 1 443 ? 1.216 9.524 -1.343 1.00 85.75 443 ARG A CA 1
ATOM 3437 C C . ARG A 1 443 ? 2.142 10.712 -1.607 1.00 85.75 443 ARG A C 1
ATOM 3439 O O . ARG A 1 443 ? 2.510 11.412 -0.667 1.00 85.75 443 ARG A O 1
ATOM 3446 N N . PHE A 1 444 ? 2.451 10.986 -2.874 1.00 91.50 444 PHE A N 1
ATOM 3447 C CA . PHE A 1 444 ? 3.178 12.193 -3.264 1.00 91.50 444 PHE A CA 1
ATOM 3448 C C . PHE A 1 444 ? 2.415 13.475 -2.909 1.00 91.50 444 PHE A C 1
ATOM 3450 O O . PHE A 1 444 ? 2.990 14.378 -2.306 1.00 91.50 444 PHE A O 1
ATOM 3457 N N . LEU A 1 445 ? 1.118 13.555 -3.215 1.00 90.12 445 LEU A N 1
ATOM 3458 C CA . LEU A 1 445 ? 0.300 14.726 -2.886 1.00 90.12 445 LEU A CA 1
ATOM 3459 C C . LEU A 1 445 ? 0.152 14.933 -1.370 1.00 90.12 445 LEU A C 1
ATOM 3461 O O . LEU A 1 445 ? 0.157 16.080 -0.930 1.00 90.12 445 LEU A O 1
ATOM 3465 N N . SER A 1 446 ? 0.088 13.855 -0.581 1.00 86.31 446 SER A N 1
ATOM 3466 C CA . SER A 1 446 ? 0.090 13.929 0.888 1.00 86.31 446 SER A CA 1
ATOM 3467 C C . SER A 1 446 ? 1.389 14.538 1.404 1.00 86.31 446 SER A C 1
ATOM 3469 O O . SER A 1 446 ? 1.340 15.499 2.159 1.00 86.31 446 SER A O 1
ATOM 3471 N N . MET A 1 447 ? 2.549 14.063 0.927 1.00 91.00 447 MET A N 1
ATOM 3472 C CA . MET A 1 447 ? 3.849 14.652 1.280 1.00 91.00 447 MET A CA 1
ATOM 3473 C C . MET A 1 447 ? 3.895 16.144 0.924 1.00 91.00 447 MET A C 1
ATOM 3475 O O . MET A 1 447 ? 4.358 16.961 1.717 1.00 91.00 447 MET A O 1
ATOM 3479 N N . VAL A 1 448 ? 3.395 16.520 -0.259 1.00 89.69 448 VAL A N 1
ATOM 3480 C CA . VAL A 1 448 ? 3.342 17.931 -0.664 1.00 89.69 448 VAL A CA 1
ATOM 3481 C C . VAL A 1 448 ? 2.502 18.757 0.305 1.00 89.69 448 VAL A C 1
ATOM 3483 O O . VAL A 1 448 ? 2.921 19.840 0.717 1.00 89.69 448 VAL A O 1
ATOM 3486 N N . TYR A 1 449 ? 1.330 18.245 0.667 1.00 87.12 449 TYR A N 1
ATOM 3487 C CA . TYR A 1 449 ? 0.413 18.916 1.571 1.00 87.12 449 TYR A CA 1
ATOM 3488 C C . TYR A 1 449 ? 1.000 19.055 2.983 1.00 87.12 449 TYR A C 1
ATOM 3490 O O . TYR A 1 449 ? 0.999 20.152 3.534 1.00 87.12 449 TYR A O 1
ATOM 3498 N N . ASP A 1 450 ? 1.561 17.983 3.537 1.00 85.50 450 ASP A N 1
ATOM 3499 C CA . ASP A 1 450 ? 2.065 17.952 4.913 1.00 85.50 450 ASP A CA 1
ATOM 3500 C C . ASP A 1 450 ? 3.346 18.783 5.097 1.00 85.50 450 ASP A C 1
ATOM 3502 O O . ASP A 1 450 ? 3.548 19.389 6.150 1.00 85.50 450 ASP A O 1
ATOM 3506 N N . CYS A 1 451 ? 4.218 18.838 4.081 1.00 86.12 451 CYS A N 1
ATOM 3507 C CA . CYS A 1 451 ? 5.521 19.503 4.189 1.00 86.12 451 CYS A CA 1
ATOM 3508 C C . CYS A 1 451 ? 5.558 20.936 3.650 1.00 86.12 451 CYS A C 1
ATOM 3510 O O . CYS A 1 451 ? 6.331 21.745 4.164 1.00 86.12 451 CYS A O 1
ATOM 3512 N N . PHE A 1 452 ? 4.788 21.256 2.605 1.00 87.19 452 PHE A N 1
ATOM 3513 C CA . PHE A 1 452 ? 4.947 22.519 1.867 1.00 87.19 452 PHE A CA 1
ATOM 3514 C C . PHE A 1 452 ? 3.716 23.433 1.913 1.00 87.19 452 PHE A C 1
ATOM 3516 O O . PHE A 1 452 ? 3.817 24.592 1.509 1.00 87.19 452 PHE A O 1
ATOM 3523 N N . VAL A 1 453 ? 2.566 22.976 2.426 1.00 86.88 453 VAL A N 1
ATOM 3524 C CA . VAL A 1 453 ? 1.362 23.814 2.555 1.00 86.88 453 VAL A CA 1
ATOM 3525 C C . VAL A 1 453 ? 1.256 24.399 3.963 1.00 86.88 453 VAL A C 1
ATOM 3527 O O . VAL A 1 453 ? 0.978 23.707 4.935 1.00 86.88 453 VAL A O 1
ATOM 3530 N N . THR A 1 454 ? 1.429 25.715 4.062 1.00 84.19 454 THR A N 1
ATOM 3531 C CA . THR A 1 454 ? 1.275 26.479 5.311 1.00 84.19 454 THR A CA 1
ATOM 3532 C C . THR A 1 454 ? -0.174 26.933 5.522 1.00 84.19 454 THR A C 1
ATOM 3534 O O . THR A 1 454 ? -0.788 27.465 4.591 1.00 84.19 454 THR A O 1
ATOM 3537 N N . ASP A 1 455 ? -0.689 26.773 6.747 1.00 75.50 455 ASP A N 1
ATOM 3538 C CA . ASP A 1 455 ? -2.034 27.181 7.196 1.00 75.50 455 ASP A CA 1
ATOM 3539 C C . ASP A 1 455 ? -3.180 26.763 6.249 1.00 75.50 455 ASP A C 1
ATOM 3541 O O . ASP A 1 455 ? -3.910 27.615 5.737 1.00 75.50 455 ASP A O 1
ATOM 3545 N N . PRO A 1 456 ? -3.359 25.462 5.961 1.00 70.25 456 PRO A N 1
ATOM 3546 C CA . PRO A 1 456 ? -4.377 25.025 5.014 1.00 70.25 456 PRO A CA 1
ATOM 3547 C C . PRO A 1 456 ? -5.804 25.331 5.502 1.00 70.25 456 PRO A C 1
ATOM 3549 O O . PRO A 1 456 ? -6.175 25.002 6.628 1.00 70.25 456 PRO A O 1
ATOM 3552 N N . GLU A 1 457 ? -6.639 25.910 4.629 1.00 63.75 457 GLU A N 1
ATOM 3553 C CA . GLU A 1 457 ? -8.054 26.205 4.931 1.00 63.75 457 GLU A CA 1
ATOM 3554 C C . GLU A 1 457 ? -8.915 24.936 5.083 1.00 63.75 457 GLU A C 1
ATOM 3556 O O . GLU A 1 457 ? -9.952 24.959 5.750 1.00 63.75 457 GLU A O 1
ATOM 3561 N N . VAL A 1 458 ? -8.514 23.832 4.442 1.00 69.50 458 VAL A N 1
ATOM 3562 C CA . VAL A 1 458 ? -9.297 22.594 4.316 1.00 69.50 458 VAL A CA 1
ATOM 3563 C C . VAL A 1 458 ? -8.360 21.390 4.462 1.00 69.50 458 VAL A C 1
ATOM 3565 O O . VAL A 1 458 ? -7.344 21.378 3.774 1.00 69.50 458 VAL A O 1
ATOM 3568 N N . PRO A 1 459 ? -8.684 20.370 5.289 1.00 73.50 459 PRO A N 1
ATOM 3569 C CA . PRO A 1 459 ? -7.846 19.180 5.458 1.00 73.50 459 PRO A CA 1
ATOM 3570 C C . PRO A 1 459 ? -7.651 18.409 4.143 1.00 73.50 459 PRO A C 1
ATOM 3572 O O . PRO A 1 459 ? -8.561 18.362 3.314 1.00 73.50 459 PRO A O 1
ATOM 3575 N N . PHE A 1 460 ? -6.497 17.746 3.983 1.00 71.38 460 PHE A N 1
ATOM 3576 C CA . PHE A 1 460 ? -6.101 17.049 2.749 1.00 71.38 460 PHE A CA 1
ATOM 3577 C C . PHE A 1 460 ? -7.178 16.101 2.205 1.00 71.38 460 PHE A C 1
ATOM 3579 O O . PHE A 1 460 ? -7.483 16.137 1.019 1.00 71.38 460 PHE A O 1
ATOM 3586 N N . SER A 1 461 ? -7.838 15.323 3.067 1.00 59.88 461 SER A N 1
ATOM 3587 C CA . SER A 1 461 ? -8.917 14.411 2.660 1.00 59.88 461 SER A CA 1
ATOM 3588 C C . SER A 1 461 ? -10.115 15.132 2.029 1.00 59.88 461 SER A C 1
ATOM 3590 O O . SER A 1 461 ? -10.652 14.682 1.020 1.00 59.88 461 SER A O 1
ATOM 3592 N N . ALA A 1 462 ? -10.515 16.283 2.572 1.00 61.28 462 ALA A N 1
ATOM 3593 C CA . ALA A 1 462 ? -11.588 17.098 2.006 1.00 61.28 462 ALA A CA 1
ATOM 3594 C C . ALA A 1 462 ? -11.137 17.834 0.732 1.00 61.28 462 ALA A C 1
ATOM 3596 O O . ALA A 1 462 ? -11.943 18.045 -0.177 1.00 61.28 462 ALA A O 1
ATOM 3597 N N . LEU A 1 463 ? -9.850 18.176 0.632 1.00 69.50 463 LEU A N 1
ATOM 3598 C CA . LEU A 1 463 ? -9.263 18.741 -0.579 1.00 69.50 463 LEU A CA 1
ATOM 3599 C C . LEU A 1 463 ? -9.248 17.716 -1.727 1.00 69.50 463 LEU A C 1
ATOM 3601 O O . LEU A 1 463 ? -9.662 18.058 -2.834 1.00 69.50 463 LEU A O 1
ATOM 3605 N N . VAL A 1 464 ? -8.870 16.462 -1.457 1.00 66.69 464 VAL A N 1
ATOM 3606 C CA . VAL A 1 464 ? -8.903 15.356 -2.431 1.00 66.69 464 VAL A CA 1
ATOM 3607 C C . VAL A 1 464 ? -10.328 15.117 -2.937 1.00 66.69 464 VAL A C 1
ATOM 3609 O O . VAL A 1 464 ? -10.553 15.120 -4.148 1.00 66.69 464 VAL A O 1
ATOM 3612 N N . LEU A 1 465 ? -11.312 15.061 -2.033 1.00 60.06 465 LEU A N 1
ATOM 3613 C CA . LEU A 1 465 ? -12.730 14.940 -2.397 1.00 60.06 465 LEU A CA 1
ATOM 3614 C C . LEU A 1 465 ? -13.212 16.112 -3.267 1.00 60.06 465 LEU A C 1
ATOM 3616 O O . LEU A 1 465 ? -13.950 15.907 -4.229 1.00 60.06 465 LEU A O 1
ATOM 3620 N N . SER A 1 466 ? -12.753 17.339 -2.987 1.00 63.03 466 SER A N 1
ATOM 3621 C CA . SER A 1 466 ? -13.112 18.531 -3.772 1.00 63.03 466 SER A CA 1
ATOM 3622 C C . SER A 1 466 ? -12.610 18.490 -5.219 1.00 63.03 466 SER A C 1
ATOM 3624 O O . SER A 1 466 ? -13.132 19.198 -6.086 1.00 63.03 466 SER A O 1
ATOM 3626 N N . TRP A 1 467 ? -11.599 17.666 -5.505 1.00 69.38 467 TRP A N 1
ATOM 3627 C CA . TRP A 1 467 ? -11.058 17.515 -6.849 1.00 69.38 467 TRP A CA 1
ATOM 3628 C C . TRP A 1 467 ? -11.916 16.620 -7.749 1.00 69.38 467 TRP A C 1
ATOM 3630 O O . TRP A 1 467 ? -11.728 16.691 -8.964 1.00 69.38 467 TRP A O 1
ATOM 3640 N N . ASN A 1 468 ? -12.895 15.884 -7.195 1.00 60.31 468 ASN A N 1
ATOM 3641 C CA . ASN A 1 468 ? -13.816 15.000 -7.924 1.00 60.31 468 ASN A CA 1
ATOM 3642 C C . ASN A 1 468 ? -13.094 14.008 -8.856 1.00 60.31 468 ASN A C 1
ATOM 3644 O O . ASN A 1 468 ? -13.509 13.810 -9.998 1.00 60.31 468 ASN A O 1
ATOM 3648 N N . VAL A 1 469 ? -12.010 13.395 -8.374 1.00 64.62 469 VAL A N 1
ATOM 3649 C CA . VAL A 1 469 ? -11.293 12.328 -9.087 1.00 64.62 469 VAL A CA 1
ATOM 3650 C C . VAL A 1 469 ? -11.636 10.993 -8.412 1.00 64.62 469 VAL A C 1
ATOM 3652 O O . VAL A 1 469 ? -11.144 10.755 -7.307 1.00 64.62 469 VAL A O 1
ATOM 3655 N N . PRO A 1 470 ? -12.488 10.141 -9.020 1.00 55.84 470 PRO A N 1
ATOM 3656 C CA . PRO A 1 470 ? -12.939 8.883 -8.418 1.00 55.84 470 PRO A CA 1
ATOM 3657 C C . PRO A 1 470 ? -11.782 7.992 -7.961 1.00 55.84 470 PRO A C 1
ATOM 3659 O O . PRO A 1 470 ? -11.799 7.518 -6.830 1.00 55.84 470 PRO A O 1
ATOM 3662 N N . GLU A 1 471 ? -10.730 7.870 -8.775 1.00 59.72 471 GLU A N 1
ATOM 3663 C CA . GLU A 1 471 ? -9.594 6.985 -8.487 1.00 59.72 471 GLU A CA 1
ATOM 3664 C C . GLU A 1 471 ? -8.741 7.447 -7.287 1.00 59.72 471 GLU A C 1
ATOM 3666 O O . GLU A 1 471 ? -8.110 6.630 -6.621 1.00 59.72 471 GLU A O 1
ATOM 3671 N N . LEU A 1 472 ? -8.711 8.753 -6.982 1.00 53.38 472 LEU A N 1
ATOM 3672 C CA . LEU A 1 472 ? -8.051 9.279 -5.774 1.00 53.38 472 LEU A CA 1
ATOM 3673 C C . LEU A 1 472 ? -8.953 9.184 -4.537 1.00 53.38 472 LEU A C 1
ATOM 3675 O O . LEU A 1 472 ? -8.447 9.063 -3.422 1.00 53.38 472 LEU A O 1
ATOM 3679 N N . ASN A 1 473 ? -10.272 9.242 -4.732 1.00 44.22 473 ASN A N 1
ATOM 3680 C CA . ASN A 1 473 ? -11.251 9.115 -3.656 1.00 44.22 473 ASN A CA 1
ATOM 3681 C C . ASN A 1 473 ? -11.337 7.670 -3.141 1.00 44.22 473 ASN A C 1
ATOM 3683 O O . ASN A 1 473 ? -11.412 7.486 -1.931 1.00 44.22 473 ASN A O 1
ATOM 3687 N N . GLU A 1 474 ? -11.241 6.672 -4.029 1.00 43.41 474 GLU A N 1
ATOM 3688 C CA . GLU A 1 474 ? -11.151 5.242 -3.679 1.00 43.41 474 GLU A CA 1
ATOM 3689 C C . GLU A 1 474 ? -9.913 4.954 -2.805 1.00 43.41 474 GLU A C 1
ATOM 3691 O O . GLU A 1 474 ? -10.026 4.405 -1.709 1.00 43.41 474 GLU A O 1
ATOM 3696 N N . CYS A 1 475 ? -8.739 5.484 -3.181 1.00 39.22 475 CYS A N 1
ATOM 3697 C CA . CYS A 1 475 ? -7.512 5.374 -2.375 1.00 39.22 475 CYS A CA 1
ATOM 3698 C C . CYS A 1 475 ? -7.611 6.023 -0.979 1.00 39.22 475 CYS A C 1
ATOM 3700 O O . CYS A 1 475 ? -6.887 5.622 -0.068 1.00 39.22 475 CYS A O 1
ATOM 3702 N N . ALA A 1 476 ? -8.482 7.022 -0.794 1.00 37.72 476 ALA A N 1
ATOM 3703 C CA . ALA A 1 476 ? -8.727 7.647 0.507 1.00 37.72 476 ALA A CA 1
ATOM 3704 C C . ALA A 1 476 ? -9.707 6.841 1.389 1.00 37.72 476 ALA A C 1
ATOM 3706 O O . ALA A 1 476 ? -9.796 7.104 2.593 1.00 37.72 476 ALA A O 1
ATOM 3707 N N . SER A 1 477 ? -10.436 5.873 0.815 1.00 37.56 477 SER A N 1
ATOM 3708 C CA . SER A 1 477 ? -11.467 5.065 1.484 1.00 37.56 477 SER A CA 1
ATOM 3709 C C . SER A 1 477 ? -11.138 3.574 1.639 1.00 37.56 477 SER A C 1
ATOM 3711 O O . SER A 1 477 ? -11.788 2.909 2.450 1.00 37.56 477 SER A O 1
ATOM 3713 N N . ASP A 1 478 ? -10.148 3.038 0.922 1.00 40.72 478 ASP A N 1
ATOM 3714 C CA . ASP A 1 478 ? -9.933 1.589 0.840 1.00 40.72 478 ASP A CA 1
ATOM 3715 C C . ASP A 1 478 ? -9.063 1.032 1.967 1.00 40.72 478 ASP A C 1
ATOM 3717 O O . ASP A 1 478 ? -7.834 1.022 1.942 1.00 40.72 478 ASP A O 1
ATOM 3721 N N . ASN A 1 479 ? -9.754 0.517 2.976 1.00 53.84 479 ASN A N 1
ATOM 3722 C CA . ASN A 1 479 ? -9.190 -0.118 4.151 1.00 53.84 479 ASN A CA 1
ATOM 3723 C C . ASN A 1 479 ? -9.873 -1.471 4.340 1.00 53.84 479 ASN A C 1
ATOM 3725 O O . ASN A 1 479 ? -10.968 -1.530 4.883 1.00 53.84 479 ASN A O 1
ATOM 3729 N N . SER A 1 480 ? -9.263 -2.565 3.898 1.00 50.12 480 SER A N 1
ATOM 3730 C CA . SER A 1 480 ? -9.891 -3.895 3.967 1.00 50.12 480 SER A CA 1
ATOM 3731 C C . SER A 1 480 ? -9.442 -4.689 5.199 1.00 50.12 480 SER A C 1
ATOM 3733 O O . SER A 1 480 ? -8.272 -4.646 5.594 1.00 50.12 480 SER A O 1
ATOM 3735 N N . ILE A 1 481 ? -10.373 -5.420 5.817 1.00 62.47 481 ILE A N 1
ATOM 3736 C CA . ILE A 1 481 ? -10.134 -6.306 6.964 1.00 62.47 481 ILE A CA 1
ATOM 3737 C C . ILE A 1 481 ? -10.614 -7.707 6.593 1.00 62.47 481 ILE A C 1
ATOM 3739 O O . ILE A 1 481 ? -11.791 -7.920 6.302 1.00 62.47 481 ILE A O 1
ATOM 3743 N N . ALA A 1 482 ? -9.716 -8.688 6.657 1.00 63.69 482 ALA A N 1
ATOM 3744 C CA . ALA A 1 482 ? -10.102 -10.089 6.519 1.00 63.69 482 ALA A CA 1
ATOM 3745 C C . ALA A 1 482 ? -10.480 -10.657 7.896 1.00 63.69 482 ALA A C 1
ATOM 3747 O O . ALA A 1 482 ? -9.668 -10.668 8.830 1.00 63.69 482 ALA A O 1
ATOM 3748 N N . THR A 1 483 ? -11.725 -11.127 8.026 1.00 66.94 483 THR A N 1
ATOM 3749 C CA . THR A 1 483 ? -12.234 -11.732 9.266 1.00 66.94 483 THR A CA 1
ATOM 3750 C C . THR A 1 483 ? -12.062 -13.245 9.224 1.00 66.94 483 THR A C 1
ATOM 3752 O O . THR A 1 483 ? -12.357 -13.892 8.220 1.00 66.94 483 THR A O 1
ATOM 3755 N N . ARG A 1 484 ? -11.626 -13.837 10.331 1.00 74.25 484 ARG A N 1
ATOM 3756 C CA . ARG A 1 484 ? -11.469 -15.283 10.487 1.00 74.25 484 ARG A CA 1
ATOM 3757 C C . ARG A 1 484 ? -12.224 -15.766 11.703 1.00 74.25 484 ARG A C 1
ATOM 3759 O O . ARG A 1 484 ? -12.158 -15.148 12.764 1.00 74.25 484 ARG A O 1
ATOM 3766 N N . SER A 1 485 ? -12.893 -16.897 11.564 1.00 75.81 485 SER A N 1
ATOM 3767 C CA . SER A 1 485 ? -13.586 -17.550 12.667 1.00 75.81 485 SER A CA 1
ATOM 3768 C C . SER A 1 485 ? -13.048 -18.962 12.825 1.00 75.81 485 SER A C 1
ATOM 3770 O O . SER A 1 485 ? -13.054 -19.728 11.865 1.00 75.81 485 SER A O 1
ATOM 3772 N N . ALA A 1 486 ? -12.557 -19.290 14.024 1.00 79.12 486 ALA A N 1
ATOM 3773 C CA . ALA A 1 486 ? -11.971 -20.595 14.315 1.00 79.12 486 ALA A CA 1
ATOM 3774 C C . ALA A 1 486 ? -12.727 -21.327 15.431 1.00 79.12 486 ALA A C 1
ATOM 3776 O O . ALA A 1 486 ? -12.961 -20.796 16.524 1.00 79.12 486 ALA A O 1
ATOM 3777 N N . GLY A 1 487 ? -13.069 -22.585 15.151 1.00 83.81 487 GLY A N 1
ATOM 3778 C CA . GLY A 1 487 ? -13.754 -23.488 16.070 1.00 83.81 487 GLY A CA 1
ATOM 3779 C C . GLY A 1 487 ? -15.230 -23.151 16.296 1.00 83.81 487 GLY A C 1
ATOM 3780 O O . GLY A 1 487 ? -15.752 -22.129 15.847 1.00 83.81 487 GLY A O 1
ATOM 3781 N N . GLN A 1 488 ? -15.913 -24.012 17.049 1.00 86.69 488 GLN A N 1
ATOM 3782 C CA . GLN A 1 488 ? -17.362 -23.938 17.241 1.00 86.69 488 GLN A CA 1
ATOM 3783 C C . GLN A 1 488 ? -17.849 -22.578 17.774 1.00 86.69 488 GLN A C 1
ATOM 3785 O O . GLN A 1 488 ? -18.741 -21.963 17.190 1.00 86.69 488 GLN A O 1
ATOM 3790 N N . CYS A 1 489 ? -17.255 -22.089 18.867 1.00 86.69 489 CYS A N 1
ATOM 3791 C CA . CYS A 1 489 ? -17.627 -20.806 19.473 1.00 86.69 489 CYS A CA 1
ATOM 3792 C C . CYS A 1 489 ? -17.318 -19.625 18.535 1.00 86.69 489 CYS A C 1
ATOM 3794 O O . CYS A 1 489 ? -18.178 -18.775 18.300 1.00 86.69 489 CYS A O 1
ATOM 3796 N N . GLY A 1 490 ? -16.123 -19.623 17.930 1.00 87.75 490 GLY A N 1
ATOM 3797 C CA . GLY A 1 490 ? -15.688 -18.578 17.005 1.00 87.75 490 GLY A CA 1
ATOM 3798 C C . GLY A 1 490 ? -16.606 -18.445 15.792 1.00 87.75 490 GLY A C 1
ATOM 3799 O O . GLY A 1 490 ? -16.972 -17.326 15.433 1.00 87.75 490 GLY A O 1
ATOM 3800 N N . ASN A 1 491 ? -17.038 -19.572 15.218 1.00 90.38 491 ASN A N 1
ATOM 3801 C CA . ASN A 1 491 ? -17.959 -19.620 14.079 1.00 90.38 491 ASN A CA 1
ATOM 3802 C C . ASN A 1 491 ? -19.387 -19.192 14.445 1.00 90.38 491 ASN A C 1
ATOM 3804 O O . ASN A 1 491 ? -20.028 -18.489 13.668 1.00 90.38 491 ASN A O 1
ATOM 3808 N N . GLN A 1 492 ? -19.896 -19.555 15.627 1.00 89.19 492 GLN A N 1
ATOM 3809 C CA . GLN A 1 492 ? -21.228 -19.117 16.069 1.00 89.19 492 GLN A CA 1
ATOM 3810 C C . GLN A 1 492 ? -21.289 -17.608 16.325 1.00 89.19 492 GLN A C 1
ATOM 3812 O O . GLN A 1 492 ? -22.241 -16.944 15.906 1.00 89.19 492 GLN A O 1
ATOM 3817 N N . ILE A 1 493 ? -20.270 -17.064 16.993 1.00 90.12 493 ILE A N 1
ATOM 3818 C CA . ILE A 1 493 ? -20.148 -15.624 17.237 1.00 90.12 493 ILE A CA 1
ATOM 3819 C C . ILE A 1 493 ? -19.919 -14.886 15.920 1.00 90.12 493 ILE A C 1
ATOM 3821 O O . ILE A 1 493 ? -20.594 -13.892 15.664 1.00 90.12 493 ILE A O 1
ATOM 3825 N N . GLY A 1 494 ? -19.037 -15.401 15.059 1.00 89.69 494 GLY A N 1
ATOM 3826 C CA . GLY A 1 494 ? -18.782 -14.858 13.726 1.00 89.69 494 GLY A CA 1
ATOM 3827 C C . GLY A 1 494 ? -20.053 -14.794 12.881 1.00 89.69 494 GLY A C 1
ATOM 3828 O O . GLY A 1 494 ? -20.380 -13.740 12.346 1.00 89.69 494 GLY A O 1
ATOM 3829 N N . ALA A 1 495 ? -20.839 -15.873 12.834 1.00 90.44 495 ALA A N 1
ATOM 3830 C CA . ALA A 1 495 ? -22.111 -15.898 12.111 1.00 90.44 495 ALA A CA 1
ATOM 3831 C C . ALA A 1 495 ? -23.099 -14.838 12.629 1.00 90.44 495 ALA A C 1
ATOM 3833 O O . ALA A 1 495 ? -23.745 -14.157 11.833 1.00 90.44 495 ALA A O 1
ATOM 3834 N N . LYS A 1 496 ? -23.188 -14.651 13.955 1.00 89.69 496 LYS A N 1
ATOM 3835 C CA . LYS A 1 496 ? -24.022 -13.596 14.551 1.00 89.69 496 LYS A CA 1
ATOM 3836 C C . LYS A 1 496 ? -23.483 -12.191 14.321 1.00 89.69 496 LYS A C 1
ATOM 3838 O O . LYS A 1 496 ? -24.277 -11.279 14.115 1.00 89.69 496 LYS A O 1
ATOM 3843 N N . PHE A 1 497 ? -22.168 -12.009 14.313 1.00 91.56 497 PHE A N 1
ATOM 3844 C CA . PHE A 1 497 ? -21.545 -10.746 13.937 1.00 91.56 497 PHE A CA 1
ATOM 3845 C C . PHE A 1 497 ? -21.924 -10.363 12.504 1.00 91.56 497 PHE A C 1
ATOM 3847 O O . PHE A 1 497 ? -22.460 -9.275 12.307 1.00 91.56 497 PHE A O 1
ATOM 3854 N N . TRP A 1 498 ? -21.750 -11.275 11.540 1.00 91.62 498 TRP A N 1
ATOM 3855 C CA . TRP A 1 498 ? -22.109 -11.055 10.135 1.00 91.62 498 TRP A CA 1
ATOM 3856 C C . TRP A 1 498 ? -23.596 -10.758 9.935 1.00 91.62 498 TRP A C 1
ATOM 3858 O O . TRP A 1 498 ? -23.923 -9.874 9.152 1.00 91.62 498 TRP A O 1
ATOM 3868 N N . GLU A 1 499 ? -24.490 -11.419 10.674 1.00 90.25 499 GLU A N 1
ATOM 3869 C CA . GLU A 1 499 ? -25.929 -11.106 10.681 1.00 90.25 499 GLU A CA 1
ATOM 3870 C C . GLU A 1 499 ? -26.188 -9.655 11.122 1.00 90.25 499 GLU A C 1
ATOM 3872 O O . GLU A 1 499 ? -26.876 -8.910 10.428 1.00 90.25 499 GLU A O 1
ATOM 3877 N N . VAL A 1 500 ? -25.580 -9.222 12.233 1.00 89.56 500 VAL A N 1
ATOM 3878 C CA . VAL A 1 500 ? -25.764 -7.863 12.770 1.00 89.56 500 VAL A CA 1
ATOM 3879 C C . VAL A 1 500 ? -25.189 -6.800 11.837 1.00 89.56 500 VAL A C 1
ATOM 3881 O O . VAL A 1 500 ? -25.841 -5.783 11.606 1.00 89.56 500 VAL A O 1
ATOM 3884 N N . ILE A 1 501 ? -23.992 -7.006 11.282 1.00 90.75 501 ILE A N 1
ATOM 3885 C CA . ILE A 1 501 ? -23.401 -6.008 10.381 1.00 90.75 501 ILE A CA 1
ATOM 3886 C C . ILE A 1 501 ? -24.079 -5.997 9.007 1.00 90.75 501 ILE A C 1
ATOM 3888 O O . ILE A 1 501 ? -24.229 -4.921 8.439 1.00 90.75 501 ILE A O 1
ATOM 3892 N N . SER A 1 502 ? -24.550 -7.139 8.492 1.00 90.94 502 SER A N 1
ATOM 3893 C CA . SER A 1 502 ? -25.352 -7.181 7.255 1.00 90.94 502 SER A CA 1
ATOM 3894 C C . SER A 1 502 ? -26.630 -6.369 7.427 1.00 90.94 502 SER A C 1
ATOM 3896 O O . SER A 1 502 ? -26.944 -5.519 6.597 1.00 90.94 502 SER A O 1
ATOM 3898 N N . ASP A 1 503 ? -27.307 -6.546 8.562 1.00 88.62 503 ASP A N 1
ATOM 3899 C CA . ASP A 1 503 ? -28.490 -5.772 8.925 1.00 88.62 503 ASP A CA 1
ATOM 3900 C C . ASP A 1 503 ? -28.202 -4.264 9.056 1.00 88.62 503 ASP A C 1
ATOM 3902 O O . ASP A 1 503 ? -29.029 -3.443 8.659 1.00 88.62 503 ASP A O 1
ATOM 3906 N N . GLU A 1 504 ? -27.048 -3.875 9.611 1.00 88.19 504 GLU A N 1
ATOM 3907 C CA . GLU A 1 504 ? -26.650 -2.464 9.731 1.00 88.19 504 GLU A CA 1
ATOM 3908 C C . GLU A 1 504 ? -26.298 -1.820 8.384 1.00 88.19 504 GLU A C 1
ATOM 3910 O O . GLU A 1 504 ? -26.573 -0.633 8.196 1.00 88.19 504 GLU A O 1
ATOM 3915 N N . HIS A 1 505 ? -25.721 -2.585 7.455 1.00 88.44 505 HIS A N 1
ATOM 3916 C CA . HIS A 1 505 ? -25.401 -2.137 6.096 1.00 88.44 505 HIS A CA 1
ATOM 3917 C C . HIS A 1 505 ? -26.559 -2.334 5.103 1.00 88.44 505 HIS A C 1
ATOM 3919 O O . HIS A 1 505 ? -26.441 -1.932 3.952 1.00 88.44 505 HIS A O 1
ATOM 3925 N N . GLY A 1 506 ? -27.686 -2.915 5.528 1.00 88.56 506 GLY A N 1
ATOM 3926 C CA . GLY A 1 506 ? -28.846 -3.144 4.664 1.00 88.56 506 GLY A CA 1
ATOM 3927 C C . GLY A 1 506 ? -28.626 -4.224 3.601 1.00 88.56 506 GLY A C 1
ATOM 3928 O O . GLY A 1 506 ? -29.243 -4.157 2.542 1.00 88.56 506 GLY A O 1
ATOM 3929 N N . ILE A 1 507 ? -27.750 -5.198 3.852 1.00 90.50 507 ILE A N 1
ATOM 3930 C CA . ILE A 1 507 ? -27.504 -6.328 2.948 1.00 90.50 507 ILE A CA 1
ATOM 3931 C C . ILE A 1 507 ? -28.489 -7.457 3.262 1.00 90.50 507 ILE A C 1
ATOM 3933 O O . ILE A 1 507 ? -28.632 -7.877 4.412 1.00 90.50 507 ILE A O 1
ATOM 3937 N N . ASP A 1 508 ? -29.156 -7.972 2.232 1.00 89.75 508 ASP A N 1
ATOM 3938 C CA . ASP A 1 508 ? -30.038 -9.129 2.354 1.00 89.75 508 ASP A CA 1
ATOM 3939 C C . ASP A 1 508 ? -29.264 -10.471 2.337 1.00 89.75 508 ASP A C 1
ATOM 3941 O O . ASP A 1 508 ? -28.090 -10.524 1.963 1.00 89.75 508 ASP A O 1
ATOM 3945 N N . PRO A 1 509 ? -29.894 -11.607 2.693 1.00 87.56 509 PRO A N 1
ATOM 3946 C CA . PRO A 1 509 ? -29.232 -12.916 2.650 1.00 87.56 509 PRO A CA 1
ATOM 3947 C C . PRO A 1 509 ? -2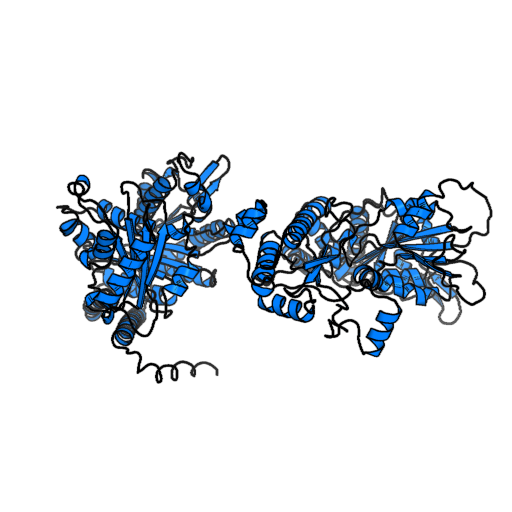8.749 -13.363 1.259 1.00 87.56 509 PRO A C 1
ATOM 3949 O O . PRO A 1 509 ? -28.030 -14.355 1.157 1.00 87.56 509 PRO A O 1
ATOM 3952 N N . THR A 1 510 ? -29.163 -12.682 0.185 1.00 85.62 510 THR A N 1
ATOM 3953 C CA . THR A 1 510 ? -28.724 -12.952 -1.194 1.00 85.62 510 THR A CA 1
ATOM 3954 C C . THR A 1 510 ? -27.503 -12.123 -1.607 1.00 85.62 510 THR A C 1
ATOM 3956 O O . THR A 1 510 ? -26.961 -12.342 -2.699 1.00 85.62 510 THR A O 1
ATOM 3959 N N . GLY A 1 511 ? -27.069 -11.209 -0.733 1.00 85.75 511 GLY A N 1
ATOM 3960 C CA . GLY A 1 511 ? -25.971 -10.271 -0.930 1.00 85.75 511 GLY A CA 1
ATOM 3961 C C . GLY A 1 511 ? -26.381 -8.970 -1.613 1.00 85.75 511 GLY A C 1
ATOM 3962 O O . GLY A 1 511 ? -25.512 -8.153 -1.895 1.00 85.75 511 GLY A O 1
ATOM 3963 N N . ALA A 1 512 ? -27.664 -8.755 -1.906 1.00 88.44 512 ALA A N 1
ATOM 3964 C CA . ALA A 1 512 ? -28.130 -7.523 -2.530 1.00 88.44 512 ALA A CA 1
ATOM 3965 C C . ALA A 1 512 ? -28.318 -6.418 -1.482 1.00 88.44 512 ALA A C 1
ATOM 3967 O O . ALA A 1 512 ? -28.800 -6.660 -0.373 1.00 88.44 512 ALA A O 1
ATOM 3968 N N . TYR A 1 513 ? -27.960 -5.190 -1.852 1.00 89.94 513 TYR A N 1
ATOM 3969 C CA . TYR A 1 513 ? -28.214 -4.019 -1.021 1.00 89.94 513 TYR A CA 1
ATOM 3970 C C . TYR A 1 513 ? -29.690 -3.606 -1.103 1.00 89.94 513 TYR A C 1
ATOM 3972 O O . TYR A 1 513 ? -30.220 -3.330 -2.180 1.00 89.94 513 TYR A O 1
ATOM 3980 N N . ALA A 1 514 ? -30.340 -3.547 0.054 1.00 85.94 514 ALA A N 1
ATOM 3981 C CA . ALA A 1 514 ? -31.709 -3.087 0.263 1.00 85.94 514 ALA A CA 1
ATOM 3982 C C . ALA A 1 514 ? -31.771 -2.019 1.376 1.00 85.94 514 ALA A C 1
ATOM 3984 O O . ALA A 1 514 ? -32.771 -1.920 2.090 1.00 85.94 514 ALA A O 1
ATOM 3985 N N . GLY A 1 515 ? -30.679 -1.269 1.564 1.00 81.50 515 GLY A N 1
ATOM 3986 C CA . GLY A 1 515 ? -30.583 -0.201 2.557 1.00 81.50 515 GLY A CA 1
ATOM 3987 C C . GLY A 1 515 ? -31.227 1.115 2.109 1.00 81.50 515 GLY A C 1
ATOM 3988 O O . GLY A 1 515 ? -31.533 1.319 0.935 1.00 81.50 515 GLY A O 1
ATOM 3989 N N . ASP A 1 516 ? -31.419 2.012 3.079 1.00 81.31 516 ASP A N 1
ATOM 3990 C CA . ASP A 1 516 ? -32.104 3.302 2.904 1.00 81.31 516 ASP A CA 1
ATOM 3991 C C . ASP A 1 516 ? -31.137 4.508 2.918 1.00 81.31 516 ASP A C 1
ATOM 3993 O O . ASP A 1 516 ? -31.573 5.650 2.760 1.00 81.31 516 ASP A O 1
ATOM 3997 N N . SER A 1 517 ? -29.841 4.293 3.186 1.00 79.44 517 SER A N 1
ATOM 3998 C CA . SER A 1 517 ? -28.871 5.359 3.478 1.00 79.44 517 SER A CA 1
ATOM 3999 C C . SER A 1 517 ? -27.535 5.146 2.769 1.00 79.44 517 SER A C 1
ATOM 4001 O O . SER A 1 517 ? -26.850 4.162 3.039 1.00 79.44 517 SER A O 1
ATOM 4003 N N . ASP A 1 518 ? -27.090 6.146 2.004 1.00 81.06 518 ASP A N 1
ATOM 4004 C CA . ASP A 1 518 ? -25.822 6.124 1.254 1.00 81.06 518 ASP A CA 1
ATOM 4005 C C . ASP A 1 518 ? -24.589 5.895 2.151 1.00 81.06 518 ASP A C 1
ATOM 4007 O O . ASP A 1 518 ? -23.662 5.183 1.771 1.00 81.06 518 ASP A O 1
ATOM 4011 N N . LEU A 1 519 ? -24.617 6.393 3.397 1.00 80.19 519 LEU A N 1
ATOM 4012 C CA . LEU A 1 519 ? -23.556 6.169 4.395 1.00 80.19 519 LEU A CA 1
ATOM 4013 C C . LEU A 1 519 ? -23.307 4.680 4.718 1.00 80.19 519 LEU A C 1
ATOM 4015 O O . LEU A 1 519 ? -22.271 4.337 5.281 1.00 80.19 519 LEU A O 1
ATOM 4019 N N . GLN A 1 520 ? -24.257 3.790 4.405 1.00 84.06 520 GLN A N 1
ATOM 4020 C CA . GLN A 1 520 ? -24.086 2.344 4.573 1.00 84.06 520 GLN A CA 1
ATOM 4021 C C . GLN A 1 520 ? -23.183 1.738 3.494 1.00 84.06 520 GLN A C 1
ATOM 4023 O O . GLN A 1 520 ? -22.553 0.714 3.755 1.00 84.06 520 GLN A O 1
ATOM 4028 N N . LEU A 1 521 ? -23.114 2.353 2.311 1.00 84.00 521 LEU A N 1
ATOM 4029 C CA . LEU A 1 521 ? -22.298 1.888 1.188 1.00 84.00 521 LEU A CA 1
ATOM 4030 C C . LEU A 1 521 ? -20.888 2.488 1.199 1.00 84.00 521 LEU A C 1
ATOM 4032 O O . LEU A 1 521 ? -19.957 1.845 0.733 1.00 84.00 521 LEU A O 1
ATOM 4036 N N . GLU A 1 522 ? -20.710 3.676 1.780 1.00 79.62 522 GLU A N 1
ATOM 4037 C CA . GLU A 1 522 ? -19.463 4.454 1.697 1.00 79.62 522 GLU A CA 1
ATOM 4038 C C . GLU A 1 522 ? -18.202 3.704 2.170 1.00 79.62 522 GLU A C 1
ATOM 4040 O O . GLU A 1 522 ? -17.129 3.891 1.609 1.00 79.62 522 GLU A O 1
ATOM 4045 N N . ARG A 1 523 ? -18.317 2.828 3.179 1.00 80.56 523 ARG A N 1
ATOM 4046 C CA . ARG A 1 523 ? -17.209 1.985 3.680 1.00 80.56 523 ARG A CA 1
ATOM 4047 C C . ARG A 1 523 ? -17.562 0.499 3.734 1.00 80.56 523 ARG A C 1
ATOM 4049 O O . ARG A 1 523 ? -17.097 -0.245 4.598 1.00 80.56 523 ARG A O 1
ATOM 4056 N N . ILE A 1 524 ? -18.393 0.042 2.801 1.00 85.12 524 ILE A N 1
ATOM 4057 C CA . ILE A 1 524 ? -18.800 -1.368 2.736 1.00 85.12 524 ILE A CA 1
ATOM 4058 C C . ILE A 1 524 ? -17.629 -2.297 2.374 1.00 85.12 524 ILE A C 1
ATOM 4060 O O . ILE A 1 524 ? -17.553 -3.422 2.875 1.00 85.12 524 ILE A O 1
ATOM 4064 N N . ASN A 1 525 ? -16.666 -1.780 1.600 1.00 83.31 525 ASN A N 1
ATOM 4065 C CA . ASN A 1 525 ? -15.476 -2.490 1.115 1.00 83.31 525 ASN A CA 1
ATOM 4066 C C . ASN A 1 525 ? -14.562 -3.007 2.239 1.00 83.31 525 ASN A C 1
ATOM 4068 O O . ASN A 1 525 ? -13.759 -3.912 2.008 1.00 83.31 525 ASN A O 1
ATOM 4072 N N . VAL A 1 526 ? -14.706 -2.468 3.460 1.00 84.12 526 VAL A N 1
ATOM 4073 C CA . VAL A 1 526 ? -13.910 -2.860 4.631 1.00 84.12 526 VAL A CA 1
ATOM 4074 C C . VAL A 1 526 ? -14.124 -4.332 4.980 1.00 84.12 526 VAL A C 1
ATOM 4076 O O . VAL A 1 526 ? -13.159 -5.060 5.198 1.00 84.12 526 VAL A O 1
ATOM 4079 N N . TYR A 1 527 ? -15.384 -4.775 5.007 1.00 88.75 527 TYR A N 1
ATOM 4080 C CA . TYR A 1 527 ? -15.766 -6.142 5.386 1.00 88.75 527 TYR A CA 1
ATOM 4081 C C . TYR A 1 527 ? -16.345 -6.953 4.223 1.00 88.75 527 TYR A C 1
ATOM 4083 O O . TYR A 1 527 ? -16.374 -8.181 4.302 1.00 88.75 527 TYR A O 1
ATOM 4091 N N . TYR A 1 528 ? -16.802 -6.311 3.146 1.00 90.00 528 TYR A N 1
ATOM 4092 C CA . TYR A 1 528 ? -17.401 -6.990 2.000 1.00 90.00 528 TYR A CA 1
ATOM 4093 C C . TYR A 1 528 ? -16.546 -6.837 0.739 1.00 90.00 528 TYR A C 1
ATOM 4095 O O . TYR A 1 528 ? -15.900 -5.818 0.515 1.00 90.00 528 TYR A O 1
ATOM 4103 N N . ASN A 1 529 ? -16.565 -7.875 -0.088 1.00 86.69 529 ASN A N 1
ATOM 4104 C CA . ASN A 1 529 ? -16.115 -7.867 -1.471 1.00 86.69 529 ASN A CA 1
ATOM 4105 C C . ASN A 1 529 ? -17.311 -7.549 -2.370 1.00 86.69 529 ASN A C 1
ATOM 4107 O O . ASN A 1 529 ? -18.356 -8.199 -2.258 1.00 86.69 529 ASN A O 1
ATOM 4111 N N . GLU A 1 530 ? -17.155 -6.597 -3.286 1.00 84.62 530 GLU A N 1
ATOM 4112 C CA . GLU A 1 530 ? -18.158 -6.335 -4.315 1.00 84.62 530 GLU A CA 1
ATOM 4113 C C . GLU A 1 530 ? -17.998 -7.340 -5.466 1.00 84.62 530 GLU A C 1
ATOM 4115 O O . GLU A 1 530 ? -17.002 -7.363 -6.187 1.00 84.62 530 GLU A O 1
ATOM 4120 N N . ALA A 1 531 ? -18.983 -8.222 -5.619 1.00 80.94 531 ALA A N 1
ATOM 4121 C CA . ALA A 1 531 ? -19.063 -9.176 -6.714 1.00 80.94 531 ALA A CA 1
ATOM 4122 C C . ALA A 1 531 ? -19.907 -8.624 -7.874 1.00 80.94 531 ALA A C 1
ATOM 4124 O O . ALA A 1 531 ? -20.795 -7.784 -7.707 1.00 80.94 531 ALA A O 1
ATOM 4125 N N . SER A 1 532 ? -19.679 -9.171 -9.073 1.00 72.75 532 SER A N 1
ATOM 4126 C CA . SER A 1 532 ? -20.416 -8.807 -10.287 1.00 72.75 532 SER A CA 1
ATOM 4127 C C . SER A 1 532 ? -21.935 -8.890 -10.083 1.00 72.75 532 SER A C 1
ATOM 4129 O O . SER A 1 532 ? -22.456 -9.943 -9.705 1.00 72.75 532 SER A O 1
ATOM 4131 N N . GLY A 1 533 ? -22.645 -7.801 -10.391 1.00 72.88 533 GLY A N 1
ATOM 4132 C CA . GLY A 1 533 ? -24.101 -7.706 -10.246 1.00 72.88 533 GLY A CA 1
ATOM 4133 C C . GLY A 1 533 ? -24.583 -7.028 -8.960 1.00 72.88 533 GLY A C 1
ATOM 4134 O O . GLY A 1 533 ? -25.732 -7.249 -8.585 1.00 72.88 533 GLY A O 1
ATOM 4135 N N . GLY A 1 534 ? -23.733 -6.229 -8.299 1.00 78.38 534 GLY A N 1
ATOM 4136 C CA . GLY A 1 534 ? -24.102 -5.457 -7.104 1.00 78.38 534 GLY A CA 1
ATOM 4137 C C . GLY A 1 534 ? -24.357 -6.338 -5.881 1.00 78.38 534 GLY A C 1
ATOM 4138 O O . GLY A 1 534 ? -25.247 -6.047 -5.082 1.00 78.38 534 GLY A O 1
ATOM 4139 N N . LYS A 1 535 ? -23.633 -7.461 -5.784 1.00 87.25 535 LYS A N 1
ATOM 4140 C CA . LYS A 1 535 ? -23.725 -8.396 -4.661 1.00 87.25 535 LYS A CA 1
ATOM 4141 C C . LYS A 1 535 ? -22.519 -8.248 -3.750 1.00 87.25 535 LYS A C 1
ATOM 4143 O O . LYS A 1 535 ? -21.391 -8.358 -4.214 1.00 87.25 535 LYS A O 1
ATOM 4148 N N . TYR A 1 536 ? -22.762 -8.096 -2.459 1.00 89.94 536 TYR A N 1
ATOM 4149 C CA . TYR A 1 536 ? -21.731 -7.976 -1.439 1.00 89.94 536 TYR A CA 1
ATOM 4150 C C . TYR A 1 536 ? -21.500 -9.324 -0.762 1.00 89.94 536 TYR A C 1
ATOM 4152 O O . TYR A 1 536 ? -22.431 -9.933 -0.237 1.00 89.94 536 TYR A O 1
ATOM 4160 N N . VAL A 1 537 ? -20.256 -9.799 -0.782 1.00 89.94 537 VAL A N 1
ATOM 4161 C CA . VAL A 1 537 ? -19.848 -11.082 -0.192 1.00 89.94 537 VAL A CA 1
ATOM 4162 C C . VAL A 1 537 ? -18.891 -10.820 0.977 1.00 89.94 537 VAL A C 1
ATOM 4164 O O . VAL A 1 537 ? -17.900 -10.126 0.783 1.00 89.94 537 VAL A O 1
ATOM 4167 N N . PRO A 1 538 ? -19.133 -11.359 2.182 1.00 90.44 538 PRO A N 1
ATOM 4168 C CA . PRO A 1 538 ? -18.247 -11.231 3.335 1.00 90.44 538 PRO A CA 1
ATOM 4169 C C . PRO A 1 538 ? -16.806 -11.670 3.050 1.00 90.44 538 PRO A C 1
ATOM 4171 O O . PRO A 1 538 ? -16.586 -12.790 2.579 1.00 90.44 538 PRO A O 1
ATOM 4174 N N . ARG A 1 539 ? -15.823 -10.846 3.438 1.00 89.38 539 ARG A N 1
ATOM 4175 C CA . ARG A 1 539 ? -14.397 -11.217 3.539 1.00 89.38 539 ARG A CA 1
ATOM 4176 C C . ARG A 1 539 ? -14.168 -12.064 4.794 1.00 89.38 539 ARG A C 1
ATOM 4178 O O . ARG A 1 539 ? -13.550 -11.626 5.769 1.00 89.38 539 ARG A O 1
ATOM 4185 N N . ALA A 1 540 ? -14.741 -13.264 4.798 1.00 90.12 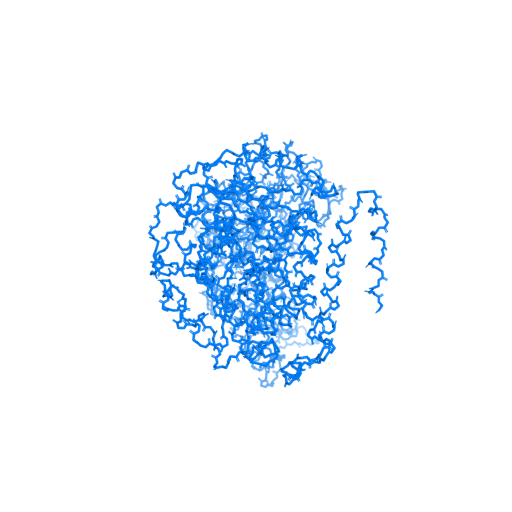540 ALA A N 1
ATOM 4186 C CA . ALA A 1 540 ? -14.696 -14.189 5.922 1.00 90.12 540 ALA A CA 1
ATOM 4187 C C . ALA A 1 540 ? -14.063 -15.523 5.524 1.00 90.12 540 ALA A C 1
ATOM 4189 O O . ALA A 1 540 ? -14.400 -16.074 4.475 1.00 90.12 540 ALA A O 1
ATOM 4190 N N . VAL A 1 541 ? -13.209 -16.060 6.397 1.00 91.31 541 VAL A N 1
ATOM 4191 C CA . VAL A 1 541 ? -12.709 -17.441 6.331 1.00 91.31 541 VAL A CA 1
ATOM 4192 C C . VAL A 1 541 ? -13.207 -18.192 7.560 1.00 91.31 541 VAL A C 1
ATOM 4194 O O . VAL A 1 541 ? -12.949 -17.776 8.695 1.00 91.31 541 VAL A O 1
ATOM 4197 N N . LEU A 1 542 ? -13.947 -19.277 7.336 1.00 91.94 542 LEU A N 1
ATOM 4198 C CA . LEU A 1 542 ? -14.516 -20.101 8.399 1.00 91.94 542 LEU A CA 1
ATOM 4199 C C . LEU A 1 542 ? -13.709 -21.382 8.527 1.00 91.94 542 LEU A C 1
ATOM 4201 O O . LEU A 1 542 ? -13.551 -22.119 7.553 1.00 91.94 542 LEU A O 1
ATOM 4205 N N . VAL A 1 543 ? -13.220 -21.633 9.737 1.00 91.25 543 VAL A N 1
ATOM 4206 C CA . VAL A 1 543 ? -12.299 -22.727 10.030 1.00 91.25 543 VAL A CA 1
ATOM 4207 C C . VAL A 1 543 ? -12.831 -23.553 11.188 1.00 91.25 543 VAL A C 1
ATOM 4209 O O . VAL A 1 543 ? -13.156 -23.023 12.255 1.00 91.25 543 VAL A O 1
ATOM 4212 N N . ASP A 1 544 ? -12.918 -24.865 11.005 1.00 92.44 544 ASP A N 1
ATOM 4213 C CA . ASP A 1 544 ? -13.154 -25.796 12.108 1.00 92.44 544 ASP A CA 1
ATOM 4214 C C . ASP A 1 544 ? -12.607 -27.184 11.778 1.00 92.44 544 ASP A C 1
ATOM 4216 O O . ASP A 1 544 ? -12.691 -27.653 10.652 1.00 92.44 544 ASP A O 1
ATOM 4220 N N . LEU A 1 545 ? -12.079 -27.877 12.774 1.00 89.56 545 LEU A N 1
ATOM 4221 C CA . LEU A 1 545 ? -11.663 -29.269 12.636 1.00 89.56 545 LEU A CA 1
ATOM 4222 C C . LEU A 1 545 ? -12.882 -30.209 12.596 1.00 89.56 545 LEU A C 1
ATOM 4224 O O . LEU A 1 545 ? -12.799 -31.320 12.077 1.00 89.56 545 LEU A O 1
ATOM 4228 N N . GLU A 1 546 ? -14.039 -29.738 13.077 1.00 85.75 546 GLU A N 1
ATOM 4229 C CA . GLU A 1 546 ? -15.300 -30.475 13.039 1.00 85.75 546 GLU A CA 1
ATOM 4230 C C . GLU A 1 546 ? -16.225 -30.016 11.893 1.00 85.75 546 GLU A C 1
ATOM 4232 O O . GLU A 1 546 ? -16.592 -28.839 11.815 1.00 85.75 546 GLU A O 1
ATOM 4237 N N . PRO A 1 547 ? -16.716 -30.936 11.040 1.00 84.56 547 PRO A N 1
ATOM 4238 C CA . PRO A 1 547 ? -17.582 -30.573 9.916 1.00 84.56 547 PRO A CA 1
ATOM 4239 C C . PRO A 1 547 ? -18.988 -30.123 10.354 1.00 84.56 547 PRO A C 1
ATOM 4241 O O . PRO A 1 547 ? -19.623 -29.320 9.671 1.00 84.56 547 PRO A O 1
ATOM 4244 N N . GLY A 1 548 ? -19.482 -30.591 11.508 1.00 85.38 548 GLY A N 1
ATOM 4245 C CA . GLY A 1 548 ? -20.852 -30.316 11.970 1.00 85.38 548 GLY A CA 1
ATOM 4246 C C . GLY A 1 548 ? -21.140 -28.834 12.250 1.00 85.38 548 GLY A C 1
ATOM 4247 O O . GLY A 1 548 ? -22.280 -28.374 12.111 1.00 85.38 548 GLY A O 1
ATOM 4248 N N . THR A 1 549 ? -20.110 -28.055 12.591 1.00 83.56 549 THR A N 1
ATOM 4249 C CA . THR A 1 549 ? -20.235 -26.605 12.780 1.00 83.56 549 THR A CA 1
ATOM 4250 C C . THR A 1 549 ? -20.582 -25.907 11.464 1.00 83.56 549 THR A C 1
ATOM 4252 O O . THR A 1 549 ? -21.414 -24.999 11.446 1.00 83.56 549 THR A O 1
ATOM 4255 N N . MET A 1 550 ? -20.012 -26.365 10.347 1.00 82.88 550 MET A N 1
ATOM 4256 C CA . MET A 1 550 ? -20.201 -25.751 9.028 1.00 82.88 550 MET A CA 1
ATOM 4257 C C . MET A 1 550 ? -21.626 -25.926 8.513 1.00 82.88 550 MET A C 1
ATOM 4259 O O . MET A 1 550 ? -22.214 -24.977 7.989 1.00 82.88 550 MET A O 1
ATOM 4263 N N . ASP A 1 551 ? -22.220 -27.099 8.735 1.00 85.50 551 ASP A N 1
ATOM 4264 C CA . ASP A 1 551 ? -23.625 -27.353 8.401 1.00 85.50 551 ASP A CA 1
ATOM 4265 C C . ASP A 1 551 ? -24.562 -26.428 9.186 1.00 85.50 551 ASP A C 1
ATOM 4267 O O . ASP A 1 551 ? -25.526 -25.893 8.635 1.00 85.50 551 ASP A O 1
ATOM 4271 N N . SER A 1 552 ? -24.237 -26.172 10.456 1.00 86.62 552 SER A N 1
ATOM 4272 C CA . SER A 1 552 ? -25.007 -25.268 11.315 1.00 86.62 552 SER A CA 1
ATOM 4273 C C . SER A 1 552 ? -24.919 -23.813 10.844 1.00 86.62 552 SER A C 1
ATOM 4275 O O . SER A 1 552 ? -25.934 -23.117 10.815 1.00 86.62 552 SER A O 1
ATOM 4277 N N . VAL A 1 553 ? -23.730 -23.353 10.433 1.00 87.00 553 VAL A N 1
ATOM 4278 C CA . VAL A 1 553 ? -23.543 -21.996 9.888 1.00 87.00 553 VAL A CA 1
ATOM 4279 C C . VAL A 1 553 ? -24.256 -21.843 8.544 1.00 87.00 553 VAL A C 1
ATOM 4281 O O . VAL A 1 553 ? -24.953 -20.851 8.332 1.00 87.00 553 VAL A O 1
ATOM 4284 N N . ARG A 1 554 ? -24.162 -22.841 7.656 1.00 86.31 554 ARG A N 1
ATOM 4285 C CA . ARG A 1 554 ? -24.820 -22.821 6.339 1.00 86.31 554 ARG A CA 1
ATOM 4286 C C . ARG A 1 554 ? -26.346 -22.868 6.439 1.00 86.31 554 ARG A C 1
ATOM 4288 O O . ARG A 1 554 ? -27.026 -22.258 5.616 1.00 86.31 554 ARG A O 1
ATOM 4295 N N . ALA A 1 555 ? -26.880 -23.568 7.439 1.00 86.94 555 ALA A N 1
ATOM 4296 C CA . ALA A 1 555 ? -28.309 -23.584 7.755 1.00 86.94 555 ALA A CA 1
ATOM 4297 C C . ALA A 1 555 ? -28.796 -22.290 8.439 1.00 86.94 555 ALA A C 1
ATOM 4299 O O . ALA A 1 555 ? -30.004 -22.089 8.583 1.00 86.94 555 ALA A O 1
ATOM 4300 N N . GLY A 1 556 ? -27.876 -21.421 8.869 1.00 86.00 556 GLY A N 1
ATOM 4301 C CA . GLY A 1 556 ? -28.185 -20.122 9.452 1.00 86.00 556 GLY A CA 1
ATOM 4302 C C . GLY A 1 556 ? -28.821 -19.144 8.452 1.00 86.00 556 GLY A C 1
ATOM 4303 O O . GLY A 1 556 ? -28.740 -19.339 7.238 1.00 86.00 556 GLY A O 1
ATOM 4304 N N . PRO A 1 557 ? -29.431 -18.049 8.944 1.00 85.75 557 PRO A N 1
ATOM 4305 C CA . PRO A 1 557 ? -30.187 -17.103 8.117 1.00 85.75 557 PRO A CA 1
ATOM 4306 C C . PRO A 1 557 ? -29.350 -16.448 7.008 1.00 85.75 557 PRO A C 1
ATOM 4308 O O . PRO A 1 557 ? -29.849 -16.265 5.902 1.00 85.75 557 PRO A O 1
ATOM 4311 N N . PHE A 1 558 ? -28.076 -16.156 7.284 1.00 87.12 558 PHE A N 1
ATOM 4312 C CA . PHE A 1 558 ? -27.115 -15.577 6.336 1.00 87.12 558 PHE A CA 1
ATOM 4313 C C . PHE A 1 558 ? -26.070 -16.599 5.852 1.00 87.12 558 PHE A C 1
ATOM 4315 O O . PHE A 1 558 ? -25.049 -16.231 5.280 1.00 87.12 558 PHE A O 1
ATOM 4322 N N . GLY A 1 559 ? -26.306 -17.901 6.046 1.00 84.62 559 GLY A N 1
ATOM 4323 C CA . GLY A 1 559 ? -25.336 -18.945 5.696 1.00 84.62 559 GLY A CA 1
ATOM 4324 C C . GLY A 1 559 ? -25.005 -19.024 4.200 1.00 84.62 559 GLY A C 1
ATOM 4325 O O . GLY A 1 559 ? -23.899 -19.411 3.837 1.00 84.62 559 GLY A O 1
ATOM 4326 N N . GLN A 1 560 ? -25.945 -18.623 3.336 1.00 85.81 560 GLN A N 1
ATOM 4327 C CA . GLN A 1 560 ? -25.784 -18.599 1.872 1.00 85.81 560 GLN A CA 1
ATOM 4328 C C . GLN A 1 560 ? -24.960 -17.406 1.365 1.00 85.81 560 GLN A C 1
ATOM 4330 O O . GLN A 1 560 ? -24.594 -17.375 0.192 1.00 85.81 560 GLN A O 1
ATOM 4335 N N . LEU A 1 561 ? -24.693 -16.427 2.233 1.00 87.94 561 LEU A N 1
ATOM 4336 C CA . LEU A 1 561 ? -23.949 -15.221 1.889 1.00 87.94 561 LEU A CA 1
ATOM 4337 C C . LEU A 1 561 ? -22.437 -15.496 1.795 1.00 87.94 561 LEU A C 1
ATOM 4339 O O . LEU A 1 561 ? -21.732 -14.858 1.017 1.00 87.94 561 LEU A O 1
ATOM 4343 N N . PHE A 1 562 ? -21.935 -16.455 2.575 1.00 89.25 562 PHE A N 1
ATOM 4344 C CA . PHE A 1 562 ? -20.522 -16.821 2.599 1.00 89.25 562 PHE A CA 1
ATOM 4345 C C . PHE A 1 562 ? -20.100 -17.565 1.330 1.00 89.25 562 PHE A C 1
ATOM 4347 O O . PHE A 1 562 ? -20.808 -18.447 0.836 1.00 89.25 562 PHE A O 1
ATOM 4354 N N . ARG A 1 563 ? -18.897 -17.262 0.832 1.00 87.62 563 ARG A N 1
ATOM 4355 C CA . ARG A 1 563 ? -18.317 -17.963 -0.317 1.00 87.62 563 ARG A CA 1
ATOM 4356 C C . ARG A 1 563 ? -18.054 -19.436 0.049 1.00 87.62 563 ARG A C 1
ATOM 4358 O O . ARG A 1 563 ? -17.356 -19.679 1.031 1.00 87.62 563 ARG A O 1
ATOM 4365 N N . PRO A 1 564 ? -18.541 -20.417 -0.738 1.00 87.19 564 PRO A N 1
ATOM 4366 C CA . PRO A 1 564 ? -18.311 -21.840 -0.469 1.00 87.19 564 PRO A CA 1
ATOM 4367 C C . PRO A 1 564 ? -16.829 -22.225 -0.382 1.00 87.19 564 PRO A C 1
ATOM 4369 O O . PRO A 1 564 ? -16.477 -23.071 0.432 1.00 87.19 564 PRO A O 1
ATOM 4372 N N . ASP A 1 565 ? -15.975 -21.567 -1.171 1.00 87.50 565 ASP A N 1
ATOM 4373 C CA . ASP A 1 565 ? -14.523 -21.792 -1.191 1.00 87.50 565 ASP A CA 1
ATOM 4374 C C . ASP A 1 565 ? -13.827 -21.380 0.117 1.00 87.50 565 ASP A C 1
ATOM 4376 O O . ASP A 1 565 ? -12.727 -21.845 0.394 1.00 87.50 565 ASP A O 1
ATOM 4380 N N . ASN A 1 566 ? -14.458 -20.521 0.927 1.00 88.94 566 ASN A N 1
ATOM 4381 C CA . ASN A 1 566 ? -13.859 -19.978 2.149 1.00 88.94 566 ASN A CA 1
ATOM 4382 C C . ASN A 1 566 ? -14.190 -20.820 3.397 1.00 88.94 566 ASN A C 1
ATOM 4384 O O . ASN A 1 566 ? -13.842 -20.438 4.517 1.00 88.94 566 ASN A O 1
ATOM 4388 N N . PHE A 1 567 ? -14.875 -21.953 3.215 1.00 89.88 567 PHE A N 1
ATOM 4389 C CA . PHE A 1 567 ? -15.122 -22.938 4.262 1.00 89.88 567 PHE A CA 1
ATOM 4390 C C . PHE A 1 567 ? -13.999 -23.972 4.261 1.00 89.88 567 PHE A C 1
ATOM 4392 O O . PHE A 1 567 ? -13.951 -24.839 3.388 1.00 89.88 567 PHE A O 1
ATOM 4399 N N . VAL A 1 568 ? -13.129 -23.913 5.266 1.00 90.06 568 VAL A N 1
ATOM 4400 C CA . VAL A 1 568 ? -12.044 -24.880 5.446 1.00 90.06 568 VAL A CA 1
ATOM 4401 C C . VAL A 1 568 ? -12.352 -25.719 6.675 1.00 90.06 568 VAL A C 1
ATOM 4403 O O . VAL A 1 568 ? -12.467 -25.193 7.781 1.00 90.06 568 VAL A O 1
ATOM 4406 N N . PHE A 1 569 ? -12.520 -27.027 6.491 1.00 89.75 569 PHE A N 1
ATOM 4407 C CA . PHE A 1 569 ? -12.855 -27.909 7.601 1.00 89.75 569 PHE A CA 1
ATOM 4408 C C . PHE A 1 569 ? -12.128 -29.249 7.569 1.00 89.75 569 PHE A C 1
ATOM 4410 O O . PHE A 1 569 ? -11.836 -29.794 6.504 1.00 89.75 569 PHE A O 1
ATOM 4417 N N . GLY A 1 570 ? -11.850 -29.767 8.764 1.00 86.50 570 GLY A N 1
ATOM 4418 C CA . GLY A 1 570 ? -11.255 -31.082 8.984 1.00 86.50 570 GLY A CA 1
ATOM 4419 C C . GLY A 1 570 ? -12.284 -32.216 9.000 1.00 86.50 570 GLY A C 1
ATOM 4420 O O . GLY A 1 570 ? -13.496 -32.005 8.909 1.00 86.50 570 GLY A O 1
ATOM 4421 N N . GLN A 1 571 ? -11.788 -33.450 9.117 1.00 84.44 571 GLN A N 1
ATOM 4422 C CA . GLN A 1 571 ? -12.619 -34.643 9.348 1.00 84.44 571 GLN A CA 1
ATOM 4423 C C . GLN A 1 571 ? -12.588 -35.114 10.811 1.00 84.44 571 GLN A C 1
ATOM 4425 O O . GLN A 1 571 ? -13.473 -35.858 11.234 1.00 84.44 571 GLN A O 1
ATOM 4430 N N . SER A 1 572 ? -11.572 -34.693 11.566 1.00 82.75 572 SER A N 1
ATOM 4431 C CA . SER A 1 572 ? -11.261 -35.127 12.928 1.00 82.75 572 SER A CA 1
ATOM 4432 C C . SER A 1 572 ? -11.321 -33.917 13.854 1.00 82.75 572 SER A C 1
ATOM 4434 O O . SER A 1 572 ? -10.686 -32.910 13.573 1.00 82.75 572 SER A O 1
ATOM 4436 N N . GLY A 1 573 ? -12.096 -33.988 14.938 1.00 83.94 573 GLY A N 1
ATOM 4437 C CA . GLY A 1 573 ? -12.213 -32.894 15.905 1.00 83.94 573 GLY A CA 1
ATOM 4438 C C . GLY A 1 573 ? -11.074 -32.880 16.929 1.00 83.94 573 GLY A C 1
ATOM 4439 O O . GLY A 1 573 ? -10.560 -33.926 17.324 1.00 83.94 573 GLY A O 1
ATOM 4440 N N . ALA A 1 574 ? -10.732 -31.696 17.447 1.00 84.94 574 ALA A N 1
ATOM 4441 C CA . ALA A 1 574 ? -9.695 -31.556 18.476 1.00 84.94 574 ALA A CA 1
ATOM 4442 C C . ALA A 1 574 ? -10.099 -32.126 19.853 1.00 84.94 574 ALA A C 1
ATOM 4444 O O . ALA A 1 574 ? -9.239 -32.335 20.707 1.00 84.94 574 ALA A O 1
ATOM 4445 N N . GLY A 1 575 ? -11.395 -32.357 20.112 1.00 86.38 575 GLY A N 1
ATOM 4446 C CA . GLY A 1 575 ? -11.874 -32.973 21.357 1.00 86.38 575 GLY A CA 1
ATOM 4447 C C . GLY A 1 575 ? -11.494 -32.208 22.633 1.00 86.38 575 GLY A C 1
ATOM 4448 O O . GLY A 1 575 ? -11.110 -32.827 23.621 1.00 86.38 575 GLY A O 1
ATOM 4449 N N . ASN A 1 576 ? -11.565 -30.870 22.606 1.00 88.81 576 ASN A N 1
ATOM 4450 C CA . ASN A 1 576 ? -11.138 -29.971 23.693 1.00 88.81 576 ASN A CA 1
ATOM 4451 C C . ASN A 1 576 ? -9.664 -30.111 24.117 1.00 88.81 576 ASN A C 1
ATOM 4453 O O . ASN A 1 576 ? -9.310 -29.747 25.237 1.00 88.81 576 ASN A O 1
ATOM 4457 N N . ASN A 1 577 ? -8.798 -30.600 23.228 1.00 92.19 577 ASN A N 1
ATOM 4458 C CA . ASN A 1 577 ? -7.361 -30.678 23.457 1.00 92.19 577 ASN A CA 1
ATOM 4459 C C . ASN A 1 577 ? -6.623 -29.620 22.620 1.00 92.19 577 ASN A C 1
ATOM 4461 O O . ASN A 1 577 ? -6.649 -29.675 21.389 1.00 92.19 577 ASN A O 1
ATOM 4465 N N . TRP A 1 578 ? -5.968 -28.666 23.288 1.00 94.44 578 TRP A N 1
ATOM 4466 C CA . TRP A 1 578 ? -5.162 -27.629 22.633 1.00 94.44 578 TRP A CA 1
ATOM 4467 C C . TRP A 1 578 ? -3.989 -28.216 21.840 1.00 94.44 578 TRP A C 1
ATOM 4469 O O . TRP A 1 578 ? -3.766 -27.797 20.708 1.00 94.44 578 TRP A O 1
ATOM 4479 N N . ALA A 1 579 ? -3.307 -29.242 22.369 1.00 93.75 579 ALA A N 1
ATOM 4480 C CA . ALA A 1 579 ? -2.155 -29.863 21.709 1.00 93.75 579 ALA A CA 1
ATOM 4481 C C . ALA A 1 579 ? -2.531 -30.450 20.343 1.00 93.75 579 ALA A C 1
ATOM 4483 O O . ALA A 1 579 ? -1.800 -30.287 19.371 1.00 93.75 579 ALA A O 1
ATOM 4484 N N . LYS A 1 580 ? -3.724 -31.054 20.248 1.00 92.00 580 LYS A N 1
ATOM 4485 C CA . LYS A 1 580 ? -4.253 -31.556 18.974 1.00 92.00 580 LYS A CA 1
ATOM 4486 C C . LYS A 1 580 ? -4.491 -30.451 17.957 1.00 92.00 580 LYS A C 1
ATOM 4488 O O . LYS A 1 580 ? -4.178 -30.598 16.780 1.00 92.00 580 LYS A O 1
ATOM 4493 N N . GLY A 1 581 ? -5.067 -29.343 18.417 1.00 91.69 581 GLY A N 1
ATOM 4494 C CA . GLY A 1 581 ? -5.292 -28.177 17.573 1.00 91.69 581 GLY A CA 1
ATOM 4495 C C . GLY A 1 581 ? -3.987 -27.516 17.126 1.00 91.69 581 GLY A C 1
ATOM 4496 O O . GLY A 1 581 ? -3.928 -27.010 16.016 1.00 91.69 581 GLY A O 1
ATOM 4497 N N . HIS A 1 582 ? -2.951 -27.516 17.961 1.00 92.69 582 HIS A N 1
ATOM 4498 C CA . HIS A 1 582 ? -1.723 -26.772 17.689 1.00 92.69 582 HIS A CA 1
ATOM 4499 C C . HIS A 1 582 ? -0.652 -27.586 16.946 1.00 92.69 582 HIS A C 1
ATOM 4501 O O . HIS A 1 582 ? -0.005 -27.059 16.049 1.00 92.69 582 HIS A O 1
ATOM 4507 N N . TYR A 1 583 ? -0.473 -28.865 17.285 1.00 91.94 583 TYR A N 1
ATOM 4508 C CA . TYR A 1 583 ? 0.655 -29.668 16.796 1.00 91.94 583 TYR A CA 1
ATOM 4509 C C . TYR A 1 583 ? 0.274 -30.791 15.830 1.00 91.94 583 TYR A C 1
ATOM 4511 O O . TYR A 1 583 ? 1.102 -31.164 15.003 1.00 91.94 583 TYR A O 1
ATOM 4519 N N . THR A 1 584 ? -0.940 -31.347 15.919 1.00 90.75 584 THR A N 1
ATOM 4520 C CA . THR A 1 584 ? -1.339 -32.506 15.102 1.00 90.75 584 THR A CA 1
ATOM 4521 C C . THR A 1 584 ? -2.378 -32.132 14.047 1.00 90.75 584 THR A C 1
ATOM 4523 O O . THR A 1 584 ? -2.023 -31.666 12.968 1.00 90.75 584 THR A O 1
ATOM 4526 N N . GLU A 1 585 ? -3.663 -32.274 14.353 1.00 89.44 585 GLU A N 1
ATOM 4527 C CA . GLU A 1 585 ? -4.766 -32.103 13.393 1.00 89.44 585 GLU A CA 1
ATOM 4528 C C . GLU A 1 585 ? -4.849 -30.676 12.827 1.00 89.44 585 GLU A C 1
ATOM 4530 O O . GLU A 1 585 ? -5.084 -30.475 11.635 1.00 89.44 585 GLU A O 1
ATOM 4535 N N . GLY A 1 586 ? -4.649 -29.654 13.667 1.00 88.62 586 GLY A N 1
ATOM 4536 C CA . GLY A 1 586 ? -4.694 -28.270 13.187 1.00 88.62 586 GLY A CA 1
ATOM 4537 C C . GLY A 1 586 ? -3.468 -27.870 12.371 1.00 88.62 586 GLY A C 1
ATOM 4538 O O . GLY A 1 586 ? -3.613 -27.066 11.452 1.00 88.62 586 GLY A O 1
ATOM 4539 N N . ALA A 1 587 ? -2.303 -28.473 12.627 1.00 90.19 587 ALA A N 1
ATOM 4540 C CA . ALA A 1 587 ? -1.096 -28.252 11.833 1.00 90.19 587 ALA A CA 1
ATOM 4541 C C . ALA A 1 587 ? -1.215 -28.844 10.420 1.00 90.19 587 ALA A C 1
ATOM 4543 O O . ALA A 1 587 ? -0.694 -28.265 9.474 1.00 90.19 587 ALA A O 1
ATOM 4544 N N . GLU A 1 588 ? -1.956 -29.940 10.241 1.00 90.62 588 GLU A N 1
ATOM 4545 C CA . GLU A 1 588 ? -2.249 -30.473 8.903 1.00 90.62 588 GLU A CA 1
ATOM 4546 C C . GLU A 1 588 ? -3.236 -29.589 8.119 1.00 90.62 588 GLU A C 1
ATOM 4548 O O . GLU A 1 588 ? -3.159 -29.499 6.892 1.00 90.62 588 GLU A O 1
ATOM 4553 N N . LEU A 1 589 ? -4.175 -28.924 8.806 1.00 90.88 589 LEU A N 1
ATOM 4554 C CA . LEU A 1 589 ? -5.202 -28.097 8.162 1.00 90.88 589 LEU A CA 1
ATOM 4555 C C . LEU A 1 589 ? -4.763 -26.641 7.928 1.00 90.88 589 LEU A C 1
ATOM 4557 O O . LEU A 1 589 ? -5.314 -25.984 7.041 1.00 90.88 589 LEU A O 1
ATOM 4561 N N . VAL A 1 590 ? -3.803 -26.121 8.702 1.00 91.12 590 VAL A N 1
ATOM 4562 C CA . VAL A 1 590 ? -3.429 -24.694 8.687 1.00 91.12 590 VAL A CA 1
ATOM 4563 C C . VAL A 1 590 ? -2.941 -24.222 7.319 1.00 91.12 590 VAL A C 1
ATOM 4565 O O . VAL A 1 590 ? -3.310 -23.125 6.910 1.00 91.12 590 VAL A O 1
ATOM 4568 N N . ASP A 1 591 ? -2.208 -25.048 6.570 1.00 90.12 591 ASP A N 1
ATOM 4569 C CA . ASP A 1 591 ? -1.687 -24.674 5.249 1.00 90.12 591 ASP A CA 1
ATOM 4570 C C . ASP A 1 591 ? -2.822 -24.383 4.255 1.00 90.12 591 ASP A C 1
ATOM 4572 O O . ASP A 1 591 ? -2.806 -23.365 3.563 1.00 90.12 591 ASP A O 1
ATOM 4576 N N . ASN A 1 592 ? -3.880 -25.204 4.272 1.00 90.81 592 ASN A N 1
ATOM 4577 C CA . ASN A 1 592 ? -5.071 -24.974 3.448 1.00 90.81 592 ASN A CA 1
ATOM 4578 C C . ASN A 1 592 ? -5.789 -23.674 3.840 1.00 90.81 592 ASN A C 1
ATOM 4580 O O . ASN A 1 592 ? -6.321 -22.966 2.984 1.00 90.81 592 ASN A O 1
ATOM 4584 N N . VAL A 1 593 ? -5.823 -23.351 5.138 1.00 90.44 593 VAL A N 1
ATOM 4585 C CA . VAL A 1 593 ? -6.396 -22.087 5.622 1.00 90.44 593 VAL A CA 1
ATOM 4586 C C . VAL A 1 593 ? -5.547 -20.905 5.158 1.00 90.44 593 VAL A C 1
ATOM 4588 O O . VAL A 1 593 ? -6.105 -19.905 4.706 1.00 90.44 593 VAL A O 1
ATOM 4591 N N . LEU A 1 594 ? -4.219 -21.010 5.246 1.00 89.75 594 LEU A N 1
ATOM 4592 C CA . LEU A 1 594 ? -3.289 -19.964 4.821 1.00 89.75 594 LEU A CA 1
ATOM 4593 C C . LEU A 1 594 ? -3.408 -19.672 3.322 1.00 89.75 594 LEU A C 1
ATOM 4595 O O . LEU A 1 594 ? -3.405 -18.507 2.940 1.00 89.75 594 LEU A O 1
ATOM 4599 N N . ASP A 1 595 ? -3.619 -20.681 2.479 1.00 89.94 595 ASP A N 1
ATOM 4600 C CA . ASP A 1 595 ? -3.841 -20.473 1.042 1.00 89.94 595 ASP A CA 1
ATOM 4601 C C . ASP A 1 595 ? -5.114 -19.664 0.748 1.00 89.94 595 ASP A C 1
ATOM 4603 O O . ASP A 1 595 ? -5.102 -18.739 -0.070 1.00 89.94 595 ASP A O 1
ATOM 4607 N N . VAL A 1 596 ? -6.215 -19.954 1.448 1.00 89.12 596 VAL A N 1
ATOM 4608 C CA . VAL A 1 596 ? -7.456 -19.165 1.328 1.00 89.12 596 VAL A CA 1
ATOM 4609 C C . VAL A 1 596 ? -7.240 -17.742 1.843 1.00 89.12 596 VAL A C 1
ATOM 4611 O O . VAL A 1 596 ? -7.710 -16.777 1.241 1.00 89.12 596 VAL A O 1
ATOM 4614 N N . VAL A 1 597 ? -6.493 -17.600 2.935 1.00 87.62 597 VAL A N 1
ATOM 4615 C CA . VAL A 1 597 ? -6.120 -16.303 3.501 1.00 87.62 597 VAL A CA 1
ATOM 4616 C C . VAL A 1 597 ? -5.303 -15.469 2.520 1.00 87.62 597 VAL A C 1
ATOM 4618 O O . VAL A 1 597 ? -5.614 -14.291 2.361 1.00 87.62 597 VAL A O 1
ATOM 4621 N N . ARG A 1 598 ? -4.306 -16.058 1.852 1.00 87.06 598 ARG A N 1
ATOM 4622 C CA . ARG A 1 598 ? -3.497 -15.383 0.826 1.00 87.06 598 ARG A CA 1
ATOM 4623 C C . ARG A 1 598 ? -4.368 -14.895 -0.313 1.00 87.06 598 ARG A C 1
ATOM 4625 O O . ARG A 1 598 ? -4.293 -13.730 -0.676 1.00 87.06 598 ARG A O 1
ATOM 4632 N N . LYS A 1 599 ? -5.267 -15.750 -0.808 1.00 86.31 599 LYS A N 1
ATOM 4633 C CA . LYS A 1 599 ? -6.196 -15.397 -1.887 1.00 86.31 599 LYS A CA 1
ATOM 4634 C C . LYS A 1 599 ? -7.085 -14.205 -1.525 1.00 86.31 599 LYS A C 1
ATOM 4636 O O . LYS A 1 599 ? -7.298 -13.326 -2.356 1.00 86.31 599 LYS A O 1
ATOM 4641 N N . GLU A 1 600 ? -7.607 -14.161 -0.301 1.00 83.00 600 GLU A N 1
ATOM 4642 C CA . GLU A 1 600 ? -8.398 -13.014 0.159 1.00 83.00 600 GLU A CA 1
ATOM 4643 C C . GLU A 1 600 ? -7.513 -11.777 0.390 1.00 83.00 600 GLU A C 1
ATOM 4645 O O . GLU A 1 600 ? -7.919 -10.680 0.022 1.00 83.00 600 GLU A O 1
ATOM 4650 N N . ALA A 1 601 ? -6.291 -11.933 0.910 1.00 81.69 601 ALA A N 1
ATOM 4651 C CA . ALA A 1 601 ? -5.342 -10.833 1.098 1.00 81.69 601 ALA A CA 1
ATOM 4652 C C . ALA A 1 601 ? -4.864 -10.212 -0.229 1.00 81.69 601 ALA A C 1
ATOM 4654 O O . ALA A 1 601 ? -4.717 -8.998 -0.303 1.00 81.69 601 ALA A O 1
ATOM 4655 N N . GLU A 1 602 ? -4.666 -11.011 -1.278 1.00 79.88 602 GLU A N 1
ATOM 4656 C CA . GLU A 1 602 ? -4.329 -10.542 -2.632 1.00 79.88 602 GLU A CA 1
ATOM 4657 C C . GLU A 1 602 ? -5.508 -9.849 -3.327 1.00 79.88 602 GLU A C 1
ATOM 4659 O O . GLU A 1 602 ? -5.306 -9.015 -4.204 1.00 79.88 602 GLU A O 1
ATOM 4664 N N . SER A 1 603 ? -6.745 -10.167 -2.930 1.00 75.69 603 SER A N 1
ATOM 4665 C CA . SER A 1 603 ? -7.953 -9.495 -3.432 1.00 75.69 603 SER A CA 1
ATOM 4666 C C . SER A 1 603 ? -8.228 -8.136 -2.771 1.00 75.69 603 SER A C 1
ATOM 4668 O O . SER A 1 603 ? -9.219 -7.475 -3.080 1.00 75.69 603 SER A O 1
ATOM 4670 N N . CYS A 1 604 ? -7.384 -7.731 -1.824 1.00 74.75 604 CYS A N 1
ATOM 4671 C CA . CYS A 1 604 ? -7.466 -6.463 -1.115 1.00 74.75 604 CYS A CA 1
ATOM 4672 C C . CYS A 1 604 ? -6.534 -5.422 -1.748 1.00 74.75 604 CYS A C 1
ATOM 4674 O O . CYS A 1 604 ? -5.337 -5.674 -1.853 1.00 74.75 604 CYS A O 1
ATOM 4676 N N . ASP A 1 605 ? -7.033 -4.216 -2.041 1.00 67.62 605 ASP A N 1
ATOM 4677 C CA . ASP A 1 605 ? -6.183 -3.112 -2.519 1.00 67.62 605 ASP A CA 1
ATOM 4678 C C . ASP A 1 605 ? -5.210 -2.630 -1.429 1.00 67.62 605 ASP A C 1
ATOM 4680 O O . ASP A 1 605 ? -4.012 -2.467 -1.660 1.00 67.62 605 ASP A O 1
ATOM 4684 N N . CYS A 1 606 ? -5.713 -2.462 -0.198 1.00 72.31 606 CYS A N 1
ATOM 4685 C CA . CYS A 1 606 ? -4.905 -2.184 0.987 1.00 72.31 606 CYS A CA 1
ATOM 4686 C C . CYS A 1 606 ? -5.458 -2.924 2.212 1.00 72.31 606 CYS A C 1
ATOM 4688 O O . CYS A 1 606 ? -6.519 -2.598 2.757 1.00 72.31 606 CYS A O 1
ATOM 4690 N N . LEU A 1 607 ? -4.737 -3.957 2.649 1.00 79.25 607 LEU A N 1
ATOM 4691 C CA . LEU A 1 607 ? -5.086 -4.745 3.829 1.00 79.25 607 LEU A CA 1
ATOM 4692 C C . LEU A 1 607 ? -4.671 -4.008 5.114 1.00 79.25 607 LEU A C 1
ATOM 4694 O O . LEU A 1 607 ? -3.483 -3.786 5.349 1.00 79.25 607 LEU A O 1
ATOM 4698 N N . GLN A 1 608 ? -5.620 -3.672 5.989 1.00 76.44 608 GLN A N 1
ATOM 4699 C CA . GLN A 1 608 ? -5.300 -3.078 7.294 1.00 76.44 608 GLN A CA 1
ATOM 4700 C C . GLN A 1 608 ? -4.722 -4.107 8.263 1.00 76.44 608 GLN A C 1
ATOM 4702 O O . GLN A 1 608 ? -3.741 -3.849 8.967 1.00 76.44 608 GLN A O 1
ATOM 4707 N N . GLY A 1 609 ? -5.366 -5.267 8.311 1.00 86.44 609 GLY A N 1
ATOM 4708 C CA . GLY A 1 609 ? -5.122 -6.250 9.341 1.00 86.44 609 GLY A CA 1
ATOM 4709 C C . GLY A 1 609 ? -6.145 -7.367 9.337 1.00 86.44 609 GLY A C 1
ATOM 4710 O O . GLY A 1 609 ? -6.930 -7.557 8.403 1.00 86.44 609 GLY A O 1
ATOM 4711 N N . PHE A 1 610 ? -6.101 -8.116 10.420 1.00 90.31 610 PHE A N 1
ATOM 4712 C CA . PHE A 1 610 ? -6.763 -9.387 10.568 1.00 90.31 610 PHE A CA 1
ATOM 4713 C C . PHE A 1 610 ? -7.578 -9.399 11.846 1.00 90.31 610 PHE A C 1
ATOM 4715 O O . PHE A 1 610 ? -7.071 -9.063 12.911 1.00 90.31 610 PHE A O 1
ATOM 4722 N N . GLN A 1 611 ? -8.840 -9.802 11.734 1.00 91.06 611 GLN A N 1
ATOM 4723 C CA . GLN A 1 611 ? -9.731 -9.942 12.878 1.00 91.06 611 GLN A CA 1
ATOM 4724 C C . GLN A 1 611 ? -10.059 -11.415 13.083 1.00 91.06 611 GLN A C 1
ATOM 4726 O O . GLN A 1 611 ? -10.626 -12.048 12.196 1.00 91.06 611 GLN A O 1
ATOM 4731 N N . MET A 1 612 ? -9.745 -11.956 14.254 1.00 91.81 612 MET A N 1
ATOM 4732 C CA . MET A 1 612 ? -9.989 -13.354 14.587 1.00 91.81 612 MET A CA 1
ATOM 4733 C C . MET A 1 612 ? -11.030 -13.503 15.696 1.00 91.81 612 MET A C 1
ATOM 4735 O O . MET A 1 612 ? -10.935 -12.847 16.729 1.00 91.81 612 MET A O 1
ATOM 4739 N N . THR A 1 613 ? -12.018 -14.379 15.509 1.00 92.69 613 THR A N 1
ATOM 4740 C CA . THR A 1 613 ? -12.978 -14.773 16.552 1.00 92.69 613 THR A CA 1
ATOM 4741 C C . THR A 1 613 ? -12.742 -16.220 16.960 1.00 92.69 613 THR A C 1
ATOM 4743 O O . THR A 1 613 ? -12.842 -17.137 16.141 1.00 92.69 613 THR A O 1
ATOM 4746 N N . HIS A 1 614 ? -12.451 -16.444 18.241 1.00 93.62 614 HIS A N 1
ATOM 4747 C CA . HIS A 1 614 ? -12.186 -17.784 18.769 1.00 93.62 614 HIS A CA 1
ATOM 4748 C C . HIS A 1 614 ? -12.476 -17.889 20.272 1.00 93.62 614 HIS A C 1
ATOM 4750 O O . HIS A 1 614 ? -12.784 -16.903 20.943 1.00 93.62 614 HIS A O 1
ATOM 4756 N N . SER A 1 615 ? -12.401 -19.105 20.811 1.00 92.00 615 SER A N 1
ATOM 4757 C CA . SER A 1 615 ? -12.496 -19.354 22.252 1.00 92.00 615 SER A CA 1
ATOM 4758 C C . SER A 1 615 ? -11.215 -19.991 22.760 1.00 92.00 615 SER A C 1
ATOM 4760 O O . SER A 1 615 ? -10.683 -20.894 22.119 1.00 92.00 615 SER A O 1
ATOM 4762 N N . LEU A 1 616 ? -10.780 -19.567 23.945 1.00 90.94 616 LEU A N 1
ATOM 4763 C CA . LEU A 1 616 ? -9.565 -20.063 24.592 1.00 90.94 616 LEU A CA 1
ATOM 4764 C C . LEU A 1 616 ? -9.782 -21.399 25.321 1.00 90.94 616 LEU A C 1
ATOM 4766 O O . LEU A 1 616 ? -8.821 -22.101 25.607 1.00 90.94 616 LEU A O 1
ATOM 4770 N N . GLY A 1 617 ? -11.035 -21.769 25.616 1.00 86.81 617 GLY A N 1
ATOM 4771 C CA . GLY A 1 617 ? -11.357 -22.996 26.360 1.00 86.81 617 GLY A CA 1
ATOM 4772 C C . GLY A 1 617 ? -11.429 -24.267 25.505 1.00 86.81 617 GLY A C 1
ATOM 4773 O O . GLY A 1 617 ? -11.233 -25.364 26.024 1.00 86.81 617 GLY A O 1
ATOM 4774 N N . GLY A 1 618 ? -11.694 -24.135 24.200 1.00 88.19 618 GLY A N 1
ATOM 4775 C CA . GLY A 1 618 ? -11.827 -25.273 23.280 1.00 88.19 618 GLY A CA 1
ATOM 4776 C C . GLY A 1 618 ? -10.490 -25.930 22.924 1.00 88.19 618 GLY A C 1
ATOM 4777 O O . GLY A 1 618 ? -9.472 -25.619 23.528 1.00 88.19 618 GLY A O 1
ATOM 4778 N N . GLY A 1 619 ? -10.484 -26.824 21.928 1.00 88.56 619 GLY A N 1
ATOM 4779 C CA . GLY A 1 619 ? -9.254 -27.377 21.326 1.00 88.56 619 GLY A CA 1
ATOM 4780 C C . GLY A 1 619 ? -8.927 -26.753 19.963 1.00 88.56 619 GLY A C 1
ATOM 4781 O O . GLY A 1 619 ? -7.814 -26.296 19.737 1.00 88.56 619 GLY A O 1
ATOM 4782 N N . THR A 1 620 ? -9.922 -26.667 19.072 1.00 90.56 620 THR A N 1
ATOM 4783 C CA . THR A 1 620 ? -9.754 -26.079 17.732 1.00 90.56 620 THR A CA 1
ATOM 4784 C C . THR A 1 620 ? -9.535 -24.571 17.795 1.00 90.56 620 THR A C 1
ATOM 4786 O O . THR A 1 620 ? -8.526 -24.069 17.320 1.00 90.56 620 THR A O 1
ATOM 4789 N N . GLY A 1 621 ? -10.481 -23.837 18.394 1.00 89.50 621 GLY A N 1
ATOM 4790 C CA . GLY A 1 621 ? -10.428 -22.374 18.421 1.00 89.50 621 GLY A CA 1
ATOM 4791 C C . GLY A 1 621 ? -9.210 -21.839 19.170 1.00 89.50 621 GLY A C 1
ATOM 4792 O O . GLY A 1 621 ? -8.688 -20.806 18.796 1.00 89.50 621 GLY A O 1
ATOM 4793 N N . SER A 1 622 ? -8.740 -22.565 20.179 1.00 92.00 622 SER A N 1
ATOM 4794 C CA . SER A 1 622 ? -7.585 -22.200 20.989 1.00 92.00 622 SER A CA 1
ATOM 4795 C C . SER A 1 622 ? -6.281 -22.616 20.290 1.00 92.00 622 SER A C 1
ATOM 4797 O O . SER A 1 622 ? -5.552 -21.755 19.819 1.00 92.00 622 SER A O 1
ATOM 4799 N N . GLY A 1 623 ? -6.028 -23.920 20.120 1.00 92.31 623 GLY A N 1
ATOM 4800 C CA . GLY A 1 623 ? -4.768 -24.466 19.605 1.00 92.31 623 GLY A CA 1
ATOM 4801 C C . GLY A 1 623 ? -4.515 -24.156 18.137 1.00 92.31 623 GLY A C 1
ATOM 4802 O O . GLY A 1 623 ? -3.487 -23.572 17.798 1.00 92.31 623 GLY A O 1
ATOM 4803 N N . MET A 1 624 ? -5.470 -24.491 17.263 1.00 92.19 624 MET A N 1
ATOM 4804 C CA . MET A 1 624 ? -5.347 -24.161 15.836 1.00 92.19 624 MET A CA 1
ATOM 4805 C C . MET A 1 624 ? -5.441 -22.647 15.629 1.00 92.19 624 MET A C 1
ATOM 4807 O O . MET A 1 624 ? -4.804 -22.098 14.732 1.00 92.19 624 MET A O 1
ATOM 4811 N N . GLY A 1 625 ? -6.221 -21.961 16.468 1.00 91.94 625 GLY A N 1
ATOM 4812 C CA . GLY A 1 625 ? -6.369 -20.520 16.378 1.00 91.94 625 GLY A CA 1
ATOM 4813 C C . GLY A 1 625 ? -5.076 -19.763 16.655 1.00 91.94 625 GLY A C 1
ATOM 4814 O O . GLY A 1 625 ? -4.685 -18.910 15.861 1.00 91.94 625 GLY A O 1
ATOM 4815 N N . THR A 1 626 ? -4.362 -20.118 17.723 1.00 93.19 626 THR A N 1
ATOM 4816 C CA . THR A 1 626 ? -3.060 -19.517 18.037 1.00 93.19 626 THR A CA 1
ATOM 4817 C C . THR A 1 626 ? -1.982 -19.892 17.028 1.00 93.19 626 THR A C 1
ATOM 4819 O O . THR A 1 626 ? -1.177 -19.034 16.674 1.00 93.19 626 THR A O 1
ATOM 4822 N N . LEU A 1 627 ? -2.004 -21.121 16.496 1.00 93.56 627 LEU A N 1
ATOM 4823 C CA . LEU A 1 627 ? -1.109 -21.525 15.406 1.00 93.56 627 LEU A CA 1
ATOM 4824 C C . LEU A 1 627 ? -1.302 -20.634 14.172 1.00 93.56 627 LEU A C 1
ATOM 4826 O O . LEU A 1 627 ? -0.336 -20.135 13.596 1.00 93.56 627 LEU A O 1
ATOM 4830 N N . LEU A 1 628 ? -2.559 -20.400 13.788 1.00 92.81 628 LEU A N 1
ATOM 4831 C CA . LEU A 1 628 ? -2.895 -19.555 12.648 1.00 92.81 628 LEU A CA 1
ATOM 4832 C C . LEU A 1 628 ? -2.446 -18.104 12.869 1.00 92.81 628 LEU A C 1
ATOM 4834 O O . LEU A 1 628 ? -1.919 -17.488 11.947 1.00 92.81 628 LEU A O 1
ATOM 4838 N N . ILE A 1 629 ? -2.617 -17.567 14.081 1.00 93.38 629 ILE A N 1
ATOM 4839 C CA . ILE A 1 629 ? -2.152 -16.219 14.442 1.00 93.38 629 ILE A CA 1
ATOM 4840 C C . ILE A 1 629 ? -0.632 -16.105 14.274 1.00 93.38 629 ILE A C 1
ATOM 4842 O O . ILE A 1 629 ? -0.172 -15.170 13.621 1.00 93.38 629 ILE A O 1
ATOM 4846 N N . SER A 1 630 ? 0.129 -17.067 14.803 1.00 92.75 630 SER A N 1
ATOM 4847 C CA . SER A 1 630 ? 1.592 -17.098 14.682 1.00 92.75 630 SER A CA 1
ATOM 4848 C C . SER A 1 630 ? 2.031 -17.146 13.213 1.00 92.75 630 SER A C 1
ATOM 4850 O O . SER A 1 630 ? 2.816 -16.308 12.772 1.00 92.75 630 SER A O 1
ATOM 4852 N N . LYS A 1 631 ? 1.430 -18.028 12.403 1.00 92.38 631 LYS A N 1
ATOM 4853 C CA . LYS A 1 631 ? 1.750 -18.125 10.969 1.00 92.38 631 LYS A CA 1
ATOM 4854 C C . LYS A 1 631 ? 1.393 -16.877 10.173 1.00 92.38 631 LYS A C 1
ATOM 4856 O O . LYS A 1 631 ? 2.149 -16.467 9.297 1.00 92.38 631 LYS A O 1
ATOM 4861 N N . ILE A 1 632 ? 0.277 -16.232 10.495 1.00 91.06 632 ILE A N 1
ATOM 4862 C CA . ILE A 1 632 ? -0.080 -14.959 9.867 1.00 91.06 632 ILE A CA 1
ATOM 4863 C C . ILE A 1 632 ? 0.897 -13.855 10.282 1.00 91.06 632 ILE A C 1
ATOM 4865 O O . ILE A 1 632 ? 1.219 -13.011 9.451 1.00 91.06 632 ILE A O 1
ATOM 4869 N N . ARG A 1 633 ? 1.375 -13.842 11.531 1.00 89.06 633 ARG A N 1
ATOM 4870 C CA . ARG A 1 633 ? 2.360 -12.857 11.996 1.00 89.06 633 ARG A CA 1
ATOM 4871 C C . ARG A 1 633 ? 3.717 -13.039 11.313 1.00 89.06 633 ARG A C 1
ATOM 4873 O O . ARG A 1 633 ? 4.349 -12.037 10.994 1.00 89.06 633 ARG A O 1
ATOM 4880 N N . GLU A 1 634 ? 4.125 -14.280 11.036 1.00 90.25 634 GLU A N 1
ATOM 4881 C CA . GLU A 1 634 ? 5.319 -14.590 10.232 1.00 90.25 634 GLU A CA 1
ATOM 4882 C C . GLU A 1 634 ? 5.194 -14.062 8.788 1.00 90.25 634 GLU A C 1
ATOM 4884 O O . GLU A 1 634 ? 6.125 -13.447 8.272 1.00 90.25 634 GLU A O 1
ATOM 4889 N N . GLU A 1 635 ? 4.051 -14.284 8.130 1.00 88.56 635 GLU A N 1
ATOM 4890 C CA . GLU A 1 635 ? 3.849 -13.915 6.718 1.00 88.56 635 GLU A CA 1
ATOM 4891 C C . GLU A 1 635 ? 3.507 -12.426 6.521 1.00 88.56 635 GLU A C 1
ATOM 4893 O O . GLU A 1 635 ? 3.910 -11.806 5.536 1.00 88.56 635 GLU A O 1
ATOM 4898 N N . TYR A 1 636 ? 2.796 -11.827 7.479 1.00 87.88 636 TYR A N 1
ATOM 4899 C CA . TYR A 1 636 ? 2.318 -10.445 7.441 1.00 87.88 636 TYR A CA 1
ATOM 4900 C C . TYR A 1 636 ? 2.712 -9.664 8.713 1.00 87.88 636 TYR A C 1
ATOM 4902 O O . TYR A 1 636 ? 1.831 -9.199 9.446 1.00 87.88 636 TYR A O 1
ATOM 4910 N N . PRO A 1 637 ? 4.016 -9.445 8.971 1.00 84.62 637 PRO A N 1
ATOM 4911 C CA . PRO A 1 637 ? 4.498 -8.823 10.210 1.00 84.62 637 PRO A CA 1
ATOM 4912 C C . PRO A 1 637 ? 4.055 -7.363 10.369 1.00 84.62 637 PRO A C 1
ATOM 4914 O O . PRO A 1 637 ? 3.837 -6.885 11.477 1.00 84.62 637 PRO A O 1
ATOM 4917 N N . ASP A 1 638 ? 3.870 -6.655 9.253 1.00 81.25 638 ASP A N 1
ATOM 4918 C CA . ASP A 1 638 ? 3.480 -5.244 9.244 1.00 81.25 638 ASP A CA 1
ATOM 4919 C C . ASP A 1 638 ? 1.979 -5.016 9.489 1.00 81.25 638 ASP A C 1
ATOM 4921 O O . ASP A 1 638 ? 1.545 -3.864 9.576 1.00 81.25 638 ASP A O 1
ATOM 4925 N N . ARG A 1 639 ? 1.150 -6.065 9.539 1.00 85.50 639 ARG A N 1
ATOM 4926 C CA . ARG A 1 639 ? -0.317 -5.946 9.608 1.00 85.50 639 ARG A CA 1
ATOM 4927 C C . ARG A 1 639 ? -0.818 -6.119 11.039 1.00 85.50 639 ARG A C 1
ATOM 4929 O O . ARG A 1 639 ? -0.278 -6.916 11.797 1.00 85.50 639 ARG A O 1
ATOM 4936 N N . ILE A 1 640 ? -1.872 -5.373 11.381 1.00 87.38 640 ILE A N 1
ATOM 4937 C CA . ILE A 1 640 ? -2.467 -5.416 12.722 1.00 87.38 640 ILE A CA 1
ATOM 4938 C C . ILE A 1 640 ? -3.208 -6.741 12.925 1.00 87.38 640 ILE A C 1
ATOM 4940 O O . ILE A 1 640 ? -4.005 -7.145 12.071 1.00 87.38 640 ILE A O 1
ATOM 4944 N N . MET A 1 641 ? -2.967 -7.399 14.055 1.00 90.12 641 MET A N 1
ATOM 4945 C CA . MET A 1 641 ? -3.638 -8.629 14.463 1.00 90.12 641 MET A CA 1
ATOM 4946 C C . MET A 1 641 ? -4.555 -8.384 15.662 1.00 90.12 641 MET A C 1
ATOM 4948 O O . MET A 1 641 ? -4.091 -8.174 16.784 1.00 90.12 641 MET A O 1
ATOM 4952 N N . ASN A 1 642 ? -5.861 -8.503 15.422 1.00 91.50 642 ASN A N 1
ATOM 4953 C CA . ASN A 1 642 ? -6.903 -8.297 16.419 1.00 91.50 642 ASN A CA 1
ATOM 4954 C C . ASN A 1 642 ? -7.638 -9.597 16.725 1.00 91.50 642 ASN A C 1
ATOM 4956 O O . ASN A 1 642 ? -8.070 -10.304 15.810 1.00 91.50 642 ASN A O 1
ATOM 4960 N N . THR A 1 643 ? -7.883 -9.875 18.004 1.00 93.38 643 THR A N 1
ATOM 4961 C CA . THR A 1 643 ? -8.639 -11.064 18.416 1.00 93.38 643 THR A CA 1
ATOM 4962 C C . THR A 1 643 ? -9.814 -10.731 19.328 1.00 93.38 643 THR A C 1
ATOM 4964 O O . THR A 1 643 ? -9.728 -9.906 20.233 1.00 93.38 643 THR A O 1
ATOM 4967 N N . PHE A 1 644 ? -10.938 -11.404 19.101 1.00 93.94 644 PHE A N 1
ATOM 4968 C CA . PHE A 1 644 ? -12.068 -11.474 20.019 1.00 93.94 644 PHE A CA 1
ATOM 4969 C C . PHE A 1 644 ? -12.029 -12.844 20.681 1.00 93.94 644 PHE A C 1
ATOM 4971 O O . PHE A 1 644 ? -12.404 -13.856 20.078 1.00 93.94 644 PHE A O 1
ATOM 4978 N N . SER A 1 645 ? -11.525 -12.856 21.911 1.00 93.25 645 SER A N 1
ATOM 4979 C CA . SER A 1 645 ? -11.156 -14.067 22.631 1.00 93.25 645 SER A CA 1
ATOM 4980 C C . SER A 1 645 ? -12.155 -14.349 23.742 1.00 93.25 645 SER A C 1
ATOM 4982 O O . SER A 1 645 ? -12.235 -13.612 24.727 1.00 93.25 645 SER A O 1
ATOM 4984 N N . VAL A 1 646 ? -12.923 -15.433 23.586 1.00 92.00 646 VAL A N 1
ATOM 4985 C CA . VAL A 1 646 ? -13.865 -15.878 24.620 1.00 92.00 646 VAL A CA 1
ATOM 4986 C C . VAL A 1 646 ? -13.140 -16.716 25.662 1.00 92.00 646 VAL A C 1
ATOM 4988 O O . VAL A 1 646 ? -12.698 -17.839 25.389 1.00 92.00 646 VAL A O 1
ATOM 4991 N N . VAL A 1 647 ? -13.056 -16.159 26.861 1.00 89.50 647 VAL A N 1
ATOM 4992 C CA . VAL A 1 647 ? -12.446 -16.752 28.043 1.00 89.50 647 VAL A CA 1
ATOM 4993 C C . VAL A 1 647 ? -13.429 -17.748 28.676 1.00 89.50 647 VAL A C 1
ATOM 4995 O O . VAL A 1 647 ? -14.612 -17.424 28.850 1.00 89.50 647 VAL A O 1
ATOM 4998 N N . PRO A 1 648 ? -12.976 -18.971 29.004 1.00 85.12 648 PRO A N 1
ATOM 4999 C CA . PRO A 1 648 ? -13.824 -19.981 29.625 1.00 85.12 648 PRO A CA 1
ATOM 5000 C C . PRO A 1 648 ? -14.257 -19.603 31.046 1.00 85.12 648 PRO A C 1
ATOM 5002 O O . PRO A 1 648 ? -13.563 -18.878 31.759 1.00 85.12 648 PRO A O 1
ATOM 5005 N N . SER A 1 649 ? -15.396 -20.156 31.476 1.00 80.06 649 SER A N 1
ATOM 5006 C CA . SER A 1 649 ? -15.875 -20.042 32.854 1.00 80.06 649 SER A CA 1
ATOM 5007 C C . SER A 1 649 ? -16.543 -21.341 33.318 1.00 80.06 649 SER A C 1
ATOM 5009 O O . SER A 1 649 ? -17.420 -21.860 32.617 1.00 80.06 649 SER A O 1
ATOM 5011 N N . PRO A 1 650 ? -16.246 -21.805 34.549 1.00 71.69 650 PRO A N 1
ATOM 5012 C CA . PRO A 1 650 ? -16.847 -23.011 35.121 1.00 71.69 650 PRO A CA 1
ATOM 5013 C C . PRO A 1 650 ? -18.352 -22.881 35.403 1.00 71.69 650 PRO A C 1
ATOM 5015 O O . PRO A 1 650 ? -19.004 -23.872 35.715 1.00 71.69 650 PRO A O 1
ATOM 5018 N N . LYS A 1 651 ? -18.933 -21.673 35.328 1.00 72.44 651 LYS A N 1
ATOM 5019 C CA . LYS A 1 651 ? -20.392 -21.488 35.445 1.00 72.44 651 LYS A CA 1
ATOM 5020 C C . LYS A 1 651 ? -21.148 -21.885 34.175 1.00 72.44 651 LYS A C 1
ATOM 5022 O O . LYS A 1 651 ? -22.355 -22.104 34.245 1.00 72.44 651 LYS A O 1
ATOM 5027 N N . VAL A 1 652 ? -20.466 -21.893 33.029 1.00 69.44 652 VAL A N 1
ATOM 5028 C CA . VAL A 1 652 ? -21.083 -22.019 31.699 1.00 69.44 652 VAL A CA 1
ATOM 5029 C C . VAL A 1 652 ? -20.689 -23.327 31.009 1.00 69.44 652 VAL A C 1
ATOM 5031 O O . VAL A 1 652 ? -21.491 -23.862 30.246 1.00 69.44 652 VAL A O 1
ATOM 5034 N N . SER A 1 653 ? -19.499 -23.864 31.296 1.00 69.31 653 SER A N 1
ATOM 5035 C CA . SER A 1 653 ? -18.999 -25.111 30.709 1.00 69.31 653 SER A CA 1
ATOM 5036 C C . SER A 1 653 ? -18.618 -26.143 31.771 1.00 69.31 653 SER A C 1
ATOM 5038 O O . SER A 1 653 ? -18.020 -25.810 32.793 1.00 69.31 653 SER A O 1
ATOM 5040 N N . ASP A 1 654 ? -18.933 -27.410 31.486 1.00 65.50 654 ASP A N 1
ATOM 5041 C CA . ASP A 1 654 ? -18.605 -28.577 32.318 1.00 65.50 654 ASP A CA 1
ATOM 5042 C C . ASP A 1 654 ? -17.221 -29.180 31.983 1.00 65.50 654 ASP A C 1
ATOM 5044 O O . ASP A 1 654 ? -16.810 -30.189 32.567 1.00 65.50 654 ASP A O 1
ATOM 5048 N N . THR A 1 655 ? -16.492 -28.607 31.017 1.00 81.62 655 THR A N 1
ATOM 5049 C CA . THR A 1 655 ? -15.200 -29.150 30.573 1.00 81.62 655 THR A CA 1
ATOM 5050 C C . THR A 1 655 ? -14.094 -28.796 31.564 1.00 81.62 655 THR A C 1
ATOM 5052 O O . THR A 1 655 ? -13.776 -27.635 31.790 1.00 81.62 655 THR A O 1
ATOM 5055 N N . VAL A 1 656 ? -13.446 -29.816 32.129 1.00 85.81 656 VAL A N 1
ATOM 5056 C CA . VAL A 1 656 ? -12.433 -29.622 33.180 1.00 85.81 656 VAL A CA 1
ATOM 5057 C C . VAL A 1 656 ? -11.076 -29.135 32.667 1.00 85.81 656 VAL A C 1
ATOM 5059 O O . VAL A 1 656 ? -10.332 -28.550 33.440 1.00 85.81 656 VAL A O 1
ATOM 5062 N N . VAL A 1 657 ? -10.738 -29.356 31.391 1.00 90.81 657 VAL A N 1
ATOM 5063 C CA . VAL A 1 657 ? -9.410 -29.034 30.823 1.00 90.81 657 VAL A CA 1
ATOM 5064 C C . VAL A 1 657 ? -9.284 -27.608 30.266 1.00 90.81 657 VAL A C 1
ATOM 5066 O O . VAL A 1 657 ? -8.211 -27.220 29.815 1.00 90.81 657 VAL A O 1
ATOM 5069 N N . GLU A 1 658 ? -10.343 -26.798 30.327 1.00 90.00 658 GLU A N 1
ATOM 5070 C CA . GLU A 1 658 ? -10.343 -25.427 29.792 1.00 90.00 658 GLU A CA 1
ATOM 5071 C C . GLU A 1 658 ? -9.231 -24.525 30.353 1.00 90.00 658 GLU A C 1
ATOM 5073 O O . GLU A 1 658 ? -8.658 -23.773 29.562 1.00 90.00 658 GLU A O 1
ATOM 5078 N N . PRO A 1 659 ? -8.851 -24.599 31.649 1.00 92.00 659 PRO A N 1
ATOM 5079 C CA . PRO A 1 659 ? -7.738 -23.801 32.160 1.00 92.00 659 PRO A CA 1
ATOM 5080 C C . PRO A 1 659 ? -6.400 -24.122 31.484 1.00 92.00 659 PRO A C 1
ATOM 5082 O O . PRO A 1 659 ? -5.611 -23.210 31.271 1.00 92.00 659 PRO A O 1
ATOM 5085 N N . TYR A 1 660 ? -6.145 -25.380 31.091 1.00 93.12 660 TYR A N 1
ATOM 5086 C CA . TYR A 1 660 ? -4.936 -25.726 30.331 1.00 93.12 660 TYR A CA 1
ATOM 5087 C C . TYR A 1 660 ? -4.931 -25.055 28.962 1.00 93.12 660 TYR A C 1
ATOM 5089 O O . TYR A 1 660 ? -3.965 -24.384 28.605 1.00 93.12 660 TYR A O 1
ATOM 5097 N N . ASN A 1 661 ? -6.033 -25.196 28.223 1.00 93.12 661 ASN A N 1
ATOM 5098 C CA . ASN A 1 661 ? -6.168 -24.620 26.887 1.00 93.12 661 ASN A CA 1
ATOM 5099 C C . ASN A 1 661 ? -6.065 -23.088 26.929 1.00 93.12 661 ASN A C 1
ATOM 5101 O O . ASN A 1 661 ? -5.408 -22.490 26.076 1.00 93.12 661 ASN A O 1
ATOM 5105 N N . ALA A 1 662 ? -6.662 -22.458 27.946 1.00 92.56 662 ALA A N 1
ATOM 5106 C CA . ALA A 1 662 ? -6.634 -21.014 28.112 1.00 92.56 662 ALA A CA 1
ATOM 5107 C C . ALA A 1 662 ? -5.231 -20.493 28.434 1.00 92.56 662 ALA A C 1
ATOM 5109 O O . ALA A 1 662 ? -4.782 -19.576 27.755 1.00 92.56 662 ALA A O 1
ATOM 5110 N N . THR A 1 663 ? -4.518 -21.090 29.397 1.00 93.75 663 THR A N 1
ATOM 5111 C CA . THR A 1 663 ? -3.148 -20.675 29.750 1.00 93.75 663 THR A CA 1
ATOM 5112 C C . THR A 1 663 ? -2.196 -20.783 28.558 1.00 93.75 663 THR A C 1
ATOM 5114 O O . THR A 1 663 ? -1.497 -19.822 28.243 1.00 93.75 663 THR A O 1
ATOM 5117 N N . LEU A 1 664 ? -2.223 -21.913 27.840 1.00 94.50 664 LEU A N 1
ATOM 5118 C CA . LEU A 1 664 ? -1.395 -22.120 26.645 1.00 94.50 664 LEU A CA 1
ATOM 5119 C C . LEU A 1 664 ? -1.735 -21.122 25.531 1.00 94.50 664 LEU A C 1
ATOM 5121 O O . LEU A 1 664 ? -0.851 -20.629 24.834 1.00 94.50 664 LEU A O 1
ATOM 5125 N N . SER A 1 665 ? -3.016 -20.777 25.381 1.00 94.19 665 SER A N 1
ATOM 5126 C CA . SER A 1 665 ? -3.434 -19.814 24.363 1.00 94.19 665 SER A CA 1
ATOM 5127 C C . SER A 1 665 ? -3.057 -18.382 24.713 1.00 94.19 665 SER A C 1
ATOM 5129 O O . SER A 1 665 ? -2.610 -17.646 23.841 1.00 94.19 665 SER A O 1
ATOM 5131 N N . VAL A 1 666 ? -3.218 -17.979 25.977 1.00 93.62 666 VAL A N 1
ATOM 5132 C CA . VAL A 1 666 ? -2.842 -16.637 26.445 1.00 93.62 666 VAL A CA 1
ATOM 5133 C C . VAL A 1 666 ? -1.355 -16.401 26.221 1.00 93.62 666 VAL A C 1
ATOM 5135 O O . VAL A 1 666 ? -1.006 -15.347 25.704 1.00 93.62 666 VAL A O 1
ATOM 5138 N N . HIS A 1 667 ? -0.504 -17.390 26.508 1.00 93.81 667 HIS A N 1
ATOM 5139 C CA . HIS A 1 667 ? 0.928 -17.297 26.222 1.00 93.81 667 HIS A CA 1
ATOM 5140 C C . HIS A 1 667 ? 1.203 -16.898 24.760 1.00 93.81 667 HIS A C 1
ATOM 5142 O O . HIS A 1 667 ? 1.962 -15.964 24.522 1.00 93.81 667 HIS A O 1
ATOM 5148 N N . GLN A 1 668 ? 0.522 -17.527 23.799 1.00 93.75 668 GLN A N 1
ATOM 5149 C CA . GLN A 1 668 ? 0.681 -17.218 22.375 1.00 93.75 668 GLN A CA 1
ATOM 5150 C C . GLN A 1 668 ? 0.084 -15.859 21.974 1.00 93.75 668 GLN A C 1
ATOM 5152 O O . GLN A 1 668 ? 0.603 -15.197 21.075 1.00 93.75 668 GLN A O 1
ATOM 5157 N N . LEU A 1 669 ? -1.010 -15.434 22.614 1.00 94.00 669 LEU A N 1
ATOM 5158 C CA . LEU A 1 669 ? -1.653 -14.146 22.334 1.00 94.00 669 LEU A CA 1
ATOM 5159 C C . LEU A 1 669 ? -0.799 -12.959 22.797 1.00 94.00 669 LEU A C 1
ATOM 5161 O O . LEU A 1 669 ? -0.746 -11.959 22.086 1.00 94.00 669 LEU A O 1
ATOM 5165 N N . VAL A 1 670 ? -0.100 -13.090 23.932 1.00 93.56 670 VAL A N 1
ATOM 5166 C CA . VAL A 1 670 ? 0.778 -12.041 24.489 1.00 93.56 670 VAL A CA 1
ATOM 5167 C C . VAL A 1 670 ? 1.878 -11.623 23.506 1.00 93.56 670 VAL A C 1
ATOM 5169 O O . VAL A 1 670 ? 2.274 -10.462 23.498 1.00 93.56 670 VAL A O 1
ATOM 5172 N N . GLU A 1 671 ? 2.375 -12.545 22.683 1.00 90.00 671 GLU A N 1
ATOM 5173 C CA . GLU A 1 671 ? 3.489 -12.272 21.765 1.00 90.00 671 GLU A CA 1
ATOM 5174 C C . GLU A 1 671 ? 3.027 -11.942 20.342 1.00 90.00 671 GLU A C 1
ATOM 5176 O O . GLU A 1 671 ? 3.635 -11.115 19.663 1.00 90.00 671 GLU A O 1
ATOM 5181 N N . ASN A 1 672 ? 1.945 -12.575 19.877 1.00 92.31 672 ASN A N 1
ATOM 5182 C CA . ASN A 1 672 ? 1.578 -12.549 18.459 1.00 92.31 672 ASN A CA 1
ATOM 5183 C C . ASN A 1 672 ? 0.394 -11.632 18.115 1.00 92.31 672 ASN A C 1
ATOM 5185 O O . ASN A 1 672 ? 0.057 -11.507 16.934 1.00 92.31 672 ASN A O 1
ATOM 5189 N N . THR A 1 673 ? -0.267 -11.016 19.103 1.00 93.12 673 THR A N 1
ATOM 5190 C CA . THR A 1 673 ? -1.418 -10.128 18.860 1.00 93.12 673 THR A CA 1
ATOM 5191 C C . THR A 1 673 ? -1.141 -8.690 19.259 1.00 93.12 673 THR A C 1
ATOM 5193 O O . THR A 1 673 ? -0.406 -8.434 20.205 1.00 93.12 673 THR A O 1
ATOM 5196 N N . ASP A 1 674 ? -1.733 -7.752 18.516 1.00 92.12 674 ASP A N 1
ATOM 5197 C CA . ASP A 1 674 ? -1.609 -6.321 18.799 1.00 92.12 674 ASP A CA 1
ATOM 5198 C C . ASP A 1 674 ? -2.784 -5.822 19.659 1.00 92.12 674 ASP A C 1
ATOM 5200 O O . ASP A 1 674 ? -2.610 -4.915 20.467 1.00 92.12 674 ASP A O 1
ATOM 5204 N N . GLU A 1 675 ? -3.980 -6.411 19.511 1.00 92.12 675 GLU A N 1
ATOM 5205 C CA . GLU A 1 675 ? -5.166 -6.104 20.322 1.00 92.12 675 GLU A CA 1
ATOM 5206 C C . GLU A 1 675 ? -5.968 -7.378 20.634 1.00 92.12 675 GLU A C 1
ATOM 5208 O O . GLU A 1 675 ? -6.383 -8.108 19.727 1.00 92.12 675 GLU A O 1
ATOM 5213 N N . THR A 1 676 ? -6.276 -7.621 21.911 1.00 94.31 676 THR A N 1
ATOM 5214 C CA . THR A 1 676 ? -7.124 -8.752 22.319 1.00 94.31 676 THR A CA 1
ATOM 5215 C C . THR A 1 676 ? -8.304 -8.283 23.164 1.00 94.31 676 THR A C 1
ATOM 5217 O O . THR A 1 676 ? -8.153 -7.812 24.289 1.00 94.31 676 THR A O 1
ATOM 5220 N N . PHE A 1 677 ? -9.518 -8.457 22.643 1.00 94.38 677 PHE A N 1
ATOM 5221 C CA . PHE A 1 677 ? -10.762 -8.181 23.358 1.00 94.38 677 PHE A CA 1
ATOM 5222 C C . PHE A 1 677 ? -11.158 -9.400 24.192 1.00 94.38 677 PHE A C 1
ATOM 5224 O O . PHE A 1 677 ? -11.602 -10.420 23.652 1.00 94.38 677 PHE A O 1
ATOM 5231 N N . CYS A 1 678 ? -11.020 -9.285 25.513 1.00 93.50 678 CYS A N 1
ATOM 5232 C CA . CYS A 1 678 ? -11.349 -10.348 26.455 1.00 93.50 678 CYS A CA 1
ATOM 5233 C C . CYS A 1 678 ? -12.853 -10.388 26.721 1.00 93.50 678 CYS A C 1
ATOM 5235 O O . CYS A 1 678 ? -13.426 -9.461 27.293 1.00 93.50 678 CYS A O 1
ATOM 5237 N N . ILE A 1 679 ? -13.496 -11.486 26.334 1.00 92.44 679 ILE A N 1
ATOM 5238 C CA . ILE A 1 679 ? -14.926 -11.707 26.546 1.00 92.44 679 ILE A CA 1
ATOM 5239 C C . ILE A 1 679 ? -15.093 -12.871 27.512 1.00 92.44 679 ILE A C 1
ATOM 5241 O O . ILE A 1 679 ? -14.759 -14.003 27.186 1.00 92.44 679 ILE A O 1
ATOM 5245 N N . ASP A 1 680 ? -15.624 -12.610 28.697 1.00 90.88 680 ASP A N 1
ATOM 5246 C CA . ASP A 1 680 ? -15.794 -13.620 29.733 1.00 90.88 680 ASP A CA 1
ATOM 5247 C C . ASP A 1 680 ? -17.224 -14.167 29.747 1.00 90.88 680 ASP A C 1
ATOM 5249 O O . ASP A 1 680 ? -18.196 -13.440 29.980 1.00 90.88 680 ASP A O 1
ATOM 5253 N N . ASN A 1 681 ? -17.353 -15.481 29.564 1.00 87.25 681 ASN A N 1
ATOM 5254 C CA . ASN A 1 681 ? -18.634 -16.175 29.671 1.00 87.25 681 ASN A CA 1
ATOM 5255 C C . ASN A 1 681 ? -19.289 -16.002 31.052 1.00 87.25 681 ASN A C 1
ATOM 5257 O O . ASN A 1 681 ? -20.518 -15.991 31.145 1.00 87.25 681 ASN A O 1
ATOM 5261 N N . GLU A 1 682 ? -18.504 -15.823 32.118 1.00 86.25 682 GLU A N 1
ATOM 5262 C CA . GLU A 1 682 ? -19.019 -15.535 33.459 1.00 86.25 682 GLU A CA 1
ATOM 5263 C C . GLU A 1 682 ? -19.762 -14.198 33.512 1.00 86.25 682 GLU A C 1
ATOM 5265 O O . GLU A 1 682 ? -20.886 -14.126 34.017 1.00 86.25 682 GLU A O 1
ATOM 5270 N N . ALA A 1 683 ? -19.146 -13.151 32.957 1.00 88.69 683 ALA A N 1
ATOM 5271 C CA . ALA A 1 683 ? -19.717 -11.812 32.924 1.00 88.69 683 ALA A CA 1
ATOM 5272 C C . ALA A 1 683 ? -20.962 -11.769 32.036 1.00 88.69 683 ALA A C 1
ATOM 5274 O O . ALA A 1 683 ? -21.994 -11.233 32.442 1.00 88.69 683 ALA A O 1
ATOM 5275 N N . LEU A 1 684 ? -20.904 -12.405 30.861 1.00 89.19 684 LEU A N 1
ATOM 5276 C CA . LEU A 1 684 ? -22.053 -12.521 29.963 1.00 89.19 684 LEU A CA 1
ATOM 5277 C C . LEU A 1 684 ? -23.238 -13.216 30.644 1.00 89.19 684 LEU A C 1
ATOM 5279 O O . LEU A 1 684 ? -24.370 -12.731 30.566 1.00 89.19 684 LEU A O 1
ATOM 5283 N N . TYR A 1 685 ? -22.987 -14.318 31.357 1.00 87.62 685 TYR A N 1
ATOM 5284 C CA . TYR A 1 685 ? -24.029 -15.031 32.091 1.00 87.62 685 TYR A CA 1
ATOM 5285 C C . TYR A 1 685 ? -24.634 -14.166 33.204 1.00 87.62 685 TYR A C 1
ATOM 5287 O O . TYR A 1 685 ? -25.860 -14.070 33.321 1.00 87.62 685 TYR A O 1
ATOM 5295 N N . ASP A 1 686 ? -23.796 -13.489 33.993 1.00 87.94 686 ASP A N 1
ATOM 5296 C CA . ASP A 1 686 ? -24.250 -12.610 35.073 1.00 87.94 686 ASP A CA 1
ATOM 5297 C C . ASP A 1 686 ? -25.051 -11.408 34.533 1.00 87.94 686 ASP A C 1
ATOM 5299 O O . ASP A 1 686 ? -26.075 -11.049 35.126 1.00 87.94 686 ASP A O 1
ATOM 5303 N N . ILE A 1 687 ? -24.677 -10.840 33.380 1.00 88.19 687 ILE A N 1
ATOM 5304 C CA . ILE A 1 687 ? -25.446 -9.795 32.680 1.00 88.19 687 ILE A CA 1
ATOM 5305 C C . ILE A 1 687 ? -26.816 -10.328 32.244 1.00 88.19 687 ILE A C 1
ATOM 5307 O O . ILE A 1 687 ? -27.847 -9.709 32.537 1.00 88.19 687 ILE A O 1
ATOM 5311 N N . CYS A 1 688 ? -26.864 -11.479 31.570 1.00 87.81 688 CYS A N 1
ATOM 5312 C CA . CYS A 1 688 ? -28.117 -12.075 31.106 1.00 87.81 688 CYS A CA 1
ATOM 5313 C C . CYS A 1 688 ? -29.062 -12.403 32.271 1.00 87.81 688 CYS A C 1
ATOM 5315 O O . CYS A 1 688 ? -30.257 -12.093 32.222 1.00 87.81 688 CYS A O 1
ATOM 5317 N N . PHE A 1 689 ? -28.529 -12.990 33.340 1.00 86.75 689 PHE A N 1
ATOM 5318 C CA . PHE A 1 689 ? -29.320 -13.438 34.479 1.00 86.75 689 PHE A CA 1
ATOM 5319 C C . PHE A 1 689 ? -29.755 -12.280 35.388 1.00 86.75 689 PHE A C 1
ATOM 5321 O O . PHE A 1 689 ? -30.936 -12.156 35.717 1.00 86.75 689 PHE A O 1
ATOM 5328 N N . ARG A 1 690 ? -28.828 -11.397 35.788 1.00 85.00 690 ARG A N 1
ATOM 5329 C CA . ARG A 1 690 ? -29.103 -10.330 36.769 1.00 85.00 690 ARG A CA 1
ATOM 5330 C C . ARG A 1 690 ? -29.656 -9.063 36.123 1.00 85.00 690 ARG A C 1
ATOM 5332 O O . ARG A 1 690 ? -30.623 -8.498 36.637 1.00 85.00 690 ARG A O 1
ATOM 5339 N N . THR A 1 691 ? -29.061 -8.615 35.016 1.00 84.19 691 THR A N 1
ATOM 5340 C CA . THR A 1 691 ? -29.390 -7.325 34.383 1.00 84.19 691 THR A CA 1
ATOM 5341 C C . THR A 1 691 ? -30.557 -7.462 33.408 1.00 84.19 691 THR A C 1
ATOM 5343 O O . THR A 1 691 ? -31.541 -6.723 33.512 1.00 84.19 691 THR A O 1
ATOM 5346 N N . LEU A 1 692 ? -30.504 -8.441 32.497 1.00 83.88 692 LEU A N 1
ATOM 5347 C CA . LEU A 1 692 ? -31.580 -8.689 31.525 1.00 83.88 692 LEU A CA 1
ATOM 5348 C C . LEU A 1 692 ? -32.756 -9.489 32.106 1.00 83.88 692 LEU A C 1
ATOM 5350 O O . LEU A 1 692 ? -33.828 -9.505 31.498 1.00 83.88 692 LEU A O 1
ATOM 5354 N N . LYS A 1 693 ? -32.590 -10.073 33.303 1.00 85.75 693 LYS A N 1
ATOM 5355 C CA . LYS A 1 693 ? -33.594 -10.876 34.025 1.00 85.75 693 LYS A CA 1
ATOM 5356 C C . LYS A 1 693 ? -34.067 -12.109 33.247 1.00 85.75 693 LYS A C 1
ATOM 5358 O O . LYS A 1 693 ? -35.241 -12.477 33.316 1.00 85.75 693 LYS A O 1
ATOM 5363 N N . LEU A 1 694 ? -33.163 -12.747 32.504 1.00 84.19 694 LEU A N 1
ATOM 5364 C CA . LEU A 1 694 ? -33.430 -14.018 31.835 1.00 84.19 694 LEU A CA 1
ATOM 5365 C C . LEU A 1 694 ? -33.246 -15.162 32.836 1.00 84.19 694 LEU A C 1
ATOM 5367 O O . LEU A 1 694 ? -32.170 -15.328 33.399 1.00 84.19 694 LEU A O 1
ATOM 5371 N N . THR A 1 695 ? -34.288 -15.962 33.066 1.00 82.69 695 THR A N 1
ATOM 5372 C CA . THR A 1 695 ? -34.237 -17.067 34.042 1.00 82.69 695 THR A CA 1
ATOM 5373 C C . THR A 1 695 ? -33.319 -18.209 33.612 1.00 82.69 695 THR A C 1
ATOM 5375 O O . THR A 1 695 ? -32.774 -18.897 34.468 1.00 82.69 695 THR A O 1
ATOM 5378 N N . THR A 1 696 ? -33.153 -18.411 32.303 1.00 82.75 696 THR A N 1
ATOM 5379 C CA . THR A 1 696 ? -32.308 -19.456 31.705 1.00 82.75 696 THR A CA 1
ATOM 5380 C C . THR A 1 696 ? -31.585 -18.888 30.475 1.00 82.75 696 THR A C 1
ATOM 5382 O O . THR A 1 696 ? -32.133 -18.975 29.373 1.00 82.75 696 THR A O 1
ATOM 5385 N N . PRO A 1 697 ? -30.412 -18.249 30.648 1.00 84.69 697 PRO A N 1
ATOM 5386 C CA . PRO A 1 697 ? -29.618 -17.722 29.537 1.00 84.69 697 PRO A CA 1
ATOM 5387 C C . PRO A 1 697 ? -29.178 -18.836 28.580 1.00 84.69 697 PRO A C 1
ATOM 5389 O O . PRO A 1 697 ? -28.692 -19.876 29.022 1.00 84.69 697 PRO A O 1
ATOM 5392 N N . THR A 1 698 ? -29.337 -18.625 27.274 1.00 87.19 698 THR A N 1
ATOM 5393 C CA . THR A 1 698 ? -28.858 -19.551 26.233 1.00 87.19 698 THR A CA 1
ATOM 5394 C C . THR A 1 698 ? -27.617 -18.995 25.536 1.00 87.19 698 THR A C 1
ATOM 5396 O O . THR A 1 698 ? -27.414 -17.783 25.520 1.00 87.19 698 THR A O 1
ATOM 5399 N N . TYR A 1 699 ? -26.817 -19.842 24.874 1.00 83.38 699 TYR A N 1
ATOM 5400 C CA . TYR A 1 699 ? -25.688 -19.371 24.052 1.00 83.38 699 TYR A CA 1
ATOM 5401 C C . TYR A 1 699 ? -26.110 -18.357 22.978 1.00 83.38 699 TYR A C 1
ATOM 5403 O O . TYR A 1 699 ? -25.344 -17.459 22.655 1.00 83.38 699 TYR A O 1
ATOM 5411 N N . GLY A 1 700 ? -27.345 -18.435 22.470 1.00 84.19 700 GLY A N 1
ATOM 5412 C CA . GLY A 1 700 ? -27.879 -17.425 21.554 1.00 84.19 700 GLY A CA 1
ATOM 5413 C C . GLY A 1 700 ? -27.977 -16.031 22.183 1.00 84.19 700 GLY A C 1
ATOM 5414 O O . GLY A 1 700 ? -27.686 -15.043 21.511 1.00 84.19 700 GLY A O 1
ATOM 5415 N N . ASP A 1 701 ? -28.329 -15.945 23.470 1.00 86.00 701 ASP A N 1
ATOM 5416 C CA . ASP A 1 701 ? -28.399 -14.678 24.206 1.00 86.00 701 ASP A CA 1
ATOM 5417 C C . ASP A 1 701 ? -26.998 -14.114 24.482 1.00 86.00 701 ASP A C 1
ATOM 5419 O O . ASP A 1 701 ? -26.771 -12.915 24.311 1.00 86.00 701 ASP A O 1
ATOM 5423 N N . LEU A 1 702 ? -26.047 -14.982 24.849 1.00 87.69 702 LEU A N 1
ATOM 5424 C CA . LEU A 1 702 ? -24.645 -14.603 25.051 1.00 87.69 702 LEU A CA 1
ATOM 5425 C C . LEU A 1 702 ? -24.028 -14.100 23.738 1.00 87.69 702 LEU A C 1
ATOM 5427 O O . LEU A 1 702 ? -23.480 -13.001 23.688 1.00 87.69 702 LEU A O 1
ATOM 5431 N N . ASN A 1 703 ? -24.196 -14.855 22.650 1.00 88.81 703 ASN A N 1
ATOM 5432 C CA . ASN A 1 703 ? -23.684 -14.494 21.328 1.00 88.81 703 ASN A CA 1
ATOM 5433 C C . ASN A 1 703 ? -24.297 -13.184 20.818 1.00 88.81 703 ASN A C 1
ATOM 5435 O O . ASN A 1 703 ? -23.619 -12.417 20.137 1.00 88.81 703 ASN A O 1
ATOM 5439 N N . HIS A 1 704 ? -25.553 -12.887 21.171 1.00 86.31 704 HIS A N 1
ATOM 5440 C CA . HIS A 1 704 ? -26.162 -11.603 20.840 1.00 86.31 704 HIS A CA 1
ATOM 5441 C C . HIS A 1 704 ? -25.429 -10.437 21.520 1.00 86.31 704 HIS A C 1
ATOM 5443 O O . HIS A 1 704 ? -25.077 -9.472 20.842 1.00 86.31 704 HIS A O 1
ATOM 5449 N N . LEU A 1 705 ? -25.114 -10.539 22.816 1.00 87.88 705 LEU A N 1
ATOM 5450 C CA . LEU A 1 705 ? -24.324 -9.517 23.517 1.00 87.88 705 LEU A CA 1
ATOM 5451 C C . LEU A 1 705 ? -22.938 -9.338 22.894 1.00 87.88 705 LEU A C 1
ATOM 5453 O O . LEU A 1 705 ? -22.514 -8.207 22.655 1.00 87.88 705 LEU A O 1
ATOM 5457 N N . VAL A 1 706 ? -22.264 -10.441 22.565 1.00 90.88 706 VAL A N 1
ATOM 5458 C CA . VAL A 1 706 ? -20.951 -10.396 21.911 1.00 90.88 706 VAL A CA 1
ATOM 5459 C C . VAL A 1 706 ? -21.029 -9.715 20.545 1.00 90.88 706 VAL A C 1
ATOM 5461 O O . VAL A 1 706 ? -20.230 -8.825 20.262 1.00 90.88 706 VAL A O 1
ATOM 5464 N N . SER A 1 707 ? -22.021 -10.063 19.722 1.00 89.88 707 SER A N 1
ATOM 5465 C CA . SER A 1 707 ? -22.200 -9.461 18.394 1.00 89.88 707 SER A CA 1
ATOM 5466 C C . SER A 1 707 ? -22.448 -7.949 18.454 1.00 89.88 707 SER A C 1
ATOM 5468 O O . SER A 1 707 ? -21.920 -7.208 17.626 1.00 89.88 707 SER A O 1
ATOM 5470 N N . MET A 1 708 ? -23.176 -7.470 19.471 1.00 87.94 708 MET A N 1
ATOM 5471 C CA . MET A 1 708 ? -23.414 -6.039 19.690 1.00 87.94 708 MET A CA 1
ATOM 5472 C C . MET A 1 708 ? -22.128 -5.304 20.070 1.00 87.94 708 MET A C 1
ATOM 5474 O O . MET A 1 708 ? -21.848 -4.236 19.526 1.00 87.94 708 MET A O 1
ATOM 5478 N N . THR A 1 709 ? -21.317 -5.895 20.949 1.00 89.38 709 THR A N 1
ATOM 5479 C CA . THR A 1 709 ? -19.996 -5.366 21.310 1.00 89.38 709 THR A CA 1
ATOM 5480 C C . THR A 1 709 ? -19.070 -5.315 20.097 1.00 89.38 709 THR A C 1
ATOM 5482 O O . THR A 1 709 ? -18.485 -4.272 19.824 1.00 89.38 709 THR A O 1
ATOM 5485 N N . MET A 1 710 ? -18.974 -6.400 19.322 1.00 90.31 710 MET A N 1
ATOM 5486 C CA . MET A 1 710 ? -18.153 -6.446 18.105 1.00 90.31 710 MET A CA 1
ATOM 5487 C C . MET A 1 710 ? -18.604 -5.412 17.067 1.00 90.31 710 MET A C 1
ATOM 5489 O O . MET A 1 710 ? -17.775 -4.712 16.484 1.00 90.31 710 MET A O 1
ATOM 5493 N N . SER A 1 711 ? -19.916 -5.267 16.856 1.00 90.38 711 SER A N 1
ATOM 5494 C CA . SER A 1 711 ? -20.469 -4.217 15.994 1.00 90.38 711 SER A CA 1
ATOM 5495 C C . SER A 1 711 ? -20.072 -2.823 16.496 1.00 90.38 711 SER A C 1
ATOM 5497 O O . SER A 1 711 ? -19.659 -1.974 15.704 1.00 90.38 711 SER A O 1
ATOM 5499 N N . GLY A 1 712 ? -20.143 -2.598 17.809 1.00 88.50 712 GLY A N 1
ATOM 5500 C CA . GLY A 1 712 ? -19.744 -1.360 18.471 1.00 88.50 712 GLY A CA 1
ATOM 5501 C C . GLY A 1 712 ? -18.272 -0.996 18.273 1.00 88.50 712 GLY A C 1
ATOM 5502 O O . GLY A 1 712 ? -17.975 0.107 17.823 1.00 88.50 712 GLY A O 1
ATOM 5503 N N . VAL A 1 713 ? -17.362 -1.938 18.533 1.00 87.44 713 VAL A N 1
ATOM 5504 C CA . VAL A 1 713 ? -15.906 -1.755 18.370 1.00 87.44 713 VAL A CA 1
ATOM 5505 C C . VAL A 1 713 ? -15.548 -1.445 16.913 1.00 87.44 713 VAL A C 1
ATOM 5507 O O . VAL A 1 713 ? -14.769 -0.540 16.636 1.00 87.44 713 VAL A O 1
ATOM 5510 N N . THR A 1 714 ? -16.173 -2.143 15.963 1.00 88.56 714 THR A N 1
ATOM 5511 C CA . THR A 1 714 ? -15.890 -2.004 14.520 1.00 88.56 714 THR A CA 1
ATOM 5512 C C . THR A 1 714 ? -16.621 -0.833 13.856 1.00 88.56 714 THR A C 1
ATOM 5514 O O . THR A 1 714 ? -16.464 -0.599 12.659 1.00 88.56 714 THR A O 1
ATOM 5517 N N . THR A 1 715 ? -17.425 -0.068 14.604 1.00 86.69 715 THR A N 1
ATOM 5518 C CA . THR A 1 715 ? -18.242 1.025 14.047 1.00 86.69 715 THR A CA 1
ATOM 5519 C C . THR A 1 715 ? -17.382 2.111 13.397 1.00 86.69 715 THR A C 1
ATOM 5521 O O . THR A 1 715 ? -17.721 2.571 12.311 1.00 86.69 715 THR A O 1
ATOM 5524 N N . CYS A 1 716 ? -16.258 2.485 14.018 1.00 77.06 716 CYS A N 1
ATOM 5525 C CA . CYS A 1 716 ? -15.350 3.519 13.499 1.00 77.06 716 CYS A CA 1
ATOM 5526 C C . CYS A 1 716 ? -14.694 3.139 12.160 1.00 77.06 716 CYS A C 1
ATOM 5528 O O . CYS A 1 716 ? -14.237 4.011 11.424 1.00 77.06 716 CYS A O 1
ATOM 5530 N N . LEU A 1 717 ? -14.658 1.841 11.852 1.00 81.31 717 LEU A N 1
ATOM 5531 C CA . LEU A 1 717 ? -14.098 1.300 10.617 1.00 81.31 717 LEU A CA 1
ATOM 5532 C C . LEU A 1 717 ? -15.170 1.278 9.522 1.00 81.31 717 LEU A C 1
ATOM 5534 O O . LEU A 1 717 ? -14.931 1.721 8.403 1.00 81.31 717 LEU A O 1
ATOM 5538 N N . ARG A 1 718 ? -16.372 0.805 9.874 1.00 84.69 718 ARG A N 1
ATOM 5539 C CA . ARG A 1 718 ? -17.489 0.548 8.950 1.00 84.69 718 ARG A CA 1
ATOM 5540 C C . ARG A 1 718 ? -18.255 1.783 8.508 1.00 84.69 718 ARG A C 1
ATOM 5542 O O . ARG A 1 718 ? -18.884 1.751 7.457 1.00 84.69 718 ARG A O 1
ATOM 5549 N N . PHE A 1 719 ? -18.250 2.837 9.313 1.00 83.44 719 PHE A N 1
ATOM 5550 C CA . PHE A 1 719 ? -18.961 4.067 8.998 1.00 83.44 719 PHE A CA 1
ATOM 5551 C C . PHE A 1 719 ? -18.014 5.259 9.065 1.00 83.44 719 PHE A C 1
ATOM 5553 O O . PHE A 1 719 ? -17.140 5.299 9.936 1.00 83.44 719 PHE A O 1
ATOM 5560 N N . PRO A 1 720 ? -18.183 6.249 8.177 1.00 70.75 720 PRO A N 1
ATOM 5561 C CA . PRO A 1 720 ? -17.466 7.505 8.303 1.00 70.75 720 PRO A CA 1
ATOM 5562 C C . PRO A 1 720 ? -17.857 8.174 9.628 1.00 70.75 720 PRO A C 1
ATOM 5564 O O . PRO A 1 720 ? -19.034 8.358 9.946 1.00 70.75 720 PRO A O 1
ATOM 5567 N N . GLY A 1 721 ? -16.848 8.506 10.428 1.00 64.44 721 GLY A N 1
ATOM 5568 C CA . GLY A 1 721 ? -16.989 9.232 11.685 1.00 64.44 721 GLY A CA 1
ATOM 5569 C C . GLY A 1 721 ? -16.106 10.474 11.670 1.00 64.44 721 GLY A C 1
ATOM 5570 O O . GLY A 1 721 ? -15.120 10.537 10.941 1.00 64.44 721 GLY A O 1
ATOM 5571 N N . GLN A 1 722 ? -16.435 11.471 12.492 1.00 54.66 722 GLN A N 1
ATOM 5572 C CA . GLN A 1 722 ? -15.633 12.701 12.566 1.00 54.66 722 GLN A CA 1
ATOM 5573 C C . GLN A 1 722 ? -14.222 12.451 13.125 1.00 54.66 722 GLN A C 1
ATOM 5575 O O . GLN A 1 722 ? -13.291 13.189 12.811 1.00 54.66 722 GLN A O 1
ATOM 5580 N N . LEU A 1 723 ? -14.048 11.368 13.893 1.00 58.97 723 LEU A N 1
ATOM 5581 C CA . LEU A 1 723 ? -12.750 10.836 14.294 1.00 58.97 723 LEU A CA 1
ATOM 5582 C C . LEU A 1 723 ? -12.443 9.585 13.446 1.00 58.97 723 LEU A C 1
ATOM 5584 O O . LEU A 1 723 ? -12.882 8.482 13.765 1.00 58.97 723 LEU A O 1
ATOM 5588 N N . ASN A 1 724 ? -11.722 9.761 12.334 1.00 53.41 724 ASN A N 1
ATOM 5589 C CA . ASN A 1 724 ? -11.306 8.665 11.447 1.00 53.41 724 ASN A CA 1
ATOM 5590 C C . ASN A 1 724 ? -10.195 7.820 12.103 1.00 53.41 724 ASN A C 1
ATOM 5592 O O . ASN A 1 724 ? -9.000 8.060 11.887 1.00 53.41 724 ASN A O 1
ATOM 5596 N N . ALA A 1 725 ? -10.597 6.859 12.939 1.00 58.53 725 ALA A N 1
ATOM 5597 C CA . ALA A 1 725 ? -9.705 5.928 13.621 1.00 58.53 725 ALA A CA 1
ATOM 5598 C C . ALA A 1 725 ? -9.594 4.607 12.841 1.00 58.53 725 ALA A C 1
ATOM 5600 O O . ALA A 1 725 ? -10.497 3.776 12.877 1.00 58.53 725 ALA A O 1
ATOM 5601 N N . ASP A 1 726 ? -8.471 4.428 12.146 1.00 66.44 726 ASP A N 1
ATOM 5602 C CA . ASP A 1 726 ? -8.035 3.137 11.602 1.00 66.44 726 ASP A CA 1
ATOM 5603 C C . ASP A 1 726 ? -7.666 2.168 12.740 1.00 66.44 726 ASP A C 1
ATOM 5605 O O . ASP A 1 726 ? -7.306 2.624 13.829 1.00 66.44 726 ASP A O 1
ATOM 5609 N N . LEU A 1 727 ? -7.650 0.851 12.483 1.00 72.94 727 LEU A N 1
ATOM 5610 C CA . LEU A 1 727 ? -7.226 -0.154 13.477 1.00 72.94 727 LEU A CA 1
ATOM 5611 C C . LEU A 1 727 ? -5.863 0.171 14.098 1.00 72.94 727 LEU A C 1
ATOM 5613 O O . LEU A 1 727 ? -5.700 0.144 15.311 1.00 72.94 727 LEU A O 1
ATOM 5617 N N . ARG A 1 728 ? -4.894 0.592 13.279 1.00 79.56 728 ARG A N 1
ATOM 5618 C CA . ARG A 1 728 ? -3.571 0.994 13.776 1.00 79.56 728 ARG A CA 1
ATOM 5619 C C . ARG A 1 728 ? -3.632 2.210 14.702 1.00 79.56 728 ARG A C 1
ATOM 5621 O O . ARG A 1 728 ? -2.889 2.271 15.674 1.00 79.56 728 ARG A O 1
ATOM 5628 N N . LYS A 1 729 ? -4.495 3.189 14.413 1.00 81.25 729 LYS A N 1
ATOM 5629 C CA . LYS A 1 729 ? -4.659 4.367 15.279 1.00 81.25 729 LYS A CA 1
ATOM 5630 C C . LYS A 1 729 ? -5.338 3.992 16.589 1.00 81.25 729 LYS A C 1
ATOM 5632 O O . LYS A 1 729 ? -5.007 4.586 17.610 1.00 81.25 729 LYS A O 1
ATOM 5637 N N . LEU A 1 730 ? -6.277 3.045 16.571 1.00 81.06 730 LEU A N 1
ATOM 5638 C CA . LEU A 1 730 ? -6.860 2.509 17.797 1.00 81.06 730 LEU A CA 1
ATOM 5639 C C . LEU A 1 730 ? -5.769 1.852 18.652 1.00 81.06 730 LEU A C 1
ATOM 5641 O O . LEU A 1 730 ? -5.605 2.263 19.799 1.00 81.06 730 LEU A O 1
ATOM 5645 N N . ALA A 1 731 ? -4.952 0.977 18.060 1.00 85.31 731 ALA A N 1
ATOM 5646 C CA . ALA A 1 731 ? -3.866 0.279 18.750 1.00 85.31 731 ALA A CA 1
ATOM 5647 C C . ALA A 1 731 ? -2.877 1.254 19.396 1.00 85.31 731 ALA A C 1
ATOM 5649 O O . ALA A 1 731 ? -2.635 1.187 20.597 1.00 85.31 731 ALA A O 1
ATOM 5650 N N . VAL A 1 732 ? -2.387 2.238 18.633 1.00 86.12 732 VAL A N 1
ATOM 5651 C CA . VAL A 1 732 ? -1.430 3.248 19.124 1.00 86.12 732 VAL A CA 1
ATOM 5652 C C . VAL A 1 732 ? -1.998 4.079 20.280 1.00 86.12 732 VAL A C 1
ATOM 5654 O O . VAL A 1 732 ? -1.259 4.475 21.173 1.00 86.12 732 VAL A O 1
ATOM 5657 N N . ASN A 1 733 ? -3.305 4.355 20.289 1.00 87.38 733 ASN A N 1
ATOM 5658 C CA . ASN A 1 733 ? -3.929 5.114 21.376 1.00 87.38 733 ASN A CA 1
ATOM 5659 C C . ASN A 1 733 ? -4.262 4.255 22.604 1.00 87.38 733 ASN A C 1
ATOM 5661 O O . ASN A 1 733 ? -4.400 4.800 23.697 1.00 87.38 733 ASN A O 1
ATOM 5665 N N . MET A 1 734 ? -4.462 2.948 22.425 1.00 87.62 734 MET A N 1
ATOM 5666 C CA . MET A 1 734 ? -4.969 2.055 23.470 1.00 87.62 734 MET A CA 1
ATOM 5667 C C . MET A 1 734 ? -3.882 1.204 24.130 1.00 87.62 734 MET A C 1
ATOM 5669 O O . MET A 1 734 ? -4.057 0.800 25.283 1.00 87.62 734 MET A O 1
ATOM 5673 N N . VAL A 1 735 ? -2.772 0.941 23.443 1.00 91.69 735 VAL A N 1
ATOM 5674 C CA . VAL A 1 735 ? -1.697 0.054 23.903 1.00 91.69 735 VAL A CA 1
ATOM 5675 C C . VAL A 1 735 ? -0.447 0.883 24.222 1.00 91.69 735 VAL A C 1
ATOM 5677 O O . VAL A 1 735 ? 0.335 1.173 23.319 1.00 91.69 735 VAL A O 1
ATOM 5680 N N . PRO A 1 736 ? -0.238 1.291 25.490 1.00 88.56 736 PRO A N 1
ATOM 5681 C CA . PRO A 1 736 ? 0.980 2.003 25.883 1.00 88.56 736 PRO A CA 1
ATOM 5682 C C . PRO A 1 736 ? 2.208 1.082 25.908 1.00 88.56 736 PRO A C 1
ATOM 5684 O O . PRO A 1 736 ? 3.309 1.523 25.598 1.00 88.56 736 PRO A O 1
ATOM 5687 N N . PHE A 1 737 ? 2.012 -0.198 26.241 1.00 91.00 737 PHE A N 1
ATOM 5688 C CA . PHE A 1 737 ? 3.071 -1.202 26.330 1.00 91.00 737 PHE A CA 1
ATOM 5689 C C . PHE A 1 737 ? 2.699 -2.440 25.511 1.00 91.00 737 PHE A C 1
ATOM 5691 O O . PHE A 1 737 ? 1.568 -2.912 25.651 1.00 91.00 737 PHE A O 1
ATOM 5698 N N . PRO A 1 738 ? 3.623 -3.014 24.716 1.00 87.00 738 PRO A N 1
ATOM 5699 C CA . PRO A 1 738 ? 3.304 -4.080 23.766 1.00 87.00 738 PRO A CA 1
ATOM 5700 C C . PRO A 1 738 ? 2.605 -5.303 24.369 1.00 87.00 738 PRO A C 1
ATOM 5702 O O . PRO A 1 738 ? 1.695 -5.830 23.745 1.00 87.00 738 PRO A O 1
ATOM 5705 N N . ARG A 1 739 ? 2.969 -5.738 25.584 1.00 91.44 739 ARG A N 1
ATOM 5706 C CA . ARG A 1 739 ? 2.358 -6.910 26.249 1.00 91.44 739 ARG A CA 1
ATOM 5707 C C . ARG A 1 739 ? 0.992 -6.614 26.881 1.00 91.44 739 ARG A C 1
ATOM 5709 O O . ARG A 1 739 ? 0.199 -7.530 27.091 1.00 91.44 739 ARG A O 1
ATOM 5716 N N . LEU A 1 740 ? 0.685 -5.345 27.165 1.00 93.81 740 LEU A N 1
ATOM 5717 C CA . LEU A 1 740 ? -0.534 -4.922 27.864 1.00 93.81 740 LEU A CA 1
ATOM 5718 C C . LEU A 1 740 ? -1.630 -4.497 26.879 1.00 93.81 740 LEU A C 1
ATOM 5720 O O . LEU A 1 740 ? -2.137 -3.375 26.929 1.00 93.81 740 LEU A O 1
ATOM 5724 N N . HIS A 1 741 ? -2.006 -5.409 25.985 1.00 94.00 741 HIS A N 1
ATOM 5725 C CA . HIS A 1 741 ? -2.994 -5.179 24.923 1.00 94.00 741 HIS A CA 1
ATOM 5726 C C . HIS A 1 741 ? -4.326 -5.926 25.136 1.00 94.00 741 HIS A C 1
ATOM 5728 O O . HIS A 1 741 ? -5.122 -6.083 24.205 1.00 94.00 741 HIS A O 1
ATOM 5734 N N . PHE A 1 742 ? -4.588 -6.402 26.357 1.00 95.12 742 PHE A N 1
ATOM 5735 C CA . PHE A 1 742 ? -5.846 -7.061 26.709 1.00 95.12 742 PHE A CA 1
ATOM 5736 C C . PHE A 1 742 ? -6.892 -6.041 27.157 1.00 95.12 742 PHE A C 1
ATOM 5738 O O . PHE A 1 742 ? -6.749 -5.380 28.187 1.00 95.12 742 PHE A O 1
ATOM 5745 N N . PHE A 1 743 ? -7.976 -5.932 26.394 1.00 94.69 743 PHE A N 1
ATOM 5746 C CA . PHE A 1 743 ? -9.039 -4.967 26.640 1.00 94.69 743 PHE A CA 1
ATOM 5747 C C . PHE A 1 743 ? -10.243 -5.591 27.336 1.00 94.69 743 PHE A C 1
ATOM 5749 O O . PHE A 1 743 ? -10.640 -6.723 27.054 1.00 94.69 743 PHE A O 1
ATOM 5756 N N . MET A 1 744 ? -10.873 -4.791 28.194 1.00 93.06 744 MET A N 1
ATOM 5757 C CA . MET A 1 744 ? -12.178 -5.039 28.795 1.00 93.06 744 MET A CA 1
ATOM 5758 C C . MET A 1 744 ? -13.254 -4.323 27.975 1.00 93.06 744 MET A C 1
ATOM 5760 O O . MET A 1 744 ? -13.375 -3.093 28.057 1.00 93.06 744 MET A O 1
ATOM 5764 N N . PRO A 1 745 ? -14.047 -5.052 27.173 1.00 93.31 745 PRO A N 1
ATOM 5765 C CA . PRO A 1 745 ? -15.139 -4.442 26.450 1.00 93.31 745 PRO A CA 1
ATOM 5766 C C . PRO A 1 745 ? -16.367 -4.268 27.350 1.00 93.31 745 PRO A C 1
ATOM 5768 O O . PRO A 1 745 ? -16.639 -5.069 28.246 1.00 93.31 745 PRO A O 1
ATOM 5771 N N . GLY A 1 746 ? -17.163 -3.249 27.058 1.00 91.62 746 GLY A N 1
ATOM 5772 C CA . GLY A 1 746 ? -18.461 -3.003 27.676 1.00 91.62 746 GLY A CA 1
ATOM 5773 C C . GLY A 1 746 ? -19.448 -2.447 26.659 1.00 91.62 746 GLY A C 1
ATOM 5774 O O . GLY A 1 746 ? -19.066 -1.836 25.660 1.00 91.62 746 GLY A O 1
ATOM 5775 N N . PHE A 1 747 ? -20.738 -2.647 26.908 1.00 90.69 747 PHE A N 1
ATOM 5776 C CA . PHE A 1 747 ? -21.789 -2.134 26.033 1.00 90.69 747 PHE A CA 1
ATOM 5777 C C . PHE A 1 747 ? -22.910 -1.498 26.849 1.00 90.69 747 PHE A C 1
ATOM 5779 O O . PHE A 1 747 ? -23.330 -2.021 27.882 1.00 90.69 747 PHE A O 1
ATOM 5786 N N . ALA A 1 748 ? -23.421 -0.371 26.367 1.00 89.94 748 ALA A N 1
ATOM 5787 C CA . ALA A 1 748 ? -24.600 0.291 26.894 1.00 89.94 748 ALA A CA 1
ATOM 5788 C C . ALA A 1 748 ? -25.514 0.714 25.730 1.00 89.94 748 ALA A C 1
ATOM 5790 O O . ALA A 1 748 ? -25.029 1.191 24.706 1.00 89.94 748 ALA A O 1
ATOM 5791 N N . PRO A 1 749 ? -26.844 0.601 25.861 1.00 88.00 749 PRO A N 1
ATOM 5792 C CA . PRO A 1 749 ? -27.584 0.205 27.056 1.00 88.00 749 PRO A CA 1
ATOM 5793 C C . PRO A 1 749 ? -27.834 -1.307 27.156 1.00 88.00 749 PRO A C 1
ATOM 5795 O O . PRO A 1 749 ? -28.235 -1.953 26.190 1.00 88.00 749 PRO A O 1
ATOM 5798 N N . LEU A 1 750 ? -27.734 -1.851 28.370 1.00 82.44 750 LEU A N 1
ATOM 5799 C CA . LEU A 1 750 ? -28.187 -3.209 28.694 1.00 82.44 750 LEU A CA 1
ATOM 5800 C C . LEU A 1 750 ? -29.528 -3.114 29.425 1.00 82.44 750 LEU A C 1
ATOM 5802 O O . LEU A 1 750 ? -29.589 -2.926 30.640 1.00 82.44 750 LEU A O 1
ATOM 5806 N N . THR A 1 751 ? -30.632 -3.182 28.679 1.00 70.19 751 THR A N 1
ATOM 5807 C CA . THR A 1 751 ? -31.985 -3.103 29.255 1.00 70.19 751 THR A CA 1
ATOM 5808 C C . THR A 1 751 ? -32.818 -4.321 28.890 1.00 70.19 751 THR A C 1
ATOM 5810 O O . THR A 1 751 ? -32.746 -4.832 27.777 1.00 70.19 751 THR A O 1
ATOM 5813 N N . SER A 1 752 ? -33.625 -4.800 29.841 1.00 68.62 752 SER A N 1
ATOM 5814 C CA . SER A 1 752 ? -34.558 -5.898 29.580 1.00 68.62 752 SER A CA 1
ATOM 5815 C C . SER A 1 752 ? -35.621 -5.484 28.551 1.00 68.62 752 SER A C 1
ATOM 5817 O O . SER A 1 752 ? -36.062 -4.329 28.542 1.00 68.62 752 SER A O 1
ATOM 5819 N N . ARG A 1 753 ? -36.105 -6.439 27.743 1.00 66.12 753 ARG A N 1
ATOM 5820 C CA . ARG A 1 753 ? -37.136 -6.207 26.705 1.00 66.12 753 ARG A CA 1
ATOM 5821 C C . ARG A 1 753 ? -38.399 -5.515 27.246 1.00 66.12 753 ARG A C 1
ATOM 5823 O O . ARG A 1 753 ? -39.022 -4.733 26.538 1.00 66.12 753 ARG A O 1
ATOM 5830 N N . GLY A 1 754 ? -38.763 -5.764 28.509 1.00 61.28 754 GLY A N 1
ATOM 5831 C CA . GLY A 1 754 ? -39.916 -5.132 29.164 1.00 61.28 754 GLY A CA 1
ATOM 5832 C C . GLY A 1 754 ? -39.661 -3.711 29.687 1.00 61.28 754 GLY A C 1
ATOM 5833 O O . GLY A 1 754 ? -40.605 -2.950 29.870 1.00 61.28 754 GLY A O 1
ATOM 5834 N N . SER A 1 755 ? -38.401 -3.330 29.924 1.00 66.69 755 SER A N 1
ATOM 5835 C CA . SER A 1 755 ? -38.023 -1.996 30.423 1.00 66.69 755 SER A CA 1
ATOM 5836 C C . SER A 1 755 ? -37.591 -1.030 29.315 1.00 66.69 755 SER A C 1
ATOM 5838 O O . SER A 1 755 ? -37.555 0.176 29.550 1.00 66.69 755 SER A O 1
ATOM 5840 N N . GLN A 1 756 ? -37.301 -1.540 28.115 1.00 65.44 756 GLN A N 1
ATOM 5841 C CA . GLN A 1 756 ? -36.798 -0.764 26.977 1.00 65.44 756 GLN A CA 1
ATOM 5842 C C . GLN A 1 756 ? -37.763 0.349 26.521 1.00 65.44 756 GLN A C 1
ATOM 5844 O O . GLN A 1 756 ? -37.313 1.402 26.086 1.00 65.44 756 GLN A O 1
ATOM 5849 N N . GLN A 1 757 ? -39.083 0.161 26.666 1.00 59.06 757 GLN A N 1
ATOM 5850 C CA . GLN A 1 757 ? -40.092 1.164 26.278 1.00 59.06 757 GLN A CA 1
ATOM 5851 C C . GLN A 1 757 ? -40.253 2.315 27.286 1.00 59.06 757 GLN A C 1
ATOM 5853 O O . GLN A 1 757 ? -40.756 3.375 26.922 1.00 59.06 757 GLN A O 1
ATOM 5858 N N . TYR A 1 758 ? -39.845 2.119 28.545 1.00 62.19 758 TYR A N 1
ATOM 5859 C CA . TYR A 1 758 ? -40.090 3.073 29.635 1.00 62.19 758 TYR A CA 1
ATOM 5860 C C . TYR A 1 758 ? -38.867 3.923 29.999 1.00 62.19 758 TYR A C 1
ATOM 5862 O O . TYR A 1 758 ? -39.008 4.900 30.733 1.00 62.19 758 TYR A O 1
ATOM 5870 N N . ARG A 1 759 ? -37.669 3.562 29.520 1.00 67.25 759 ARG A N 1
ATOM 5871 C CA . ARG A 1 759 ? -36.421 4.251 29.864 1.00 67.25 759 ARG A CA 1
ATOM 5872 C C . ARG A 1 759 ? -35.993 5.191 28.740 1.00 67.25 759 ARG A C 1
ATOM 5874 O O . ARG A 1 759 ? -35.687 4.745 27.637 1.00 67.25 759 ARG A O 1
ATOM 5881 N N . ALA A 1 760 ? -35.959 6.491 29.027 1.00 61.78 760 ALA A N 1
ATOM 5882 C CA . ALA A 1 760 ? -35.385 7.476 28.120 1.00 61.78 760 ALA A CA 1
ATOM 5883 C C . ALA A 1 760 ? -33.857 7.414 28.223 1.00 61.78 760 ALA A C 1
ATOM 5885 O O . ALA A 1 760 ? -33.283 7.812 29.229 1.00 61.78 760 ALA A O 1
ATOM 5886 N N . LEU A 1 761 ? -33.203 6.885 27.193 1.00 77.88 761 LEU A N 1
ATOM 5887 C CA . LEU A 1 761 ? -31.745 6.875 27.112 1.00 77.88 761 LEU A CA 1
ATOM 5888 C C . LEU A 1 761 ? -31.254 8.311 26.902 1.00 77.88 761 LEU A C 1
ATOM 5890 O O . LEU A 1 761 ? -31.751 8.995 26.010 1.00 77.88 761 LEU A O 1
ATOM 5894 N N . THR A 1 762 ? -30.301 8.758 27.714 1.00 88.31 762 THR A N 1
ATOM 5895 C CA . THR A 1 762 ? -29.622 10.059 27.593 1.00 88.31 762 THR A CA 1
ATOM 5896 C C . THR A 1 762 ? -28.110 9.842 27.618 1.00 88.31 762 THR A C 1
ATOM 5898 O O . THR A 1 762 ? -27.653 8.799 28.093 1.00 88.31 762 THR A O 1
ATOM 5901 N N . VAL A 1 763 ? -27.325 10.802 27.117 1.00 89.44 763 VAL A N 1
ATOM 5902 C CA . VAL A 1 763 ? -25.853 10.700 27.108 1.00 89.44 763 VAL A CA 1
ATOM 5903 C C . VAL A 1 763 ? -25.288 10.471 28.522 1.00 89.44 763 VAL A C 1
ATOM 5905 O O . VAL A 1 763 ? -24.532 9.515 28.683 1.00 89.44 763 VAL A O 1
ATOM 5908 N N . PRO A 1 764 ? -25.712 11.202 29.579 1.00 90.81 764 PRO A N 1
ATOM 5909 C CA . PRO A 1 764 ? -25.232 10.947 30.940 1.00 90.81 764 PRO A CA 1
ATOM 5910 C C . PRO A 1 764 ? -25.553 9.538 31.457 1.00 90.81 764 PRO A C 1
ATOM 5912 O O . PRO A 1 764 ? -24.726 8.928 32.134 1.00 90.81 764 PRO A O 1
ATOM 5915 N N . GLU A 1 765 ? -26.732 8.993 31.131 1.00 88.25 765 GLU A N 1
ATOM 5916 C CA . GLU A 1 765 ? -27.091 7.622 31.517 1.00 88.25 765 GLU A CA 1
ATOM 5917 C C . GLU A 1 765 ? -26.240 6.572 30.797 1.00 88.25 765 GLU A C 1
ATOM 5919 O O . GLU A 1 765 ? -25.882 5.566 31.414 1.00 88.25 765 GLU A O 1
ATOM 5924 N N . LEU A 1 766 ? -25.920 6.790 29.515 1.00 90.25 766 LEU A N 1
ATOM 5925 C CA . LEU A 1 766 ? -25.027 5.912 28.756 1.00 90.25 766 LEU A CA 1
ATOM 5926 C C . LEU A 1 766 ? -23.625 5.942 29.355 1.00 90.25 766 LEU A C 1
ATOM 5928 O O . LEU A 1 766 ? -23.097 4.885 29.690 1.00 90.25 766 LEU A O 1
ATOM 5932 N N . THR A 1 767 ? -23.071 7.133 29.586 1.00 90.94 767 THR A N 1
ATOM 5933 C CA . THR A 1 767 ? -21.750 7.296 30.200 1.00 90.94 767 THR A CA 1
ATOM 5934 C C . THR A 1 767 ? -21.694 6.643 31.583 1.00 90.94 767 THR A C 1
ATOM 5936 O O . THR A 1 767 ? -20.757 5.909 31.880 1.00 90.94 767 THR A O 1
ATOM 5939 N N . GLN A 1 768 ? -22.714 6.823 32.428 1.00 88.62 768 GLN A N 1
ATOM 5940 C CA . GLN A 1 768 ? -22.739 6.193 33.751 1.00 88.62 768 GLN A CA 1
ATOM 5941 C C . GLN A 1 768 ? -22.807 4.661 33.673 1.00 88.62 768 GLN A C 1
ATOM 5943 O O . GLN A 1 768 ? -22.163 3.982 34.468 1.00 88.62 768 GLN A O 1
ATOM 5948 N N . GLN A 1 769 ? -23.579 4.116 32.729 1.00 88.50 769 GLN A N 1
ATOM 5949 C CA . GLN A 1 769 ? -23.675 2.671 32.514 1.00 88.50 769 GLN A CA 1
ATOM 5950 C C . GLN A 1 769 ? -22.388 2.073 31.947 1.00 88.50 769 GLN A C 1
ATOM 5952 O O . GLN A 1 769 ? -22.043 0.956 32.314 1.00 88.50 769 GLN A O 1
ATOM 5957 N N . MET A 1 770 ? -21.676 2.796 31.081 1.00 89.00 770 MET A N 1
ATOM 5958 C CA . MET A 1 770 ? -20.412 2.326 30.511 1.00 89.00 770 MET A CA 1
ATOM 5959 C C . MET A 1 770 ? -19.347 2.075 31.575 1.00 89.00 770 MET A C 1
ATOM 5961 O O . MET A 1 770 ? -18.605 1.120 31.439 1.00 89.00 770 MET A O 1
ATOM 5965 N N . PHE A 1 771 ? -19.283 2.891 32.630 1.00 88.62 771 PHE A N 1
ATOM 5966 C CA . PHE A 1 771 ? -18.309 2.729 33.717 1.00 88.62 771 PHE A CA 1
ATOM 5967 C C . PHE A 1 771 ? -18.835 1.885 34.897 1.00 88.62 771 PHE A C 1
ATOM 5969 O O . PHE A 1 771 ? -18.174 1.800 35.935 1.00 88.62 771 PHE A O 1
ATOM 5976 N N . ASP A 1 772 ? -20.022 1.274 34.784 1.00 88.38 772 ASP A N 1
ATOM 5977 C CA . ASP A 1 772 ? -20.526 0.350 35.805 1.00 88.38 772 ASP A CA 1
ATOM 5978 C C . ASP A 1 772 ? -19.897 -1.038 35.615 1.00 88.38 772 ASP A C 1
ATOM 5980 O O . ASP A 1 772 ? -19.925 -1.603 34.521 1.00 88.38 772 ASP A O 1
ATOM 5984 N N . ALA A 1 773 ? -19.390 -1.629 36.699 1.00 86.06 773 ALA A N 1
ATOM 5985 C CA . ALA A 1 773 ? -18.776 -2.959 36.685 1.00 86.06 773 ALA A CA 1
ATOM 5986 C C . ALA A 1 773 ? -19.746 -4.037 36.165 1.00 86.06 773 ALA A C 1
ATOM 5988 O O . ALA A 1 773 ? -19.338 -5.027 35.570 1.00 86.06 773 ALA A O 1
ATOM 5989 N N . LYS A 1 774 ? -21.057 -3.824 36.336 1.00 85.25 774 LYS A N 1
ATOM 5990 C CA . LYS A 1 774 ? -22.109 -4.743 35.869 1.00 85.25 774 LYS A CA 1
ATOM 5991 C C . LYS A 1 774 ? -22.272 -4.794 34.352 1.00 85.25 774 LYS A C 1
ATOM 5993 O O . LYS A 1 774 ? -22.952 -5.695 33.871 1.00 85.25 774 LYS A O 1
ATOM 5998 N N . ASN A 1 775 ? -21.727 -3.820 33.630 1.00 85.56 775 ASN A N 1
ATOM 5999 C CA . ASN A 1 775 ? -21.847 -3.712 32.179 1.00 85.56 775 ASN A CA 1
ATOM 6000 C C . ASN A 1 775 ? -20.560 -4.125 31.450 1.00 85.56 775 ASN A C 1
ATOM 6002 O O . ASN A 1 775 ? -20.518 -4.088 30.218 1.00 85.56 775 ASN A O 1
ATOM 6006 N N . MET A 1 776 ? -19.527 -4.517 32.200 1.00 88.88 776 MET A N 1
ATOM 6007 C CA . MET A 1 776 ? -18.301 -5.081 31.653 1.00 88.88 776 MET A CA 1
ATOM 6008 C C . MET A 1 776 ? -18.558 -6.501 31.159 1.00 88.88 776 MET A C 1
ATOM 6010 O O . MET A 1 776 ? -19.185 -7.308 31.841 1.00 88.88 776 MET A O 1
ATOM 6014 N N . MET A 1 777 ? -18.038 -6.817 29.979 1.00 89.06 777 MET A N 1
ATOM 6015 C CA . MET A 1 777 ? -18.087 -8.160 29.399 1.00 89.06 777 MET A CA 1
ATOM 6016 C C . MET A 1 777 ? -16.926 -9.043 29.880 1.00 89.06 777 MET A C 1
ATOM 6018 O O . MET A 1 777 ? -16.837 -10.196 29.476 1.00 89.06 777 MET A O 1
ATOM 6022 N N . ALA A 1 778 ? -16.053 -8.520 30.743 1.00 88.25 778 ALA A N 1
ATOM 6023 C CA . ALA A 1 778 ? -15.034 -9.263 31.476 1.00 88.25 778 ALA A CA 1
ATOM 6024 C C . ALA A 1 778 ? -15.390 -9.252 32.970 1.00 88.25 778 ALA A C 1
ATOM 6026 O O . ALA A 1 778 ? -15.777 -8.204 33.492 1.00 88.25 778 ALA A O 1
ATOM 6027 N N . ALA A 1 779 ? -15.288 -10.394 33.664 1.00 87.12 779 ALA A N 1
ATOM 6028 C CA . ALA A 1 779 ? -15.680 -10.499 35.073 1.00 87.12 779 ALA A CA 1
ATOM 6029 C C . ALA A 1 779 ? -14.579 -9.968 36.005 1.00 87.12 779 ALA A C 1
ATOM 6031 O O . ALA A 1 779 ? -14.010 -10.712 36.801 1.00 87.12 779 ALA A O 1
ATOM 6032 N N . CYS A 1 780 ? -14.281 -8.677 35.889 1.00 86.56 780 CYS A N 1
ATOM 6033 C CA . CYS A 1 780 ? -13.358 -7.955 36.762 1.00 86.56 780 CYS A CA 1
ATOM 6034 C C . CYS A 1 780 ? -14.055 -6.697 37.280 1.00 86.56 780 CYS A C 1
ATOM 6036 O O . CYS A 1 780 ? -14.852 -6.095 36.552 1.00 86.56 780 CYS A O 1
ATOM 6038 N N . ASP A 1 781 ? -13.763 -6.279 38.512 1.00 87.25 781 ASP A N 1
ATOM 6039 C CA . ASP A 1 781 ? -14.227 -4.975 39.004 1.00 87.25 781 ASP A CA 1
ATOM 6040 C C . ASP A 1 781 ? -13.217 -3.893 38.592 1.00 87.25 781 ASP A C 1
ATOM 6042 O O . ASP A 1 781 ? -12.102 -3.866 39.123 1.00 87.25 781 ASP A O 1
ATOM 6046 N N . PRO A 1 782 ? -13.571 -2.951 37.694 1.00 87.12 782 PRO A N 1
ATOM 6047 C CA . PRO A 1 782 ? -12.632 -1.920 37.262 1.00 87.12 782 PRO A CA 1
ATOM 6048 C C . PRO A 1 782 ? -12.158 -1.003 38.396 1.00 87.12 782 PRO A C 1
ATOM 6050 O O . PRO A 1 782 ? -11.176 -0.286 38.238 1.00 87.12 782 PRO A O 1
ATOM 6053 N N . ARG A 1 783 ? -12.842 -1.007 39.549 1.00 87.31 783 ARG A N 1
ATOM 6054 C CA . ARG A 1 783 ? -12.466 -0.216 40.731 1.00 87.31 783 ARG A CA 1
ATOM 6055 C C . ARG A 1 783 ? -11.293 -0.803 41.509 1.00 87.31 783 ARG A C 1
ATOM 6057 O O . ARG A 1 783 ? -10.731 -0.095 42.340 1.00 87.31 783 ARG A O 1
ATOM 6064 N N . HIS A 1 784 ? -10.955 -2.075 41.296 1.00 89.25 784 HIS A N 1
ATOM 6065 C CA . HIS A 1 784 ? -9.789 -2.707 41.921 1.00 89.25 784 HIS A CA 1
ATOM 6066 C C . HIS A 1 784 ? -8.475 -2.383 41.202 1.00 89.25 784 HIS A C 1
ATOM 6068 O O . HIS A 1 784 ? -7.409 -2.692 41.731 1.00 89.25 784 HIS A O 1
ATOM 6074 N N . GLY A 1 785 ? -8.547 -1.755 40.027 1.00 89.56 785 GLY A N 1
ATOM 6075 C CA . GLY A 1 785 ? -7.390 -1.326 39.256 1.00 89.56 785 GLY A CA 1
ATOM 6076 C C . GLY A 1 785 ? -7.468 0.135 38.836 1.00 89.56 785 GLY A C 1
ATOM 6077 O O . GLY A 1 785 ? -8.295 0.913 39.323 1.00 89.56 785 GLY A O 1
ATOM 6078 N N . ARG A 1 786 ? -6.582 0.501 37.912 1.00 92.38 786 ARG A N 1
ATOM 6079 C CA . ARG A 1 786 ? -6.575 1.799 37.236 1.00 92.38 786 ARG A CA 1
ATOM 6080 C C . ARG A 1 786 ? -6.716 1.597 35.731 1.00 92.38 786 ARG A C 1
ATOM 6082 O O . ARG A 1 786 ? -6.314 0.570 35.184 1.00 92.38 786 ARG A O 1
ATOM 6089 N N . TYR A 1 787 ? -7.325 2.561 35.058 1.00 93.69 787 TYR A N 1
ATOM 6090 C CA . TYR A 1 787 ? -7.383 2.617 33.605 1.00 93.69 787 TYR A CA 1
ATOM 6091 C C . TYR A 1 787 ? -6.096 3.228 33.065 1.00 93.69 787 TYR A C 1
ATOM 6093 O O . TYR A 1 787 ? -5.786 4.384 33.368 1.00 93.69 787 TYR A O 1
ATOM 6101 N N . LEU A 1 788 ? -5.388 2.456 32.242 1.00 93.19 788 LEU A N 1
ATOM 6102 C CA . LEU A 1 788 ? -4.276 2.944 31.436 1.00 93.19 788 LEU A CA 1
ATOM 6103 C C . LEU A 1 788 ? -4.833 3.842 30.334 1.00 93.19 788 LEU A C 1
ATOM 6105 O O . LEU A 1 788 ? -4.520 5.026 30.285 1.00 93.19 788 LEU A O 1
ATOM 6109 N N . THR A 1 789 ? -5.737 3.300 29.518 1.00 93.06 789 THR A N 1
ATOM 6110 C CA . THR A 1 789 ? -6.381 3.988 28.393 1.00 93.06 789 THR A CA 1
ATOM 6111 C C . THR A 1 789 ? -7.847 3.569 28.277 1.00 93.06 789 THR A C 1
ATOM 6113 O O . THR A 1 789 ? -8.246 2.471 28.680 1.00 93.06 789 THR A O 1
ATOM 6116 N N . VAL A 1 790 ? -8.683 4.462 27.751 1.00 92.75 790 VAL A N 1
ATOM 6117 C CA . VAL A 1 790 ? -10.115 4.223 27.544 1.00 92.75 790 VAL A CA 1
ATOM 6118 C C . VAL A 1 790 ? -10.535 4.771 26.191 1.00 92.75 790 VAL A C 1
ATOM 6120 O O . VAL A 1 790 ? -10.303 5.941 25.899 1.00 92.75 790 VAL A O 1
ATOM 6123 N N . ALA A 1 791 ? -11.253 3.969 25.411 1.00 90.38 791 ALA A N 1
ATOM 6124 C CA . ALA A 1 791 ? -11.986 4.418 24.238 1.00 90.38 791 ALA A CA 1
ATOM 6125 C C . ALA A 1 791 ? -13.497 4.234 24.439 1.00 90.38 791 ALA A C 1
ATOM 6127 O O . ALA A 1 791 ? -13.980 3.186 24.872 1.00 90.38 791 ALA A O 1
ATOM 6128 N N . ALA A 1 792 ? -14.253 5.276 24.109 1.00 90.81 792 ALA A N 1
ATOM 6129 C CA . ALA A 1 792 ? -15.704 5.320 24.198 1.00 90.81 792 ALA A CA 1
ATOM 6130 C C . ALA A 1 792 ? -16.295 5.655 22.824 1.00 90.81 792 ALA A C 1
ATOM 6132 O O . ALA A 1 792 ? -16.135 6.769 22.325 1.00 90.81 792 ALA A O 1
ATOM 6133 N N . ILE A 1 793 ? -16.990 4.693 22.217 1.00 90.62 793 ILE A N 1
ATOM 6134 C CA . ILE A 1 793 ? -17.611 4.838 20.896 1.00 90.62 793 ILE A CA 1
ATOM 6135 C C . ILE A 1 793 ? -19.112 5.011 21.083 1.00 90.62 793 ILE A C 1
ATOM 6137 O O . ILE A 1 793 ? -19.840 4.056 21.360 1.00 90.62 793 ILE A O 1
ATOM 6141 N N . PHE A 1 794 ? -19.582 6.237 20.916 1.00 91.25 794 PHE A N 1
ATOM 6142 C CA . PHE A 1 794 ? -20.988 6.590 20.958 1.00 91.25 794 PHE A CA 1
ATOM 6143 C C . PHE A 1 794 ? -21.622 6.474 19.570 1.00 91.25 794 PHE A C 1
ATOM 6145 O O . PHE A 1 794 ? -21.041 6.868 18.562 1.00 91.25 794 PHE A O 1
ATOM 6152 N N . ARG A 1 795 ? -22.843 5.942 19.514 1.00 89.12 795 ARG A N 1
ATOM 6153 C CA . ARG A 1 795 ? -23.605 5.727 18.280 1.00 89.12 795 ARG A CA 1
ATOM 6154 C C . ARG A 1 795 ? -24.990 6.345 18.377 1.00 89.12 795 ARG A C 1
ATOM 6156 O O . ARG A 1 795 ? -25.684 6.138 19.373 1.00 89.12 795 ARG A O 1
ATOM 6163 N N . GLY A 1 796 ? -25.413 7.025 17.319 1.00 87.31 796 GLY A N 1
ATOM 6164 C CA . GLY A 1 796 ? -26.687 7.730 17.207 1.00 87.31 796 GLY A CA 1
ATOM 6165 C C . GLY A 1 796 ? -26.540 9.249 17.290 1.00 87.31 796 GLY A C 1
ATOM 6166 O O . GLY A 1 796 ? -25.506 9.782 17.678 1.00 87.31 796 GLY A O 1
ATOM 6167 N N . ARG A 1 797 ? -27.613 9.963 16.936 1.00 83.94 797 ARG A N 1
ATOM 6168 C CA . ARG A 1 797 ? -27.622 11.432 16.902 1.00 83.94 797 ARG A CA 1
ATOM 6169 C C . ARG A 1 797 ? -27.543 12.017 18.311 1.00 83.94 797 ARG A C 1
ATOM 6171 O O . ARG A 1 797 ? -28.536 11.997 19.039 1.00 83.94 797 ARG A O 1
ATOM 6178 N N . MET A 1 798 ? -26.390 12.577 18.662 1.00 86.69 798 MET A N 1
ATOM 6179 C CA . MET A 1 798 ? -26.143 13.222 19.953 1.00 86.69 798 MET A CA 1
ATOM 6180 C C . MET A 1 798 ? -25.223 14.438 19.824 1.00 86.69 798 MET A C 1
ATOM 6182 O O . MET A 1 798 ? -24.529 14.610 18.826 1.00 86.69 798 MET A O 1
ATOM 6186 N N . SER A 1 799 ? -25.234 15.305 20.837 1.00 86.44 799 SER A N 1
ATOM 6187 C CA . SER A 1 799 ? -24.366 16.483 20.880 1.00 86.44 799 SER A CA 1
ATOM 6188 C C . SER A 1 799 ? -22.968 16.089 21.351 1.00 86.44 799 SER A C 1
ATOM 6190 O O . SER A 1 799 ? -22.815 15.641 22.485 1.00 86.44 799 SER A O 1
ATOM 6192 N N . MET A 1 800 ? -21.940 16.310 20.526 1.00 84.62 800 MET A N 1
ATOM 6193 C CA . MET A 1 800 ? -20.543 16.047 20.914 1.00 84.62 800 MET A CA 1
ATOM 6194 C C . MET A 1 800 ? -20.139 16.803 22.176 1.00 84.62 800 MET A C 1
ATOM 6196 O O . MET A 1 800 ? -19.529 16.232 23.069 1.00 84.62 800 MET A O 1
ATOM 6200 N N . LYS A 1 801 ? -20.579 18.060 22.303 1.00 88.31 801 LYS A N 1
ATOM 6201 C CA . LYS A 1 801 ? -20.318 18.863 23.499 1.00 88.31 801 LYS A CA 1
ATOM 6202 C C . LYS A 1 801 ? -20.829 18.177 24.770 1.00 88.31 801 LYS A C 1
ATOM 6204 O O . LYS A 1 801 ? -20.164 18.217 25.795 1.00 88.31 801 LYS A O 1
ATOM 6209 N N . GLU A 1 802 ? -22.004 17.552 24.701 1.00 90.75 802 GLU A N 1
ATOM 6210 C CA . GLU A 1 802 ? -22.568 16.833 25.845 1.00 90.75 802 GLU A CA 1
ATOM 6211 C C . GLU A 1 802 ? -21.766 15.561 26.150 1.00 90.75 802 GLU A C 1
ATOM 6213 O O . GLU A 1 802 ? -21.508 15.275 27.316 1.00 90.75 802 GLU A O 1
ATOM 6218 N N . VAL A 1 803 ? -21.329 14.831 25.118 1.00 89.88 803 VAL A N 1
ATOM 6219 C CA . VAL A 1 803 ? -20.466 13.646 25.263 1.00 89.88 803 VAL A CA 1
ATOM 6220 C C . VAL A 1 803 ? -19.149 14.013 25.947 1.00 89.88 803 VAL A C 1
ATOM 6222 O O . VAL A 1 803 ? -18.798 13.398 26.955 1.00 89.88 803 VAL A O 1
ATOM 6225 N N . ASP A 1 804 ? -18.462 15.046 25.463 1.00 88.31 804 ASP A N 1
ATOM 6226 C CA . ASP A 1 804 ? -17.174 15.480 26.010 1.00 88.31 804 ASP A CA 1
ATOM 6227 C C . ASP A 1 804 ? -17.316 15.996 27.448 1.00 88.31 804 ASP A C 1
ATOM 6229 O O . ASP A 1 804 ? -16.528 15.631 28.323 1.00 88.31 804 ASP A O 1
ATOM 6233 N N . GLU A 1 805 ? -18.366 16.774 27.739 1.00 91.19 805 GLU A N 1
ATOM 6234 C CA . GLU A 1 805 ? -18.666 17.232 29.100 1.00 91.19 805 GLU A CA 1
ATOM 6235 C C . GLU A 1 805 ? -18.920 16.058 30.059 1.00 91.19 805 GLU A C 1
ATOM 6237 O O . GLU A 1 805 ? -18.436 16.078 31.194 1.00 91.19 805 GLU A O 1
ATOM 6242 N N . GLN A 1 806 ? -19.651 15.019 29.632 1.00 92.31 806 GLN A N 1
ATOM 6243 C CA . GLN A 1 806 ? -19.902 13.848 30.479 1.00 92.31 806 GLN A CA 1
ATOM 6244 C C . GLN A 1 806 ? -18.649 13.001 30.697 1.00 92.31 806 GLN A C 1
ATOM 6246 O O . GLN A 1 806 ? -18.423 12.541 31.819 1.00 92.31 806 GLN A O 1
ATOM 6251 N N . MET A 1 807 ? -17.820 12.816 29.672 1.00 90.62 807 MET A N 1
ATOM 6252 C CA . MET A 1 807 ? -16.580 12.045 29.797 1.00 90.62 807 MET A CA 1
ATOM 6253 C C . MET A 1 807 ? -15.569 12.762 30.696 1.00 90.62 807 MET A C 1
ATOM 6255 O O . MET A 1 807 ? -15.016 12.141 31.605 1.00 90.62 807 MET A O 1
ATOM 6259 N N . LEU A 1 808 ? -15.431 14.084 30.554 1.00 90.06 808 LEU A N 1
ATOM 6260 C CA . LEU A 1 808 ? -14.612 14.905 31.447 1.00 90.06 808 LEU A CA 1
ATOM 6261 C C . LEU A 1 808 ? -15.141 14.885 32.892 1.00 90.06 808 LEU A C 1
ATOM 6263 O O . LEU A 1 808 ? -14.370 14.816 33.848 1.00 90.06 808 LEU A O 1
ATOM 6267 N N . ASN A 1 809 ? -16.464 14.904 33.081 1.00 92.00 809 ASN A N 1
ATOM 6268 C CA . ASN A 1 809 ? -17.089 14.804 34.403 1.00 92.00 809 ASN A CA 1
ATOM 6269 C C . ASN A 1 809 ? -16.791 13.461 35.086 1.00 92.00 809 ASN A C 1
ATOM 6271 O O . ASN A 1 809 ? -16.534 13.433 36.290 1.00 92.00 809 ASN A O 1
ATOM 6275 N N . VAL A 1 810 ? -16.812 12.351 34.340 1.00 90.12 810 VAL A N 1
ATOM 6276 C CA . VAL A 1 810 ? -16.419 11.042 34.881 1.00 90.12 810 VAL A CA 1
ATOM 6277 C C . VAL A 1 810 ? -14.945 11.036 35.251 1.00 90.12 810 VAL A C 1
ATOM 6279 O O . VAL A 1 810 ? -14.626 10.640 36.369 1.00 90.12 810 VAL A O 1
ATOM 6282 N N . GLN A 1 811 ? -14.067 11.526 34.376 1.00 88.81 811 GLN A N 1
ATOM 6283 C CA . GLN A 1 811 ? -12.628 11.566 34.640 1.00 88.81 811 GLN A CA 1
ATOM 6284 C C . GLN A 1 811 ? -12.302 12.394 35.893 1.00 88.81 811 GLN A C 1
ATOM 6286 O O . GLN A 1 811 ? -11.559 11.937 36.753 1.00 88.81 811 GLN A O 1
ATOM 6291 N N . ASN A 1 812 ? -12.944 13.553 36.066 1.00 89.12 812 ASN A N 1
ATOM 6292 C CA . ASN A 1 812 ? -12.753 14.407 37.243 1.00 89.12 812 ASN A CA 1
ATOM 6293 C C . ASN A 1 812 ? -13.296 13.791 38.540 1.00 89.12 812 ASN A C 1
ATOM 6295 O O . ASN A 1 812 ? -12.703 13.964 39.601 1.00 89.12 812 ASN A O 1
ATOM 6299 N N . LYS A 1 813 ? -14.436 13.089 38.488 1.00 89.81 813 LYS A N 1
ATOM 6300 C CA . LYS A 1 813 ? -15.014 12.427 39.673 1.00 89.81 813 LYS A CA 1
ATOM 6301 C C . LYS A 1 813 ? -14.215 11.207 40.112 1.00 89.81 813 LYS A C 1
ATOM 6303 O O . LYS A 1 813 ? -14.182 10.900 41.300 1.00 89.81 813 LYS A O 1
ATOM 6308 N N . ASN A 1 814 ? -13.617 10.520 39.147 1.00 88.75 814 ASN A N 1
ATOM 6309 C CA . ASN A 1 814 ? -12.980 9.223 39.308 1.00 88.75 814 ASN A CA 1
ATOM 6310 C C . ASN A 1 814 ? -11.472 9.300 39.034 1.00 88.75 814 ASN A C 1
ATOM 6312 O O . ASN A 1 814 ? -10.895 8.296 38.630 1.00 88.75 814 ASN A O 1
ATOM 6316 N N . SER A 1 815 ? -10.835 10.459 39.235 1.00 86.50 815 SER A N 1
ATOM 6317 C CA . SER A 1 815 ? -9.446 10.701 38.819 1.00 86.50 815 SER A CA 1
ATOM 6318 C C . SER A 1 815 ? -8.463 9.677 39.389 1.00 86.50 815 SER A C 1
ATOM 6320 O O . SER A 1 815 ? -7.556 9.266 38.687 1.00 86.50 815 SER A O 1
ATOM 6322 N N . SER A 1 816 ? -8.706 9.172 40.604 1.00 88.38 816 SER A N 1
ATOM 6323 C CA . SER A 1 816 ? -7.897 8.124 41.246 1.00 88.38 816 SER A CA 1
ATOM 6324 C C . SER A 1 816 ? -7.907 6.767 40.530 1.00 88.38 816 SER A C 1
ATOM 6326 O O . SER A 1 816 ? -7.044 5.931 40.788 1.00 88.38 816 SER A O 1
ATOM 6328 N N . TYR A 1 817 ? -8.918 6.514 39.695 1.00 90.00 817 TYR A N 1
ATOM 6329 C CA . TYR A 1 817 ? -9.045 5.296 38.893 1.00 90.00 817 TYR A CA 1
ATOM 6330 C C . TYR A 1 817 ? -8.438 5.451 37.498 1.00 90.00 817 TYR A C 1
ATOM 6332 O O . TYR A 1 817 ? -8.395 4.478 36.754 1.00 90.00 817 TYR A O 1
ATOM 6340 N N . PHE A 1 818 ? -7.988 6.647 37.123 1.00 91.19 818 PHE A N 1
ATOM 6341 C CA . PHE A 1 818 ? -7.230 6.878 35.901 1.00 91.19 818 PHE A CA 1
ATOM 6342 C C . PHE A 1 818 ? -5.768 7.069 36.267 1.00 91.19 818 PHE A C 1
ATOM 6344 O O . PHE A 1 818 ? -5.433 7.643 37.300 1.00 91.19 818 PHE A O 1
ATOM 6351 N N . VAL A 1 819 ? -4.893 6.553 35.423 1.00 90.31 819 VAL A N 1
ATOM 6352 C CA . VAL A 1 819 ? -3.462 6.729 35.604 1.00 90.31 819 VAL A CA 1
ATOM 6353 C C . VAL A 1 819 ? -3.057 8.182 35.325 1.00 90.31 819 VAL A C 1
ATOM 6355 O O . VAL A 1 819 ? -3.481 8.762 34.330 1.00 90.31 819 VAL A O 1
ATOM 6358 N N . GLU A 1 820 ? -2.245 8.767 36.211 1.00 85.75 820 GLU A N 1
ATOM 6359 C CA . GLU A 1 820 ? -1.867 10.189 36.157 1.00 85.75 820 GLU A CA 1
ATOM 6360 C C . GLU A 1 820 ? -0.750 10.487 35.142 1.00 85.75 820 GLU A C 1
ATOM 6362 O O . GLU A 1 820 ? -0.720 11.579 34.575 1.00 85.75 820 GLU A O 1
ATOM 6367 N N . TRP A 1 821 ? 0.143 9.523 34.882 1.00 84.56 821 TRP A N 1
ATOM 6368 C CA . TRP A 1 821 ? 1.301 9.688 33.992 1.00 84.56 821 TRP A CA 1
ATOM 6369 C C . TRP A 1 821 ? 0.957 9.601 32.493 1.00 84.56 821 TRP A C 1
ATOM 6371 O O . TRP A 1 821 ? 1.721 10.089 31.666 1.00 84.56 821 TRP A O 1
ATOM 6381 N N . ILE A 1 822 ? -0.230 9.090 32.126 1.00 85.81 822 ILE A N 1
ATOM 6382 C CA . ILE A 1 822 ? -0.768 9.198 30.757 1.00 85.81 822 ILE A CA 1
ATOM 6383 C C . ILE A 1 822 ? -1.768 10.363 30.697 1.00 85.81 822 ILE A C 1
ATOM 6385 O O . ILE A 1 822 ? -2.951 10.181 31.015 1.00 85.81 822 ILE A O 1
ATOM 6389 N N . PRO A 1 823 ? -1.361 11.565 30.251 1.00 82.88 823 PRO A N 1
ATOM 6390 C CA . PRO A 1 823 ? -2.298 12.667 30.093 1.00 82.88 823 PRO A CA 1
ATOM 6391 C C . PRO A 1 823 ? -3.311 12.359 28.981 1.00 82.88 823 PRO A C 1
ATOM 6393 O O . PRO A 1 823 ? -2.966 11.841 27.921 1.00 82.88 823 PRO A O 1
ATOM 6396 N N . ASN A 1 824 ? -4.573 12.748 29.185 1.00 82.62 824 ASN A N 1
ATOM 6397 C CA . ASN A 1 824 ? -5.648 12.617 28.188 1.00 82.62 824 ASN A CA 1
ATOM 6398 C C . ASN A 1 824 ? -5.837 11.184 27.641 1.00 82.62 824 ASN A C 1
ATOM 6400 O O . ASN A 1 824 ? -6.023 10.982 26.435 1.00 82.62 824 ASN A O 1
ATOM 6404 N N . ASN A 1 825 ? -5.833 10.203 28.544 1.00 86.81 825 ASN A N 1
ATOM 6405 C CA . ASN A 1 825 ? -5.967 8.775 28.250 1.00 86.81 825 ASN A CA 1
ATOM 6406 C C . ASN A 1 825 ? -7.378 8.300 27.850 1.00 86.81 825 ASN A C 1
ATOM 6408 O O . ASN A 1 825 ? -7.579 7.116 27.579 1.00 86.81 825 ASN A O 1
ATOM 6412 N N . VAL A 1 826 ? -8.357 9.203 27.805 1.00 88.25 826 VAL A N 1
ATOM 6413 C CA . VAL A 1 826 ? -9.731 8.913 27.386 1.00 88.25 826 VAL A CA 1
ATOM 6414 C C . VAL A 1 826 ? -9.957 9.457 25.977 1.00 88.25 826 VAL A C 1
ATOM 6416 O O . VAL A 1 826 ? -9.828 10.658 25.738 1.00 88.25 826 VAL A O 1
ATOM 6419 N N . LYS A 1 827 ? -10.326 8.582 25.040 1.00 87.44 827 LYS A N 1
ATOM 6420 C CA . LYS A 1 827 ? -10.700 8.925 23.664 1.00 87.44 827 LYS A CA 1
ATOM 6421 C C . LYS A 1 827 ? -12.185 8.685 23.435 1.00 87.44 827 LYS A C 1
ATOM 6423 O O . LYS A 1 827 ? -12.731 7.650 23.809 1.00 87.44 827 LYS A O 1
ATOM 6428 N N . THR A 1 828 ? -12.838 9.643 22.793 1.00 87.69 828 THR A N 1
ATOM 6429 C CA . THR A 1 828 ? -14.257 9.585 22.442 1.00 87.69 828 THR A CA 1
ATOM 6430 C C . THR A 1 828 ? -14.413 9.593 20.928 1.00 87.69 828 THR A C 1
ATOM 6432 O O . THR A 1 828 ? -13.734 10.333 20.220 1.00 87.69 828 THR A O 1
ATOM 6435 N N . ALA A 1 829 ? -15.309 8.755 20.419 1.00 86.12 829 ALA A N 1
ATOM 6436 C CA . ALA A 1 829 ? -15.719 8.752 19.022 1.00 86.12 829 ALA A CA 1
ATOM 6437 C C . ALA A 1 829 ? -17.245 8.780 18.953 1.00 86.12 829 ALA A C 1
ATOM 6439 O O . ALA A 1 829 ? -17.915 8.135 19.759 1.00 86.12 829 ALA A O 1
ATOM 6440 N N . VAL A 1 830 ? -17.797 9.524 17.995 1.00 87.00 830 VAL A N 1
ATOM 6441 C CA . VAL A 1 830 ? -19.244 9.616 17.773 1.00 87.00 830 VAL A CA 1
ATOM 6442 C C . VAL A 1 830 ? -19.549 9.226 16.332 1.00 87.00 830 VAL A C 1
ATOM 6444 O O . VAL A 1 830 ? -18.958 9.763 15.395 1.00 87.00 830 VAL A O 1
ATOM 6447 N N . CYS A 1 831 ? -20.472 8.285 16.166 1.00 85.81 831 CYS A N 1
ATOM 6448 C CA . CYS A 1 831 ? -21.010 7.858 14.881 1.00 85.81 831 CYS A CA 1
ATOM 6449 C C . CYS A 1 831 ? -22.507 8.171 14.824 1.00 85.81 831 CYS A C 1
ATOM 6451 O O . CYS A 1 831 ? -23.253 7.830 15.743 1.00 85.81 831 CYS A O 1
ATOM 6453 N N . ASP A 1 832 ? -22.970 8.767 13.728 1.00 83.75 832 ASP A N 1
ATOM 6454 C CA . ASP A 1 832 ? -24.373 9.169 13.584 1.00 83.75 832 ASP A CA 1
ATOM 6455 C C . ASP A 1 832 ? -25.333 7.987 13.391 1.00 83.75 832 ASP A C 1
ATOM 6457 O O . ASP A 1 832 ? -26.528 8.119 13.676 1.00 83.75 832 ASP A O 1
ATOM 6461 N N . ILE A 1 833 ? -24.828 6.832 12.938 1.00 84.00 833 ILE A N 1
ATOM 6462 C CA . ILE A 1 833 ? -25.628 5.637 12.648 1.00 84.00 833 ILE A CA 1
ATOM 6463 C C . ILE A 1 833 ? -25.772 4.786 13.919 1.00 84.00 833 ILE A C 1
ATOM 6465 O O . ILE A 1 833 ? -24.804 4.152 14.370 1.00 84.00 833 ILE A O 1
ATOM 6469 N N . PRO A 1 834 ? -26.978 4.731 14.516 1.00 85.94 834 PRO A N 1
ATOM 6470 C CA . PRO A 1 834 ? -27.217 3.889 15.674 1.00 85.94 834 PRO A CA 1
ATOM 6471 C C . PRO A 1 834 ? -27.332 2.410 15.268 1.00 85.94 834 PRO A C 1
ATOM 6473 O O . PRO A 1 834 ? -27.712 2.107 14.135 1.00 85.94 834 PRO A O 1
ATOM 6476 N N . PRO A 1 835 ? -27.061 1.473 16.191 1.00 84.44 835 PRO A N 1
ATOM 6477 C CA . PRO A 1 835 ? -27.316 0.062 15.942 1.00 84.44 835 PRO A CA 1
ATOM 6478 C C . PRO A 1 835 ? -28.821 -0.232 15.858 1.00 84.44 835 PRO A C 1
ATOM 6480 O O . PRO A 1 835 ? -29.661 0.483 16.418 1.00 84.44 835 PRO A O 1
ATOM 6483 N N . ARG A 1 836 ? -29.184 -1.317 15.169 1.00 76.50 836 ARG A N 1
ATOM 6484 C CA . ARG A 1 836 ? -30.586 -1.677 14.917 1.00 76.50 836 ARG A CA 1
ATOM 6485 C C . ARG A 1 836 ? -31.351 -1.902 16.229 1.00 76.50 836 ARG A C 1
ATOM 6487 O O . ARG A 1 836 ? -30.912 -2.624 17.116 1.00 76.50 836 ARG A O 1
ATOM 6494 N N . GLY A 1 837 ? -32.532 -1.290 16.346 1.00 77.25 837 GLY A N 1
ATOM 6495 C CA . GLY A 1 837 ? -33.427 -1.460 17.501 1.00 77.25 837 GLY A CA 1
ATOM 6496 C C . GLY A 1 837 ? -33.170 -0.520 18.686 1.00 77.25 837 GLY A C 1
ATOM 6497 O O . GLY A 1 837 ? -33.973 -0.495 19.621 1.00 77.25 837 GLY A O 1
ATOM 6498 N N . VAL A 1 838 ? -32.120 0.305 18.644 1.00 81.88 838 VAL A N 1
ATOM 6499 C CA . VAL A 1 838 ? -31.856 1.351 19.644 1.00 81.88 838 VAL A CA 1
ATOM 6500 C C . VAL A 1 838 ? -31.577 2.688 18.963 1.00 81.88 838 VAL A C 1
ATOM 6502 O O . VAL A 1 838 ? -31.087 2.741 17.846 1.00 81.88 838 VAL A O 1
ATOM 6505 N N . LYS A 1 839 ? -31.934 3.798 19.619 1.00 84.56 839 LYS A N 1
ATOM 6506 C CA . LYS A 1 839 ? -31.687 5.150 19.076 1.00 84.56 839 LYS A CA 1
ATOM 6507 C C . LYS A 1 839 ? -30.297 5.678 19.406 1.00 84.56 839 LYS A C 1
ATOM 6509 O O . LYS A 1 839 ? -29.770 6.495 18.661 1.00 84.56 839 LYS A O 1
ATOM 6514 N N . MET A 1 840 ? -29.760 5.252 20.545 1.00 88.38 840 MET A N 1
ATOM 6515 C CA . MET A 1 840 ? -28.433 5.610 21.020 1.00 88.38 840 MET A CA 1
ATOM 6516 C C . MET A 1 840 ? -27.811 4.398 21.701 1.00 88.38 840 MET A C 1
ATOM 6518 O O . MET A 1 840 ? -28.504 3.666 22.414 1.00 88.38 840 MET A O 1
ATOM 6522 N N . ALA A 1 841 ? -26.520 4.208 21.480 1.00 90.38 841 ALA A N 1
ATOM 6523 C CA . ALA A 1 841 ? -25.712 3.192 22.133 1.00 90.38 841 ALA A CA 1
ATOM 6524 C C . ALA A 1 841 ? -24.316 3.747 22.398 1.00 90.38 841 ALA A C 1
ATOM 6526 O O . ALA A 1 841 ? -23.902 4.731 21.787 1.00 90.38 841 ALA A O 1
ATOM 6527 N N . ALA A 1 842 ? -23.594 3.112 23.305 1.00 91.50 842 ALA A N 1
ATOM 6528 C CA . ALA A 1 842 ? -22.215 3.431 23.580 1.00 91.50 842 ALA A CA 1
ATOM 6529 C C . ALA A 1 842 ? -21.439 2.146 23.866 1.00 91.50 842 ALA A C 1
ATOM 6531 O O . ALA A 1 842 ? -21.893 1.276 24.612 1.00 91.50 842 ALA A O 1
ATOM 6532 N N . THR A 1 843 ? -20.281 2.024 23.234 1.00 91.94 843 THR A N 1
ATOM 6533 C CA . THR A 1 843 ? -19.375 0.887 23.385 1.00 91.94 843 THR A CA 1
ATOM 6534 C C . THR A 1 843 ? -18.146 1.362 24.128 1.00 91.94 843 THR A C 1
ATOM 6536 O O . THR A 1 843 ? -17.576 2.401 23.802 1.00 91.94 843 THR A O 1
ATOM 6539 N N . PHE A 1 844 ? -17.778 0.617 25.155 1.00 93.31 844 PHE A N 1
ATOM 6540 C CA . PHE A 1 844 ? -16.642 0.889 26.010 1.00 93.31 844 PHE A CA 1
ATOM 6541 C C . PHE A 1 844 ? -15.521 -0.089 25.677 1.00 93.31 844 PHE A C 1
ATOM 6543 O O . PHE A 1 844 ? -15.765 -1.289 25.556 1.00 93.31 844 PHE A O 1
ATOM 6550 N N . ILE A 1 845 ? -14.305 0.426 25.552 1.00 93.06 845 ILE A N 1
ATOM 6551 C CA . ILE A 1 845 ? -13.081 -0.358 25.443 1.00 93.06 845 ILE A CA 1
ATOM 6552 C C . ILE A 1 845 ? -12.135 0.208 26.497 1.00 93.06 845 ILE A C 1
ATOM 6554 O O . ILE A 1 845 ? -11.685 1.346 26.378 1.00 93.06 845 ILE A O 1
ATOM 6558 N N . GLY A 1 846 ? -11.869 -0.557 27.550 1.00 92.88 846 GLY A N 1
ATOM 6559 C CA . GLY A 1 846 ? -10.956 -0.148 28.613 1.00 92.88 846 GLY A CA 1
ATOM 6560 C C . GLY A 1 846 ? -9.710 -1.015 28.630 1.00 92.88 846 GLY A C 1
ATOM 6561 O O . GLY A 1 846 ? -9.821 -2.235 28.727 1.00 92.88 846 GLY A O 1
ATOM 6562 N N . ASN A 1 847 ? -8.533 -0.394 28.603 1.00 94.56 847 ASN A N 1
ATOM 6563 C CA . ASN A 1 847 ? -7.298 -1.044 29.023 1.00 94.56 847 ASN A CA 1
ATOM 6564 C C . ASN A 1 847 ? -7.108 -0.754 30.516 1.00 94.56 847 ASN A C 1
ATOM 6566 O O . ASN A 1 847 ? -6.782 0.370 30.908 1.00 94.56 847 ASN A O 1
ATOM 6570 N N . SER A 1 848 ? -7.410 -1.737 31.363 1.00 94.19 848 SER A N 1
ATOM 6571 C CA . SER A 1 848 ? -7.374 -1.592 32.819 1.00 94.19 848 SER A CA 1
ATOM 6572 C C . SER A 1 848 ? -6.498 -2.658 33.446 1.00 94.19 848 SER A C 1
ATOM 6574 O O . SER A 1 848 ? -6.585 -3.829 33.084 1.00 94.19 848 SER A O 1
ATOM 6576 N N . THR A 1 849 ? -5.744 -2.272 34.474 1.00 94.44 849 THR A N 1
ATOM 6577 C CA . THR A 1 849 ? -4.955 -3.209 35.281 1.00 94.44 849 THR A CA 1
ATOM 6578 C C . THR A 1 849 ? -5.824 -4.217 36.034 1.00 94.44 849 THR A C 1
ATOM 6580 O O . THR A 1 849 ? -5.326 -5.262 36.437 1.00 94.44 849 THR A O 1
ATOM 6583 N N . ALA A 1 850 ? -7.133 -3.964 36.177 1.00 93.88 850 ALA A N 1
ATOM 6584 C CA . ALA A 1 850 ? -8.082 -4.892 36.791 1.00 93.88 850 ALA A CA 1
ATOM 6585 C C . ALA A 1 850 ? -8.235 -6.214 36.013 1.00 93.88 850 ALA A C 1
ATOM 6587 O O . ALA A 1 850 ? -8.649 -7.215 36.599 1.00 93.88 850 ALA A O 1
ATOM 6588 N N . ILE A 1 851 ? -7.846 -6.262 34.728 1.00 93.56 851 ILE A N 1
ATOM 6589 C CA . ILE A 1 851 ? -7.873 -7.496 33.923 1.00 93.56 851 ILE A CA 1
ATOM 6590 C C . ILE A 1 851 ? -7.014 -8.615 34.536 1.00 93.56 851 ILE A C 1
ATOM 6592 O O . ILE A 1 851 ? -7.267 -9.795 34.298 1.00 93.56 851 ILE A O 1
ATOM 6596 N N . GLN A 1 852 ? -6.052 -8.273 35.402 1.00 92.06 852 GLN A N 1
ATOM 6597 C CA . GLN A 1 852 ? -5.264 -9.250 36.147 1.00 92.06 852 GLN A CA 1
ATOM 6598 C C . GLN A 1 852 ? -6.125 -10.223 36.975 1.00 92.06 852 GLN A C 1
ATOM 6600 O O . GLN A 1 852 ? -5.703 -11.354 37.196 1.00 92.06 852 GLN A O 1
ATOM 6605 N N . GLU A 1 853 ? -7.330 -9.837 37.420 1.00 91.25 853 GLU A N 1
ATOM 6606 C CA . GLU A 1 853 ? -8.244 -10.736 38.147 1.00 91.25 853 GLU A CA 1
ATOM 6607 C C . GLU A 1 853 ? -8.676 -11.927 37.282 1.00 91.25 853 GLU A C 1
ATOM 6609 O O . GLU A 1 853 ? -8.739 -13.062 37.763 1.00 91.25 853 GLU A O 1
ATOM 6614 N N . LEU A 1 854 ? -8.917 -11.682 35.991 1.00 91.00 854 LEU A N 1
ATOM 6615 C CA . LEU A 1 854 ? -9.283 -12.718 35.030 1.00 91.00 854 LEU A CA 1
ATOM 6616 C C . LEU A 1 854 ? -8.135 -13.712 34.840 1.00 91.00 854 LEU A C 1
ATOM 6618 O O . LEU A 1 854 ? -8.364 -14.922 34.889 1.00 91.00 854 LEU A O 1
ATOM 6622 N N . PHE A 1 855 ? -6.904 -13.217 34.693 1.00 92.12 855 PHE A N 1
ATOM 6623 C CA . PHE A 1 855 ? -5.721 -14.066 34.546 1.00 92.12 855 PHE A CA 1
ATOM 6624 C C . PHE A 1 855 ? -5.375 -14.815 35.837 1.00 92.12 855 PHE A C 1
ATOM 6626 O O . PHE A 1 855 ? -5.105 -16.013 35.781 1.00 92.12 855 PHE A O 1
ATOM 6633 N N . LYS A 1 856 ? -5.481 -14.177 37.012 1.00 91.62 856 LYS A N 1
ATOM 6634 C CA . LYS A 1 856 ? -5.301 -14.840 38.319 1.00 91.62 856 LYS A CA 1
ATOM 6635 C C . LYS A 1 856 ? -6.278 -15.998 38.499 1.00 91.62 856 LYS A C 1
ATOM 6637 O O . LYS A 1 856 ? -5.865 -17.079 38.907 1.00 91.62 856 LYS A O 1
ATOM 6642 N N . ARG A 1 857 ? -7.550 -15.819 38.126 1.00 89.94 857 ARG A N 1
ATOM 6643 C CA . ARG A 1 857 ? -8.563 -16.886 38.197 1.00 89.94 857 ARG A CA 1
ATOM 6644 C C . ARG A 1 857 ? -8.194 -18.091 37.324 1.00 89.94 857 ARG A C 1
ATOM 6646 O O . ARG A 1 857 ? -8.351 -19.227 37.770 1.00 89.94 857 ARG A O 1
ATOM 6653 N N . ILE A 1 858 ? -7.723 -17.859 36.097 1.00 89.88 858 ILE A N 1
ATOM 6654 C CA . ILE A 1 858 ? -7.287 -18.936 35.190 1.00 89.88 858 ILE A CA 1
ATOM 6655 C C . ILE A 1 858 ? -6.022 -19.607 35.739 1.00 89.88 858 ILE A C 1
ATOM 6657 O O . ILE A 1 858 ? -5.975 -20.835 35.805 1.00 89.88 858 ILE A O 1
ATOM 6661 N N . SER A 1 859 ? -5.053 -18.815 36.208 1.00 91.31 859 SER A N 1
ATOM 6662 C CA . SER A 1 859 ? -3.805 -19.287 36.820 1.00 91.31 859 SER A CA 1
ATOM 6663 C C . SER A 1 859 ? -4.071 -20.197 38.019 1.00 91.31 859 SER A C 1
ATOM 6665 O O . SER A 1 859 ? -3.615 -21.334 38.045 1.00 91.31 859 SER A O 1
ATOM 6667 N N . GLU A 1 860 ? -4.921 -19.789 38.965 1.00 90.94 860 GLU A N 1
ATOM 6668 C CA . GLU A 1 860 ? -5.256 -20.605 40.140 1.00 90.94 860 GLU A CA 1
ATOM 6669 C C . GLU A 1 860 ? -5.878 -21.961 39.768 1.00 90.94 860 GLU A C 1
ATOM 6671 O O . GLU A 1 860 ? -5.541 -22.995 40.361 1.00 90.94 860 GLU A O 1
ATOM 6676 N N . GLN A 1 861 ? -6.773 -21.979 38.774 1.00 89.12 861 GLN A N 1
ATOM 6677 C CA . GLN A 1 861 ? -7.394 -23.210 38.278 1.00 89.12 861 GLN A CA 1
ATOM 6678 C C . GLN A 1 861 ? -6.380 -24.102 37.555 1.00 89.12 861 GLN A C 1
ATOM 6680 O O . GLN A 1 861 ? -6.353 -25.316 37.786 1.00 89.12 861 GLN A O 1
ATOM 6685 N N . PHE A 1 862 ? -5.521 -23.503 36.731 1.00 92.12 862 PHE A N 1
ATOM 6686 C CA . PHE A 1 862 ? -4.424 -24.182 36.052 1.00 92.12 862 PHE A CA 1
ATOM 6687 C C . PHE A 1 862 ? -3.472 -24.825 37.063 1.00 92.12 862 PHE A C 1
ATOM 6689 O O . PHE A 1 862 ? -3.277 -26.041 37.031 1.00 92.12 862 PHE A O 1
ATOM 6696 N N . THR A 1 863 ? -2.960 -24.059 38.030 1.00 92.81 863 THR A N 1
ATOM 6697 C CA . THR A 1 863 ? -2.028 -24.545 39.053 1.00 92.81 863 THR A CA 1
ATOM 6698 C C . THR A 1 863 ? -2.655 -25.674 39.878 1.00 92.81 863 THR A C 1
ATOM 6700 O O . THR A 1 863 ? -1.989 -26.662 40.205 1.00 92.81 863 THR A O 1
ATOM 6703 N N . ALA A 1 864 ? -3.949 -25.583 40.212 1.00 90.69 864 ALA A N 1
ATOM 6704 C CA . ALA A 1 864 ? -4.655 -26.633 40.948 1.00 90.69 864 ALA A CA 1
ATOM 6705 C C . ALA A 1 864 ? -4.713 -27.966 40.179 1.00 90.69 864 ALA A C 1
ATOM 6707 O O . ALA A 1 864 ? -4.597 -29.034 40.797 1.00 90.69 864 ALA A O 1
ATOM 6708 N N . MET A 1 865 ? -4.865 -27.918 38.852 1.00 90.62 865 MET A N 1
ATOM 6709 C CA . MET A 1 865 ? -4.826 -29.103 37.992 1.00 90.62 865 MET A CA 1
ATOM 6710 C C . MET A 1 865 ? -3.400 -29.599 37.745 1.00 90.62 865 MET A C 1
ATOM 6712 O O . MET A 1 865 ? -3.132 -30.794 37.908 1.00 90.62 865 MET A O 1
ATOM 6716 N N . PHE A 1 866 ? -2.474 -28.692 37.429 1.00 92.38 866 PHE A N 1
ATOM 6717 C CA . PHE A 1 866 ? -1.089 -29.004 37.076 1.00 92.38 866 PHE A CA 1
ATOM 6718 C C . PHE A 1 866 ? -0.316 -29.625 38.236 1.00 92.38 866 PHE A C 1
ATOM 6720 O O . PHE A 1 866 ? 0.340 -30.649 38.052 1.00 92.38 866 PHE A O 1
ATOM 6727 N N . ARG A 1 867 ? -0.530 -29.154 39.474 1.00 91.69 867 ARG A N 1
ATOM 6728 C CA . ARG A 1 867 ? 0.033 -29.794 40.682 1.00 91.69 867 ARG A CA 1
ATOM 6729 C C . ARG A 1 867 ? -0.370 -31.260 40.845 1.00 91.69 867 ARG A C 1
ATOM 6731 O O . ARG A 1 867 ? 0.358 -32.027 41.468 1.00 91.69 867 ARG A O 1
ATOM 6738 N N . ARG A 1 868 ? -1.537 -31.653 40.328 1.00 92.38 868 ARG A N 1
ATOM 6739 C CA . ARG A 1 868 ? -2.038 -33.038 40.370 1.00 92.38 868 ARG A CA 1
ATOM 6740 C C . ARG A 1 868 ? -1.709 -33.823 39.101 1.00 92.38 868 ARG A C 1
ATOM 6742 O O . ARG A 1 868 ? -2.044 -35.004 39.044 1.00 92.38 868 ARG A O 1
ATOM 6749 N N . LYS A 1 869 ? -1.100 -33.178 38.098 1.00 90.25 869 LYS A N 1
ATOM 6750 C CA . LYS A 1 869 ? -0.861 -33.714 36.749 1.00 90.25 869 LYS A CA 1
ATOM 6751 C C . LYS A 1 869 ? -2.118 -34.352 36.137 1.00 90.25 869 LYS A C 1
ATOM 6753 O O . LYS A 1 869 ? -2.051 -35.379 35.461 1.00 90.25 869 LYS A O 1
ATOM 6758 N N . ALA A 1 870 ? -3.289 -33.775 36.418 1.00 88.19 870 ALA A N 1
ATOM 6759 C CA . ALA A 1 870 ? -4.559 -34.301 35.928 1.00 88.19 870 ALA A CA 1
ATOM 6760 C C . ALA A 1 870 ? -4.668 -34.072 34.414 1.00 88.19 870 ALA A C 1
ATOM 6762 O O . ALA A 1 870 ? -4.356 -32.990 33.942 1.00 88.19 870 ALA A O 1
ATOM 6763 N N . PHE A 1 871 ? -5.094 -35.084 33.651 1.00 91.19 871 PHE A N 1
ATOM 6764 C CA . PHE A 1 871 ? -5.274 -35.019 32.185 1.00 91.19 871 PHE A CA 1
ATOM 6765 C C . PHE A 1 871 ? -4.029 -34.662 31.345 1.00 91.19 871 PHE A C 1
ATOM 6767 O O . PHE A 1 871 ? -4.117 -34.630 30.124 1.00 91.19 871 PHE A O 1
ATOM 6774 N N . LEU A 1 872 ? -2.850 -34.520 31.961 1.00 91.12 872 LEU A N 1
ATOM 6775 C CA . LEU A 1 872 ? -1.608 -34.119 31.288 1.00 91.12 872 LEU A CA 1
ATOM 6776 C C . LEU A 1 872 ? -1.197 -35.067 30.144 1.00 91.12 872 LEU A C 1
ATOM 6778 O O . LEU A 1 872 ? -0.728 -34.621 29.104 1.00 91.12 872 LEU A O 1
ATOM 6782 N N . HIS A 1 873 ? -1.463 -36.368 30.300 1.00 90.25 873 HIS A N 1
ATOM 6783 C CA . HIS A 1 873 ? -1.193 -37.391 29.282 1.00 90.25 873 HIS A CA 1
ATOM 6784 C C . HIS A 1 873 ? -1.922 -37.177 27.942 1.00 90.25 873 HIS A C 1
ATOM 6786 O O . HIS A 1 873 ? -1.502 -37.744 26.938 1.00 90.25 873 HIS A O 1
ATOM 6792 N N . TRP A 1 874 ? -3.005 -36.390 27.906 1.00 91.38 874 TRP A N 1
ATOM 6793 C CA . TRP A 1 874 ? -3.673 -36.031 26.649 1.00 91.38 874 TRP A CA 1
ATOM 6794 C C . TRP A 1 874 ? -2.860 -35.031 25.834 1.00 91.38 874 TRP A C 1
ATOM 6796 O O . TRP A 1 874 ? -2.943 -35.051 24.615 1.00 91.38 874 TRP A O 1
ATOM 6806 N N . TYR A 1 875 ? -2.075 -34.181 26.491 1.00 93.56 875 TYR A N 1
ATOM 6807 C CA . TYR A 1 875 ? -1.252 -33.171 25.834 1.00 93.56 875 TYR A CA 1
ATOM 6808 C C . TYR A 1 875 ? 0.126 -33.739 25.494 1.00 93.56 875 TYR A C 1
ATOM 6810 O O . TYR A 1 875 ? 0.575 -33.636 24.357 1.00 93.56 875 TYR A O 1
ATOM 6818 N N . THR A 1 876 ? 0.757 -34.445 26.439 1.00 91.81 876 THR A N 1
ATOM 6819 C CA . THR A 1 876 ? 2.068 -35.071 26.195 1.00 91.81 876 THR A CA 1
ATOM 6820 C C . THR A 1 876 ? 2.000 -36.220 25.189 1.00 91.81 876 THR A C 1
ATOM 6822 O O . THR A 1 876 ? 2.972 -36.495 24.492 1.00 91.81 876 THR A O 1
ATOM 6825 N N . GLY A 1 877 ? 0.835 -36.865 25.054 1.00 89.88 877 GLY A N 1
ATOM 6826 C CA . GLY A 1 877 ? 0.580 -37.869 24.019 1.00 89.88 877 GLY A CA 1
ATOM 6827 C C . GLY A 1 877 ? 0.598 -37.317 22.588 1.00 89.88 877 GLY A C 1
ATOM 6828 O O . GLY A 1 877 ? 0.823 -38.088 21.661 1.00 89.88 877 GLY A O 1
ATOM 6829 N N . GLU A 1 878 ? 0.408 -36.008 22.416 1.00 90.50 878 GLU A N 1
ATOM 6830 C CA . GLU A 1 878 ? 0.421 -35.319 21.116 1.00 90.50 878 GLU A CA 1
ATOM 6831 C C . GLU A 1 878 ? 1.775 -34.645 20.824 1.00 90.50 878 GLU A C 1
ATOM 6833 O O . GLU A 1 878 ? 1.920 -33.978 19.805 1.00 90.50 878 GLU A O 1
ATOM 6838 N N . GLY A 1 879 ? 2.774 -34.830 21.698 1.00 86.44 879 GLY A N 1
ATOM 6839 C CA . GLY A 1 879 ? 4.141 -34.338 21.497 1.00 86.44 879 GLY A CA 1
ATOM 6840 C C . GLY A 1 879 ? 4.556 -33.137 22.349 1.00 86.44 879 GLY A C 1
ATOM 6841 O O . GLY A 1 879 ? 5.706 -32.728 22.239 1.00 86.44 879 GLY A O 1
ATOM 6842 N N . MET A 1 880 ? 3.682 -32.608 23.217 1.00 92.62 880 MET A N 1
ATOM 6843 C CA . MET A 1 880 ? 4.040 -31.520 24.142 1.00 92.62 880 MET A CA 1
ATOM 6844 C C . MET A 1 880 ? 4.922 -31.991 25.302 1.00 92.62 880 MET A C 1
ATOM 6846 O O . MET A 1 880 ? 4.683 -33.057 25.878 1.00 92.62 880 MET A O 1
ATOM 6850 N N . ASP A 1 881 ? 5.872 -31.154 25.718 1.00 91.50 881 ASP A N 1
ATOM 6851 C CA . ASP A 1 881 ? 6.630 -31.354 26.958 1.00 91.50 881 ASP A CA 1
ATOM 6852 C C . ASP A 1 881 ? 5.917 -30.715 28.168 1.00 91.50 881 ASP A C 1
ATOM 6854 O O . ASP A 1 881 ? 5.206 -29.717 28.054 1.00 91.50 881 ASP A O 1
ATOM 6858 N N . GLU A 1 882 ? 6.130 -31.263 29.368 1.00 89.94 882 GLU A N 1
ATOM 6859 C CA . GLU A 1 882 ? 5.688 -30.647 30.626 1.00 89.94 882 GLU A CA 1
ATOM 6860 C C . GLU A 1 882 ? 6.350 -29.273 30.858 1.00 89.94 882 GLU A C 1
ATOM 6862 O O . GLU A 1 882 ? 5.807 -28.443 31.593 1.00 89.94 882 GLU A O 1
ATOM 6867 N N . MET A 1 883 ? 7.511 -29.025 30.240 1.00 91.31 883 MET A N 1
ATOM 6868 C CA . MET A 1 883 ? 8.207 -27.738 30.308 1.00 91.31 883 MET A CA 1
ATOM 6869 C C . MET A 1 883 ? 7.388 -26.608 29.663 1.00 91.31 883 MET A C 1
ATOM 6871 O O . MET A 1 883 ? 7.253 -25.560 30.289 1.00 91.31 883 MET A O 1
ATOM 6875 N N . GLU A 1 884 ? 6.719 -26.854 28.528 1.00 91.69 884 GLU A N 1
ATOM 6876 C CA . GLU A 1 884 ? 5.866 -25.854 27.852 1.00 91.69 884 GLU A CA 1
ATOM 6877 C C . GLU A 1 884 ? 4.714 -25.369 28.752 1.00 91.69 884 GLU A C 1
ATOM 6879 O O . GLU A 1 884 ? 4.349 -24.195 28.754 1.00 91.69 884 GLU A O 1
ATOM 6884 N N . PHE A 1 885 ? 4.158 -26.257 29.585 1.00 92.75 885 PHE A N 1
ATOM 6885 C CA . PHE A 1 885 ? 3.138 -25.879 30.571 1.00 92.75 885 PHE A CA 1
ATOM 6886 C C . PHE A 1 885 ? 3.687 -24.931 31.634 1.00 92.75 885 PHE A C 1
ATOM 6888 O O . PHE A 1 885 ? 2.989 -24.015 32.068 1.00 92.75 885 PHE A O 1
ATOM 6895 N N . THR A 1 886 ? 4.923 -25.174 32.066 1.00 92.88 886 THR A N 1
ATOM 6896 C CA . THR A 1 886 ? 5.584 -24.366 33.094 1.00 92.88 886 THR A CA 1
ATOM 6897 C C . THR A 1 886 ? 5.968 -22.996 32.535 1.00 92.88 886 THR A C 1
ATOM 6899 O O . THR A 1 886 ? 5.794 -21.991 33.218 1.00 92.88 886 THR A O 1
ATOM 6902 N N . GLU A 1 887 ? 6.424 -22.939 31.282 1.00 93.31 887 GLU A N 1
ATOM 6903 C CA . GLU A 1 887 ? 6.714 -21.691 30.566 1.00 93.31 887 GLU A CA 1
ATOM 6904 C C . GLU A 1 887 ? 5.450 -20.847 30.379 1.00 93.31 887 GLU A C 1
ATOM 6906 O O . GLU A 1 887 ? 5.438 -19.670 30.737 1.00 93.31 887 GLU A O 1
ATOM 6911 N N . ALA A 1 888 ? 4.349 -21.455 29.927 1.00 93.19 888 ALA A N 1
ATOM 6912 C CA . ALA A 1 888 ? 3.077 -20.752 29.782 1.00 93.19 888 ALA A CA 1
ATOM 6913 C C . ALA A 1 888 ? 2.522 -20.250 31.132 1.00 93.19 888 ALA A C 1
ATOM 6915 O O . ALA A 1 888 ? 1.983 -19.144 31.206 1.00 93.19 888 ALA A O 1
ATOM 6916 N N . GLU A 1 889 ? 2.670 -21.028 32.213 1.00 92.88 889 GLU A N 1
ATOM 6917 C CA . GLU A 1 889 ? 2.311 -20.596 33.574 1.00 92.88 889 GLU A CA 1
ATOM 6918 C C . GLU A 1 889 ? 3.179 -19.419 34.039 1.00 92.88 889 GLU A C 1
ATOM 6920 O O . GLU A 1 889 ? 2.644 -18.449 34.582 1.00 92.88 889 GLU A O 1
ATOM 6925 N N . SER A 1 890 ? 4.494 -19.475 33.804 1.00 93.50 890 SER A N 1
ATOM 6926 C CA . SER A 1 890 ? 5.420 -18.386 34.135 1.00 93.50 890 SER A CA 1
ATOM 6927 C C . SER A 1 890 ? 5.047 -17.111 33.387 1.00 93.50 890 SER A C 1
ATOM 6929 O O . SER A 1 890 ? 4.779 -16.097 34.022 1.00 93.50 890 SER A O 1
ATOM 6931 N N . ASN A 1 891 ? 4.893 -17.189 32.064 1.00 92.88 891 ASN A N 1
ATOM 6932 C CA . ASN A 1 891 ? 4.572 -16.037 31.222 1.00 92.88 891 ASN A CA 1
ATOM 6933 C C . ASN A 1 891 ? 3.236 -15.384 31.599 1.00 92.88 891 ASN A C 1
ATOM 6935 O O . ASN A 1 891 ? 3.111 -14.159 31.572 1.00 92.88 891 ASN A O 1
ATOM 6939 N N . MET A 1 892 ? 2.233 -16.180 31.984 1.00 91.56 892 MET A N 1
ATOM 6940 C CA . MET A 1 892 ? 0.957 -15.648 32.466 1.00 91.56 892 MET A CA 1
ATOM 6941 C C . MET A 1 892 ? 1.098 -14.952 33.830 1.00 91.56 892 MET A C 1
ATOM 6943 O O . MET A 1 892 ? 0.458 -13.926 34.062 1.00 91.56 892 MET A O 1
ATOM 6947 N N . ASN A 1 893 ? 1.934 -15.474 34.731 1.00 93.00 893 ASN A N 1
ATOM 6948 C CA . ASN A 1 893 ? 2.211 -14.832 36.020 1.00 93.00 893 ASN A CA 1
ATOM 6949 C C . ASN A 1 893 ? 3.058 -13.558 35.868 1.00 93.00 893 ASN A C 1
ATOM 6951 O O . ASN A 1 893 ? 2.838 -12.593 36.604 1.00 93.00 893 ASN A O 1
ATOM 6955 N N . ASP A 1 894 ? 3.967 -13.523 34.895 1.00 93.94 894 ASP A N 1
ATOM 6956 C CA . ASP A 1 894 ? 4.746 -12.332 34.553 1.00 93.94 894 ASP A CA 1
ATOM 6957 C C . ASP A 1 894 ? 3.828 -11.229 34.019 1.00 93.94 894 ASP A C 1
ATOM 6959 O O . ASP A 1 894 ? 3.871 -10.110 34.521 1.00 93.94 894 ASP A O 1
ATOM 6963 N N . LEU A 1 895 ? 2.890 -11.559 33.120 1.00 92.81 895 LEU A N 1
ATOM 6964 C CA . LEU A 1 895 ? 1.867 -10.617 32.645 1.00 92.81 895 LEU A CA 1
ATOM 6965 C C . LEU A 1 895 ? 1.024 -10.046 33.800 1.00 92.81 895 LEU A C 1
ATOM 6967 O O . LEU A 1 895 ? 0.742 -8.849 33.855 1.00 92.81 895 LEU A O 1
ATOM 6971 N N . VAL A 1 896 ? 0.614 -10.895 34.747 1.00 93.50 896 VAL A N 1
ATOM 6972 C CA . VAL A 1 896 ? -0.111 -10.455 35.952 1.00 93.50 896 VAL A CA 1
ATOM 6973 C C . VAL A 1 896 ? 0.742 -9.504 36.796 1.00 93.50 896 VAL A C 1
ATOM 6975 O O . VAL A 1 896 ? 0.218 -8.528 37.335 1.00 93.50 896 VAL A O 1
ATOM 6978 N N . SER A 1 897 ? 2.039 -9.779 36.905 1.00 93.12 897 SER A N 1
ATOM 6979 C CA . SER A 1 897 ? 2.982 -8.954 37.661 1.00 93.12 897 SER A CA 1
ATOM 6980 C C . SER A 1 897 ? 3.213 -7.599 36.990 1.00 93.12 897 SER A C 1
ATOM 6982 O O . SER A 1 897 ? 3.206 -6.587 37.685 1.00 93.12 897 SER A O 1
ATOM 6984 N N . GLU A 1 898 ? 3.306 -7.551 35.659 1.00 92.62 898 GLU A N 1
ATOM 6985 C CA . GLU A 1 898 ? 3.382 -6.300 34.889 1.00 92.62 898 GLU A CA 1
ATOM 6986 C C . GLU A 1 898 ? 2.142 -5.425 35.123 1.00 92.62 898 GLU A C 1
ATOM 6988 O O . GLU A 1 898 ? 2.263 -4.249 35.468 1.00 92.62 898 GLU A O 1
ATOM 6993 N N . TYR A 1 899 ? 0.932 -5.991 35.033 1.00 93.44 899 TYR A N 1
ATOM 6994 C CA . TYR A 1 899 ? -0.292 -5.239 35.344 1.00 93.44 899 TYR A CA 1
ATOM 6995 C C . TYR A 1 899 ? -0.307 -4.707 36.782 1.00 93.44 899 TYR A C 1
ATOM 6997 O O . TYR A 1 899 ? -0.788 -3.596 37.016 1.00 93.44 899 TYR A O 1
ATOM 7005 N N . GLN A 1 900 ? 0.213 -5.475 37.742 1.00 92.31 900 GLN A N 1
ATOM 7006 C CA . GLN A 1 900 ? 0.320 -5.040 39.133 1.00 92.31 900 GLN A CA 1
ATOM 7007 C C . GLN A 1 900 ? 1.344 -3.906 39.297 1.00 92.31 900 GLN A C 1
ATOM 7009 O O . GLN A 1 900 ? 1.056 -2.932 39.989 1.00 92.31 900 GLN A O 1
ATOM 7014 N N . GLN A 1 901 ? 2.493 -3.983 38.622 1.00 91.50 901 GLN A N 1
ATOM 7015 C CA . GLN A 1 901 ? 3.529 -2.949 38.652 1.00 91.50 901 GLN A CA 1
ATOM 7016 C C . GLN A 1 901 ? 2.980 -1.592 38.193 1.00 91.50 901 GLN A C 1
ATOM 7018 O O . GLN A 1 901 ? 3.100 -0.601 38.910 1.00 91.50 901 GLN A O 1
ATOM 7023 N N . TYR A 1 902 ? 2.304 -1.544 37.042 1.00 89.69 902 TYR A N 1
ATOM 7024 C CA . TYR A 1 902 ? 1.733 -0.291 36.530 1.00 89.69 902 TYR A CA 1
ATOM 7025 C C . TYR A 1 902 ? 0.493 0.180 37.293 1.00 89.69 902 TYR A C 1
ATOM 7027 O O . TYR A 1 902 ? 0.137 1.358 37.230 1.00 89.69 902 TYR A O 1
ATOM 7035 N N . GLN A 1 903 ? -0.174 -0.714 38.025 1.00 89.44 903 GLN A N 1
ATOM 7036 C CA . GLN A 1 903 ? -1.253 -0.327 38.927 1.00 89.44 903 GLN A CA 1
ATOM 7037 C C . GLN A 1 903 ? -0.729 0.489 40.116 1.00 89.44 903 GLN A C 1
ATOM 7039 O O . GLN A 1 903 ? -1.383 1.457 40.521 1.00 89.44 903 GLN A O 1
ATOM 7044 N N . ASP A 1 904 ? 0.429 0.099 40.650 1.00 88.00 904 ASP A N 1
ATOM 7045 C CA . ASP A 1 904 ? 1.045 0.717 41.826 1.00 88.00 904 ASP A CA 1
ATOM 7046 C C . ASP A 1 904 ? 1.950 1.913 41.470 1.00 88.00 904 ASP A C 1
ATOM 7048 O O . ASP A 1 904 ? 2.185 2.765 42.326 1.00 88.00 904 ASP A O 1
ATOM 7052 N N . ALA A 1 905 ? 2.380 2.027 40.207 1.00 83.12 905 ALA A N 1
ATOM 7053 C CA . ALA A 1 905 ? 3.220 3.117 39.711 1.00 83.12 905 ALA A CA 1
ATOM 7054 C C . ALA A 1 905 ? 2.620 4.519 39.957 1.00 83.12 905 ALA A C 1
ATOM 7056 O O . ALA A 1 905 ? 1.414 4.763 39.791 1.00 83.12 905 ALA A O 1
ATOM 7057 N N . THR A 1 906 ? 3.491 5.466 40.317 1.00 75.69 906 THR A N 1
ATOM 7058 C CA . THR A 1 906 ? 3.168 6.888 40.516 1.00 75.69 906 THR A CA 1
ATOM 7059 C C . THR A 1 906 ? 4.075 7.781 39.666 1.00 75.69 906 THR A C 1
ATOM 7061 O O . THR A 1 906 ? 5.181 7.386 39.312 1.00 75.69 906 THR A O 1
ATOM 7064 N N . ALA A 1 907 ? 3.611 8.989 39.324 1.00 65.69 907 ALA A N 1
ATOM 7065 C CA . ALA A 1 907 ? 4.303 9.891 38.392 1.00 65.69 907 ALA A CA 1
ATOM 7066 C C . ALA A 1 907 ? 5.708 10.350 38.852 1.00 65.69 907 ALA A C 1
ATOM 7068 O O . ALA A 1 907 ? 6.482 10.837 38.035 1.00 65.69 907 ALA A O 1
ATOM 7069 N N . ASP A 1 908 ? 6.047 10.189 40.136 1.00 56.22 908 ASP A N 1
ATOM 7070 C CA . ASP A 1 908 ? 7.346 10.585 40.698 1.00 56.22 908 ASP A CA 1
ATOM 7071 C C . ASP A 1 908 ? 8.434 9.492 40.568 1.00 56.22 908 ASP A C 1
ATOM 7073 O O . ASP A 1 908 ? 9.608 9.775 40.807 1.00 56.22 908 ASP A O 1
ATOM 7077 N N . GLU A 1 909 ? 8.078 8.257 40.189 1.00 50.81 909 GLU A N 1
ATOM 7078 C CA . GLU A 1 909 ? 8.986 7.094 40.199 1.00 50.81 909 GLU A CA 1
ATOM 7079 C C . GLU A 1 909 ? 9.568 6.727 38.814 1.00 50.81 909 GLU A C 1
ATOM 7081 O O . GLU A 1 909 ? 10.509 5.942 38.743 1.00 50.81 909 GLU A O 1
ATOM 7086 N N . GLU A 1 910 ? 9.099 7.320 37.707 1.00 44.69 910 GLU A N 1
ATOM 7087 C CA . GLU A 1 910 ? 9.535 6.963 36.335 1.00 44.69 910 GLU A CA 1
ATOM 7088 C C . GLU A 1 910 ? 10.994 7.332 35.999 1.00 44.69 910 GLU A C 1
ATOM 7090 O O . GLU A 1 910 ? 11.576 6.756 35.082 1.00 44.69 910 GLU A O 1
ATOM 7095 N N . GLY A 1 911 ? 11.631 8.229 36.760 1.00 43.38 911 GLY A N 1
ATOM 7096 C CA . GLY A 1 911 ? 13.014 8.654 36.505 1.00 43.38 911 GLY A CA 1
ATOM 7097 C C . GLY A 1 911 ? 14.089 7.572 36.699 1.00 43.38 911 GLY A C 1
ATOM 7098 O O . GLY A 1 911 ? 15.234 7.800 36.313 1.00 43.38 911 GLY A O 1
ATOM 7099 N N . GLU A 1 912 ? 13.752 6.419 37.289 1.00 41.62 912 GLU A N 1
ATOM 7100 C CA . GLU A 1 912 ? 14.703 5.330 37.575 1.00 41.62 912 GLU A CA 1
ATOM 7101 C C . GLU A 1 912 ? 14.476 4.049 36.743 1.00 41.62 912 GLU A C 1
ATOM 7103 O O . GLU A 1 912 ? 15.374 3.212 36.692 1.00 41.62 912 GLU A O 1
ATOM 7108 N N . PHE A 1 913 ? 13.343 3.884 36.043 1.00 46.97 913 PHE A N 1
ATOM 7109 C CA . PHE A 1 913 ? 12.986 2.596 35.411 1.00 46.97 913 PHE A CA 1
ATOM 7110 C C . PHE A 1 913 ? 13.358 2.450 33.924 1.00 46.97 913 PHE A C 1
ATOM 7112 O O . PHE A 1 913 ? 13.408 1.326 33.429 1.00 46.97 913 PHE A O 1
ATOM 7119 N N . GLU A 1 914 ? 13.678 3.530 33.202 1.00 43.59 914 GLU A N 1
ATOM 7120 C CA . GLU A 1 914 ? 14.086 3.445 31.782 1.00 43.59 914 GLU A CA 1
ATOM 7121 C C . GLU A 1 914 ? 15.525 2.913 31.570 1.00 43.59 914 GLU A C 1
ATOM 7123 O O . GLU A 1 914 ? 15.942 2.696 30.433 1.00 43.59 914 GLU A O 1
ATOM 7128 N N . GLY A 1 915 ? 16.300 2.684 32.640 1.00 34.41 915 GLY A N 1
ATOM 7129 C CA . GLY A 1 915 ? 17.738 2.386 32.557 1.00 34.41 915 GLY A CA 1
ATOM 7130 C C . GLY A 1 915 ? 18.154 0.919 32.381 1.00 34.41 915 GLY A C 1
ATOM 7131 O O . GLY A 1 915 ? 19.270 0.685 31.928 1.00 34.41 915 GLY A O 1
ATOM 7132 N N . ASP A 1 916 ? 17.310 -0.066 32.709 1.00 37.53 916 ASP A N 1
ATOM 7133 C CA . ASP A 1 916 ? 17.800 -1.442 32.953 1.00 37.53 916 ASP A CA 1
ATOM 7134 C C . ASP A 1 916 ? 17.465 -2.488 31.868 1.00 37.53 916 ASP A C 1
ATOM 7136 O O . ASP A 1 916 ? 17.965 -3.610 31.936 1.00 37.53 916 ASP A O 1
ATOM 7140 N N . HIS A 1 917 ? 16.678 -2.160 30.834 1.00 39.00 917 HIS A N 1
ATOM 7141 C CA . HIS A 1 917 ? 16.202 -3.166 29.862 1.00 39.00 917 HIS A CA 1
ATOM 7142 C C . HIS A 1 917 ? 16.846 -3.140 28.466 1.00 39.00 917 HIS A C 1
ATOM 7144 O O . HIS A 1 917 ? 16.505 -3.991 27.647 1.00 39.00 917 HIS A O 1
ATOM 7150 N N . HIS A 1 918 ? 17.789 -2.235 28.175 1.00 34.31 918 HIS A N 1
ATOM 7151 C CA . HIS A 1 918 ? 18.319 -2.072 26.809 1.00 34.31 918 HIS A CA 1
ATOM 7152 C C . HIS A 1 918 ? 19.732 -2.626 26.532 1.00 34.31 918 HIS A C 1
ATOM 7154 O O . HIS A 1 918 ? 20.163 -2.570 25.383 1.00 34.31 918 HIS A O 1
ATOM 7160 N N . ASP A 1 919 ? 20.423 -3.214 27.518 1.00 32.59 919 ASP A N 1
ATOM 7161 C CA . ASP A 1 919 ? 21.861 -3.549 27.415 1.00 32.59 919 ASP A CA 1
ATOM 7162 C C . ASP A 1 919 ? 22.210 -5.055 27.450 1.00 32.59 919 ASP A C 1
ATOM 7164 O O . ASP A 1 919 ? 23.324 -5.440 27.813 1.00 32.59 919 ASP A O 1
ATOM 7168 N N . GLN A 1 920 ? 21.304 -5.944 27.041 1.00 34.75 920 GLN A N 1
ATOM 7169 C CA . GLN A 1 920 ? 21.639 -7.359 26.820 1.00 34.75 920 GLN A CA 1
ATOM 7170 C C . GLN A 1 920 ? 20.980 -7.851 25.537 1.00 34.75 920 GLN A C 1
ATOM 7172 O O . GLN A 1 920 ? 19.847 -8.297 25.588 1.00 34.75 920 GLN A O 1
ATOM 7177 N N . ASP A 1 921 ? 21.656 -7.660 24.398 1.00 37.16 921 ASP A N 1
ATOM 7178 C CA . ASP A 1 921 ? 21.659 -8.572 23.234 1.00 37.16 921 ASP A CA 1
ATOM 7179 C C . ASP A 1 921 ? 22.344 -7.903 22.025 1.00 37.16 921 ASP A C 1
ATOM 7181 O O . ASP A 1 921 ? 21.723 -7.617 21.004 1.00 37.16 921 ASP A O 1
ATOM 7185 N N . VAL A 1 922 ? 23.656 -7.651 22.134 1.00 36.78 922 VAL A N 1
ATOM 7186 C CA . VAL A 1 922 ? 24.568 -7.568 20.977 1.00 36.78 922 VAL A CA 1
ATOM 7187 C C . VAL A 1 922 ? 25.950 -8.087 21.401 1.00 36.78 922 VAL A C 1
ATOM 7189 O O . VAL A 1 922 ? 26.817 -7.309 21.797 1.00 36.78 922 VAL A O 1
ATOM 7192 N N . GLU A 1 923 ? 26.162 -9.400 21.301 1.00 28.41 923 GLU A N 1
ATOM 7193 C CA . GLU A 1 923 ? 27.483 -10.013 21.064 1.00 28.41 923 GLU A CA 1
ATOM 7194 C C . GLU A 1 923 ? 27.375 -11.154 20.048 1.00 28.41 923 GLU A C 1
ATOM 7196 O O . GLU A 1 923 ? 26.449 -11.987 20.181 1.00 28.41 923 GLU A O 1
#

Radius of gyration: 36.45 Å; chains: 1; bounding box: 92×74×103 Å

InterPro domains:
  IPR000192 Aminotransferase class V domain [PF00266] (6-444)
  IPR000217 Tubulin [PR01161] (487-507)
  IPR000217 Tubulin [PR01161] (528-547)
  IPR000217 Tubulin [PR01161] (570-581)
  IPR000217 Tubulin [PR01161] (583-607)
  IPR000217 Tubulin [PR01161] (609-627)
  IPR000217 Tubulin [PR01161] (628-649)
  IPR000217 Tubulin [PR01161] (653-666)
  IPR000217 Tubulin [PR01161] (667-687)
  IPR000217 Tubulin [PR01161] (847-875)
  IPR000217 Tubulin [PTHR11588] (486-903)
  IPR002453 Beta tubulin [PR01163] (518-535)
  IPR002453 Beta tubulin [PR01163] (565-576)
  IPR002453 Beta tubulin [PR01163] (585-603)
  IPR002453 Beta tubulin [PR01163] (629-641)
  IPR002453 Beta tubulin [PR01163] (689-701)
  IPR002453 Beta tubulin [PR01163] (707-716)
  IPR002453 Beta tubulin [PR01163] (722-735)
  IPR002453 Beta tubulin [PR01163] (742-758)
  IPR002453 Beta tubulin [PR01163] (788-806)

Secondary structure (DSSP, 8-state):
--TT-EE-BTTT-PPPPHHHHHHHHHHHHH-----TTS-SHHHHHHHHHHHHHHHHHHHHTT--TTTEEEEEESSHHHHHHHHHHHB---SPPPSPPEE--SSSPPSSEEEEETT--HHHHHHHHHHTTT-SEEEEE-HHHHHHHHHHT--------S---EEEEEEESB-TTT-BBPPTTHHHHHHHS-SSSSEEEEEEE-TTTTTTS---TTTS--SEEEEETHHHHS-STT-EEEEEEGGGGGGB------TTSEEEE-TTSS-EEE-SSHHHHHS-SS--HHHHHHHHHHHHHHHHTTHHHHHHHHHHHHHHHHHHHHHH-B-TTS-BSEEE--SSSS---TTTB-SEEEEEEB-TTSPBPPHHHHHHHHHHTTEE-EEE-TT-HHHHHHHTT--HHHHHHHHHTT--TT-S--EETTEESSEEEEE--TT--HHHHHHHHHHHHHHH--S-SS-HHHHHHHTT-HHHHHHHH--EEEEEEEHHHHHHHHHHHHHHHHHHHTB-TTSBB--S-GGGTTTGGGTEEEETTTEEEE-EEEEES-HHHHHHHHTSTTTTTS-GGGEEE-SS--TT-HHHHHHSHHHHHHHHHHHHHHHHHHT-SSEEEEEEEEESSSSIIIIIHHHHHHHHHHH-TTSEEEEEEEE--TTT---TTHHHHHHHHHHHHHHH-SEEEEEEHHHHHHIIIIIS--SS--HHHHHHHHHHHHHHHTHHHHS--SS---HHHHHHHH-SSTT--EEEEEEE----TTTTTT----HHHHHHHHT-GGGBSSSS-GGGS-EEEEEEEEESS--HHHHHHHHHHHHHHTGGGB-SSSTT-EEEEEES-PPTT-S-EEEEEEEEGGGHHHHHHHHHHHHHHHTTTTTTHHHHTTT--HHHHHHHHHHHHHHHHHHHHHHH--TTSGGGTTTSSSSS---